Protein AF-0000000084598877 (afdb_homodimer)

pLDDT: mean 95.55, std 6.65, range [30.88, 98.88]

Nearest PDB structures (foldseek):
  3qdk-assembly2_D  TM=9.871E-01  e=5.297E-91  Halalkalibacterium halodurans
  3qdk-assembly2_C  TM=9.906E-01  e=3.784E-90  Halalkalibacterium halodurans
  3qdk-assembly1_A  TM=9.847E-01  e=4.484E-88  Halalkalibacterium halodurans
  3qdk-assembly1_B  TM=9.957E-01  e=2.161E-87  Halalkalibacterium halodurans
  5gn5-assembly2_C  TM=8.372E-01  e=5.812E-33  Trypanosoma brucei gambiense

InterPro domains:
  IPR000577 Carbohydrate kinase, FGGY [PIRSF000538] (4-533)
  IPR005929 Ribulokinase [MF_00520] (3-549)
  IPR005929 Ribulokinase [TIGR01234] (5-542)
  IPR005929 Ribulokinase [cd07781] (5-539)
  IPR018484 Carbohydrate kinase FGGY, N-terminal [PF00370] (5-276)
  IPR018485 Carbohydrate kinase FGGY, C-terminal [PF02782] (290-488)
  IPR043129 ATPase, nucleotide binding domain [SSF53067] (5-283)
  IPR043129 ATPase, nucleotide binding domain [SSF53067] (282-538)

Radius of gyration: 36.82 Å; Cα contacts (8 Å, |Δi|>4): 2714; chains: 2; bounding box: 55×107×80 Å

Foldseek 3Di:
DDWAWEWFWEAEQFWIKIFIATLQFQDTQFMDIDGQPFGWDQAAAPPDGHGDDHLFTFGALVSVLCCLLPTLVVRCVSNVPAQLRYFFYFYAYAAAFKAFAAPQLHQQCVDPVCVRPSRSTTGHLRRQVLVVLQVVLLVLCVVVVPPLCLQAQSGAGCSADVSSLVVCCVPPVPSNVRGQAMAGSLQSVLCVFFVDGEAEQQNCFLGVSQAPVPGHDALVSLVVSPVVCSCVCVTHVDHHYDFQLAFPHWGDCVSCVSNVHHTGRTYTRYAHLQLLLCLLQVHQDFQEWEWEDDQWTKIKGWAQDDWRFALWSGWYASNRFHNTIMTIFIFPGQNVVLVCCVVPQADPVLVVVCVVVVHDSVVSLLVVLLVDAVCRQQKAKAQQCQHGRPRLNGRLDHMDIPRDDPPHHSSSVSNNSLLNVLLSVLNRQCRCVVRPRHHAAYEYEYDCVVPHVSSQLSSCQQNQHKYWYWPDNSSSSSSRRLSRLSNSPVVSPGHVGSSVSSVRNHDTDPDIHGHDPVRSVSSVVVSVVVVVVCCCPRVPVDPVSVVVVQVVCVVVVHDRDD/DDWAWEWFWEAEQFWIKIFIATLQFQDTQFMDIDGQPFGWDQAAAPPDGHGHDHLFTFGALVSVLCCLLPTLVVRCVSNVPAQLRYFFYFYAYAAAFKAFAAPQLHQQCVDPVCVRPSRSTTGHLRRQPLVVLQVVLLVLCVVVVPPLCLQAQSGAGCSADVSSLVVCCVPPVPSNVRGQAMAGSLQSVLCVFFVDGEAEQQNCFLGVSQAPVPGHDALVSLVVSPVVCSCVCVTHVDHHYDFQLAFPHWGDCVSCVSNVHHTGRTYTRYAHLQLLLCLLQVHQDFQEWEWEDDQWTKIKGWAQDDWRFALWSGWYASNRFHNTIMTIFIFPGQNVVLVCCVVPQADPVLVVVCVVVVHDSVVSLLVVLLVDAVCRQQKAKAQQCQHGRPRLNGRLDHMDIPRDDPPHHSSSVSNNSLLNVLLSVLNRQCRCVVRPRHHAAYEYEYDCVVPHVSSQQSSCQQNQHKYWYWPDNSSSSSSRRLSRLSNSDVVSPGHVGSSVSSVRNHDTDPDIHGHDPVRSVSSVVVSVVVVVVCCCPRVPVDPVSNVVVQVVCVVVVHDRDD

Sequence (1124 aa):
MSKRYTIGIDYGTESGRAVLIDLADGAEVAEHVTPYAHGVMAKQLPKGGVMLEPEWALQHPRDYIDVLEQSVPKVLAEAGVHPSDVIGIGIDFTACTMLPIDEDGEPLCFHTAFANRPHAWVKLWKHHAAQDEANEINRIGAERGEAFLQRYGGKYSSEWMIAKVWQIFNEDRQLFDEADAFLEGTDWVTSQMTGTIVRNSCTAGYKAMWHKQDGYPEDVFFEALHPDLKRLTATKLRGDIRAPGEAAGNLTKEMAERMGLLPGIAVAVGNVDAHVSVPATGVVTPGKLVMAMGTSICHLVLAEEEKEVEGMCGVVEDGIVPGYFGYEAGQSAVGDIFAWFMEHGVTSDLVEEAKQKNIPLHALLEEKAAAYQPGETGLLALDWWNGNRSTLVDTNLSGIILGMTLQTKSEEIYRTLLEATAFGTKKIIEAFTKAGVEINELVACGGLPQKNNLLMQIFADITNLEIKVAASKQTPALGAAMYASVAAGEAAGGYATIFAAAEKMARVQERSYKPNAERAQVYKEIYKEYSKLHDYFGKGENDVMKTLRSVRDKTKGGVVHAMSKRYTIGIDYGTESGRAVLIDLADGAEVAEHVTPYAHGVMAKQLPKGGVMLEPEWALQHPRDYIDVLEQSVPKVLAEAGVHPSDVIGIGIDFTACTMLPIDEDGEPLCFHTAFANRPHAWVKLWKHHAAQDEANEINRIGAERGEAFLQRYGGKYSSEWMIAKVWQIFNEDRQLFDEADAFLEGTDWVTSQMTGTIVRNSCTAGYKAMWHKQDGYPEDVFFEALHPDLKRLTATKLRGDIRAPGEAAGNLTKEMAERMGLLPGIAVAVGNVDAHVSVPATGVVTPGKLVMAMGTSICHLVLAEEEKEVEGMCGVVEDGIVPGYFGYEAGQSAVGDIFAWFMEHGVTSDLVEEAKQKNIPLHALLEEKAAAYQPGETGLLALDWWNGNRSTLVDTNLSGIILGMTLQTKSEEIYRTLLEATAFGTKKIIEAFTKAGVEINELVACGGLPQKNNLLMQIFADITNLEIKVAASKQTPALGAAMYASVAAGEAAGGYATIFAAAEKMARVQERSYKPNAERAQVYKEIYKEYSKLHDYFGKGENDVMKTLRSVRDKTKGGVVHA

Solvent-accessible surface area (backbone atoms only — not comparable to full-atom values): 53869 Å² total; per-residue (Å²): 131,84,76,42,29,20,32,4,28,29,35,58,84,52,31,27,36,29,32,32,29,35,61,84,49,39,48,74,66,24,65,30,73,31,69,31,86,72,37,70,33,45,56,42,48,96,55,90,73,44,70,49,57,83,52,43,28,28,38,57,70,64,42,59,53,47,26,45,46,52,18,44,36,46,22,32,60,73,53,68,53,59,45,86,38,44,38,15,33,12,36,21,15,57,69,45,23,31,33,31,16,32,88,85,68,43,52,37,36,78,38,78,90,30,50,76,39,78,76,26,35,29,36,34,36,78,20,45,65,15,42,69,44,12,52,49,48,36,52,53,36,58,76,69,62,45,70,61,36,53,42,26,37,60,48,60,56,22,37,22,50,59,17,43,51,48,38,34,44,75,75,38,47,67,60,47,70,61,33,44,29,57,38,42,50,37,31,48,55,48,17,67,36,36,74,45,75,42,40,29,34,30,58,35,22,54,37,51,56,29,36,87,90,72,39,54,75,56,46,66,59,37,27,69,76,36,70,90,37,32,56,39,60,75,50,36,55,51,70,55,69,39,39,53,33,38,56,56,37,35,27,29,62,69,45,13,59,56,28,61,45,53,53,61,27,23,26,17,34,33,36,36,31,74,47,33,25,39,40,29,46,49,50,80,58,59,33,37,35,34,35,44,29,41,54,26,33,43,36,36,35,39,30,86,60,91,64,73,32,64,13,23,50,18,62,19,68,23,31,49,48,71,88,24,26,24,34,34,33,36,39,56,36,42,41,46,54,52,52,41,36,65,63,46,38,43,25,56,68,56,55,49,49,18,58,73,69,69,47,57,58,68,56,49,43,49,55,57,28,64,72,55,56,74,49,46,69,28,54,49,42,47,52,18,34,60,7,30,45,34,54,64,57,36,72,64,42,44,9,37,44,35,39,41,40,78,78,67,48,49,40,48,52,53,43,30,52,50,49,18,47,33,52,48,50,38,54,44,52,49,32,33,45,73,47,70,45,62,69,71,36,35,35,34,35,58,62,46,63,76,71,33,64,64,55,49,41,49,35,9,17,64,58,62,30,41,32,36,33,36,56,55,89,52,35,36,18,49,15,16,17,45,27,2,25,21,28,34,18,50,93,65,66,38,22,82,36,65,65,60,34,22,71,43,29,28,42,54,40,88,66,63,32,64,42,46,69,71,52,24,54,52,37,51,59,52,44,55,48,49,51,51,52,48,45,39,57,61,68,72,78,36,60,57,50,49,52,31,46,51,44,14,31,56,60,72,69,45,87,71,82,128,129,85,76,42,28,20,32,5,29,29,35,58,84,54,31,27,35,28,32,33,29,35,61,83,50,39,47,75,66,24,66,28,73,32,69,31,86,71,38,68,33,45,55,42,49,96,56,89,73,44,71,49,56,84,52,41,30,29,39,57,71,64,43,60,54,46,27,45,46,51,17,43,37,47,22,33,61,73,54,68,52,59,45,86,35,43,38,16,32,13,35,22,14,57,69,46,23,30,32,33,16,32,88,87,68,44,52,36,35,77,38,79,92,30,50,77,38,78,76,26,35,28,37,34,36,79,21,46,66,14,43,69,45,13,52,50,48,36,51,52,35,59,77,68,62,46,70,62,37,53,42,26,35,60,50,59,54,21,36,21,49,60,17,43,52,49,38,36,43,74,76,37,48,67,60,46,69,60,34,44,30,57,39,43,51,38,30,48,55,49,17,67,36,35,75,43,76,43,40,30,33,29,58,36,22,52,36,51,58,30,35,87,89,71,40,54,76,56,46,66,59,36,26,70,76,36,70,89,36,33,55,38,61,76,51,36,56,51,72,55,68,40,40,55,34,38,55,55,37,34,28,28,61,70,45,13,60,56,27,61,42,55,52,62,28,22,25,16,32,33,37,35,32,74,46,32,25,38,40,30,47,46,50,80,58,60,34,38,35,33,35,43,28,40,53,27,33,42,35,36,36,38,28,85,62,89,64,73,32,66,13,24,50,17,61,21,68,23,31,49,49,71,87,23,25,23,35,33,34,34,40,57,37,41,41,47,54,54,52,41,36,66,62,46,38,43,25,56,67,55,54,49,47,17,58,73,69,69,45,58,58,68,57,49,43,49,56,57,27,62,73,54,55,76,47,46,70,29,54,49,41,46,52,17,35,60,6,30,46,34,53,65,57,35,73,64,42,44,10,35,44,36,39,40,40,76,78,66,47,48,40,47,52,52,42,30,51,52,48,18,46,34,52,47,51,40,54,45,53,49,31,33,43,74,47,69,45,62,70,71,36,36,36,35,35,57,62,44,66,77,72,33,66,64,54,47,41,50,35,7,17,63,58,63,30,42,31,37,33,35,55,56,90,54,35,36,20,48,14,16,17,44,27,2,24,21,28,35,18,49,93,65,68,37,25,82,36,66,65,59,34,23,71,43,29,28,42,53,40,88,65,62,33,65,44,45,71,71,52,24,53,52,37,52,59,53,44,56,48,48,53,50,52,48,46,39,59,61,70,72,78,36,57,57,50,50,51,32,46,51,46,14,31,56,62,71,68,47,87,70,79,128

Secondary structure (DSSP, 8-state):
----EEEEEEE-SSEEEEEEEETTT--EEEEEEEE-TT--BSSB-SSTTPBPPTT--EE-HHHHHHHHHHHHHHHHHHHT--GGGEEEEEEEE-TT-EEEE-TTS-BGGGSGGGTT-GGGSEEPTT--TTHHHHHHHHHHHHHHT-THHHHTTT---TTSHHHHHHHHHHH-HHHHHH-SEEEEHHHHHHHHHHSS--EEHHHHHHHS--BTTTBSPPHHHHHHH-GGGTTHHHHTT-S-EE-TTSEEEE--HHHHHHHT--TT-EEEPPEEHHHHHHHHTT--SSEEEEEEESSSEEEEEEESS----TT---EEETSSSTTSEEEEEEES-SHHHHHHHHHHT--HHHHHHHHHHTS-HHHHHHHHHHTSPTTTT--EEE--BTBB-SSS-BTT--EEEEEE-TT--HHHHHHHHHHHHHHHHHHHHHHHHHTT--EEEEEEEEHHHHH-HHHHHHHHHHHTS-EEEES-S-HHHHHHHHHHHHHH-GGGT--SSHHHHHHHH--EEEEEEPPPHHHHHHHHHHHHHHHHHHHHHHSSS--HHHHHHHHHHHHTT-----/----EEEEEEE-SSEEEEEEEETTT--EEEEEEEE-TT--BSSB-SSTTPBPPTT--EE-HHHHHHHHHHHHHHHHHHHT--GGGEEEEEEEE-TT-EEEE-TTS-BGGGSGGGTT-GGGSEE-TT--TTHHHHHHHHHHHHHHT-THHHHTTT---TTSHHHHHHHHHHH-HHHHHH-SEEEEHHHHHHHHHHSS-EEEHHHHHHHS--BTTTBSPPHHHHHHH-GGGTTHHHHTT-SEEE-TTSEEEE--HHHHHHHT--TT-EEEPPEEHHHHHHHHTT--SSEEEEEEESSSEEEEEEESS----TT---EEETSSSTTSEEEEEEES-SHHHHHHHHHHT--HHHHHHHHHHTS-HHHHHHHHHHTSPTTTT--EEE--BTBB-TTT-BTT--EEEEEE-TT--HHHHHHHHHHHHHHHHHHHHHHHHHTT--EEEEEEEEHHHHH-HHHHHHHHHHHTS-EEEES-SSHHHHHHHHHHHHHH-GGGTS-SSHHHHHHHH--EEEEEEPPPHHHHHHHHHHHHHHHHHHHHHHSSS--HHHHHHHHHHHHTT-----

Structure (mmCIF, N/CA/C/O backbone):
data_AF-0000000084598877-model_v1
#
loop_
_entity.id
_entity.type
_entity.pdbx_description
1 polymer Ribulokinase
#
loop_
_atom_site.group_PDB
_atom_site.id
_atom_site.type_symbol
_atom_site.label_atom_id
_atom_site.label_alt_id
_atom_site.label_comp_id
_atom_site.label_asym_id
_atom_site.label_entity_id
_atom_site.label_seq_id
_atom_site.pdbx_PDB_ins_code
_atom_site.Cartn_x
_atom_site.Cartn_y
_atom_site.Cartn_z
_atom_site.occupancy
_atom_site.B_iso_or_equiv
_atom_site.auth_seq_id
_atom_site.auth_comp_id
_atom_site.auth_asym_id
_atom_site.auth_atom_id
_atom_site.pdbx_PDB_model_num
ATOM 1 N N . MET A 1 1 ? -27.109 54.375 9 1 46.31 1 MET A N 1
ATOM 2 C CA . MET A 1 1 ? -25.859 54.406 9.734 1 46.31 1 MET A CA 1
ATOM 3 C C . MET A 1 1 ? -24.672 54.094 8.812 1 46.31 1 MET A C 1
ATOM 5 O O . MET A 1 1 ? -24.812 53.312 7.875 1 46.31 1 MET A O 1
ATOM 9 N N . SER A 1 2 ? -23.609 54.844 8.797 1 73.38 2 SER A N 1
ATOM 10 C CA . SER A 1 2 ? -22.5 54.75 7.852 1 73.38 2 SER A CA 1
ATOM 11 C C . SER A 1 2 ? -21.812 53.375 7.98 1 73.38 2 SER A C 1
ATOM 13 O O . SER A 1 2 ? -21.703 52.844 9.078 1 73.38 2 SER A O 1
ATOM 15 N N . LYS A 1 3 ? -21.578 52.625 6.941 1 91.25 3 LYS A N 1
ATOM 16 C CA . LYS A 1 3 ? -20.922 51.312 6.887 1 91.25 3 LYS A CA 1
ATOM 17 C C . LYS A 1 3 ? -19.547 51.375 7.539 1 91.25 3 LYS A C 1
ATOM 19 O O . LYS A 1 3 ? -18.828 52.344 7.402 1 91.25 3 LYS A O 1
ATOM 24 N N . ARG A 1 4 ? -19.344 50.438 8.453 1 97.12 4 ARG A N 1
ATOM 25 C CA . ARG A 1 4 ? -18.031 50.281 9.086 1 97.12 4 ARG A CA 1
ATOM 26 C C . ARG A 1 4 ? -17.344 49 8.602 1 97.12 4 ARG A C 1
ATOM 28 O O . ARG A 1 4 ? -18 48.031 8.281 1 97.12 4 ARG A O 1
ATOM 35 N N . TYR A 1 5 ? -16.047 49.156 8.555 1 98.44 5 TYR A N 1
ATOM 36 C CA . TYR A 1 5 ? -15.242 48.062 8.023 1 98.44 5 TYR A CA 1
ATOM 37 C C . TYR A 1 5 ? -14.078 47.719 8.945 1 98.44 5 TYR A C 1
ATOM 39 O O . TYR A 1 5 ? -13.641 48.562 9.727 1 98.44 5 TYR A O 1
ATOM 47 N N . THR A 1 6 ? -13.656 46.531 8.875 1 98.62 6 THR A N 1
ATOM 48 C CA . THR A 1 6 ? -12.375 46.094 9.414 1 98.62 6 THR A CA 1
ATOM 49 C C . THR A 1 6 ? -11.555 45.406 8.344 1 98.62 6 THR A C 1
ATOM 51 O O . THR A 1 6 ? -12.086 44.969 7.32 1 98.62 6 THR A O 1
ATOM 54 N N . ILE A 1 7 ? -10.281 45.312 8.57 1 98.75 7 ILE A N 1
ATOM 55 C CA . ILE A 1 7 ? -9.367 44.594 7.691 1 98.75 7 ILE A CA 1
ATOM 56 C C . ILE A 1 7 ? -8.781 43.406 8.422 1 98.75 7 ILE A C 1
ATOM 58 O O . ILE A 1 7 ? -8.266 43.531 9.539 1 98.75 7 ILE A O 1
ATOM 62 N N . GLY A 1 8 ? -8.961 42.25 7.867 1 98.62 8 GLY A N 1
ATOM 63 C CA . GLY A 1 8 ? -8.273 41.031 8.305 1 98.62 8 GLY A CA 1
ATOM 64 C C . GLY A 1 8 ? -7.125 40.656 7.391 1 98.62 8 GLY A C 1
ATOM 65 O O . GLY A 1 8 ? -7.266 40.656 6.164 1 98.62 8 GLY A O 1
ATOM 66 N N . ILE A 1 9 ? -5.984 40.312 7.961 1 98.69 9 ILE A N 1
ATOM 67 C CA . ILE A 1 9 ? -4.82 39.938 7.18 1 98.69 9 ILE A CA 1
ATOM 68 C C . ILE A 1 9 ? -4.355 38.531 7.617 1 98.69 9 ILE A C 1
ATOM 70 O O . ILE A 1 9 ? -4.066 38.312 8.797 1 98.69 9 ILE A O 1
ATOM 74 N N . ASP A 1 10 ? -4.312 37.625 6.711 1 98.19 10 ASP A N 1
ATOM 75 C CA . ASP A 1 10 ? -3.857 36.25 6.922 1 98.19 10 ASP A CA 1
ATOM 76 C C . ASP A 1 10 ? -2.451 36.062 6.363 1 98.19 10 ASP A C 1
ATOM 78 O O . ASP A 1 10 ? -2.234 36.156 5.156 1 98.19 10 ASP A O 1
ATOM 82 N N . TYR A 1 11 ? -1.505 35.781 7.246 1 98.19 11 TYR A N 1
ATOM 83 C CA . TYR A 1 11 ? -0.134 35.5 6.836 1 98.19 11 TYR A CA 1
ATOM 84 C C . TYR A 1 11 ? 0.104 34 6.734 1 98.19 11 TYR A C 1
ATOM 86 O O . TYR A 1 11 ? 0.382 33.344 7.738 1 98.19 11 TYR A O 1
ATOM 94 N N . GLY A 1 12 ? 0.101 33.531 5.512 1 94.31 12 GLY A N 1
ATOM 95 C CA . GLY A 1 12 ? 0.38 32.125 5.238 1 94.31 12 GLY A CA 1
ATOM 96 C C . GLY A 1 12 ? 1.852 31.859 5.004 1 94.31 12 GLY A C 1
ATOM 97 O O . GLY A 1 12 ? 2.711 32.656 5.406 1 94.31 12 GLY A O 1
ATOM 98 N N . THR A 1 13 ? 2.16 30.766 4.395 1 91.62 13 THR A N 1
ATOM 99 C CA . THR A 1 13 ? 3.531 30.297 4.211 1 91.62 13 THR A CA 1
ATOM 100 C C . THR A 1 13 ? 4.191 31.016 3.031 1 91.62 13 THR A C 1
ATOM 102 O O . THR A 1 13 ? 5.391 31.281 3.061 1 91.62 13 THR A O 1
ATOM 105 N N . GLU A 1 14 ? 3.385 31.391 1.998 1 92.44 14 GLU A N 1
ATOM 106 C CA . GLU A 1 14 ? 3.992 31.891 0.768 1 92.44 14 GLU A CA 1
ATOM 107 C C . GLU A 1 14 ? 3.537 33.312 0.467 1 92.44 14 GLU A C 1
ATOM 109 O O . GLU A 1 14 ? 4.125 34 -0.378 1 92.44 14 GLU A O 1
ATOM 114 N N . SER A 1 15 ? 2.486 33.656 1.119 1 96.25 15 SER A N 1
ATOM 115 C CA . SER A 1 15 ? 1.913 34.969 0.839 1 96.25 15 SER A CA 1
ATOM 116 C C . SER A 1 15 ? 1.09 35.469 2.018 1 96.25 15 SER A C 1
ATOM 118 O O . SER A 1 15 ? 0.791 34.719 2.945 1 96.25 15 SER A O 1
ATOM 120 N N . GLY A 1 16 ? 0.847 36.719 2.02 1 97.19 16 GLY A N 1
ATOM 121 C CA . GLY A 1 16 ? -0.127 37.375 2.895 1 97.19 16 GLY A CA 1
ATOM 122 C C . GLY A 1 16 ? -1.354 37.875 2.156 1 97.19 16 GLY A C 1
ATOM 123 O O . GLY A 1 16 ? -1.254 38.344 1.025 1 97.19 16 GLY A O 1
ATOM 124 N N . ARG A 1 17 ? -2.5 37.719 2.797 1 97.75 17 ARG A N 1
ATOM 125 C CA . ARG A 1 17 ? -3.77 38.125 2.189 1 97.75 17 ARG A CA 1
ATOM 126 C C . ARG A 1 17 ? -4.523 39.094 3.076 1 97.75 17 ARG A C 1
ATOM 128 O O . ARG A 1 17 ? -4.801 38.812 4.242 1 97.75 17 ARG A O 1
ATOM 135 N N . ALA A 1 18 ? -4.855 40.219 2.467 1 98.62 18 ALA A N 1
ATOM 136 C CA . ALA A 1 18 ? -5.703 41.188 3.154 1 98.62 18 ALA A CA 1
ATOM 137 C C . ALA A 1 18 ? -7.137 41.125 2.629 1 98.62 18 ALA A C 1
ATOM 139 O O . ALA A 1 18 ? -7.355 41 1.423 1 98.62 18 ALA A O 1
ATOM 140 N N . VAL A 1 19 ? -8.047 41.219 3.566 1 98.31 19 VAL A N 1
ATOM 141 C CA . VAL A 1 19 ? -9.453 41.219 3.201 1 98.31 19 VAL A CA 1
ATOM 142 C C . VAL A 1 19 ? -10.18 42.344 3.92 1 98.31 19 VAL A C 1
ATOM 144 O O . VAL A 1 19 ? -10.016 42.531 5.125 1 98.31 19 VAL A O 1
ATOM 147 N N . LEU A 1 20 ? -10.898 43.125 3.141 1 98.62 20 LEU A N 1
ATOM 148 C CA . LEU A 1 20 ? -11.773 44.156 3.709 1 98.62 20 LEU A CA 1
ATOM 149 C C . LEU A 1 20 ? -13.156 43.562 3.996 1 98.62 20 LEU A C 1
ATOM 151 O O . LEU A 1 20 ? -13.812 43.031 3.098 1 98.62 20 LEU A O 1
ATOM 155 N N . ILE A 1 21 ? -13.578 43.719 5.234 1 98 21 ILE A N 1
ATOM 156 C CA . ILE A 1 21 ? -14.797 43.031 5.668 1 98 21 ILE A CA 1
ATOM 157 C C . ILE A 1 21 ? -15.844 44.062 6.07 1 98 21 ILE A C 1
ATOM 159 O O . ILE A 1 21 ? -15.555 45 6.848 1 98 21 ILE A O 1
ATOM 163 N N . ASP A 1 22 ? -17.062 43.906 5.539 1 97.81 22 ASP A N 1
ATOM 164 C CA . ASP A 1 22 ? -18.203 44.719 5.973 1 97.81 22 ASP A CA 1
ATOM 165 C C . ASP A 1 22 ? -18.766 44.188 7.301 1 97.81 22 ASP A C 1
ATOM 167 O O . ASP A 1 22 ? -19.156 43.031 7.402 1 97.81 22 ASP A O 1
ATOM 171 N N . LEU A 1 23 ? -18.844 45.031 8.289 1 97 23 LEU A N 1
ATOM 172 C CA . LEU A 1 23 ? -19.188 44.594 9.633 1 97 23 LEU A CA 1
ATOM 173 C C . LEU A 1 23 ? -20.688 44.281 9.727 1 97 23 LEU A C 1
ATOM 175 O O . LEU A 1 23 ? -21.125 43.625 10.68 1 97 23 LEU A O 1
ATOM 179 N N . ALA A 1 24 ? -21.438 44.781 8.773 1 95.19 24 ALA A N 1
ATOM 180 C CA . ALA A 1 24 ? -22.891 44.594 8.828 1 95.19 24 ALA A CA 1
ATOM 181 C C . ALA A 1 24 ? -23.266 43.125 8.703 1 95.19 24 ALA A C 1
ATOM 183 O O . ALA A 1 24 ? -24.234 42.656 9.312 1 95.19 24 ALA A O 1
ATOM 184 N N . ASP A 1 25 ? -22.438 42.406 7.93 1 93.81 25 ASP A N 1
ATOM 185 C CA . ASP A 1 25 ? -22.844 41.031 7.68 1 93.81 25 ASP A CA 1
ATOM 186 C C . ASP A 1 25 ? -21.641 40.125 7.473 1 93.81 25 ASP A C 1
ATOM 188 O O . ASP A 1 25 ? -21.781 38.938 7.152 1 93.81 25 ASP A O 1
ATOM 192 N N . GLY A 1 26 ? -20.484 40.656 7.629 1 94.94 26 GLY A N 1
ATOM 193 C CA . GLY A 1 26 ? -19.297 39.844 7.48 1 94.94 26 GLY A CA 1
ATOM 194 C C . GLY A 1 26 ? -18.891 39.625 6.035 1 94.94 26 GLY A C 1
ATOM 195 O O . GLY A 1 26 ? -17.984 38.844 5.746 1 94.94 26 GLY A O 1
ATOM 196 N N . ALA A 1 27 ? -19.453 40.344 5.078 1 95.25 27 ALA A N 1
ATOM 197 C CA . ALA A 1 27 ? -19.172 40.156 3.654 1 95.25 27 ALA A CA 1
ATOM 198 C C . ALA A 1 27 ? -17.734 40.594 3.328 1 95.25 27 ALA A C 1
ATOM 200 O O . ALA A 1 27 ? -17.266 41.625 3.83 1 95.25 27 ALA A O 1
ATOM 201 N N . GLU A 1 28 ? -17.078 39.844 2.564 1 96 28 GLU A N 1
ATOM 202 C CA . GLU A 1 28 ? -15.773 40.219 2.012 1 96 28 GLU A CA 1
ATOM 203 C C . GLU A 1 28 ? -15.93 41.188 0.835 1 96 28 GLU A C 1
ATOM 205 O O . GLU A 1 28 ? -16.359 40.781 -0.249 1 96 28 GLU A O 1
ATOM 210 N N . VAL A 1 29 ? -15.477 42.344 0.97 1 96.81 29 VAL A N 1
ATOM 211 C CA . VAL A 1 29 ? -15.742 43.406 0.003 1 96.81 29 VAL A CA 1
ATOM 212 C C . VAL A 1 29 ? -14.602 43.469 -1.012 1 96.81 29 VAL A C 1
ATOM 214 O O . VAL A 1 29 ? -14.812 43.875 -2.166 1 96.81 29 VAL A O 1
ATOM 217 N N . ALA A 1 30 ? -13.453 43.25 -0.566 1 97.81 30 ALA A N 1
ATOM 218 C CA . ALA A 1 30 ? -12.266 43.25 -1.409 1 97.81 30 ALA A CA 1
ATOM 219 C C . ALA A 1 30 ? -11.18 42.344 -0.81 1 97.81 30 ALA A C 1
ATOM 221 O O . ALA A 1 30 ? -11.125 42.156 0.407 1 97.81 30 ALA A O 1
ATOM 222 N N . GLU A 1 31 ? -10.453 41.844 -1.604 1 97.94 31 GLU A N 1
ATOM 223 C CA . GLU A 1 31 ? -9.32 41 -1.21 1 97.94 31 GLU A CA 1
ATOM 224 C C . GLU A 1 31 ? -8.102 41.281 -2.084 1 97.94 31 GLU A C 1
ATOM 226 O O . GLU A 1 31 ? -8.234 41.594 -3.262 1 97.94 31 GLU A O 1
ATOM 231 N N . HIS A 1 32 ? -6.949 41.156 -1.543 1 98.31 32 HIS A N 1
ATOM 232 C CA . HIS A 1 32 ? -5.695 41.25 -2.283 1 98.31 32 HIS A CA 1
ATOM 233 C C . HIS A 1 32 ? -4.609 40.406 -1.657 1 98.31 32 HIS A C 1
ATOM 235 O O . HIS A 1 32 ? -4.496 40.312 -0.432 1 98.31 32 HIS A O 1
ATOM 241 N N . VAL A 1 33 ? -3.889 39.75 -2.477 1 97.75 33 VAL A N 1
ATOM 242 C CA . VAL A 1 33 ? -2.822 38.844 -2.037 1 97.75 33 VAL A CA 1
ATOM 243 C C . VAL A 1 33 ? -1.466 39.438 -2.438 1 97.75 33 VAL A C 1
ATOM 245 O O . VAL A 1 33 ? -1.3 39.938 -3.555 1 97.75 33 VAL A O 1
ATOM 248 N N . THR A 1 34 ? -0.556 39.438 -1.552 1 98.25 34 THR A N 1
ATOM 249 C CA . THR A 1 34 ? 0.838 39.781 -1.817 1 98.25 34 THR A CA 1
ATOM 250 C C . THR A 1 34 ? 1.732 38.562 -1.637 1 98.25 34 THR A C 1
ATOM 252 O O . THR A 1 34 ? 1.937 38.094 -0.513 1 98.25 34 THR A O 1
ATOM 255 N N . PRO A 1 35 ? 2.271 38.062 -2.725 1 97.44 35 PRO A N 1
ATOM 256 C CA . PRO A 1 35 ? 3.264 37 -2.566 1 97.44 35 PRO A CA 1
ATOM 257 C C . PRO A 1 35 ? 4.539 37.469 -1.875 1 97.44 35 PRO A C 1
ATOM 259 O O . PRO A 1 35 ? 4.973 38.625 -2.09 1 97.44 35 PRO A O 1
ATOM 262 N N . TYR A 1 36 ? 5.086 36.625 -1.069 1 97.25 36 TYR A N 1
ATOM 263 C CA . TYR A 1 36 ? 6.359 36.969 -0.452 1 97.25 36 TYR A CA 1
ATOM 264 C C . TYR A 1 36 ? 7.473 37.031 -1.491 1 97.25 36 TYR A C 1
ATOM 266 O O . TYR A 1 36 ? 7.77 36.031 -2.145 1 97.25 36 TYR A O 1
ATOM 274 N N . ALA A 1 37 ? 8.102 38.062 -1.632 1 96.12 37 ALA A N 1
ATOM 275 C CA . ALA A 1 37 ? 9.156 38.25 -2.623 1 96.12 37 ALA A CA 1
ATOM 276 C C . ALA A 1 37 ? 10.305 37.25 -2.391 1 96.12 37 ALA A C 1
ATOM 278 O O . ALA A 1 37 ? 10.938 36.812 -3.344 1 96.12 37 ALA A O 1
ATOM 279 N N . HIS A 1 38 ? 10.562 36.938 -1.165 1 95.38 38 HIS A N 1
ATOM 280 C CA . HIS A 1 38 ? 11.695 36.094 -0.832 1 95.38 38 HIS A CA 1
ATOM 281 C C . HIS A 1 38 ? 11.266 34.625 -0.671 1 95.38 38 HIS A C 1
ATOM 283 O O . HIS A 1 38 ? 12.109 33.75 -0.506 1 95.38 38 HIS A O 1
ATOM 289 N N . GLY A 1 39 ? 9.992 34.438 -0.608 1 93.56 39 GLY A N 1
ATOM 290 C CA . GLY A 1 39 ? 9.492 33.062 -0.458 1 93.56 39 GLY A CA 1
ATOM 291 C C . GLY A 1 39 ? 10.016 32.375 0.789 1 93.56 39 GLY A C 1
ATOM 292 O O . GLY A 1 39 ? 10.312 33.031 1.79 1 93.56 39 GLY A O 1
ATOM 293 N N . VAL A 1 40 ? 9.906 31 0.766 1 93.19 40 VAL A N 1
ATOM 294 C CA . VAL A 1 40 ? 10.484 30.188 1.827 1 93.19 40 VAL A CA 1
ATOM 295 C C . VAL A 1 40 ? 11.953 29.891 1.521 1 93.19 40 VAL A C 1
ATOM 297 O O . VAL A 1 40 ? 12.273 29.344 0.467 1 93.19 40 VAL A O 1
ATOM 300 N N . MET A 1 41 ? 12.82 30.25 2.355 1 94.38 41 MET A N 1
ATOM 301 C CA . MET A 1 41 ? 14.25 30 2.201 1 94.38 41 MET A CA 1
ATOM 302 C C . MET A 1 41 ? 14.656 28.703 2.891 1 94.38 41 MET A C 1
ATOM 304 O O . MET A 1 41 ? 14.797 28.672 4.113 1 94.38 41 MET A O 1
ATOM 308 N N . ALA A 1 42 ? 14.859 27.719 2.115 1 89.44 42 ALA A N 1
ATOM 309 C CA . ALA A 1 42 ? 15.156 26.391 2.668 1 89.44 42 ALA A CA 1
ATOM 310 C C . ALA A 1 42 ? 16.531 25.906 2.217 1 89.44 42 ALA A C 1
ATOM 312 O O . ALA A 1 42 ? 17.078 24.953 2.779 1 89.44 42 ALA A O 1
ATOM 313 N N . LYS A 1 43 ? 17.156 26.562 1.227 1 87.69 43 LYS A N 1
ATOM 314 C CA . LYS A 1 43 ? 18.422 26.078 0.665 1 87.69 43 LYS A CA 1
ATOM 315 C C . LYS A 1 43 ? 19.578 26.984 1.061 1 87.69 43 LYS A C 1
ATOM 317 O O . LYS A 1 43 ? 20.641 26.516 1.45 1 87.69 43 LYS A O 1
ATOM 322 N N . GLN A 1 44 ? 19.25 28.281 0.917 1 92.88 44 GLN A N 1
ATOM 323 C CA . GLN A 1 44 ? 20.297 29.25 1.198 1 92.88 44 GLN A CA 1
ATOM 324 C C . GLN A 1 44 ? 19.703 30.594 1.617 1 92.88 44 GLN A C 1
ATOM 326 O O . GLN A 1 44 ? 18.547 30.875 1.325 1 92.88 44 GLN A O 1
ATOM 331 N N . LEU A 1 45 ? 20.516 31.438 2.248 1 93.69 45 LEU A N 1
ATOM 332 C CA . LEU A 1 45 ? 20.125 32.781 2.59 1 93.69 45 LEU A CA 1
ATOM 333 C C . LEU A 1 45 ? 20.172 33.688 1.363 1 93.69 45 LEU A C 1
ATOM 335 O O . LEU A 1 45 ? 20.859 33.375 0.383 1 93.69 45 LEU A O 1
ATOM 339 N N . PRO A 1 46 ? 19.312 34.719 1.307 1 84.5 46 PRO A N 1
ATOM 340 C CA . PRO A 1 46 ? 19.25 35.562 0.128 1 84.5 46 PRO A CA 1
ATOM 341 C C . PRO A 1 46 ? 20.594 36.219 -0.185 1 84.5 46 PRO A C 1
ATOM 343 O O . PRO A 1 46 ? 20.906 36.5 -1.351 1 84.5 46 PRO A O 1
ATOM 346 N N . LYS A 1 47 ? 21.344 36.625 0.807 1 76.38 47 LYS A N 1
ATOM 347 C CA . LYS A 1 47 ? 22.609 37.281 0.55 1 76.38 47 LYS A CA 1
ATOM 348 C C . LYS A 1 47 ? 23.781 36.438 1.068 1 76.38 47 LYS A C 1
ATOM 350 O O . LYS A 1 47 ? 23.641 35.719 2.061 1 76.38 47 LYS A O 1
ATOM 355 N N . GLY A 1 48 ? 24.859 36.406 0.321 1 71.25 48 GLY A N 1
ATOM 356 C CA . GLY A 1 48 ? 26.141 35.906 0.829 1 71.25 48 GLY A CA 1
ATOM 357 C C . GLY A 1 48 ? 26.391 34.438 0.52 1 71.25 48 GLY A C 1
ATOM 358 O O . GLY A 1 48 ? 27.469 33.938 0.78 1 71.25 48 GLY A O 1
ATOM 359 N N . GLY A 1 49 ? 25.312 33.75 0.006 1 80.25 49 GLY A N 1
ATOM 360 C CA . GLY A 1 49 ? 25.562 32.406 -0.464 1 80.25 49 GLY A CA 1
ATOM 361 C C . GLY A 1 49 ? 25.594 31.375 0.654 1 80.25 49 GLY A C 1
ATOM 362 O O . GLY A 1 49 ? 26.109 30.266 0.478 1 80.25 49 GLY A O 1
ATOM 363 N N . VAL A 1 50 ? 25.125 31.719 1.903 1 90.75 50 VAL A N 1
ATOM 364 C CA . VAL A 1 50 ? 25.156 30.781 3.027 1 90.75 50 VAL A CA 1
ATOM 365 C C . VAL A 1 50 ? 24.125 29.672 2.807 1 90.75 50 VAL A C 1
ATOM 367 O O . VAL A 1 50 ? 22.922 29.953 2.691 1 90.75 50 VAL A O 1
ATOM 370 N N . MET A 1 51 ? 24.625 28.484 2.789 1 93 51 MET A N 1
ATOM 371 C CA . MET A 1 51 ? 23.766 27.312 2.605 1 93 51 MET A CA 1
ATOM 372 C C . MET A 1 51 ? 23.109 26.906 3.922 1 93 51 MET A C 1
ATOM 374 O O . MET A 1 51 ? 23.734 27 4.98 1 93 51 MET A O 1
ATOM 378 N N . LEU A 1 52 ? 21.906 26.484 3.855 1 93.56 52 LEU A N 1
ATOM 379 C CA . LEU A 1 52 ? 21.156 26.062 5.031 1 93.56 52 LEU A CA 1
ATOM 380 C C . LEU A 1 52 ? 21.188 24.547 5.176 1 93.56 52 LEU A C 1
ATOM 382 O O . LEU A 1 52 ? 21.297 23.828 4.18 1 93.56 52 LEU A O 1
ATOM 386 N N . GLU A 1 53 ? 21.156 24.141 6.391 1 87.56 53 GLU A N 1
ATOM 387 C CA . GLU A 1 53 ? 21.109 22.703 6.688 1 87.56 53 GLU A CA 1
ATOM 388 C C . GLU A 1 53 ? 19.734 22.109 6.398 1 87.56 53 GLU A C 1
ATOM 390 O O . GLU A 1 53 ? 18.766 22.859 6.242 1 87.56 53 GLU A O 1
ATOM 395 N N . PRO A 1 54 ? 19.703 20.75 6.273 1 81.19 54 PRO A N 1
ATOM 396 C CA . PRO A 1 54 ? 18.391 20.109 6.074 1 81.19 54 PRO A CA 1
ATOM 397 C C . PRO A 1 54 ? 17.391 20.453 7.168 1 81.19 54 PRO A C 1
ATOM 399 O O . PRO A 1 54 ? 17.766 20.641 8.328 1 81.19 54 PRO A O 1
ATOM 402 N N . GLU A 1 55 ? 16.109 20.547 6.871 1 85.25 55 GLU A N 1
ATOM 403 C CA . GLU A 1 55 ? 14.977 20.734 7.77 1 85.25 55 GLU A CA 1
ATOM 404 C C . GLU A 1 55 ? 14.898 22.172 8.258 1 85.25 55 GLU A C 1
ATOM 406 O O . GLU A 1 55 ? 14.141 22.484 9.18 1 85.25 55 GLU A O 1
ATOM 411 N N . TRP A 1 56 ? 15.766 23.031 7.539 1 92.88 56 TRP A N 1
ATOM 412 C CA . TRP A 1 56 ? 15.648 24.469 7.797 1 92.88 56 TRP A CA 1
ATOM 413 C C . TRP A 1 56 ? 14.609 25.094 6.883 1 92.88 56 TRP A C 1
ATOM 415 O O . TRP A 1 56 ? 14.5 24.734 5.711 1 92.88 56 TRP A O 1
ATOM 425 N N . ALA A 1 57 ? 13.852 25.984 7.418 1 94.62 57 ALA A N 1
ATOM 426 C CA . ALA A 1 57 ? 12.914 26.828 6.68 1 94.62 57 ALA A CA 1
ATOM 427 C C . ALA A 1 57 ? 12.844 28.234 7.277 1 94.62 57 ALA A C 1
ATOM 429 O O . ALA A 1 57 ? 12.375 28.406 8.406 1 94.62 57 ALA A O 1
ATOM 430 N N . LEU A 1 58 ? 13.32 29.188 6.52 1 97.5 58 LEU A N 1
ATOM 431 C CA . LEU A 1 58 ? 13.375 30.562 7.012 1 97.5 58 LEU A CA 1
ATOM 432 C C . LEU A 1 58 ? 12.555 31.484 6.129 1 97.5 58 LEU A C 1
ATOM 434 O O . LEU A 1 58 ? 12.102 31.094 5.051 1 97.5 58 LEU A O 1
ATOM 438 N N . GLN A 1 59 ? 12.312 32.719 6.664 1 97.75 59 GLN A N 1
ATOM 439 C CA . GLN A 1 59 ? 11.625 33.75 5.887 1 97.75 59 GLN A CA 1
ATOM 440 C C . GLN A 1 59 ? 12.195 35.125 6.188 1 97.75 59 GLN A C 1
ATOM 442 O O . GLN A 1 59 ? 12.898 35.312 7.184 1 97.75 59 GLN A O 1
ATOM 447 N N . HIS A 1 60 ? 11.914 36 5.285 1 97.56 60 HIS A N 1
ATOM 448 C CA . HIS A 1 60 ? 12.344 37.375 5.41 1 97.56 60 HIS A CA 1
ATOM 449 C C . HIS A 1 60 ? 11.25 38.25 6.051 1 97.56 60 HIS A C 1
ATOM 451 O O . HIS A 1 60 ? 10.148 38.375 5.512 1 97.56 60 HIS A O 1
ATOM 457 N N . PRO A 1 61 ? 11.57 38.938 7.152 1 97.88 61 PRO A N 1
ATOM 458 C CA . PRO A 1 61 ? 10.531 39.719 7.832 1 97.88 61 PRO A CA 1
ATOM 459 C C . PRO A 1 61 ? 9.984 40.844 6.957 1 97.88 61 PRO A C 1
ATOM 461 O O . PRO A 1 61 ? 8.828 41.25 7.117 1 97.88 61 PRO A O 1
ATOM 464 N N . ARG A 1 62 ? 10.727 41.344 6.094 1 97.5 62 ARG A N 1
ATOM 465 C CA . ARG A 1 62 ? 10.281 42.438 5.223 1 97.5 62 ARG A CA 1
ATOM 466 C C . ARG A 1 62 ? 9.055 42.031 4.422 1 97.5 62 ARG A C 1
ATOM 468 O O . ARG A 1 62 ? 8.195 42.844 4.125 1 97.5 62 ARG A O 1
ATOM 475 N N . ASP A 1 63 ? 8.969 40.781 4.098 1 98.25 63 ASP A N 1
ATOM 476 C CA . ASP A 1 63 ? 7.84 40.281 3.322 1 98.25 63 ASP A CA 1
ATOM 477 C C . ASP A 1 63 ? 6.516 40.531 4.039 1 98.25 63 ASP A C 1
ATOM 479 O O . ASP A 1 63 ? 5.496 40.781 3.395 1 98.25 63 ASP A O 1
ATOM 483 N N . TYR A 1 64 ? 6.566 40.469 5.324 1 98.5 64 TYR A N 1
ATOM 484 C CA . TYR A 1 64 ? 5.348 40.656 6.102 1 98.5 64 TYR A CA 1
ATOM 485 C C . TYR A 1 64 ? 4.91 42.125 6.078 1 98.5 64 TYR A C 1
ATOM 487 O O . TYR A 1 64 ? 3.715 42.406 5.996 1 98.5 64 TYR A O 1
ATOM 495 N N . ILE A 1 65 ? 5.852 43 6.164 1 98.5 65 ILE A N 1
ATOM 496 C CA . ILE A 1 65 ? 5.562 44.406 6.133 1 98.5 65 ILE A CA 1
ATOM 497 C C . ILE A 1 65 ? 5.062 44.812 4.746 1 98.5 65 ILE A C 1
ATOM 499 O O . ILE A 1 65 ? 4.164 45.656 4.617 1 98.5 65 ILE A O 1
ATOM 503 N N . ASP A 1 66 ? 5.637 44.188 3.764 1 98.56 66 ASP A N 1
ATOM 504 C CA . ASP A 1 66 ? 5.203 44.438 2.393 1 98.56 66 ASP A CA 1
ATOM 505 C C . ASP A 1 66 ? 3.717 44.125 2.221 1 98.56 66 ASP A C 1
ATOM 507 O O . ASP A 1 66 ? 3.02 44.812 1.473 1 98.56 66 ASP A O 1
ATOM 511 N N . VAL A 1 67 ? 3.211 43.125 2.848 1 98.62 67 VAL A N 1
ATOM 512 C CA . VAL A 1 67 ? 1.797 42.781 2.77 1 98.62 67 VAL A CA 1
ATOM 513 C C . VAL A 1 67 ? 0.946 43.938 3.279 1 98.62 67 VAL A C 1
ATOM 515 O O . VAL A 1 67 ? -0.059 44.281 2.662 1 98.62 67 VAL A O 1
ATOM 518 N N . LEU A 1 68 ? 1.37 44.562 4.379 1 98.56 68 LEU A N 1
ATOM 519 C CA . LEU A 1 68 ? 0.65 45.688 4.941 1 98.56 68 LEU A CA 1
ATOM 520 C C . LEU A 1 68 ? 0.654 46.875 3.973 1 98.56 68 LEU A C 1
ATOM 522 O O . LEU A 1 68 ? -0.385 47.5 3.746 1 98.56 68 LEU A O 1
ATOM 526 N N . GLU A 1 69 ? 1.762 47.094 3.418 1 98.5 69 GLU A N 1
ATOM 527 C CA . GLU A 1 69 ? 1.97 48.312 2.609 1 98.5 69 GLU A CA 1
ATOM 528 C C . GLU A 1 69 ? 1.353 48.156 1.224 1 98.5 69 GLU A C 1
ATOM 530 O O . GLU A 1 69 ? 0.967 49.125 0.596 1 98.5 69 GLU A O 1
ATOM 535 N N . GLN A 1 70 ? 1.246 46.969 0.797 1 98.62 70 GLN A N 1
ATOM 536 C CA . GLN A 1 70 ? 0.798 46.75 -0.574 1 98.62 70 GLN A CA 1
ATOM 537 C C . GLN A 1 70 ? -0.666 46.312 -0.612 1 98.62 70 GLN A C 1
ATOM 539 O O . GLN A 1 70 ? -1.459 46.844 -1.384 1 98.62 70 GLN A O 1
ATOM 544 N N . SER A 1 71 ? -1.038 45.375 0.177 1 98.62 71 SER A N 1
ATOM 545 C CA . SER A 1 71 ? -2.357 44.75 0.061 1 98.62 71 SER A CA 1
ATOM 546 C C . SER A 1 71 ? -3.434 45.656 0.68 1 98.62 71 SER A C 1
ATOM 548 O O . SER A 1 71 ? -4.566 45.688 0.196 1 98.62 71 SER A O 1
ATOM 550 N N . VAL A 1 72 ? -3.131 46.344 1.817 1 98.5 72 VAL A N 1
ATOM 551 C CA . VAL A 1 72 ? -4.145 47.094 2.541 1 98.5 72 VAL A CA 1
ATOM 552 C C . VAL A 1 72 ? -4.613 48.281 1.688 1 98.5 72 VAL A C 1
ATOM 554 O O . VAL A 1 72 ? -5.812 48.469 1.472 1 98.5 72 VAL A O 1
ATOM 557 N N . PRO A 1 73 ? -3.682 49.094 1.122 1 98.38 73 PRO A N 1
ATOM 558 C CA . PRO A 1 73 ? -4.16 50.156 0.246 1 98.38 73 PRO A CA 1
ATOM 559 C C . PRO A 1 73 ? -4.945 49.625 -0.954 1 98.38 73 PRO A C 1
ATOM 561 O O . PRO A 1 73 ? -5.91 50.25 -1.393 1 98.38 73 PRO A O 1
ATOM 564 N N . LYS A 1 74 ? -4.566 48.5 -1.428 1 98.44 74 LYS A N 1
ATOM 565 C CA . LYS A 1 74 ? -5.199 47.938 -2.617 1 98.44 74 LYS A CA 1
ATOM 566 C C . LYS A 1 74 ? -6.645 47.531 -2.33 1 98.44 74 LYS A C 1
ATOM 568 O O . LYS A 1 74 ? -7.527 47.719 -3.17 1 98.44 74 LYS A O 1
ATOM 573 N N . VAL A 1 75 ? -6.891 46.906 -1.178 1 98.25 75 VAL A N 1
ATOM 574 C CA . VAL A 1 75 ? -8.258 46.5 -0.886 1 98.25 75 VAL A CA 1
ATOM 575 C C . VAL A 1 75 ? -9.141 47.719 -0.671 1 98.25 75 VAL A C 1
ATOM 577 O O . VAL A 1 75 ? -10.344 47.688 -0.949 1 98.25 75 VAL A O 1
ATOM 580 N N . LEU A 1 76 ? -8.641 48.812 -0.104 1 97.81 76 LEU A N 1
ATOM 581 C CA . LEU A 1 76 ? -9.398 50.062 0.063 1 97.81 76 LEU A CA 1
ATOM 582 C C . LEU A 1 76 ? -9.75 50.656 -1.291 1 97.81 76 LEU A C 1
ATOM 584 O O . LEU A 1 76 ? -10.898 51.062 -1.523 1 97.81 76 LEU A O 1
ATOM 588 N N . ALA A 1 77 ? -8.75 50.719 -2.127 1 97.94 77 ALA A N 1
ATOM 589 C CA . ALA A 1 77 ? -8.938 51.281 -3.455 1 97.94 77 ALA A CA 1
ATOM 590 C C . ALA A 1 77 ? -9.961 50.5 -4.262 1 97.94 77 ALA A C 1
ATOM 592 O O . ALA A 1 77 ? -10.836 51.062 -4.91 1 97.94 77 ALA A O 1
ATOM 593 N N . GLU A 1 78 ? -9.805 49.219 -4.246 1 97.69 78 GLU A N 1
ATOM 594 C CA . GLU A 1 78 ? -10.695 48.344 -5 1 97.69 78 GLU A CA 1
ATOM 595 C C . GLU A 1 78 ? -12.141 48.469 -4.527 1 97.69 78 GLU A C 1
ATOM 597 O O . GLU A 1 78 ? -13.07 48.469 -5.336 1 97.69 78 GLU A O 1
ATOM 602 N N . ALA A 1 79 ? -12.297 48.594 -3.25 1 97.19 79 ALA A N 1
ATOM 603 C CA . ALA A 1 79 ? -13.641 48.656 -2.67 1 97.19 79 ALA A CA 1
ATOM 604 C C . ALA A 1 79 ? -14.195 50.062 -2.732 1 97.19 79 ALA A C 1
ATOM 606 O O . ALA A 1 79 ? -15.406 50.281 -2.588 1 97.19 79 ALA A O 1
ATOM 607 N N . GLY A 1 80 ? -13.328 51.031 -2.92 1 97 80 GLY A N 1
ATOM 608 C CA . GLY A 1 80 ? -13.75 52.438 -2.867 1 97 80 GLY A CA 1
ATOM 609 C C . GLY A 1 80 ? -14.164 52.875 -1.478 1 97 80 GLY A C 1
ATOM 610 O O . GLY A 1 80 ? -15.078 53.688 -1.329 1 97 80 GLY A O 1
ATOM 611 N N . VAL A 1 81 ? -13.648 52.375 -0.481 1 96.94 81 VAL A N 1
ATOM 612 C CA . VAL A 1 81 ? -13.969 52.656 0.906 1 96.94 81 VAL A CA 1
ATOM 613 C C . VAL A 1 81 ? -13.008 53.719 1.442 1 96.94 81 VAL A C 1
ATOM 615 O O . VAL A 1 81 ? -11.797 53.625 1.228 1 96.94 81 VAL A O 1
ATOM 618 N N . HIS A 1 82 ? -13.508 54.688 2.094 1 96.75 82 HIS A N 1
ATOM 619 C CA . HIS A 1 82 ? -12.664 55.719 2.689 1 96.75 82 HIS A CA 1
ATOM 620 C C . HIS A 1 82 ? -11.992 55.219 3.959 1 96.75 82 HIS A C 1
ATOM 622 O O . HIS A 1 82 ? -12.609 54.5 4.758 1 96.75 82 HIS A O 1
ATOM 628 N N . PRO A 1 83 ? -10.766 55.594 4.219 1 97.25 83 PRO A N 1
ATOM 629 C CA . PRO A 1 83 ? -10.039 55.125 5.398 1 97.25 83 PRO A CA 1
ATOM 630 C C . PRO A 1 83 ? -10.766 55.406 6.707 1 97.25 83 PRO A C 1
ATOM 632 O O . PRO A 1 83 ? -10.594 54.688 7.691 1 97.25 83 PRO A O 1
ATOM 635 N N . SER A 1 84 ? -11.562 56.406 6.715 1 96.81 84 SER A N 1
ATOM 636 C CA . SER A 1 84 ? -12.258 56.812 7.938 1 96.81 84 SER A CA 1
ATOM 637 C C . SER A 1 84 ? -13.32 55.781 8.32 1 96.81 84 SER A C 1
ATOM 639 O O . SER A 1 84 ? -13.805 55.781 9.453 1 96.81 84 SER A O 1
ATOM 641 N N . ASP A 1 85 ? -13.68 54.969 7.387 1 97.62 85 ASP A N 1
ATOM 642 C CA . ASP A 1 85 ? -14.711 53.969 7.637 1 97.62 85 ASP A CA 1
ATOM 643 C C . ASP A 1 85 ? -14.102 52.688 8.188 1 97.62 85 ASP A C 1
ATOM 645 O O . ASP A 1 85 ? -14.828 51.812 8.633 1 97.62 85 ASP A O 1
ATOM 649 N N . VAL A 1 86 ? -12.82 52.562 8.195 1 98.5 86 VAL A N 1
ATOM 650 C CA . VAL A 1 86 ? -12.133 51.406 8.758 1 98.5 86 VAL A CA 1
ATOM 651 C C . VAL A 1 86 ? -11.867 51.656 10.242 1 98.5 86 VAL A C 1
ATOM 653 O O . VAL A 1 86 ? -11.195 52.594 10.625 1 98.5 86 VAL A O 1
ATOM 656 N N . ILE A 1 87 ? -12.281 50.688 11.094 1 98.38 87 ILE A N 1
ATOM 657 C CA . ILE A 1 87 ? -12.242 51 12.516 1 98.38 87 ILE A CA 1
ATOM 658 C C . ILE A 1 87 ? -11.266 50.062 13.219 1 98.38 87 ILE A C 1
ATOM 660 O O . ILE A 1 87 ? -10.961 50.281 14.406 1 98.38 87 ILE A O 1
ATOM 664 N N . GLY A 1 88 ? -10.812 49.094 12.492 1 98.5 88 GLY A N 1
ATOM 665 C CA . GLY A 1 88 ? -9.922 48.125 13.148 1 98.5 88 GLY A CA 1
ATOM 666 C C . GLY A 1 88 ? -9.172 47.25 12.172 1 98.5 88 GLY A C 1
ATOM 667 O O . GLY A 1 88 ? -9.586 47.094 11.016 1 98.5 88 GLY A O 1
ATOM 668 N N . ILE A 1 89 ? -8.062 46.688 12.633 1 98.75 89 ILE A N 1
ATOM 669 C CA . ILE A 1 89 ? -7.23 45.75 11.891 1 98.75 89 ILE A CA 1
ATOM 670 C C . ILE A 1 89 ? -6.898 44.531 12.766 1 98.75 89 ILE A C 1
ATOM 672 O O . ILE A 1 89 ? -6.594 44.688 13.953 1 98.75 89 ILE A O 1
ATOM 676 N N . GLY A 1 90 ? -7.031 43.375 12.234 1 98.62 90 GLY A N 1
ATOM 677 C CA . GLY A 1 90 ? -6.57 42.156 12.859 1 98.62 90 GLY A CA 1
ATOM 678 C C . GLY A 1 90 ? -5.715 41.312 11.938 1 98.62 90 GLY A C 1
ATOM 679 O O . GLY A 1 90 ? -5.926 41.281 10.727 1 98.62 90 GLY A O 1
ATOM 680 N N . ILE A 1 91 ? -4.754 40.562 12.516 1 98.56 91 ILE A N 1
ATOM 681 C CA . ILE A 1 91 ? -3.914 39.719 11.695 1 98.56 91 ILE A CA 1
ATOM 682 C C . ILE A 1 91 ? -3.85 38.312 12.312 1 98.56 91 ILE A C 1
ATOM 684 O O . ILE A 1 91 ? -4.082 38.156 13.508 1 98.56 91 ILE A O 1
ATOM 688 N N . ASP A 1 92 ? -3.645 37.344 11.523 1 98.12 92 ASP A N 1
ATOM 689 C CA . ASP A 1 92 ? -3.309 36 11.938 1 98.12 92 ASP A CA 1
ATOM 690 C C . ASP A 1 92 ? -2.053 35.5 11.227 1 98.12 92 ASP A C 1
ATOM 692 O O . ASP A 1 92 ? -1.577 36.125 10.281 1 98.12 92 ASP A O 1
ATOM 696 N N . PHE A 1 93 ? -1.457 34.469 11.781 1 97.56 93 PHE A N 1
ATOM 697 C CA . PHE A 1 93 ? -0.182 33.938 11.289 1 97.56 93 PHE A CA 1
ATOM 698 C C . PHE A 1 93 ? -0.132 32.438 11.398 1 97.56 93 PHE A C 1
ATOM 700 O O . PHE A 1 93 ? -0.902 31.828 12.148 1 97.56 93 PHE A O 1
ATOM 707 N N . THR A 1 94 ? 0.73 31.797 10.617 1 95 94 THR A N 1
ATOM 708 C CA . THR A 1 94 ? 1.069 30.391 10.836 1 95 94 THR A CA 1
ATOM 709 C C . THR A 1 94 ? 1.588 30.172 12.258 1 95 94 THR A C 1
ATOM 711 O O . THR A 1 94 ? 2.158 31.094 12.859 1 95 94 THR A O 1
ATOM 714 N N . ALA A 1 95 ? 1.388 28.938 12.75 1 92.81 95 ALA A N 1
ATOM 715 C CA . ALA A 1 95 ? 1.611 28.688 14.172 1 92.81 95 ALA A CA 1
ATOM 716 C C . ALA A 1 95 ? 3.096 28.484 14.469 1 92.81 95 ALA A C 1
ATOM 718 O O . ALA A 1 95 ? 3.662 27.438 14.164 1 92.81 95 ALA A O 1
ATOM 719 N N . CYS A 1 96 ? 3.65 29.312 15.086 1 94.56 96 CYS A N 1
ATOM 720 C CA . CYS A 1 96 ? 4.977 29.484 15.664 1 94.56 96 CYS A CA 1
ATOM 721 C C . CYS A 1 96 ? 5.992 29.859 14.594 1 94.56 96 CYS A C 1
ATOM 723 O O . CYS A 1 96 ? 6.91 29.094 14.305 1 94.56 96 CYS A O 1
ATOM 725 N N . THR A 1 97 ? 5.844 30.781 13.93 1 98 97 THR A N 1
ATOM 726 C CA . THR A 1 97 ? 6.781 31.547 13.109 1 98 97 THR A CA 1
ATOM 727 C C . THR A 1 97 ? 7.422 32.656 13.922 1 98 97 THR A C 1
ATOM 729 O O . THR A 1 97 ? 6.754 33.656 14.258 1 98 97 THR A O 1
ATOM 732 N N . MET A 1 98 ? 8.695 32.406 14.25 1 98.44 98 MET A N 1
ATOM 733 C CA . MET A 1 98 ? 9.266 33.281 15.281 1 98.44 98 MET A CA 1
ATOM 734 C C . MET A 1 98 ? 10.57 33.906 14.797 1 98.44 98 MET A C 1
ATOM 736 O O . MET A 1 98 ? 11.164 33.438 13.828 1 98.44 98 MET A O 1
ATOM 740 N N . LEU A 1 99 ? 11 35 15.461 1 98.44 99 LEU A N 1
ATOM 741 C CA . LEU A 1 99 ? 12.219 35.719 15.07 1 98.44 99 LEU A CA 1
ATOM 742 C C . LEU A 1 99 ? 12.859 36.375 16.281 1 98.44 99 LEU A C 1
ATOM 744 O O . LEU A 1 99 ? 12.164 36.781 17.219 1 98.44 99 LEU A O 1
ATOM 748 N N . PRO A 1 100 ? 14.164 36.531 16.297 1 98.69 100 PRO A N 1
ATOM 749 C CA . PRO A 1 100 ? 14.875 37.312 17.297 1 98.69 100 PRO A CA 1
ATOM 750 C C . PRO A 1 100 ? 14.844 38.812 16.969 1 98.69 100 PRO A C 1
ATOM 752 O O . PRO A 1 100 ? 15 39.219 15.812 1 98.69 100 PRO A O 1
ATOM 755 N N . ILE A 1 101 ? 14.641 39.625 18.031 1 98.56 101 ILE A N 1
ATOM 756 C CA . ILE A 1 101 ? 14.617 41.062 17.844 1 98.56 101 ILE A CA 1
ATOM 757 C C . ILE A 1 101 ? 15.617 41.75 18.781 1 98.56 101 ILE A C 1
ATOM 759 O O . ILE A 1 101 ? 16.016 41.156 19.797 1 98.56 101 ILE A O 1
ATOM 763 N N . ASP A 1 102 ? 16 42.938 18.438 1 97.94 102 ASP A N 1
ATOM 764 C CA . ASP A 1 102 ? 16.844 43.75 19.328 1 97.94 102 ASP A CA 1
ATOM 765 C C . ASP A 1 102 ? 16 44.594 20.281 1 97.94 102 ASP A C 1
ATOM 767 O O . ASP A 1 102 ? 14.781 44.406 20.359 1 97.94 102 ASP A O 1
ATOM 771 N N . GLU A 1 103 ? 16.609 45.438 21.031 1 96 103 GLU A N 1
ATOM 772 C CA . GLU A 1 103 ? 15.961 46.25 22.062 1 96 103 GLU A CA 1
ATOM 773 C C . GLU A 1 103 ? 14.969 47.25 21.453 1 96 103 GLU A C 1
ATOM 775 O O . GLU A 1 103 ? 14.023 47.656 22.109 1 96 103 GLU A O 1
ATOM 780 N N . ASP A 1 104 ? 15.18 47.531 20.172 1 95.56 104 ASP A N 1
ATOM 781 C CA . ASP A 1 104 ? 14.312 48.5 19.5 1 95.56 104 ASP A CA 1
ATOM 782 C C . ASP A 1 104 ? 13.164 47.781 18.781 1 95.56 104 ASP A C 1
ATOM 784 O O . ASP A 1 104 ? 12.352 48.438 18.125 1 95.56 104 ASP A O 1
ATOM 788 N N . GLY A 1 105 ? 13.141 46.469 18.891 1 95.88 105 GLY A N 1
ATOM 789 C CA . GLY A 1 105 ? 12.078 45.719 18.25 1 95.88 105 GLY A CA 1
ATOM 790 C C . GLY A 1 105 ? 12.367 45.375 16.812 1 95.88 105 GLY A C 1
ATOM 791 O O . GLY A 1 105 ? 11.484 44.938 16.078 1 95.88 105 GLY A O 1
ATOM 792 N N . GLU A 1 106 ? 13.617 45.531 16.391 1 97.06 106 GLU A N 1
ATOM 793 C CA . GLU A 1 106 ? 14.008 45.25 15.023 1 97.06 106 GLU A CA 1
ATOM 794 C C . GLU A 1 106 ? 14.57 43.844 14.906 1 97.06 106 GLU A C 1
ATOM 796 O O . GLU A 1 106 ? 15.367 43.406 15.734 1 97.06 106 GLU A O 1
ATOM 801 N N . PRO A 1 107 ? 14.109 43.156 13.836 1 98.44 107 PRO A N 1
ATOM 802 C CA . PRO A 1 107 ? 14.703 41.812 13.625 1 98.44 107 PRO A CA 1
ATOM 803 C C . PRO A 1 107 ? 16.219 41.875 13.5 1 98.44 107 PRO A C 1
ATOM 805 O O . PRO A 1 107 ? 16.766 42.781 12.859 1 98.44 107 PRO A O 1
ATOM 808 N N . LEU A 1 108 ? 16.859 40.875 14.062 1 98.31 108 LEU A N 1
ATOM 809 C CA . LEU A 1 108 ? 18.328 40.875 14.07 1 98.31 108 LEU A CA 1
ATOM 810 C C . LEU A 1 108 ? 18.875 40.75 12.656 1 98.31 108 LEU A C 1
ATOM 812 O O . LEU A 1 108 ? 19.953 41.281 12.359 1 98.31 108 LEU A O 1
ATOM 816 N N . CYS A 1 109 ? 18.203 40.125 11.766 1 97.06 109 CYS A N 1
ATOM 817 C CA . CYS A 1 109 ? 18.688 39.906 10.406 1 97.06 109 CYS A CA 1
ATOM 818 C C . CYS A 1 109 ? 18.766 41.219 9.641 1 97.06 109 CYS A C 1
ATOM 820 O O . CYS A 1 109 ? 19.391 41.312 8.578 1 97.06 109 CYS A O 1
ATOM 822 N N . PHE A 1 110 ? 18.094 42.281 10.133 1 96.75 110 PHE A N 1
ATOM 823 C CA . PHE A 1 110 ? 18.156 43.594 9.484 1 96.75 110 PHE A CA 1
ATOM 824 C C . PHE A 1 110 ? 19.5 44.281 9.773 1 96.75 110 PHE A C 1
ATOM 826 O O . PHE A 1 110 ? 19.875 45.219 9.086 1 96.75 110 PHE A O 1
ATOM 833 N N . HIS A 1 111 ? 20.172 43.844 10.82 1 96.25 111 HIS A N 1
ATOM 834 C CA . HIS A 1 111 ? 21.5 44.344 11.117 1 96.25 111 HIS A CA 1
ATOM 835 C C . HIS A 1 111 ? 22.547 43.688 10.219 1 96.25 111 HIS A C 1
ATOM 837 O O . HIS A 1 111 ? 22.609 42.469 10.117 1 96.25 111 HIS A O 1
ATOM 843 N N . THR A 1 112 ? 23.391 44.469 9.703 1 94.56 112 THR A N 1
ATOM 844 C CA . THR A 1 112 ? 24.406 44 8.773 1 94.56 112 THR A CA 1
ATOM 845 C C . THR A 1 112 ? 25.281 42.938 9.43 1 94.56 112 THR A C 1
ATOM 847 O O . THR A 1 112 ? 25.703 41.969 8.773 1 94.56 112 THR A O 1
ATOM 850 N N . ALA A 1 113 ? 25.516 43.094 10.656 1 94.12 113 ALA A N 1
ATOM 851 C CA . ALA A 1 113 ? 26.406 42.219 11.391 1 94.12 113 ALA A CA 1
ATOM 852 C C . ALA A 1 113 ? 25.828 40.812 11.5 1 94.12 113 ALA A C 1
ATOM 854 O O . ALA A 1 113 ? 26.578 39.844 11.672 1 94.12 113 ALA A O 1
ATOM 855 N N . PHE A 1 114 ? 24.5 40.688 11.312 1 95.44 114 PHE A N 1
ATOM 856 C CA . PHE A 1 114 ? 23.859 39.375 11.547 1 95.44 114 PHE A CA 1
ATOM 857 C C . PHE A 1 114 ? 23.203 38.875 10.281 1 95.44 114 PHE A C 1
ATOM 859 O O . PHE A 1 114 ? 22.625 37.781 10.273 1 95.44 114 PHE A O 1
ATOM 866 N N . ALA A 1 115 ? 23.359 39.562 9.188 1 93.75 115 ALA A N 1
ATOM 867 C CA . ALA A 1 115 ? 22.641 39.281 7.953 1 93.75 115 ALA A CA 1
ATOM 868 C C . ALA A 1 115 ? 23.031 37.938 7.375 1 93.75 115 ALA A C 1
ATOM 870 O O . ALA A 1 115 ? 22.25 37.281 6.691 1 93.75 115 ALA A O 1
ATOM 871 N N . ASN A 1 116 ? 24.234 37.469 7.676 1 94.94 116 ASN A N 1
ATOM 872 C CA . ASN A 1 116 ? 24.703 36.219 7.137 1 94.94 116 ASN A CA 1
ATOM 873 C C . ASN A 1 116 ? 24.594 35.094 8.164 1 94.94 116 ASN A C 1
ATOM 875 O O . ASN A 1 116 ? 25.172 34 7.977 1 94.94 116 ASN A O 1
ATOM 879 N N . ARG A 1 117 ? 23.906 35.344 9.195 1 96.31 117 ARG A N 1
ATOM 880 C CA . ARG A 1 117 ? 23.703 34.312 10.227 1 96.31 117 ARG A CA 1
ATOM 881 C C . ARG A 1 117 ? 22.281 33.75 10.148 1 96.31 117 ARG A C 1
ATOM 883 O O . ARG A 1 117 ? 21.312 34.406 10.477 1 96.31 117 ARG A O 1
ATOM 890 N N . PRO A 1 118 ? 22.172 32.469 9.836 1 97.44 118 PRO A N 1
ATOM 891 C CA . PRO A 1 118 ? 20.844 31.875 9.633 1 97.44 118 PRO A CA 1
ATOM 892 C C . PRO A 1 118 ? 19.938 32.062 10.836 1 97.44 118 PRO A C 1
ATOM 894 O O . PRO A 1 118 ? 18.734 32.281 10.672 1 97.44 118 PRO A O 1
ATOM 897 N N . HIS A 1 119 ? 20.438 32.062 12.023 1 98.19 119 HIS A N 1
ATOM 898 C CA . HIS A 1 119 ? 19.656 32.094 13.25 1 98.19 119 HIS A CA 1
ATOM 899 C C . HIS A 1 119 ? 19.094 33.5 13.5 1 98.19 119 HIS A C 1
ATOM 901 O O . HIS A 1 119 ? 18.25 33.688 14.375 1 98.19 119 HIS A O 1
ATOM 907 N N . ALA A 1 120 ? 19.5 34.5 12.734 1 98.06 120 ALA A N 1
ATOM 908 C CA . ALA A 1 120 ? 19.016 35.844 12.875 1 98.06 120 ALA A CA 1
ATOM 909 C C . ALA A 1 120 ? 17.688 36.031 12.141 1 98.06 120 ALA A C 1
ATOM 911 O O . ALA A 1 120 ? 17 37.031 12.344 1 98.06 120 ALA A O 1
ATOM 912 N N . TRP A 1 121 ? 17.359 35.125 11.344 1 98 121 TRP A N 1
ATOM 913 C CA . TRP A 1 121 ? 16.219 35.219 10.445 1 98 121 TRP A CA 1
ATOM 914 C C . TRP A 1 121 ? 14.977 34.594 11.062 1 98 121 TRP A C 1
ATOM 916 O O . TRP A 1 121 ? 15.07 33.906 12.086 1 98 121 TRP A O 1
ATOM 926 N N . VAL A 1 122 ? 13.805 34.812 10.461 1 98.25 122 VAL A N 1
ATOM 927 C CA . VAL A 1 122 ? 12.539 34.219 10.875 1 98.25 122 VAL A CA 1
ATOM 928 C C . VAL A 1 122 ? 12.594 32.719 10.68 1 98.25 122 VAL A C 1
ATOM 930 O O . VAL A 1 122 ? 12.945 32.219 9.602 1 98.25 122 VAL A O 1
ATOM 933 N N . LYS A 1 123 ? 12.328 32 11.742 1 98.31 123 LYS A N 1
ATOM 934 C CA . LYS A 1 123 ? 12.109 30.547 11.617 1 98.31 123 LYS A CA 1
ATOM 935 C C . LYS A 1 123 ? 10.633 30.25 11.383 1 98.31 123 LYS A C 1
ATOM 937 O O . LYS A 1 123 ? 9.789 30.516 12.242 1 98.31 123 LYS A O 1
ATOM 942 N N . LEU A 1 124 ? 10.375 29.703 10.242 1 97.31 124 LEU A N 1
ATOM 943 C CA . LEU A 1 124 ? 9.016 29.375 9.836 1 97.31 124 LEU A CA 1
ATOM 944 C C . LEU A 1 124 ? 8.453 28.234 10.672 1 97.31 124 LEU A C 1
ATOM 946 O O . LEU A 1 124 ? 9.211 27.5 11.305 1 97.31 124 LEU A O 1
ATOM 950 N N . TRP A 1 125 ? 7.137 28.125 10.742 1 94.31 125 TRP A N 1
ATOM 951 C CA . TRP A 1 125 ? 6.461 27.094 11.516 1 94.31 125 TRP A CA 1
ATOM 952 C C . TRP A 1 125 ? 7.016 25.703 11.18 1 94.31 125 TRP A C 1
ATOM 954 O O . TRP A 1 125 ? 7.137 24.859 12.055 1 94.31 125 TRP A O 1
ATOM 964 N N . LYS A 1 126 ? 7.43 25.453 9.922 1 88.62 126 LYS A N 1
ATOM 965 C CA . LYS A 1 126 ? 7.875 24.141 9.477 1 88.62 126 LYS A CA 1
ATOM 966 C C . LYS A 1 126 ? 9.398 24.016 9.547 1 88.62 126 LYS A C 1
ATOM 968 O O . LYS A 1 126 ? 10.008 23.312 8.742 1 88.62 126 LYS A O 1
ATOM 973 N N . HIS A 1 127 ? 10.047 24.859 10.289 1 92.31 127 HIS A N 1
ATOM 974 C CA . HIS A 1 127 ? 11.438 24.656 10.664 1 92.31 127 HIS A CA 1
ATOM 975 C C . HIS A 1 127 ? 11.586 23.531 11.672 1 92.31 127 HIS A C 1
ATOM 977 O O . HIS A 1 127 ? 11.227 23.688 12.844 1 92.31 127 HIS A O 1
ATOM 983 N N . HIS A 1 128 ? 12.258 22.422 11.312 1 89.5 128 HIS A N 1
ATOM 984 C CA . HIS A 1 128 ? 12.266 21.219 12.148 1 89.5 128 HIS A CA 1
ATOM 985 C C . HIS A 1 128 ? 13.672 20.922 12.656 1 89.5 128 HIS A C 1
ATOM 987 O O . HIS A 1 128 ? 13.906 19.891 13.297 1 89.5 128 HIS A O 1
ATOM 993 N N . ALA A 1 129 ? 14.539 21.812 12.422 1 91.25 129 ALA A N 1
ATOM 994 C CA . ALA A 1 129 ? 15.945 21.531 12.703 1 91.25 129 ALA A CA 1
ATOM 995 C C . ALA A 1 129 ? 16.219 21.594 14.195 1 91.25 129 ALA A C 1
ATOM 997 O O . ALA A 1 129 ? 17.328 21.266 14.641 1 91.25 129 ALA A O 1
ATOM 998 N N . ALA A 1 130 ? 15.227 21.859 15 1 95.69 130 ALA A N 1
ATOM 999 C CA . ALA A 1 130 ? 15.391 21.891 16.453 1 95.69 130 ALA A CA 1
ATOM 1000 C C . ALA A 1 130 ? 14.953 20.578 17.078 1 95.69 130 ALA A C 1
ATOM 1002 O O . ALA A 1 130 ? 14.461 20.547 18.203 1 95.69 130 ALA A O 1
ATOM 1003 N N . GLN A 1 131 ? 15.109 19.531 16.391 1 90.88 131 GLN A N 1
ATOM 1004 C CA . GLN A 1 131 ? 14.594 18.234 16.844 1 90.88 131 GLN A CA 1
ATOM 1005 C C . GLN A 1 131 ? 15.359 17.719 18.047 1 90.88 131 GLN A C 1
ATOM 1007 O O . GLN A 1 131 ? 14.773 17.141 18.969 1 90.88 131 GLN A O 1
ATOM 1012 N N . ASP A 1 132 ? 16.672 17.891 18.109 1 92.94 132 ASP A N 1
ATOM 1013 C CA . ASP A 1 132 ? 17.469 17.453 19.266 1 92.94 132 ASP A CA 1
ATOM 1014 C C . ASP A 1 132 ? 17.016 18.156 20.531 1 92.94 132 ASP A C 1
ATOM 1016 O O . ASP A 1 132 ? 16.891 17.531 21.594 1 92.94 132 ASP A O 1
ATOM 1020 N N . GLU A 1 133 ? 16.812 19.422 20.406 1 97.12 133 GLU A N 1
ATOM 1021 C CA . GLU A 1 133 ? 16.328 20.203 21.547 1 97.12 133 GLU A CA 1
ATOM 1022 C C . GLU A 1 133 ? 14.953 19.703 22 1 97.12 133 GLU A C 1
ATOM 1024 O O . GLU A 1 133 ? 14.703 19.562 23.203 1 97.12 133 GLU A O 1
ATOM 1029 N N . ALA A 1 134 ? 14.07 19.5 21.062 1 96.12 134 ALA A N 1
ATOM 1030 C CA . ALA A 1 134 ? 12.734 19 21.406 1 96.12 134 ALA A CA 1
ATOM 1031 C C . ALA A 1 134 ? 12.82 17.656 22.125 1 96.12 134 ALA A C 1
ATOM 1033 O O . ALA A 1 134 ? 12.109 17.438 23.125 1 96.12 134 ALA A O 1
ATOM 1034 N N . ASN A 1 135 ? 13.711 16.781 21.656 1 93.62 135 ASN A N 1
ATOM 1035 C CA . ASN A 1 135 ? 13.906 15.484 22.312 1 93.62 135 ASN A CA 1
ATOM 1036 C C . ASN A 1 135 ? 14.359 15.648 23.766 1 93.62 135 ASN A C 1
ATOM 1038 O O . ASN A 1 135 ? 13.859 14.961 24.656 1 93.62 135 ASN A O 1
ATOM 1042 N N . GLU A 1 136 ? 15.258 16.484 23.906 1 97.19 136 GLU A N 1
ATOM 1043 C CA . GLU A 1 136 ? 15.789 16.719 25.25 1 97.19 136 GLU A CA 1
ATOM 1044 C C . GLU A 1 136 ? 14.75 17.375 26.156 1 97.19 136 GLU A C 1
ATOM 1046 O O . GLU A 1 136 ? 14.664 17.047 27.344 1 97.19 136 GLU A O 1
ATOM 1051 N N . ILE A 1 137 ? 13.992 18.281 25.609 1 98 137 ILE A N 1
ATOM 1052 C CA . ILE A 1 137 ? 12.906 18.906 26.359 1 98 137 ILE A CA 1
ATOM 1053 C C . ILE A 1 137 ? 11.938 17.828 26.844 1 98 137 ILE A C 1
ATOM 1055 O O . ILE A 1 137 ? 11.523 17.828 28.016 1 98 137 ILE A O 1
ATOM 1059 N N . ASN A 1 138 ? 11.625 16.984 26 1 96.75 138 ASN A N 1
ATOM 1060 C CA . ASN A 1 138 ? 10.695 15.906 26.328 1 96.75 138 ASN A CA 1
ATOM 1061 C C . ASN A 1 138 ? 11.281 14.984 27.391 1 96.75 138 ASN A C 1
ATOM 1063 O O . ASN A 1 138 ? 10.586 14.594 28.344 1 96.75 138 ASN A O 1
ATOM 1067 N N . ARG A 1 139 ? 12.547 14.609 27.25 1 96.94 139 ARG A N 1
ATOM 1068 C CA . ARG A 1 139 ? 13.211 13.758 28.219 1 96.94 139 ARG A CA 1
ATOM 1069 C C . ARG A 1 139 ? 13.242 14.414 29.594 1 96.94 139 ARG A C 1
ATOM 1071 O O . ARG A 1 139 ? 12.805 13.828 30.594 1 96.94 139 ARG A O 1
ATOM 1078 N N . ILE A 1 140 ? 13.664 15.633 29.672 1 97.81 140 ILE A N 1
ATOM 1079 C CA . ILE A 1 140 ? 13.812 16.375 30.922 1 97.81 140 ILE A CA 1
ATOM 1080 C C . ILE A 1 140 ? 12.438 16.625 31.531 1 97.81 140 ILE A C 1
ATOM 1082 O O . ILE A 1 140 ? 12.25 16.469 32.75 1 97.81 140 ILE A O 1
ATOM 1086 N N . GLY A 1 141 ? 11.539 17.094 30.688 1 97.25 141 GLY A N 1
ATOM 1087 C CA . GLY A 1 141 ? 10.18 17.312 31.172 1 97.25 141 GLY A CA 1
ATOM 1088 C C . GLY A 1 141 ? 9.57 16.062 31.781 1 97.25 141 GLY A C 1
ATOM 1089 O O . GLY A 1 141 ? 8.922 16.141 32.844 1 97.25 141 GLY A O 1
ATOM 1090 N N . ALA A 1 142 ? 9.734 14.961 31.141 1 96.06 142 ALA A N 1
ATOM 1091 C CA . ALA A 1 142 ? 9.203 13.695 31.656 1 96.06 142 ALA A CA 1
ATOM 1092 C C . ALA A 1 142 ? 9.875 13.312 32.969 1 96.06 142 ALA A C 1
ATOM 1094 O O . ALA A 1 142 ? 9.203 12.891 33.906 1 96.06 142 ALA A O 1
ATOM 1095 N N . GLU A 1 143 ? 11.172 13.422 33.031 1 97.31 143 GLU A N 1
ATOM 1096 C CA . GLU A 1 143 ? 11.938 13.094 34.219 1 97.31 143 GLU A CA 1
ATOM 1097 C C . GLU A 1 143 ? 11.5 13.953 35.406 1 97.31 143 GLU A C 1
ATOM 1099 O O . GLU A 1 143 ? 11.453 13.477 36.562 1 97.31 143 GLU A O 1
ATOM 1104 N N . ARG A 1 144 ? 11.109 15.125 35.156 1 96.75 144 ARG A N 1
ATOM 1105 C CA . ARG A 1 144 ? 10.758 16.078 36.219 1 96.75 144 ARG A CA 1
ATOM 1106 C C . ARG A 1 144 ? 9.266 16.062 36.5 1 96.75 144 ARG A C 1
ATOM 1108 O O . ARG A 1 144 ? 8.797 16.688 37.438 1 96.75 144 ARG A O 1
ATOM 1115 N N . GLY A 1 145 ? 8.539 15.398 35.656 1 95.62 145 GLY A N 1
ATOM 1116 C CA . GLY A 1 145 ? 7.094 15.352 35.812 1 95.62 145 GLY A CA 1
ATOM 1117 C C . GLY A 1 145 ? 6.426 16.688 35.531 1 95.62 145 GLY A C 1
ATOM 1118 O O . GLY A 1 145 ? 5.504 17.078 36.25 1 95.62 145 GLY A O 1
ATOM 1119 N N . GLU A 1 146 ? 6.922 17.375 34.531 1 96 146 GLU A N 1
ATOM 1120 C CA . GLU A 1 146 ? 6.387 18.703 34.188 1 96 146 GLU A CA 1
ATOM 1121 C C . GLU A 1 146 ? 4.953 18.594 33.688 1 96 146 GLU A C 1
ATOM 1123 O O . GLU A 1 146 ? 4.656 17.781 32.812 1 96 146 GLU A O 1
ATOM 1128 N N . ALA A 1 147 ? 4.133 19.469 34.156 1 92.12 147 ALA A N 1
ATOM 1129 C CA . ALA A 1 147 ? 2.701 19.438 33.844 1 92.12 147 ALA A CA 1
ATOM 1130 C C . ALA A 1 147 ? 2.424 19.828 32.406 1 92.12 147 ALA A C 1
ATOM 1132 O O . ALA A 1 147 ? 1.482 19.328 31.781 1 92.12 147 ALA A O 1
ATOM 1133 N N . PHE A 1 148 ? 3.252 20.672 31.844 1 94.06 148 PHE A N 1
ATOM 1134 C CA . PHE A 1 148 ? 2.977 21.172 30.5 1 94.06 148 PHE A CA 1
ATOM 1135 C C . PHE A 1 148 ? 2.996 20.047 29.484 1 94.06 148 PHE A C 1
ATOM 1137 O O . PHE A 1 148 ? 2.346 20.141 28.438 1 94.06 148 PHE A O 1
ATOM 1144 N N . LEU A 1 149 ? 3.732 19.031 29.734 1 94.56 149 LEU A N 1
ATOM 1145 C CA . LEU A 1 149 ? 3.871 17.938 28.766 1 94.56 149 LEU A CA 1
ATOM 1146 C C . LEU A 1 149 ? 2.52 17.297 28.469 1 94.56 149 LEU A C 1
ATOM 1148 O O . LEU A 1 149 ? 2.236 16.953 27.312 1 94.56 149 LEU A O 1
ATOM 1152 N N . GLN A 1 150 ? 1.706 17.188 29.438 1 92.5 150 GLN A N 1
ATOM 1153 C CA . GLN A 1 150 ? 0.394 16.562 29.266 1 92.5 150 GLN A CA 1
ATOM 1154 C C . GLN A 1 150 ? -0.507 17.422 28.391 1 92.5 150 GLN A C 1
ATOM 1156 O O . GLN A 1 150 ? -1.363 16.906 27.672 1 92.5 150 GLN A O 1
ATOM 1161 N N . ARG A 1 151 ? -0.263 18.688 28.344 1 93.88 151 ARG A N 1
ATOM 1162 C CA . ARG A 1 151 ? -1.07 19.609 27.531 1 93.88 151 ARG A CA 1
ATOM 1163 C C . ARG A 1 151 ? -0.682 19.531 26.062 1 93.88 151 ARG A C 1
ATOM 1165 O O . ARG A 1 151 ? -1.407 20.031 25.203 1 93.88 151 ARG A O 1
ATOM 1172 N N . TYR A 1 152 ? 0.412 18.844 25.859 1 93.81 152 TYR A N 1
ATOM 1173 C CA . TYR A 1 152 ? 0.874 18.734 24.469 1 93.81 152 TYR A CA 1
ATOM 1174 C C . TYR A 1 152 ? 0.876 17.281 24.016 1 93.81 152 TYR A C 1
ATOM 1176 O O . TYR A 1 152 ? 1.694 16.875 23.188 1 93.81 152 TYR A O 1
ATOM 1184 N N . GLY A 1 153 ? 0.074 16.453 24.703 1 89.69 153 GLY A N 1
ATOM 1185 C CA . GLY A 1 153 ? -0.028 15.055 24.328 1 89.69 153 GLY A CA 1
ATOM 1186 C C . GLY A 1 153 ? 1.185 14.234 24.734 1 89.69 153 GLY A C 1
ATOM 1187 O O . GLY A 1 153 ? 1.459 13.188 24.141 1 89.69 153 GLY A O 1
ATOM 1188 N N . GLY A 1 154 ? 1.956 14.789 25.578 1 90.44 154 GLY A N 1
ATOM 1189 C CA . GLY A 1 154 ? 3.111 14.086 26.109 1 90.44 154 GLY A CA 1
ATOM 1190 C C . GLY A 1 154 ? 4.395 14.398 25.375 1 90.44 154 GLY A C 1
ATOM 1191 O O . GLY A 1 154 ? 5.477 13.969 25.781 1 90.44 154 GLY A O 1
ATOM 1192 N N . LYS A 1 155 ? 4.281 15.133 24.359 1 92.06 155 LYS A N 1
ATOM 1193 C CA . LYS A 1 155 ? 5.473 15.383 23.562 1 92.06 155 LYS A CA 1
ATOM 1194 C C . LYS A 1 155 ? 5.488 16.812 23.031 1 92.06 155 LYS A C 1
ATOM 1196 O O . LYS A 1 155 ? 4.551 17.25 22.359 1 92.06 155 LYS A O 1
ATOM 1201 N N . TYR A 1 156 ? 6.594 17.516 23.281 1 95.06 156 TYR A N 1
ATOM 1202 C CA . TYR A 1 156 ? 6.82 18.875 22.781 1 95.06 156 TYR A CA 1
ATOM 1203 C C . TYR A 1 156 ? 7.508 18.844 21.422 1 95.06 156 TYR A C 1
ATOM 1205 O O . TYR A 1 156 ? 8.391 18.016 21.188 1 95.06 156 TYR A O 1
ATOM 1213 N N . SER A 1 157 ? 7.137 19.734 20.516 1 93.31 157 SER A N 1
ATOM 1214 C CA . SER A 1 157 ? 7.562 19.656 19.109 1 93.31 157 SER A CA 1
ATOM 1215 C C . SER A 1 157 ? 8.773 20.547 18.859 1 93.31 157 SER A C 1
ATOM 1217 O O . SER A 1 157 ? 8.961 21.562 19.531 1 93.31 157 SER A O 1
ATOM 1219 N N . SER A 1 158 ? 9.531 20.141 17.828 1 93.75 158 SER A N 1
ATOM 1220 C CA . SER A 1 158 ? 10.672 20.938 17.391 1 93.75 158 SER A CA 1
ATOM 1221 C C . SER A 1 158 ? 10.219 22.219 16.703 1 93.75 158 SER A C 1
ATOM 1223 O O . SER A 1 158 ? 11 23.172 16.562 1 93.75 158 SER A O 1
ATOM 1225 N N . GLU A 1 159 ? 8.961 22.312 16.359 1 93.88 159 GLU A N 1
ATOM 1226 C CA . GLU A 1 159 ? 8.406 23.438 15.617 1 93.88 159 GLU A CA 1
ATOM 1227 C C . GLU A 1 159 ? 8.094 24.609 16.547 1 93.88 159 GLU A C 1
ATOM 1229 O O . GLU A 1 159 ? 7.797 25.719 16.094 1 93.88 159 GLU A O 1
ATOM 1234 N N . TRP A 1 160 ? 8.266 24.375 17.812 1 97.25 160 TRP A N 1
ATOM 1235 C CA . TRP A 1 160 ? 7.656 25.328 18.734 1 97.25 160 TRP A CA 1
ATOM 1236 C C . TRP A 1 160 ? 8.719 26.188 19.406 1 97.25 160 TRP A C 1
ATOM 1238 O O . TRP A 1 160 ? 9.914 26 19.188 1 97.25 160 TRP A O 1
ATOM 1248 N N . MET A 1 161 ? 8.336 27.172 20.109 1 98.38 161 MET A N 1
ATOM 1249 C CA . MET A 1 161 ? 9.094 28.359 20.516 1 98.38 161 MET A CA 1
ATOM 1250 C C . MET A 1 161 ? 10.312 27.953 21.328 1 98.38 161 MET A C 1
ATOM 1252 O O . MET A 1 161 ? 11.438 28.344 21 1 98.38 161 MET A O 1
ATOM 1256 N N . ILE A 1 162 ? 10.133 27.078 22.344 1 98.5 162 ILE A N 1
ATOM 1257 C CA . ILE A 1 162 ? 11.234 26.797 23.266 1 98.5 162 ILE A CA 1
ATOM 1258 C C . ILE A 1 162 ? 12.305 25.984 22.562 1 98.5 162 ILE A C 1
ATOM 1260 O O . ILE A 1 162 ? 13.5 26.219 22.75 1 98.5 162 ILE A O 1
ATOM 1264 N N . ALA A 1 163 ? 11.906 25.031 21.797 1 98.06 163 ALA A N 1
ATOM 1265 C CA . ALA A 1 163 ? 12.867 24.219 21.047 1 98.06 163 ALA A CA 1
ATOM 1266 C C . ALA A 1 163 ? 13.688 25.094 20.094 1 98.06 163 ALA A C 1
ATOM 1268 O O . ALA A 1 163 ? 14.914 24.984 20.031 1 98.06 163 ALA A O 1
ATOM 1269 N N . LYS A 1 164 ? 13.039 25.969 19.359 1 98.38 164 LYS A N 1
ATOM 1270 C CA . LYS A 1 164 ? 13.703 26.844 18.406 1 98.38 164 LYS A CA 1
ATOM 1271 C C . LYS A 1 164 ? 14.648 27.828 19.109 1 98.38 164 LYS A C 1
ATOM 1273 O O . LYS A 1 164 ? 15.758 28.078 18.641 1 98.38 164 LYS A O 1
ATOM 1278 N N . VAL A 1 165 ? 14.219 28.344 20.219 1 98.75 165 VAL A N 1
ATOM 1279 C CA . VAL A 1 165 ? 15.047 29.266 20.984 1 98.75 165 VAL A CA 1
ATOM 1280 C C . VAL A 1 165 ? 16.266 28.531 21.531 1 98.75 165 VAL A C 1
ATOM 1282 O O . VAL A 1 165 ? 17.391 29.062 21.484 1 98.75 165 VAL A O 1
ATOM 1285 N N . TRP A 1 166 ? 15.984 27.344 22.031 1 98.69 166 TRP A N 1
ATOM 1286 C CA . TRP A 1 166 ? 17.094 26.562 22.578 1 98.69 166 TRP A CA 1
ATOM 1287 C C . TRP A 1 166 ? 18.078 26.188 21.484 1 98.69 166 TRP A C 1
ATOM 1289 O O . TRP A 1 166 ? 19.281 26.125 21.734 1 98.69 166 TRP A O 1
ATOM 1299 N N . GLN A 1 167 ? 17.641 25.922 20.297 1 98.38 167 GLN A N 1
ATOM 1300 C CA . GLN A 1 167 ? 18.531 25.672 19.156 1 98.38 167 GLN A CA 1
ATOM 1301 C C . GLN 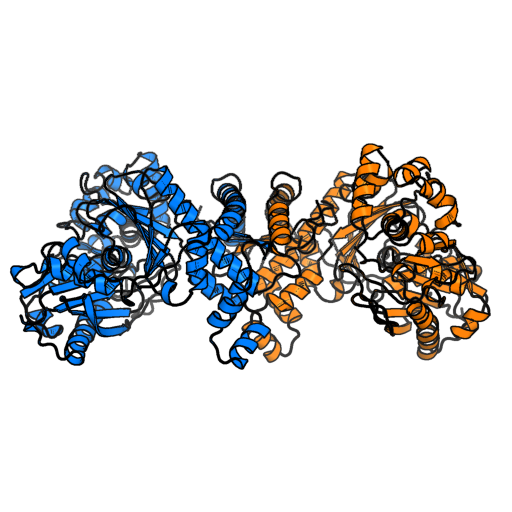A 1 167 ? 19.453 26.859 18.922 1 98.38 167 GLN A C 1
ATOM 1303 O O . GLN A 1 167 ? 20.656 26.688 18.719 1 98.38 167 GLN A O 1
ATOM 1308 N N . ILE A 1 168 ? 18.906 28.078 18.922 1 98.62 168 ILE A N 1
ATOM 1309 C CA . ILE A 1 168 ? 19.703 29.281 18.734 1 98.62 168 ILE A CA 1
ATOM 1310 C C . ILE A 1 168 ? 20.75 29.406 19.828 1 98.62 168 ILE A C 1
ATOM 1312 O O . ILE A 1 168 ? 21.922 29.672 19.562 1 98.62 168 ILE A O 1
ATOM 1316 N N . PHE A 1 169 ? 20.297 29.203 21.016 1 98.62 169 PHE A N 1
ATOM 1317 C CA . PHE A 1 169 ? 21.203 29.25 22.156 1 98.62 169 PHE A CA 1
ATOM 1318 C C . PHE A 1 169 ? 22.375 28.281 21.969 1 98.62 169 PHE A C 1
ATOM 1320 O O . PHE A 1 169 ? 23.531 28.656 22.188 1 98.62 169 PHE A O 1
ATOM 1327 N N . ASN A 1 170 ? 22.078 27.094 21.594 1 98.25 170 ASN A N 1
ATOM 1328 C CA . ASN A 1 170 ? 23.078 26.031 21.453 1 98.25 170 ASN A CA 1
ATOM 1329 C C . ASN A 1 170 ? 24.016 26.281 20.281 1 98.25 170 ASN A C 1
ATOM 1331 O O . ASN A 1 170 ? 25.219 26 20.359 1 98.25 170 ASN A O 1
ATOM 1335 N N . GLU A 1 171 ? 23.5 26.766 19.188 1 97.75 171 GLU A N 1
ATOM 1336 C CA . GLU A 1 171 ? 24.25 26.766 17.938 1 97.75 171 GLU A CA 1
ATOM 1337 C C . GLU A 1 171 ? 24.844 28.156 17.672 1 97.75 171 GLU A C 1
ATOM 1339 O O . GLU A 1 171 ? 25.797 28.281 16.906 1 97.75 171 GLU A O 1
ATOM 1344 N N . ASP A 1 172 ? 24.281 29.188 18.203 1 98 172 ASP A N 1
ATOM 1345 C CA . ASP A 1 172 ? 24.75 30.562 18 1 98 172 ASP A CA 1
ATOM 1346 C C . ASP A 1 172 ? 24.578 31.391 19.281 1 98 172 ASP A C 1
ATOM 1348 O O . ASP A 1 172 ? 23.781 32.34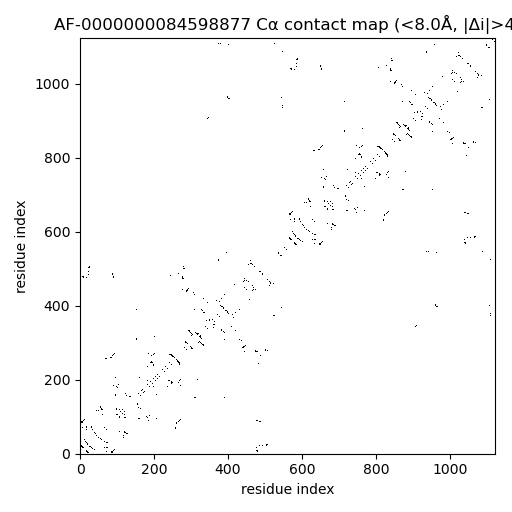4 19.297 1 98 172 ASP A O 1
ATOM 1352 N N . ARG A 1 173 ? 25.391 31.219 20.234 1 98.12 173 ARG A N 1
ATOM 1353 C CA . ARG A 1 173 ? 25.297 31.812 21.562 1 98.12 173 ARG A CA 1
ATOM 1354 C C . ARG A 1 173 ? 25.375 33.344 21.5 1 98.12 173 ARG A C 1
ATOM 1356 O O . ARG A 1 173 ? 24.641 34.031 22.172 1 98.12 173 ARG A O 1
ATOM 1363 N N . GLN A 1 174 ? 26.234 33.812 20.703 1 97.81 174 GLN A N 1
ATOM 1364 C CA . GLN A 1 174 ? 26.375 35.281 20.562 1 97.81 174 GLN A CA 1
ATOM 1365 C C . GLN A 1 174 ? 25.078 35.906 20.109 1 97.81 174 GLN A C 1
ATOM 1367 O O . GLN A 1 174 ? 24.656 36.938 20.641 1 97.81 174 GLN A O 1
ATOM 1372 N N . LEU A 1 175 ? 24.516 35.312 19.109 1 97.94 175 LEU A N 1
ATOM 1373 C CA . LEU A 1 175 ? 23.266 35.844 18.594 1 97.94 175 LEU A CA 1
ATOM 1374 C C . LEU A 1 175 ? 22.172 35.781 19.656 1 97.94 175 LEU A C 1
ATOM 1376 O O . LEU A 1 175 ? 21.375 36.719 19.797 1 97.94 175 LEU A O 1
ATOM 1380 N N . PHE A 1 176 ? 22.156 34.719 20.406 1 98.44 176 PHE A N 1
ATOM 1381 C CA . PHE A 1 176 ? 21.203 34.594 21.5 1 98.44 176 PHE A CA 1
ATOM 1382 C C . PHE A 1 176 ? 21.375 35.75 22.5 1 98.44 176 PHE A C 1
ATOM 1384 O O . PHE A 1 176 ? 20.406 36.344 22.922 1 98.44 176 PHE A O 1
ATOM 1391 N N . ASP A 1 177 ? 22.594 36 22.812 1 97.69 177 ASP A N 1
ATOM 1392 C CA . ASP A 1 177 ? 22.906 37.062 23.781 1 97.69 177 ASP A CA 1
ATOM 1393 C C . ASP A 1 177 ? 22.531 38.438 23.234 1 97.69 177 ASP A C 1
ATOM 1395 O O . ASP A 1 177 ? 22.109 39.312 23.984 1 97.69 177 ASP A O 1
ATOM 1399 N N . GLU A 1 178 ? 22.641 38.625 21.969 1 97.31 178 GLU A N 1
ATOM 1400 C CA . GLU A 1 178 ? 22.344 39.906 21.312 1 97.31 178 GLU A CA 1
ATOM 1401 C C . GLU A 1 178 ? 20.844 40.125 21.188 1 97.31 178 GLU A C 1
ATOM 1403 O O . GLU A 1 178 ? 20.375 41.25 21.141 1 97.31 178 GLU A O 1
ATOM 1408 N N . ALA A 1 179 ? 20.109 39.062 21.109 1 98.31 179 ALA A N 1
ATOM 1409 C CA . ALA A 1 179 ? 18.656 39.188 21 1 98.31 179 ALA A CA 1
ATOM 1410 C C . ALA A 1 179 ? 18.047 39.719 22.281 1 98.31 179 ALA A C 1
ATOM 1412 O O . ALA A 1 179 ? 18.312 39.188 23.375 1 98.31 179 ALA A O 1
ATOM 1413 N N . ASP A 1 180 ? 17.328 40.719 22.156 1 98.19 180 ASP A N 1
ATOM 1414 C CA . ASP A 1 180 ? 16.609 41.25 23.297 1 98.19 180 ASP A CA 1
ATOM 1415 C C . ASP A 1 180 ? 15.43 40.344 23.672 1 98.19 180 ASP A C 1
ATOM 1417 O O . ASP A 1 180 ? 15.141 40.156 24.859 1 98.19 180 ASP A O 1
ATOM 1421 N N . ALA A 1 181 ? 14.727 39.875 22.672 1 98.12 181 ALA A N 1
ATOM 1422 C CA . ALA A 1 181 ? 13.594 39 22.875 1 98.12 181 ALA A CA 1
ATOM 1423 C C . ALA A 1 181 ? 13.336 38.156 21.641 1 98.12 181 ALA A C 1
ATOM 1425 O O . ALA A 1 181 ? 13.883 38.406 20.562 1 98.12 181 ALA A O 1
ATOM 1426 N N . PHE A 1 182 ? 12.609 37.062 21.797 1 98.69 182 PHE A N 1
ATOM 1427 C CA . PHE A 1 182 ? 12.086 36.25 20.703 1 98.69 182 PHE A CA 1
ATOM 1428 C C . PHE A 1 182 ? 10.578 36.406 20.594 1 98.69 182 PHE A C 1
ATOM 1430 O O . PHE A 1 182 ? 9.844 36.219 21.562 1 98.69 182 PHE A O 1
ATOM 1437 N N . LEU A 1 183 ? 10.102 36.781 19.391 1 98.25 183 LEU A N 1
ATOM 1438 C CA . LEU A 1 183 ? 8.688 37.031 19.188 1 98.25 183 LEU A CA 1
ATOM 1439 C C . LEU A 1 183 ? 8.117 36.094 18.109 1 98.25 183 LEU A C 1
ATOM 1441 O O . LEU A 1 183 ? 8.836 35.688 17.219 1 98.25 183 LEU A O 1
ATOM 1445 N N . GLU A 1 184 ? 6.832 35.781 18.297 1 98.25 184 GLU A N 1
ATOM 1446 C CA . GLU A 1 184 ? 6.066 35.281 17.156 1 98.25 184 GLU A CA 1
ATOM 1447 C C . GLU A 1 184 ? 5.945 36.312 16.062 1 98.25 184 GLU A C 1
ATOM 1449 O O . GLU A 1 184 ? 5.816 37.5 16.344 1 98.25 184 GLU A O 1
ATOM 1454 N N . GLY A 1 185 ? 5.984 35.875 14.805 1 98.12 185 GLY A N 1
ATOM 1455 C CA . GLY A 1 185 ? 5.746 36.781 13.703 1 98.12 185 GLY A CA 1
ATOM 1456 C C . GLY A 1 185 ? 4.484 37.594 13.875 1 98.12 185 GLY A C 1
ATOM 1457 O O . GLY A 1 185 ? 4.469 38.812 13.57 1 98.12 185 GLY A O 1
ATOM 1458 N N . THR A 1 186 ? 3.492 37 14.398 1 97.62 186 THR A N 1
ATOM 1459 C CA . THR A 1 186 ? 2.215 37.688 14.625 1 97.62 186 THR A CA 1
ATOM 1460 C C . THR A 1 186 ? 2.375 38.812 15.617 1 97.62 186 THR A C 1
ATOM 1462 O O . THR A 1 186 ? 1.814 39.906 15.414 1 97.62 186 THR A O 1
ATOM 1465 N N . ASP A 1 187 ? 3.094 38.625 16.672 1 98.25 187 ASP A N 1
ATOM 1466 C CA . ASP A 1 187 ? 3.324 39.656 17.688 1 98.25 187 ASP A CA 1
ATOM 1467 C C . ASP A 1 187 ? 4.207 40.781 17.125 1 98.25 187 ASP A C 1
ATOM 1469 O O . ASP A 1 187 ? 3.99 41.969 17.422 1 98.25 187 ASP A O 1
ATOM 1473 N N . TRP A 1 188 ? 5.16 40.375 16.391 1 98.56 188 TRP A N 1
ATOM 1474 C CA . TRP A 1 188 ? 6.086 41.344 15.852 1 98.56 188 TRP A CA 1
ATOM 1475 C C . TRP A 1 188 ? 5.379 42.281 14.867 1 98.56 188 TRP A C 1
ATOM 1477 O O . TRP A 1 188 ? 5.516 43.5 14.945 1 98.56 188 TRP A O 1
ATOM 1487 N N . VAL A 1 189 ? 4.629 41.719 13.945 1 98.62 189 VAL A N 1
ATOM 1488 C CA . VAL A 1 189 ? 3.934 42.531 12.953 1 98.62 189 VAL A CA 1
ATOM 1489 C C . VAL A 1 189 ? 2.928 43.438 13.648 1 98.62 189 VAL A C 1
ATOM 1491 O O . VAL A 1 189 ? 2.783 44.625 13.281 1 98.62 189 VAL A O 1
ATOM 1494 N N . THR A 1 190 ? 2.24 42.938 14.586 1 98.38 190 THR A N 1
ATOM 1495 C CA . THR A 1 190 ? 1.327 43.75 15.375 1 98.38 190 THR A CA 1
ATOM 1496 C C . THR A 1 190 ? 2.07 44.906 16.031 1 98.38 190 THR A C 1
ATOM 1498 O O . THR A 1 190 ? 1.584 46.031 16.047 1 98.38 190 THR A O 1
ATOM 1501 N N . SER A 1 191 ? 3.244 44.656 16.594 1 98.06 191 SER A N 1
ATOM 1502 C CA . SER A 1 191 ? 4.035 45.688 17.25 1 98.06 191 SER A CA 1
ATOM 1503 C C . SER A 1 191 ? 4.496 46.75 16.266 1 98.06 191 SER A C 1
ATOM 1505 O O . SER A 1 191 ? 4.641 47.906 16.625 1 98.06 191 SER A O 1
ATOM 1507 N N . GLN A 1 192 ? 4.727 46.312 15.031 1 97.88 192 GLN A N 1
ATOM 1508 C CA . GLN A 1 192 ? 5.102 47.281 14 1 97.88 192 GLN A CA 1
ATOM 1509 C C . GLN A 1 192 ? 3.965 48.25 13.719 1 97.88 192 GLN A C 1
ATOM 1511 O O . GLN A 1 192 ? 4.207 49.406 13.406 1 97.88 192 GLN A O 1
ATOM 1516 N N . MET A 1 193 ? 2.799 47.812 13.875 1 98.44 193 MET A N 1
ATOM 1517 C CA . MET A 1 193 ? 1.635 48.656 13.617 1 98.44 193 MET A CA 1
ATOM 1518 C C . MET A 1 193 ? 1.346 49.562 14.805 1 98.44 193 MET A C 1
ATOM 1520 O O . MET A 1 193 ? 0.869 50.688 14.633 1 98.44 193 MET A O 1
ATOM 1524 N N . THR A 1 194 ? 1.646 49.125 16.016 1 98 194 THR A N 1
ATOM 1525 C CA . THR A 1 194 ? 1.156 49.812 17.219 1 98 194 THR A CA 1
ATOM 1526 C C . THR A 1 194 ? 2.297 50.5 17.938 1 98 194 THR A C 1
ATOM 1528 O O . THR A 1 194 ? 2.059 51.375 18.766 1 98 194 THR A O 1
ATOM 1531 N N . GLY A 1 195 ? 3.502 49.969 17.75 1 96.25 195 GLY A N 1
ATOM 1532 C CA . GLY A 1 195 ? 4.656 50.531 18.453 1 96.25 195 GLY A CA 1
ATOM 1533 C C . GLY A 1 195 ? 4.898 49.906 19.797 1 96.25 195 GLY A C 1
ATOM 1534 O O . GLY A 1 195 ? 5.82 50.281 20.516 1 96.25 195 GLY A O 1
ATOM 1535 N N . THR A 1 196 ? 4.078 48.969 20.156 1 94.25 196 THR A N 1
ATOM 1536 C CA . THR A 1 196 ? 4.215 48.312 21.438 1 94.25 196 THR A CA 1
ATOM 1537 C C . THR A 1 196 ? 4.172 46.781 21.266 1 94.25 196 THR A C 1
ATOM 1539 O O . THR A 1 196 ? 3.391 46.25 20.453 1 94.25 196 THR A O 1
ATOM 1542 N N . ILE A 1 197 ? 4.988 46.094 22.078 1 95.5 197 ILE A N 1
ATOM 1543 C CA . ILE A 1 197 ? 5.02 44.656 22.016 1 95.5 197 ILE A CA 1
ATOM 1544 C C . ILE A 1 197 ? 3.988 44.062 22.984 1 95.5 197 ILE A C 1
ATOM 1546 O O . ILE A 1 197 ? 4.047 44.312 24.188 1 95.5 197 ILE A O 1
ATOM 1550 N N . VAL A 1 198 ? 3.059 43.375 22.469 1 96.31 198 VAL A N 1
ATOM 1551 C CA . VAL A 1 198 ? 2.07 42.594 23.203 1 96.31 198 VAL A CA 1
ATOM 1552 C C . VAL A 1 198 ? 2.061 41.156 22.672 1 96.31 198 VAL A C 1
ATOM 1554 O O . VAL A 1 198 ? 2.072 40.938 21.453 1 96.31 198 VAL A O 1
ATOM 1557 N N . ARG A 1 199 ? 2.154 40.219 23.562 1 97 199 ARG A N 1
ATOM 1558 C CA . ARG A 1 199 ? 2.086 38.812 23.172 1 97 199 ARG A CA 1
ATOM 1559 C C . ARG A 1 199 ? 0.651 38.312 23.219 1 97 199 ARG A C 1
ATOM 1561 O O . ARG A 1 199 ? -0.155 38.781 24.031 1 97 199 ARG A O 1
ATOM 1568 N N . ASN A 1 200 ? 0.368 37.438 22.359 1 97.19 200 ASN A N 1
ATOM 1569 C CA . ASN A 1 200 ? -0.975 36.875 22.359 1 97.19 200 ASN A CA 1
ATOM 1570 C C . ASN A 1 200 ? -1.029 35.562 23.141 1 97.19 200 ASN A C 1
ATOM 1572 O O . ASN A 1 200 ? -0.089 34.75 23.094 1 97.19 200 ASN A O 1
ATOM 1576 N N . SER A 1 201 ? -2.098 35.281 23.828 1 97.19 201 SER A N 1
ATOM 1577 C CA . SER A 1 201 ? -2.242 34.125 24.672 1 97.19 201 SER A CA 1
ATOM 1578 C C . SER A 1 201 ? -2.303 32.844 23.828 1 97.19 201 SER A C 1
ATOM 1580 O O . SER A 1 201 ? -1.9 31.766 24.281 1 97.19 201 SER A O 1
ATOM 1582 N N . CYS A 1 202 ? -2.762 32.938 22.594 1 97.62 202 CYS A N 1
ATOM 1583 C CA . CYS A 1 202 ? -2.875 31.797 21.703 1 97.62 202 CYS A CA 1
ATOM 1584 C C . CYS A 1 202 ? -1.52 31.141 21.484 1 97.62 202 CYS A C 1
ATOM 1586 O O . CYS A 1 202 ? -1.256 30.062 22.016 1 97.62 202 CYS A O 1
ATOM 1588 N N . THR A 1 203 ? -0.561 31.844 20.922 1 97.44 203 THR A N 1
ATOM 1589 C CA . THR A 1 203 ? 0.741 31.25 20.625 1 97.44 203 THR A CA 1
ATOM 1590 C C . THR A 1 203 ? 1.526 31 21.906 1 97.44 203 THR A C 1
ATOM 1592 O O . THR A 1 203 ? 2.291 30.047 22 1 97.44 203 THR A O 1
ATOM 1595 N N . ALA A 1 204 ? 1.349 31.859 22.922 1 97.62 204 ALA A N 1
ATOM 1596 C CA . ALA A 1 204 ? 2.031 31.641 24.203 1 97.62 204 ALA A CA 1
ATOM 1597 C C . ALA A 1 204 ? 1.633 30.297 24.812 1 97.62 204 ALA A C 1
ATOM 1599 O O . ALA A 1 204 ? 2.48 29.562 25.328 1 97.62 204 ALA A O 1
ATOM 1600 N N . GLY A 1 205 ? 0.395 30.062 24.734 1 97.38 205 GLY A N 1
ATOM 1601 C CA . GLY A 1 205 ? -0.113 28.828 25.328 1 97.38 205 GLY A CA 1
ATOM 1602 C C . GLY A 1 205 ? 0.141 27.609 24.469 1 97.38 205 GLY A C 1
ATOM 1603 O O . GLY A 1 205 ? 0.612 26.578 24.969 1 97.38 205 GLY A O 1
ATOM 1604 N N . TYR A 1 206 ? -0.126 27.656 23.203 1 97.56 206 TYR A N 1
ATOM 1605 C CA . TYR A 1 206 ? -0.071 26.5 22.328 1 97.56 206 TYR A CA 1
ATOM 1606 C C . TYR A 1 206 ? 1.365 26.172 21.938 1 97.56 206 TYR A C 1
ATOM 1608 O O . TYR A 1 206 ? 1.684 25.031 21.594 1 97.56 206 TYR A O 1
ATOM 1616 N N . LYS A 1 207 ? 2.27 27.141 22.031 1 97.38 207 LYS A N 1
ATOM 1617 C CA . LYS A 1 207 ? 3.564 26.922 21.391 1 97.38 207 LYS A CA 1
ATOM 1618 C C . LYS A 1 207 ? 4.707 27.25 22.359 1 97.38 207 LYS A C 1
ATOM 1620 O O . LYS A 1 207 ? 5.855 26.859 22.109 1 97.38 207 LYS A O 1
ATOM 1625 N N . ALA A 1 208 ? 4.449 27.922 23.484 1 97.62 208 ALA A N 1
ATOM 1626 C CA . ALA A 1 208 ? 5.535 28.375 24.344 1 97.62 208 ALA A CA 1
ATOM 1627 C C . ALA A 1 208 ? 5.301 27.953 25.797 1 97.62 208 ALA A C 1
ATOM 1629 O O . ALA A 1 208 ? 5.785 28.594 26.719 1 97.62 208 ALA A O 1
ATOM 1630 N N . MET A 1 209 ? 4.469 26.984 26.062 1 97.44 209 MET A N 1
ATOM 1631 C CA . MET A 1 209 ? 4.281 26.281 27.328 1 97.44 209 MET A CA 1
ATOM 1632 C C . MET A 1 209 ? 3.568 27.156 28.344 1 97.44 209 MET A C 1
ATOM 1634 O O . MET A 1 209 ? 3.457 26.812 29.516 1 97.44 209 MET A O 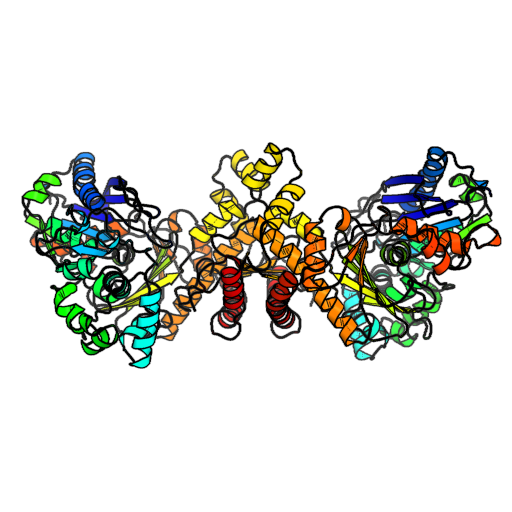1
ATOM 1638 N N . TRP A 1 210 ? 3.051 28.312 27.969 1 97.62 210 TRP A N 1
ATOM 1639 C CA . TRP A 1 210 ? 2.383 29.234 28.891 1 97.62 210 TRP A CA 1
ATOM 1640 C C . TRP A 1 210 ? 0.988 28.719 29.234 1 97.62 210 TRP A C 1
ATOM 1642 O O . TRP A 1 210 ? 0.279 28.188 28.391 1 97.62 210 TRP A O 1
ATOM 1652 N N . HIS A 1 211 ? 0.608 28.891 30.516 1 97.75 211 HIS A N 1
ATOM 1653 C CA . HIS A 1 211 ? -0.717 28.594 31.047 1 97.75 211 HIS A CA 1
ATOM 1654 C C . HIS A 1 211 ? -1.312 29.797 31.75 1 97.75 211 HIS A C 1
ATOM 1656 O O . HIS A 1 211 ? -0.642 30.438 32.562 1 97.75 211 HIS A O 1
ATOM 1662 N N . LYS A 1 212 ? -2.531 30.141 31.453 1 97 212 LYS A N 1
ATOM 1663 C CA . LYS A 1 212 ? -3.121 31.375 31.953 1 97 212 LYS A CA 1
ATOM 1664 C C . LYS A 1 212 ? -3.076 31.438 33.469 1 97 212 LYS A C 1
ATOM 1666 O O . LYS A 1 212 ? -2.785 32.469 34.062 1 97 212 LYS A O 1
ATOM 1671 N N . GLN A 1 213 ? -3.305 30.312 34.125 1 95.81 213 GLN A N 1
ATOM 1672 C CA . GLN A 1 213 ? -3.377 30.281 35.594 1 95.81 213 GLN A CA 1
ATOM 1673 C C . GLN A 1 213 ? -1.992 30.094 36.219 1 95.81 213 GLN A C 1
ATOM 1675 O O . GLN A 1 213 ? -1.679 30.703 37.219 1 95.81 213 GLN A O 1
ATOM 1680 N N . ASP A 1 214 ? -1.153 29.344 35.5 1 95.69 214 ASP A N 1
ATOM 1681 C CA . ASP A 1 214 ? 0.094 28.922 36.125 1 95.69 214 ASP A CA 1
ATOM 1682 C C . ASP A 1 214 ? 1.286 29.688 35.562 1 95.69 214 ASP A C 1
ATOM 1684 O O . ASP A 1 214 ? 2.375 29.672 36.156 1 95.69 214 ASP A O 1
ATOM 1688 N N . GLY A 1 215 ? 1.06 30.391 34.469 1 96.38 215 GLY A N 1
ATOM 1689 C CA . GLY A 1 215 ? 2.178 31.031 33.781 1 96.38 215 GLY A CA 1
ATOM 1690 C C . GLY A 1 215 ? 3.076 30.047 33.062 1 96.38 215 GLY A C 1
ATOM 1691 O O . GLY A 1 215 ? 2.623 28.984 32.625 1 96.38 215 GLY A O 1
ATOM 1692 N N . TYR A 1 216 ? 4.324 30.516 32.812 1 97.31 216 TYR A N 1
ATOM 1693 C CA . TYR A 1 216 ? 5.32 29.625 32.219 1 97.31 216 TYR A CA 1
ATOM 1694 C C . TYR A 1 216 ? 5.801 28.594 33.25 1 97.31 216 TYR A C 1
ATOM 1696 O O . TYR A 1 216 ? 5.609 28.781 34.438 1 97.31 216 TYR A O 1
ATOM 1704 N N . PRO A 1 217 ? 6.438 27.484 32.75 1 97.31 217 PRO A N 1
ATOM 1705 C CA . PRO A 1 217 ? 7.105 26.609 33.719 1 97.31 217 PRO A CA 1
ATOM 1706 C C . PRO A 1 217 ? 8.086 27.344 34.625 1 97.31 217 PRO A C 1
ATOM 1708 O O . PRO A 1 217 ? 8.602 28.406 34.25 1 97.31 217 PRO A O 1
ATOM 1711 N N . GLU A 1 218 ? 8.383 26.797 35.75 1 96.94 218 GLU A N 1
ATOM 1712 C CA . GLU A 1 218 ? 9.266 27.438 36.719 1 96.94 218 GLU A CA 1
ATOM 1713 C C . GLU A 1 218 ? 10.688 27.547 36.188 1 96.94 218 GLU A C 1
ATOM 1715 O O . GLU A 1 218 ? 11.102 26.766 35.312 1 96.94 218 GLU A O 1
ATOM 1720 N N . ASP A 1 219 ? 11.344 28.469 36.812 1 97.56 219 ASP A N 1
ATOM 1721 C CA . ASP A 1 219 ? 12.727 28.734 36.406 1 97.56 219 ASP A CA 1
ATOM 1722 C C . ASP A 1 219 ? 13.57 27.469 36.438 1 97.56 219 ASP A C 1
ATOM 1724 O O . ASP A 1 219 ? 14.477 27.281 35.625 1 97.56 219 ASP A O 1
ATOM 1728 N N . VAL A 1 220 ? 13.273 26.578 37.344 1 97.62 220 VAL A N 1
ATOM 1729 C CA . VAL A 1 220 ? 14.078 25.391 37.562 1 97.62 220 VAL A CA 1
ATOM 1730 C C . VAL A 1 220 ? 13.992 24.469 36.344 1 97.62 220 VAL A C 1
ATOM 1732 O O . VAL A 1 220 ? 14.961 23.766 36 1 97.62 220 VAL A O 1
ATOM 1735 N N . PHE A 1 221 ? 12.914 24.453 35.688 1 97.94 221 PHE A N 1
ATOM 1736 C CA . PHE A 1 221 ? 12.789 23.672 34.469 1 97.94 221 PHE A CA 1
ATOM 1737 C C . PHE A 1 221 ? 13.75 24.172 33.406 1 97.94 221 PHE A C 1
ATOM 1739 O O . PHE A 1 221 ? 14.477 23.391 32.781 1 97.94 221 PHE A O 1
ATOM 1746 N N . PHE A 1 222 ? 13.742 25.453 33.156 1 98.38 222 PHE A N 1
ATOM 1747 C CA . PHE A 1 222 ? 14.602 26.031 32.125 1 98.38 222 PHE A CA 1
ATOM 1748 C C . PHE A 1 222 ? 16.062 25.906 32.531 1 98.38 222 PHE A C 1
ATOM 1750 O O . PHE A 1 222 ? 16.938 25.734 31.656 1 98.38 222 PHE A O 1
ATOM 1757 N N . GLU A 1 223 ? 16.312 26 33.812 1 98.31 223 GLU A N 1
ATOM 1758 C CA . GLU A 1 223 ? 17.656 25.766 34.312 1 98.31 223 GLU A CA 1
ATOM 1759 C C . GLU A 1 223 ? 18.125 24.344 34 1 98.31 223 GLU A C 1
ATOM 1761 O O . GLU A 1 223 ? 19.312 24.125 33.719 1 98.31 223 GLU A O 1
ATOM 1766 N N . ALA A 1 224 ? 17.203 23.422 34.062 1 98.12 224 ALA A N 1
ATOM 1767 C CA . ALA A 1 224 ? 17.5 22.031 33.75 1 98.12 224 ALA A CA 1
ATOM 1768 C C . ALA A 1 224 ? 17.844 21.844 32.281 1 98.12 224 ALA A C 1
ATOM 1770 O O . ALA A 1 224 ? 18.562 20.906 31.922 1 98.12 224 ALA A O 1
ATOM 1771 N N . LEU A 1 225 ? 17.25 22.672 31.438 1 98.06 225 LEU A N 1
ATOM 1772 C CA . LEU A 1 225 ? 17.688 22.641 30.047 1 98.06 225 LEU A CA 1
ATOM 1773 C C . LEU A 1 225 ? 19.141 23.078 29.906 1 98.06 225 LEU A C 1
ATOM 1775 O O . LEU A 1 225 ? 19.938 22.422 29.234 1 98.06 225 LEU A O 1
ATOM 1779 N N . HIS A 1 226 ? 19.422 24.203 30.5 1 98 226 HIS A N 1
ATOM 1780 C CA . HIS A 1 226 ? 20.766 24.781 30.625 1 98 226 HIS A CA 1
ATOM 1781 C C . HIS A 1 226 ? 20.812 25.828 31.719 1 98 226 HIS A C 1
ATOM 1783 O O . HIS A 1 226 ? 19.891 26.641 31.844 1 98 226 HIS A O 1
ATOM 1789 N N . PRO A 1 227 ? 21.812 25.906 32.438 1 98.06 227 PRO A N 1
ATOM 1790 C CA . PRO A 1 227 ? 21.875 26.859 33.562 1 98.06 227 PRO A CA 1
ATOM 1791 C C . PRO A 1 227 ? 21.672 28.312 33.125 1 98.06 227 PRO A C 1
ATOM 1793 O O . PRO A 1 227 ? 21.047 29.094 33.812 1 98.06 227 PRO A O 1
ATOM 1796 N N . ASP A 1 228 ? 22.094 28.656 32 1 98.12 228 ASP A N 1
ATOM 1797 C CA . ASP A 1 228 ? 22.031 30.031 31.531 1 98.12 228 ASP A CA 1
ATOM 1798 C C . ASP A 1 228 ? 20.641 30.359 31 1 98.12 228 ASP A C 1
ATOM 1800 O O . ASP A 1 228 ? 20.359 31.516 30.656 1 98.12 228 ASP A O 1
ATOM 1804 N N . LEU A 1 229 ? 19.75 29.406 30.969 1 98.44 229 LEU A N 1
ATOM 1805 C CA . LEU A 1 229 ? 18.406 29.641 30.469 1 98.44 229 LEU A CA 1
ATOM 1806 C C . LEU A 1 229 ? 17.422 29.828 31.625 1 98.44 229 LEU A C 1
ATOM 1808 O O . LEU A 1 229 ? 16.219 30 31.406 1 98.44 229 LEU A O 1
ATOM 1812 N N . LYS A 1 230 ? 17.906 29.859 32.812 1 97.94 230 LYS A N 1
ATOM 1813 C CA . LYS A 1 230 ? 17.094 29.906 34 1 97.94 230 LYS A CA 1
ATOM 1814 C C . LYS A 1 230 ? 16.078 31.047 33.938 1 97.94 230 LYS A C 1
ATOM 1816 O O . LYS A 1 230 ? 14.938 30.891 34.375 1 97.94 230 LYS A O 1
ATOM 1821 N N . ARG A 1 231 ? 16.453 32.188 33.406 1 97.56 231 ARG A N 1
ATOM 1822 C CA . ARG A 1 231 ? 15.586 33.375 33.406 1 97.56 231 ARG A CA 1
ATOM 1823 C C . ARG A 1 231 ? 15.008 33.625 32 1 97.56 231 ARG A C 1
ATOM 1825 O O . ARG A 1 231 ? 14.641 34.75 31.688 1 97.56 231 ARG A O 1
ATOM 1832 N N . LEU A 1 232 ? 14.898 32.625 31.219 1 98.06 232 LEU A N 1
ATOM 1833 C CA . LEU A 1 232 ? 14.469 32.75 29.828 1 98.06 232 LEU A CA 1
ATOM 1834 C C . LEU A 1 232 ? 13.133 33.469 29.719 1 98.06 232 LEU A C 1
ATOM 1836 O O . LEU A 1 232 ? 12.984 34.406 28.938 1 98.06 232 LEU A O 1
ATOM 1840 N N . THR A 1 233 ? 12.156 33.094 30.531 1 97.44 233 THR A N 1
ATOM 1841 C CA . THR A 1 233 ? 10.805 33.625 30.406 1 97.44 233 THR A CA 1
ATOM 1842 C C . THR A 1 233 ? 10.719 35.062 30.906 1 97.44 233 THR A C 1
ATOM 1844 O O . THR A 1 233 ? 9.922 35.844 30.406 1 97.44 233 THR A O 1
ATOM 1847 N N . ALA A 1 234 ? 11.578 35.438 31.812 1 96.62 234 ALA A N 1
ATOM 1848 C CA . ALA A 1 234 ? 11.586 36.812 32.375 1 96.62 234 ALA A CA 1
ATOM 1849 C C . ALA A 1 234 ? 12.398 37.75 31.484 1 96.62 234 ALA A C 1
ATOM 1851 O O . ALA A 1 234 ? 12.242 38.969 31.562 1 96.62 234 ALA A O 1
ATOM 1852 N N . THR A 1 235 ? 13.203 37.25 30.656 1 97.38 235 THR A N 1
ATOM 1853 C CA . THR A 1 235 ? 14.086 38.094 29.859 1 97.38 235 THR A CA 1
ATOM 1854 C C . THR A 1 235 ? 13.703 38.031 28.375 1 97.38 235 THR A C 1
ATOM 1856 O O . THR A 1 235 ? 13.047 38.938 27.875 1 97.38 235 THR A O 1
ATOM 1859 N N . LYS A 1 236 ? 13.836 36.875 27.781 1 98 236 LYS A N 1
ATOM 1860 C CA . LYS A 1 236 ? 13.766 36.719 26.328 1 98 236 LYS A CA 1
ATOM 1861 C C . LYS A 1 236 ? 12.328 36.5 25.859 1 98 236 LYS A C 1
ATOM 1863 O O . LYS A 1 236 ? 12.008 36.688 24.688 1 98 236 LYS A O 1
ATOM 1868 N N . LEU A 1 237 ? 11.406 36.062 26.797 1 97.5 237 LEU A N 1
ATOM 1869 C CA . LEU A 1 237 ? 10.016 35.812 26.438 1 97.5 237 LEU A CA 1
ATOM 1870 C C . LEU A 1 237 ? 9.078 36.719 27.219 1 97.5 237 LEU A C 1
ATOM 1872 O O . LEU A 1 237 ? 7.879 36.438 27.328 1 97.5 237 LEU A O 1
ATOM 1876 N N . ARG A 1 238 ? 9.625 37.812 27.688 1 94.25 238 ARG A N 1
ATOM 1877 C CA . ARG A 1 238 ? 8.852 38.719 28.5 1 94.25 238 ARG A CA 1
ATOM 1878 C C . ARG A 1 238 ? 7.805 39.469 27.672 1 94.25 238 ARG A C 1
ATOM 1880 O O . ARG A 1 238 ? 7.887 39.469 26.438 1 94.25 238 ARG A O 1
ATOM 1887 N N . GLY A 1 239 ? 6.863 40.125 28.469 1 92.69 239 GLY A N 1
ATOM 1888 C CA . GLY A 1 239 ? 5.859 40.938 27.828 1 92.69 239 GLY A CA 1
ATOM 1889 C C . GLY A 1 239 ? 4.449 40.656 28.297 1 92.69 239 GLY A C 1
ATOM 1890 O O . GLY A 1 239 ? 4.168 39.562 28.781 1 92.69 239 GLY A O 1
ATOM 1891 N N . ASP A 1 240 ? 3.613 41.594 28.094 1 95.81 240 ASP A N 1
ATOM 1892 C CA . ASP A 1 240 ? 2.201 41.438 28.422 1 95.81 240 ASP A CA 1
ATOM 1893 C C . ASP A 1 240 ? 1.522 40.438 27.484 1 95.81 240 ASP A C 1
ATOM 1895 O O . ASP A 1 240 ? 1.696 40.531 26.266 1 95.81 240 ASP A O 1
ATOM 1899 N N . ILE A 1 241 ? 0.836 39.469 28.047 1 97.31 241 ILE A N 1
ATOM 1900 C CA . ILE A 1 241 ? 0.103 38.469 27.266 1 97.31 241 ILE A CA 1
ATOM 1901 C C . ILE A 1 241 ? -1.391 38.781 27.297 1 97.31 241 ILE A C 1
ATOM 1903 O O . ILE A 1 241 ? -1.983 38.875 28.375 1 97.31 241 ILE A O 1
ATOM 1907 N N . ARG A 1 242 ? -1.953 38.938 26.172 1 97.56 242 ARG A N 1
ATOM 1908 C CA . ARG A 1 242 ? -3.363 39.312 26.078 1 97.56 242 ARG A CA 1
ATOM 1909 C C . ARG A 1 242 ? -4.133 38.281 25.25 1 97.56 242 ARG A C 1
ATOM 1911 O O . ARG A 1 242 ? -3.537 37.531 24.469 1 97.56 242 ARG A O 1
ATOM 1918 N N . ALA A 1 243 ? -5.434 38.25 25.453 1 97 243 ALA A N 1
ATOM 1919 C CA . ALA A 1 243 ? -6.297 37.281 24.812 1 97 243 ALA A CA 1
ATOM 1920 C C . ALA A 1 243 ? -6.824 37.812 23.484 1 97 243 ALA A C 1
ATOM 1922 O O . ALA A 1 243 ? -6.828 39 23.25 1 97 243 ALA A O 1
ATOM 1923 N N . PRO A 1 244 ? -7.262 36.875 22.594 1 95.56 244 PRO A N 1
ATOM 1924 C CA . PRO A 1 244 ? -7.926 37.312 21.375 1 95.56 244 PRO A CA 1
ATOM 1925 C C . PRO A 1 244 ? -9.094 38.281 21.641 1 95.56 244 PRO A C 1
ATOM 1927 O O . PRO A 1 244 ? -9.875 38.031 22.578 1 95.56 244 PRO A O 1
ATOM 1930 N N . GLY A 1 245 ? -9.18 39.312 20.812 1 93.12 245 GLY A N 1
ATOM 1931 C CA . GLY A 1 245 ? -10.273 40.25 20.984 1 93.12 245 GLY A CA 1
ATOM 1932 C C . GLY A 1 245 ? -9.844 41.531 21.688 1 93.12 245 GLY A C 1
ATOM 1933 O O . GLY A 1 245 ? -10.477 42.562 21.531 1 93.12 245 GLY A O 1
ATOM 1934 N N . GLU A 1 246 ? -8.82 41.406 22.484 1 97 246 GLU A N 1
ATOM 1935 C CA . GLU A 1 246 ? -8.273 42.625 23.109 1 97 246 GLU A CA 1
ATOM 1936 C C . GLU A 1 246 ? -7.5 43.469 22.094 1 97 246 GLU A C 1
ATOM 1938 O O . GLU A 1 246 ? -7.039 42.938 21.078 1 97 246 GLU A O 1
ATOM 1943 N N . ALA A 1 247 ? -7.43 44.75 22.391 1 97.94 247 ALA A N 1
ATOM 1944 C CA . ALA A 1 247 ? -6.621 45.625 21.562 1 97.94 247 ALA A CA 1
ATOM 1945 C C . ALA A 1 247 ? -5.145 45.531 21.938 1 97.94 247 ALA A C 1
ATOM 1947 O O . ALA A 1 247 ? -4.797 45.562 23.125 1 97.94 247 ALA A O 1
ATOM 1948 N N . ALA A 1 248 ? -4.363 45.375 20.969 1 98.12 248 ALA A N 1
ATOM 1949 C CA . ALA A 1 248 ? -2.92 45.438 21.188 1 98.12 248 ALA A CA 1
ATOM 1950 C C . ALA A 1 248 ? -2.449 46.875 21.266 1 98.12 248 ALA A C 1
ATOM 1952 O O . ALA A 1 248 ? -1.399 47.188 21.844 1 98.12 248 ALA A O 1
ATOM 1953 N N . GLY A 1 249 ? -3.17 47.688 20.688 1 98 249 GLY A N 1
ATOM 1954 C CA . GLY A 1 249 ? -2.918 49.125 20.578 1 98 249 GLY A CA 1
ATOM 1955 C C . GLY A 1 249 ? -3.65 49.781 19.438 1 98 249 GLY A C 1
ATOM 1956 O O . GLY A 1 249 ? -4.68 49.281 18.969 1 98 249 GLY A O 1
ATOM 1957 N N . ASN A 1 250 ? -3.145 51 19.125 1 98.38 250 ASN A N 1
ATOM 1958 C CA . ASN A 1 250 ? -3.695 51.719 17.984 1 98.38 250 ASN A CA 1
ATOM 1959 C C . ASN A 1 250 ? -2.652 51.938 16.891 1 98.38 250 ASN A C 1
ATOM 1961 O O . ASN A 1 250 ? -1.455 52.031 17.188 1 98.38 250 ASN A O 1
ATOM 1965 N N . LEU A 1 251 ? -3.201 52 15.688 1 98.69 251 LEU A N 1
ATOM 1966 C CA . LEU A 1 251 ? -2.311 52.188 14.547 1 98.69 251 LEU A CA 1
ATOM 1967 C C . LEU A 1 251 ? -1.555 53.5 14.672 1 98.69 251 LEU A C 1
ATOM 1969 O O . LEU A 1 251 ? -2.166 54.562 14.844 1 98.69 251 LEU A O 1
ATOM 1973 N N . THR A 1 252 ? -0.277 53.438 14.547 1 98.56 252 THR A N 1
ATOM 1974 C CA . THR A 1 252 ? 0.557 54.625 14.656 1 98.56 252 THR A CA 1
ATOM 1975 C C . THR A 1 252 ? 0.399 55.5 13.422 1 98.56 252 THR A C 1
ATOM 1977 O O . THR A 1 252 ? -0.081 55.062 12.383 1 98.56 252 THR A O 1
ATOM 1980 N N . LYS A 1 253 ? 0.854 56.75 13.562 1 98.38 253 LYS A N 1
ATOM 1981 C CA . LYS A 1 253 ? 0.798 57.688 12.445 1 98.38 253 LYS A CA 1
ATOM 1982 C C . LYS A 1 253 ? 1.666 57.219 11.281 1 98.38 253 LYS A C 1
ATOM 1984 O O . LYS A 1 253 ? 1.249 57.25 10.125 1 98.38 253 LYS A O 1
ATOM 1989 N N . GLU A 1 254 ? 2.748 56.781 11.602 1 97.75 254 GLU A N 1
ATOM 1990 C CA . GLU A 1 254 ? 3.707 56.344 10.594 1 97.75 254 GLU A CA 1
ATOM 1991 C C . GLU A 1 254 ? 3.16 55.156 9.789 1 97.75 254 GLU A C 1
ATOM 1993 O O . GLU A 1 254 ? 3.189 55.188 8.555 1 97.75 254 GLU A O 1
ATOM 1998 N N . MET A 1 255 ? 2.695 54.156 10.461 1 98.19 255 MET A N 1
ATOM 1999 C CA . MET A 1 255 ? 2.201 52.969 9.766 1 98.19 255 MET A CA 1
ATOM 2000 C C . MET A 1 255 ? 0.902 53.281 9.023 1 98.19 255 MET A C 1
ATOM 2002 O O . MET A 1 255 ? 0.645 52.75 7.957 1 98.19 255 MET A O 1
ATOM 2006 N N . ALA A 1 256 ? 0.089 54.125 9.609 1 98.5 256 ALA A N 1
ATOM 2007 C CA . ALA A 1 256 ? -1.144 54.531 8.945 1 98.5 256 ALA A CA 1
ATOM 2008 C C . ALA A 1 256 ? -0.849 55.156 7.57 1 98.5 256 ALA A C 1
ATOM 2010 O O . ALA A 1 256 ? -1.537 54.844 6.594 1 98.5 256 ALA A O 1
ATOM 2011 N N . GLU A 1 257 ? 0.141 55.969 7.559 1 98.06 257 GLU A N 1
ATOM 2012 C CA . GLU A 1 257 ? 0.537 56.562 6.293 1 98.06 257 GLU A CA 1
ATOM 2013 C C . GLU A 1 257 ? 0.988 55.5 5.285 1 98.06 257 GLU A C 1
ATOM 2015 O O . GLU A 1 257 ? 0.607 55.562 4.113 1 98.06 257 GLU A O 1
ATOM 2020 N N . ARG A 1 258 ? 1.717 54.594 5.707 1 98.06 258 ARG A N 1
ATOM 2021 C CA . ARG A 1 258 ? 2.254 53.562 4.84 1 98.06 258 ARG A CA 1
ATOM 2022 C C . ARG A 1 258 ? 1.147 52.625 4.355 1 98.06 258 ARG A C 1
ATOM 2024 O O . ARG A 1 258 ? 1.232 52.062 3.258 1 98.06 258 ARG A O 1
ATOM 2031 N N . MET A 1 259 ? 0.092 52.438 5.141 1 98.5 259 MET A N 1
ATOM 2032 C CA . MET A 1 259 ? -0.963 51.469 4.855 1 98.5 259 MET A CA 1
ATOM 2033 C C . MET A 1 259 ? -2.154 52.156 4.184 1 98.5 259 MET A C 1
ATOM 2035 O O . MET A 1 259 ? -3.102 51.469 3.768 1 98.5 259 MET A O 1
ATOM 2039 N N . GLY A 1 260 ? -2.037 53.469 4.066 1 97.94 260 GLY A N 1
ATOM 2040 C CA . GLY A 1 260 ? -3.145 54.188 3.488 1 97.94 260 GLY A CA 1
ATOM 2041 C C . GLY A 1 260 ? -4.359 54.281 4.395 1 97.94 260 GLY A C 1
ATOM 2042 O O . GLY A 1 260 ? -5.496 54.219 3.924 1 97.94 260 GLY A O 1
ATOM 2043 N N . LEU A 1 261 ? -4.125 54.375 5.68 1 98.56 261 LEU A N 1
ATOM 2044 C CA . LEU A 1 261 ? -5.188 54.406 6.68 1 98.56 261 LEU A CA 1
ATOM 2045 C C . LEU A 1 261 ? -5.047 55.625 7.574 1 98.56 261 LEU A C 1
ATOM 2047 O O . LEU A 1 261 ? -4.184 56.5 7.344 1 98.56 261 LEU A O 1
ATOM 2051 N N . LEU A 1 262 ? -5.926 55.75 8.531 1 98.12 262 LEU A N 1
ATOM 2052 C CA . LEU A 1 262 ? -5.832 56.812 9.523 1 98.12 262 LEU A CA 1
ATOM 2053 C C . LEU A 1 262 ? -5.234 56.312 10.828 1 98.12 262 LEU A C 1
ATOM 2055 O O . LEU A 1 262 ? -5.457 55.156 11.195 1 98.12 262 LEU A O 1
ATOM 2059 N N . PRO A 1 263 ? -4.461 57.094 11.477 1 98.19 263 PRO A N 1
ATOM 2060 C CA . PRO A 1 263 ? -3.951 56.688 12.781 1 98.19 263 PRO A CA 1
ATOM 2061 C C . PRO A 1 263 ? -5.055 56.5 13.82 1 98.19 263 PRO A C 1
ATOM 2063 O O . PRO A 1 263 ? -6.125 57.125 13.695 1 98.19 263 PRO A O 1
ATOM 2066 N N . GLY A 1 264 ? -4.785 55.719 14.758 1 97.44 264 GLY A N 1
ATOM 2067 C CA . GLY A 1 264 ? -5.695 55.625 15.883 1 97.44 264 GLY A CA 1
ATOM 2068 C C . GLY A 1 264 ? -6.648 54.438 15.773 1 97.44 264 GLY A C 1
ATOM 2069 O O . GLY A 1 264 ? -7.305 54.094 16.75 1 97.44 264 GLY A O 1
ATOM 2070 N N . ILE A 1 265 ? -6.652 53.875 14.602 1 97 265 ILE A N 1
ATOM 2071 C CA . ILE A 1 265 ? -7.496 52.719 14.414 1 97 265 ILE A CA 1
ATOM 2072 C C . ILE A 1 265 ? -7.035 51.594 15.344 1 97 265 ILE A C 1
ATOM 2074 O O . ILE A 1 265 ? -5.84 51.438 15.594 1 97 265 ILE A O 1
ATOM 2078 N N . ALA A 1 266 ? -8.047 50.812 15.906 1 98.31 266 ALA A N 1
ATOM 2079 C CA . ALA A 1 266 ? -7.707 49.719 16.828 1 98.31 266 ALA A CA 1
ATOM 2080 C C . ALA A 1 266 ? -6.98 48.594 16.109 1 98.31 266 ALA A C 1
ATOM 2082 O O . ALA A 1 266 ? -7.352 48.219 14.992 1 98.31 266 ALA A O 1
ATOM 2083 N N . VAL A 1 267 ? -5.953 48.094 16.688 1 98.75 267 VAL A N 1
ATOM 2084 C CA . VAL A 1 267 ? -5.266 46.906 16.219 1 98.75 267 VAL A CA 1
ATOM 2085 C C . VAL A 1 267 ? -5.465 45.781 17.219 1 98.75 267 VAL A C 1
ATOM 2087 O O . VAL A 1 267 ? -5.09 45.906 18.391 1 98.75 267 VAL A O 1
ATOM 2090 N N . ALA A 1 268 ? -6.059 44.719 16.766 1 98.62 268 ALA A N 1
ATOM 2091 C CA . ALA A 1 268 ? -6.359 43.562 17.641 1 98.62 268 ALA A CA 1
ATOM 2092 C C . ALA A 1 268 ? -5.098 42.781 17.938 1 98.62 268 ALA A C 1
ATOM 2094 O O . ALA A 1 268 ? -4.164 42.75 17.141 1 98.62 268 ALA A O 1
ATOM 2095 N N . VAL A 1 269 ? -5.105 42.094 19.125 1 97.81 269 VAL A N 1
ATOM 2096 C CA . VAL A 1 269 ? -4.09 41.094 19.422 1 97.81 269 VAL A CA 1
ATOM 2097 C C . VAL A 1 269 ? -4.086 40.031 18.328 1 97.81 269 VAL A C 1
ATOM 2099 O O . VAL A 1 269 ? -5.145 39.594 17.891 1 97.81 269 VAL A O 1
ATOM 2102 N N . GLY A 1 270 ? -2.914 39.719 17.828 1 95.5 270 GLY A N 1
ATOM 2103 C CA . GLY A 1 270 ? -2.791 38.719 16.766 1 95.5 270 GLY A CA 1
ATOM 2104 C C . GLY A 1 270 ? -3.146 37.312 17.203 1 95.5 270 GLY A C 1
ATOM 2105 O O . GLY A 1 270 ? -3.232 37.031 18.406 1 95.5 270 GLY A O 1
ATOM 2106 N N . ASN A 1 271 ? -3.357 36.438 16.219 1 96.25 271 ASN A N 1
ATOM 2107 C CA . ASN A 1 271 ? -3.771 35.062 16.5 1 96.25 271 ASN A CA 1
ATOM 2108 C C . ASN A 1 271 ? -3.146 34.062 15.516 1 96.25 271 ASN A C 1
ATOM 2110 O O . ASN A 1 271 ? -2.467 34.469 14.57 1 96.25 271 ASN A O 1
ATOM 2114 N N . VAL A 1 272 ? -3.348 32.75 15.797 1 97.38 272 VAL A N 1
ATOM 2115 C CA . VAL A 1 272 ? -2.982 31.672 14.875 1 97.38 272 VAL A CA 1
ATOM 2116 C C . VAL A 1 272 ? -4.066 31.516 13.805 1 97.38 272 VAL A C 1
ATOM 2118 O O . VAL A 1 272 ? -5.258 31.609 14.109 1 97.38 272 VAL A O 1
ATOM 2121 N N . ASP A 1 273 ? -3.682 31.312 12.609 1 96.5 273 ASP A N 1
ATOM 2122 C CA . ASP A 1 273 ? -4.602 31.281 11.477 1 96.5 273 ASP A CA 1
ATOM 2123 C C . ASP A 1 273 ? -5.68 30.219 11.68 1 96.5 273 ASP A C 1
ATOM 2125 O O . ASP A 1 273 ? -6.867 30.5 11.492 1 96.5 273 ASP A O 1
ATOM 2129 N N . ALA A 1 274 ? -5.312 29.031 12.133 1 96.12 274 ALA A N 1
ATOM 2130 C CA . ALA A 1 274 ? -6.293 27.984 12.344 1 96.12 274 ALA A CA 1
ATOM 2131 C C . ALA A 1 274 ? -7.262 28.344 13.469 1 96.12 274 ALA A C 1
ATOM 2133 O O . ALA A 1 274 ? -8.461 28.094 13.367 1 96.12 274 ALA A O 1
ATOM 2134 N N . HIS A 1 275 ? -6.766 28.938 14.469 1 97.62 275 HIS A N 1
ATOM 2135 C CA . HIS A 1 275 ? -7.543 29.234 15.664 1 97.62 275 HIS A CA 1
ATOM 2136 C C . HIS A 1 275 ? -8.539 30.359 15.422 1 97.62 275 HIS A C 1
ATOM 2138 O O . HIS A 1 275 ? -9.695 30.281 15.852 1 97.62 275 HIS A O 1
ATOM 2144 N N . VAL A 1 276 ? -8.117 31.328 14.711 1 97.12 276 VAL A N 1
ATOM 2145 C CA . VAL A 1 276 ? -8.992 32.469 14.469 1 97.12 276 VAL A CA 1
ATOM 2146 C C . VAL A 1 276 ? -10.117 32.062 13.516 1 97.12 276 VAL A C 1
ATOM 2148 O O . VAL A 1 276 ? -11.148 32.75 13.445 1 97.12 276 VAL A O 1
ATOM 2151 N N . SER A 1 277 ? -9.961 30.984 12.82 1 96.81 277 SER A N 1
ATOM 2152 C CA . SER A 1 277 ? -10.977 30.469 11.898 1 96.81 277 SER A CA 1
ATOM 2153 C C . SER A 1 277 ? -12.188 29.938 12.656 1 96.81 277 SER A C 1
ATOM 2155 O O . SER A 1 277 ? -13.281 29.844 12.102 1 96.81 277 SER A O 1
ATOM 2157 N N . VAL A 1 278 ? -12.023 29.578 13.898 1 97.69 278 VAL A N 1
ATOM 2158 C CA . VAL A 1 278 ? -13.078 28.938 14.672 1 97.69 278 VAL A CA 1
ATOM 2159 C C . VAL A 1 278 ? -14.281 29.875 14.781 1 97.69 278 VAL A C 1
ATOM 2161 O O . VAL A 1 278 ? -15.375 29.547 14.312 1 97.69 278 VAL A O 1
ATOM 2164 N N . PRO A 1 279 ? -14.102 31.062 15.32 1 97.25 279 PRO A N 1
ATOM 2165 C CA . PRO A 1 279 ? -15.273 31.953 15.383 1 97.25 279 PRO A CA 1
ATOM 2166 C C . PRO A 1 279 ? -15.766 32.375 14 1 97.25 279 PRO A C 1
ATOM 2168 O O . PRO A 1 279 ? -16.953 32.625 13.82 1 97.25 279 PRO A O 1
ATOM 2171 N N . ALA A 1 280 ? -14.914 32.406 13 1 96.69 280 ALA A N 1
ATOM 2172 C CA . ALA A 1 280 ? -15.273 32.812 11.641 1 96.69 280 ALA A CA 1
ATOM 2173 C C . ALA A 1 280 ? -16.25 31.797 11.023 1 96.69 280 ALA A C 1
ATOM 2175 O O . ALA A 1 280 ? -16.953 32.125 10.07 1 96.69 280 ALA A O 1
ATOM 2176 N N . THR A 1 281 ? -16.281 30.609 11.531 1 96.44 281 THR A N 1
ATOM 2177 C CA . THR A 1 281 ? -17.219 29.594 11.055 1 96.44 281 THR A CA 1
ATOM 2178 C C . THR A 1 281 ? -18.516 29.641 11.859 1 96.44 281 THR A C 1
ATOM 2180 O O . THR A 1 281 ? -19.422 28.828 11.633 1 96.44 281 THR A O 1
ATOM 2183 N N . GLY A 1 282 ? -18.562 30.516 12.836 1 95.56 282 GLY A N 1
ATOM 2184 C CA . GLY A 1 282 ? -19.75 30.641 13.672 1 95.56 282 GLY A CA 1
ATOM 2185 C C . GLY A 1 282 ? -19.656 29.859 14.961 1 95.56 282 GLY A C 1
ATOM 2186 O O . GLY A 1 282 ? -20.578 29.891 15.773 1 95.56 282 GLY A O 1
ATOM 2187 N N . VAL A 1 283 ? -18.625 29.188 15.188 1 97.19 283 VAL A N 1
ATOM 2188 C CA . VAL A 1 283 ? -18.469 28.359 16.375 1 97.19 283 VAL A CA 1
ATOM 2189 C C . VAL A 1 283 ? -17.859 29.188 17.516 1 97.19 283 VAL A C 1
ATOM 2191 O O . VAL A 1 283 ? -16.672 29.531 17.484 1 97.19 283 VAL A O 1
ATOM 2194 N N . VAL A 1 284 ? -18.672 29.516 18.516 1 97.31 284 VAL A N 1
ATOM 2195 C CA . VAL A 1 284 ? -18.203 30.297 19.656 1 97.31 284 VAL A CA 1
ATOM 2196 C C . VAL A 1 284 ? -18.656 29.656 20.969 1 97.31 284 VAL A C 1
ATOM 2198 O O . VAL A 1 284 ? -18.578 30.281 22.031 1 97.31 284 VAL A O 1
ATOM 2201 N N . THR A 1 285 ? -19.203 28.5 20.875 1 95.56 285 THR A N 1
ATOM 2202 C CA . THR A 1 285 ? -19.625 27.719 22.031 1 95.56 285 THR A CA 1
ATOM 2203 C C . THR A 1 285 ? -19.156 26.266 21.906 1 95.56 285 THR A C 1
ATOM 2205 O O . THR A 1 285 ? -18.859 25.797 20.797 1 95.56 285 THR A O 1
ATOM 2208 N N . PRO A 1 286 ? -19.062 25.531 23.031 1 97.38 286 PRO A N 1
ATOM 2209 C CA . PRO A 1 286 ? -18.609 24.141 23.016 1 97.38 286 PRO A CA 1
ATOM 2210 C C . PRO A 1 286 ? -19.547 23.219 22.25 1 97.38 286 PRO A C 1
ATOM 2212 O O . PRO A 1 286 ? -20.672 23.609 21.922 1 97.38 286 PRO A O 1
ATOM 2215 N N . GLY A 1 287 ? -19.078 22.031 21.938 1 97.19 287 GLY A N 1
ATOM 2216 C CA . GLY A 1 287 ? -19.906 20.984 21.344 1 97.19 287 GLY A CA 1
ATOM 2217 C C . GLY A 1 287 ? -19.656 20.797 19.859 1 97.19 287 GLY A C 1
ATOM 2218 O O . GLY A 1 287 ? -20.234 19.906 19.234 1 97.19 287 GLY A O 1
ATOM 2219 N N . LYS A 1 288 ? -18.828 21.625 19.328 1 97.75 288 LYS A N 1
ATOM 2220 C CA . LYS A 1 288 ? -18.531 21.562 17.891 1 97.75 288 LYS A CA 1
ATOM 2221 C C . LYS A 1 288 ? -17.031 21.422 17.641 1 97.75 288 LYS A C 1
ATOM 2223 O O . LYS A 1 288 ? -16.219 22 18.359 1 97.75 288 LYS A O 1
ATOM 2228 N N . LEU A 1 289 ? -16.672 20.594 16.719 1 98.62 289 LEU A N 1
ATOM 2229 C CA . LEU A 1 289 ? -15.289 20.453 16.25 1 98.62 289 LEU A CA 1
ATOM 2230 C C . LEU A 1 289 ? -15.102 21.125 14.906 1 98.62 289 LEU A C 1
ATOM 2232 O O . LEU A 1 289 ? -15.797 20.812 13.938 1 98.62 289 LEU A O 1
ATOM 2236 N N . VAL A 1 290 ? -14.227 22.109 14.891 1 98.5 290 VAL A N 1
ATOM 2237 C CA . VAL A 1 290 ? -13.891 22.797 13.648 1 98.5 290 VAL A CA 1
ATOM 2238 C C . VAL A 1 290 ? -12.68 22.125 13 1 98.5 290 VAL A C 1
ATOM 2240 O O . VAL A 1 290 ? -11.656 21.906 13.648 1 98.5 290 VAL A O 1
ATOM 2243 N N . MET A 1 291 ? -12.836 21.781 11.758 1 98.44 291 MET A N 1
ATOM 2244 C CA . MET A 1 291 ? -11.75 21.203 10.977 1 98.44 291 MET A CA 1
ATOM 2245 C C . MET A 1 291 ? -11.227 22.188 9.938 1 98.44 291 MET A C 1
ATOM 2247 O O . MET A 1 291 ? -11.922 22.5 8.969 1 98.44 291 MET A O 1
ATOM 2251 N N . ALA A 1 292 ? -10.078 22.75 10.133 1 96.56 292 ALA A N 1
ATOM 2252 C CA . ALA A 1 292 ? -9.383 23.5 9.094 1 96.56 292 ALA A CA 1
ATOM 2253 C C . ALA A 1 292 ? -8.625 22.578 8.148 1 96.56 292 ALA A C 1
ATOM 2255 O O . ALA A 1 292 ? -7.523 22.109 8.469 1 96.56 292 ALA A O 1
ATOM 2256 N N . MET A 1 293 ? -9.164 22.406 6.957 1 95.94 293 MET A N 1
ATOM 2257 C CA . MET A 1 293 ? -8.719 21.328 6.09 1 95.94 293 MET A CA 1
ATOM 2258 C C . MET A 1 293 ? -7.93 21.875 4.898 1 95.94 293 MET A C 1
ATOM 2260 O O . MET A 1 293 ? -8.477 22.609 4.074 1 95.94 293 MET A O 1
ATOM 2264 N N . GLY A 1 294 ? -6.707 21.562 4.75 1 92 294 GLY A N 1
ATOM 2265 C CA . GLY A 1 294 ? -5.828 21.859 3.627 1 92 294 GLY A CA 1
ATOM 2266 C C . GLY A 1 294 ? -4.824 20.75 3.354 1 92 294 GLY A C 1
ATOM 2267 O O . GLY A 1 294 ? -5.199 19.594 3.188 1 92 294 GLY A O 1
ATOM 2268 N N . THR A 1 295 ? -3.504 21.203 3.455 1 89.5 295 THR A N 1
ATOM 2269 C CA . THR A 1 295 ? -2.438 20.203 3.35 1 89.5 295 THR A CA 1
ATOM 2270 C C . THR A 1 295 ? -2.518 19.203 4.496 1 89.5 295 THR A C 1
ATOM 2272 O O . THR A 1 295 ? -2.268 18.016 4.301 1 89.5 295 THR A O 1
ATOM 2275 N N . SER A 1 296 ? -2.861 19.672 5.621 1 93.38 296 SER A N 1
ATOM 2276 C CA . SER A 1 296 ? -3.154 18.922 6.84 1 93.38 296 SER A CA 1
ATOM 2277 C C . SER A 1 296 ? -4.523 19.297 7.402 1 93.38 296 SER A C 1
ATOM 2279 O O . SER A 1 296 ? -5.27 20.062 6.777 1 93.38 296 SER A O 1
ATOM 2281 N N . ILE A 1 297 ? -4.926 18.656 8.453 1 96.94 297 ILE A N 1
ATOM 2282 C CA . ILE A 1 297 ? -6.109 19.109 9.172 1 96.94 297 ILE A CA 1
ATOM 2283 C C . ILE A 1 297 ? -5.719 19.531 10.586 1 96.94 297 ILE A C 1
ATOM 2285 O O . ILE A 1 297 ? -4.957 18.844 11.266 1 96.94 297 ILE A O 1
ATOM 2289 N N . CYS A 1 298 ? -6.133 20.703 10.938 1 97.12 298 CYS A N 1
ATOM 2290 C CA . CYS A 1 298 ? -6.125 21.141 12.328 1 97.12 298 CYS A CA 1
ATOM 2291 C C . CYS A 1 298 ? -7.516 21.016 12.945 1 97.12 298 CYS A C 1
ATOM 2293 O O . CYS A 1 298 ? -8.492 21.531 12.398 1 97.12 298 CYS A O 1
ATOM 2295 N N . HIS A 1 299 ? -7.621 20.266 13.984 1 98.44 299 HIS A N 1
ATOM 2296 C CA . HIS A 1 299 ? -8.875 20.094 14.703 1 98.44 299 HIS A CA 1
ATOM 2297 C C . HIS A 1 299 ? -8.938 21.016 15.914 1 98.44 299 HIS A C 1
ATOM 2299 O O . HIS A 1 299 ? -8.047 20.984 16.766 1 98.44 299 HIS A O 1
ATOM 2305 N N . LEU A 1 300 ? -10.031 21.797 16.016 1 98.56 300 LEU A N 1
ATOM 2306 C CA . LEU A 1 300 ? -10.172 22.766 17.094 1 98.56 300 LEU A CA 1
ATOM 2307 C C . LEU A 1 300 ? -11.492 22.578 17.828 1 98.56 300 LEU A C 1
ATOM 2309 O O . LEU A 1 300 ? -12.547 22.438 17.188 1 98.56 300 LEU A O 1
ATOM 2313 N N . VAL A 1 301 ? -11.438 22.547 19.125 1 98.38 301 VAL A N 1
ATOM 2314 C CA . VAL A 1 301 ? -12.609 22.297 19.953 1 98.38 301 VAL A CA 1
ATOM 2315 C C . VAL A 1 301 ? -12.625 23.281 21.125 1 98.38 301 VAL A C 1
ATOM 2317 O O . VAL A 1 301 ? -11.57 23.594 21.703 1 98.38 301 VAL A O 1
ATOM 2320 N N . LEU A 1 302 ? -13.82 23.844 21.422 1 98.31 302 LEU A N 1
ATOM 2321 C CA . LEU A 1 302 ? -14.016 24.656 22.625 1 98.31 302 LEU A CA 1
ATOM 2322 C C . LEU A 1 302 ? -14.617 23.812 23.75 1 98.31 302 LEU A C 1
ATOM 2324 O O . LEU A 1 302 ? -15.477 22.953 23.5 1 98.31 302 LEU A O 1
ATOM 2328 N N . ALA A 1 303 ? -14.148 24.062 24.922 1 98.25 303 ALA A N 1
ATOM 2329 C CA . ALA A 1 303 ? -14.688 23.375 26.094 1 98.25 303 ALA A CA 1
ATOM 2330 C C . ALA A 1 303 ? -14.773 24.312 27.297 1 98.25 303 ALA A C 1
ATOM 2332 O O . ALA A 1 303 ? -14.102 25.344 27.328 1 98.25 303 ALA A O 1
ATOM 2333 N N . GLU A 1 304 ? -15.547 23.953 28.281 1 97.25 304 GLU A N 1
ATOM 2334 C CA . GLU A 1 304 ? -15.734 24.766 29.484 1 97.25 304 GLU A CA 1
ATOM 2335 C C . GLU A 1 304 ? -14.688 24.422 30.547 1 97.25 304 GLU A C 1
ATOM 2337 O O . GLU A 1 304 ? -14.367 25.266 31.391 1 97.25 304 GLU A O 1
ATOM 2342 N N . GLU A 1 305 ? -14.25 23.219 30.438 1 96.81 305 GLU A N 1
ATOM 2343 C CA . GLU A 1 305 ? -13.281 22.734 31.422 1 96.81 305 GLU A CA 1
ATOM 2344 C C . GLU A 1 305 ? -12.008 22.234 30.75 1 96.81 305 GLU A C 1
ATOM 2346 O O . GLU A 1 305 ? -12.047 21.797 29.594 1 96.81 305 GLU A O 1
ATOM 2351 N N . GLU A 1 306 ? -10.977 22.359 31.469 1 96.56 306 GLU A N 1
ATOM 2352 C CA . GLU A 1 306 ? -9.711 21.797 31 1 96.56 306 GLU A CA 1
ATOM 2353 C C . GLU A 1 306 ? -9.633 20.297 31.25 1 96.56 306 GLU A C 1
ATOM 2355 O O . GLU A 1 306 ? -9.727 19.859 32.406 1 96.56 306 GLU A O 1
ATOM 2360 N N . LYS A 1 307 ? -9.562 19.516 30.266 1 96.19 307 LYS A N 1
ATOM 2361 C CA . LYS A 1 307 ? -9.422 18.062 30.328 1 96.19 307 LYS A CA 1
ATOM 2362 C C . LYS A 1 307 ? -8.148 17.609 29.609 1 96.19 307 LYS A C 1
ATOM 2364 O O . LYS A 1 307 ? -7.699 18.234 28.656 1 96.19 307 LYS A O 1
ATOM 2369 N N . GLU A 1 308 ? -7.578 16.578 30.156 1 95.19 308 GLU A N 1
ATOM 2370 C CA . GLU A 1 308 ? -6.461 15.953 29.453 1 95.19 308 GLU A CA 1
ATOM 2371 C C . GLU A 1 308 ? -6.957 15.039 28.344 1 95.19 308 GLU A C 1
ATOM 2373 O O . GLU A 1 308 ? -7.652 14.055 28.594 1 95.19 308 GLU A O 1
ATOM 2378 N N . VAL A 1 309 ? -6.617 15.375 27.141 1 96.75 309 VAL A N 1
ATOM 2379 C CA . VAL A 1 309 ? -7.047 14.609 25.984 1 96.75 309 VAL A CA 1
ATOM 2380 C C . VAL A 1 309 ? -5.844 13.922 25.344 1 96.75 309 VAL A C 1
ATOM 2382 O O . VAL A 1 309 ? -4.832 14.57 25.062 1 96.75 309 VAL A O 1
ATOM 2385 N N . GLU A 1 310 ? -5.969 12.648 25.078 1 95.75 310 GLU A N 1
ATOM 2386 C CA . GLU A 1 310 ? -4.891 11.883 24.453 1 95.75 310 GLU A CA 1
ATOM 2387 C C . GLU A 1 310 ? -4.508 12.484 23.109 1 95.75 310 GLU A C 1
ATOM 2389 O O . GLU A 1 310 ? -5.367 12.68 22.25 1 95.75 310 GLU A O 1
ATOM 2394 N N . GLY A 1 311 ? -3.254 12.781 23 1 95.25 311 GLY A N 1
ATOM 2395 C CA . GLY A 1 311 ? -2.721 13.195 21.703 1 95.25 311 GLY A CA 1
ATOM 2396 C C . GLY A 1 311 ? -3.041 14.633 21.359 1 95.25 311 GLY A C 1
ATOM 2397 O O . GLY A 1 311 ? -2.836 15.062 20.219 1 95.25 311 GLY A O 1
ATOM 2398 N N . MET A 1 312 ? -3.58 15.398 22.281 1 96.44 312 MET A N 1
ATOM 2399 C CA . MET A 1 312 ? -3.852 16.812 22.016 1 96.44 312 MET A CA 1
ATOM 2400 C C . MET A 1 312 ? -2.559 17.578 21.75 1 96.44 312 MET A C 1
ATOM 2402 O O . MET A 1 312 ? -1.48 17.125 22.156 1 96.44 312 MET A O 1
ATOM 2406 N N . CYS A 1 313 ? -2.695 18.688 21.062 1 94.5 313 CYS A N 1
ATOM 2407 C CA . CYS A 1 313 ? -1.548 19.516 20.719 1 94.5 313 CYS A CA 1
ATOM 2408 C C . CYS A 1 313 ? -1.586 20.844 21.484 1 94.5 313 CYS A C 1
ATOM 2410 O O . CYS A 1 313 ? -1.004 21.828 21.031 1 94.5 313 CYS A O 1
ATOM 2412 N N . GLY A 1 314 ? -2.4 20.875 22.484 1 96.06 314 GLY A N 1
ATOM 2413 C CA . GLY A 1 314 ? -2.496 22.078 23.297 1 96.06 314 GLY A CA 1
ATOM 2414 C C . GLY A 1 314 ? -3.916 22.391 23.734 1 96.06 314 GLY A C 1
ATOM 2415 O O . GLY A 1 314 ? -4.875 22.047 23.031 1 96.06 314 GLY A O 1
ATOM 2416 N N . VAL A 1 315 ? -4.02 22.953 24.844 1 97.62 315 VAL A N 1
ATOM 2417 C CA . VAL A 1 315 ? -5.262 23.5 25.359 1 97.62 315 VAL A CA 1
ATOM 2418 C C . VAL A 1 315 ? -4.973 24.812 26.078 1 97.62 315 VAL A C 1
ATOM 2420 O O . VAL A 1 315 ? -4.047 24.906 26.891 1 97.62 315 VAL A O 1
ATOM 2423 N N . VAL A 1 316 ? -5.688 25.859 25.703 1 97.88 316 VAL A N 1
ATOM 2424 C CA . VAL A 1 316 ? -5.391 27.188 26.234 1 97.88 316 VAL A CA 1
ATOM 2425 C C . VAL A 1 316 ? -6.688 27.891 26.625 1 97.88 316 VAL A C 1
ATOM 2427 O O . VAL A 1 316 ? -7.609 28.016 25.812 1 97.88 316 VAL A O 1
ATOM 2430 N N . GLU A 1 317 ? -6.727 28.266 27.906 1 97.69 317 GLU A N 1
ATOM 2431 C CA . GLU A 1 317 ? -7.812 29.141 28.344 1 97.69 317 GLU A CA 1
ATOM 2432 C C . GLU A 1 317 ? -7.746 30.5 27.641 1 97.69 317 GLU A C 1
ATOM 2434 O O . GLU A 1 317 ? -6.691 31.141 27.625 1 97.69 317 GLU A O 1
ATOM 2439 N N . ASP A 1 318 ? -8.867 30.922 27.031 1 97 318 ASP A N 1
ATOM 2440 C CA . ASP A 1 318 ? -8.938 32.188 26.281 1 97 318 ASP A CA 1
ATOM 2441 C C . ASP A 1 318 ? -7.984 32.156 25.094 1 97 318 ASP A C 1
ATOM 2443 O O . ASP A 1 318 ? -7.426 33.219 24.719 1 97 318 ASP A O 1
ATOM 2447 N N . GLY A 1 319 ? -7.719 31.016 24.562 1 96.88 319 GLY A N 1
ATOM 2448 C CA . GLY A 1 319 ? -6.762 30.891 23.484 1 96.88 319 GLY A CA 1
ATOM 2449 C C . GLY A 1 319 ? -7.402 31.016 22.109 1 96.88 319 GLY A C 1
ATOM 2450 O O . GLY A 1 319 ? -6.742 31.391 21.141 1 96.88 319 GLY A O 1
ATOM 2451 N N . ILE A 1 320 ? -8.633 30.625 22 1 97.75 320 ILE A N 1
ATOM 2452 C CA . ILE A 1 320 ? -9.375 30.719 20.75 1 97.75 320 ILE A CA 1
ATOM 2453 C C . ILE A 1 320 ? -10.547 31.688 20.906 1 97.75 320 ILE A C 1
ATOM 2455 O O . ILE A 1 320 ? -10.586 32.719 20.25 1 97.75 320 ILE A O 1
ATOM 2459 N N . VAL A 1 321 ? -11.43 31.391 21.797 1 97.62 321 VAL A N 1
ATOM 2460 C CA . VAL A 1 321 ? -12.57 32.219 22.188 1 97.62 321 VAL A CA 1
ATOM 2461 C C . VAL A 1 321 ? -12.516 32.5 23.672 1 97.62 321 VAL A C 1
ATOM 2463 O O . VAL A 1 321 ? -12.508 31.594 24.5 1 97.62 321 VAL A O 1
ATOM 2466 N N . PRO A 1 322 ? -12.484 33.812 24.016 1 95.88 322 PRO A N 1
ATOM 2467 C CA . PRO A 1 322 ? -12.43 34.125 25.438 1 95.88 322 PRO A CA 1
ATOM 2468 C C . PRO A 1 322 ? -13.562 33.5 26.234 1 95.88 322 PRO A C 1
ATOM 2470 O O . PRO A 1 322 ? -14.711 33.5 25.797 1 95.88 322 PRO A O 1
ATOM 2473 N N . GLY A 1 323 ? -13.188 32.938 27.422 1 95.69 323 GLY A N 1
ATOM 2474 C CA . GLY A 1 323 ? -14.18 32.312 28.266 1 95.69 323 GLY A CA 1
ATOM 2475 C C . GLY A 1 323 ? -14.18 30.797 28.156 1 95.69 323 GLY A C 1
ATOM 2476 O O . GLY A 1 323 ? -14.789 30.109 28.984 1 95.69 323 GLY A O 1
ATOM 2477 N N . TYR A 1 324 ? -13.461 30.281 27.188 1 97.75 324 TYR A N 1
ATOM 2478 C CA . TYR A 1 324 ? -13.438 28.828 26.984 1 97.75 324 TYR A CA 1
ATOM 2479 C C . TYR A 1 324 ? -12.008 28.312 26.906 1 97.75 324 TYR A C 1
ATOM 2481 O O . TYR A 1 324 ? -11.07 29.094 26.734 1 97.75 324 TYR A O 1
ATOM 2489 N N . PHE A 1 325 ? -11.891 27.016 27.141 1 98.06 325 PHE A N 1
ATOM 2490 C CA . PHE A 1 325 ? -10.656 26.312 26.812 1 98.06 325 PHE A CA 1
ATOM 2491 C C . PHE A 1 325 ? -10.656 25.859 25.359 1 98.06 325 PHE A C 1
ATOM 2493 O O . PHE A 1 325 ? -11.562 25.156 24.922 1 98.06 325 PHE A O 1
ATOM 2500 N N . GLY A 1 326 ? -9.695 26.344 24.641 1 98.06 326 GLY A N 1
ATOM 2501 C CA . GLY A 1 326 ? -9.555 25.938 23.25 1 98.06 326 GLY A CA 1
ATOM 2502 C C . GLY A 1 326 ? -8.555 24.797 23.078 1 98.06 326 GLY A C 1
ATOM 2503 O O . GLY A 1 326 ? -7.406 24.906 23.5 1 98.06 326 GLY A O 1
ATOM 2504 N N . TYR A 1 327 ? -9.016 23.719 22.438 1 98.31 327 TYR A N 1
ATOM 2505 C CA . TYR A 1 327 ? -8.164 22.562 22.172 1 98.31 327 TYR A CA 1
ATOM 2506 C C . TYR A 1 327 ? -7.699 22.531 20.719 1 98.31 327 TYR A C 1
ATOM 2508 O O . TYR A 1 327 ? -8.445 22.906 19.828 1 98.31 327 TYR A O 1
ATOM 2516 N N . GLU A 1 328 ? -6.461 22.047 20.578 1 98 328 GLU A N 1
ATOM 2517 C CA . GLU A 1 328 ? -5.906 21.797 19.25 1 98 328 GLU A CA 1
ATOM 2518 C C . GLU A 1 328 ? -5.512 20.328 19.094 1 98 328 GLU A C 1
ATOM 2520 O O . GLU A 1 328 ? -4.945 19.734 20 1 98 328 GLU A O 1
ATOM 2525 N N . ALA A 1 329 ? -5.891 19.703 18.078 1 97.81 329 ALA A N 1
ATOM 2526 C CA . ALA A 1 329 ? -5.41 18.422 17.562 1 97.81 329 ALA A CA 1
ATOM 2527 C C . ALA A 1 329 ? -5.23 18.484 16.047 1 97.81 329 ALA A C 1
ATOM 2529 O O . ALA A 1 329 ? -5.469 19.516 15.422 1 97.81 329 ALA A O 1
ATOM 2530 N N . GLY A 1 330 ? -4.703 17.375 15.523 1 96.94 330 GLY A N 1
ATOM 2531 C CA . GLY A 1 330 ? -4.547 17.5 14.086 1 96.94 330 GLY A CA 1
ATOM 2532 C C . GLY A 1 330 ? -4.035 16.234 13.422 1 96.94 330 GLY A C 1
ATOM 2533 O O . GLY A 1 330 ? -3.736 15.258 14.102 1 96.94 330 GLY A O 1
ATOM 2534 N N . GLN A 1 331 ? -4.059 16.234 12.141 1 97.06 331 GLN A N 1
ATOM 2535 C CA . GLN A 1 331 ? -3.479 15.242 11.242 1 97.06 331 GLN A CA 1
ATOM 2536 C C . GLN A 1 331 ? -2.418 15.875 10.344 1 97.06 331 GLN A C 1
ATOM 2538 O O . GLN A 1 331 ? -2.658 16.922 9.727 1 97.06 331 GLN A O 1
ATOM 2543 N N . SER A 1 332 ? -1.288 15.281 10.242 1 93.62 332 SER A N 1
ATOM 2544 C CA . SER A 1 332 ? -0.094 15.883 9.656 1 93.62 332 SER A CA 1
ATOM 2545 C C . SER A 1 332 ? -0.201 15.953 8.133 1 93.62 332 SER A C 1
ATOM 2547 O O . SER A 1 332 ? 0.404 16.812 7.508 1 93.62 332 SER A O 1
ATOM 2549 N N . ALA A 1 333 ? -0.886 15.031 7.578 1 94.25 333 ALA A N 1
ATOM 2550 C CA . ALA A 1 333 ? -1.018 14.992 6.125 1 94.25 333 ALA A CA 1
ATOM 2551 C C . ALA A 1 333 ? -2.412 14.531 5.711 1 94.25 333 ALA A C 1
ATOM 2553 O O . ALA A 1 333 ? -2.891 13.492 6.168 1 94.25 333 ALA A O 1
ATOM 2554 N N . VAL A 1 334 ? -3.064 15.328 4.902 1 96.31 334 VAL A N 1
ATOM 2555 C CA . VAL A 1 334 ? -4.359 14.984 4.328 1 96.31 334 VAL A CA 1
ATOM 2556 C C . VAL A 1 334 ? -4.395 15.375 2.854 1 96.31 334 VAL A C 1
ATOM 2558 O O . VAL A 1 334 ? -4.172 14.531 1.978 1 96.31 334 VAL A O 1
ATOM 2561 N N . GLY A 1 335 ? -4.5 16.719 2.615 1 95.38 335 GLY A N 1
ATOM 2562 C CA . GLY A 1 335 ? -4.426 17.156 1.233 1 95.38 335 GLY A CA 1
ATOM 2563 C C . GLY A 1 335 ? -3.133 16.75 0.545 1 95.38 335 GLY A C 1
ATOM 2564 O O . GLY A 1 335 ? -3.123 16.484 -0.656 1 95.38 335 GLY A O 1
ATOM 2565 N N . ASP A 1 336 ? -2.057 16.781 1.278 1 93.19 336 ASP A N 1
ATOM 2566 C CA . ASP A 1 336 ? -0.763 16.422 0.706 1 93.19 336 ASP A CA 1
ATOM 2567 C C . ASP A 1 336 ? -0.733 14.961 0.288 1 93.19 336 ASP A C 1
ATOM 2569 O O . ASP A 1 336 ? -0.034 14.586 -0.658 1 93.19 336 ASP A O 1
ATOM 2573 N N . ILE A 1 337 ? -1.498 14.078 0.979 1 96.75 337 ILE A N 1
ATOM 2574 C CA . ILE A 1 337 ? -1.607 12.688 0.565 1 96.75 337 ILE A CA 1
ATOM 2575 C C . ILE A 1 337 ? -2.295 12.602 -0.795 1 96.75 337 ILE A C 1
ATOM 2577 O O . ILE A 1 337 ? -1.859 11.859 -1.675 1 96.75 337 ILE A O 1
ATOM 2581 N N . PHE A 1 338 ? -3.357 13.406 -0.998 1 96.62 338 PHE A N 1
ATOM 2582 C CA . PHE A 1 338 ? -4.086 13.414 -2.262 1 96.62 338 PHE A CA 1
ATOM 2583 C C . PHE A 1 338 ? -3.223 13.984 -3.381 1 96.62 338 PHE A C 1
ATOM 2585 O O . PHE A 1 338 ? -3.234 13.469 -4.504 1 96.62 338 PHE A O 1
ATOM 2592 N N . ALA A 1 339 ? -2.51 15.047 -3.033 1 93.06 339 ALA A N 1
ATOM 2593 C CA . ALA A 1 339 ? -1.597 15.625 -4.016 1 93.06 339 ALA A CA 1
ATOM 2594 C C . ALA A 1 339 ? -0.532 14.617 -4.434 1 93.06 339 ALA A C 1
ATOM 2596 O O . ALA A 1 339 ? -0.219 14.492 -5.621 1 93.06 339 ALA A O 1
ATOM 2597 N N . TRP A 1 340 ? 0.067 13.945 -3.477 1 94.44 340 TRP A N 1
ATOM 2598 C CA . TRP A 1 340 ? 1.023 12.883 -3.766 1 94.44 340 TRP A CA 1
ATOM 2599 C C . TRP A 1 340 ? 0.415 11.844 -4.699 1 94.44 340 TRP A C 1
ATOM 2601 O O . TRP A 1 340 ? 1.041 11.438 -5.684 1 94.44 340 TRP A O 1
ATOM 2611 N N . PHE A 1 341 ? -0.789 11.414 -4.383 1 96.69 341 PHE A N 1
ATOM 2612 C CA . PHE A 1 341 ? -1.438 10.383 -5.176 1 96.69 341 PHE A CA 1
ATOM 2613 C C . PHE A 1 341 ? -1.686 10.867 -6.598 1 96.69 341 PHE A C 1
ATOM 2615 O O . PHE A 1 341 ? -1.564 10.094 -7.555 1 96.69 341 PHE A O 1
ATOM 2622 N N . MET A 1 342 ? -2.051 12.133 -6.773 1 93.38 342 MET A N 1
ATOM 2623 C CA . MET A 1 342 ? -2.258 12.711 -8.102 1 93.38 342 MET A CA 1
ATOM 2624 C C . MET A 1 342 ? -0.977 12.648 -8.922 1 93.38 342 MET A C 1
ATOM 2626 O O . MET A 1 342 ? -1.025 12.445 -10.141 1 93.38 342 MET A O 1
ATOM 2630 N N . GLU A 1 343 ? 0.014 12.773 -8.258 1 90.38 343 GLU A N 1
ATOM 2631 C CA . GLU A 1 343 ? 1.302 12.828 -8.945 1 90.38 343 GLU A CA 1
ATOM 2632 C C . GLU A 1 343 ? 1.866 11.43 -9.18 1 90.38 343 GLU A C 1
ATOM 2634 O O . GLU A 1 343 ? 2.496 11.172 -10.203 1 90.38 343 GLU A O 1
ATOM 2639 N N . HIS A 1 344 ? 1.62 10.555 -8.219 1 91.19 344 HIS A N 1
ATOM 2640 C CA . HIS A 1 344 ? 2.379 9.305 -8.219 1 91.19 344 HIS A CA 1
ATOM 2641 C C . HIS A 1 344 ? 1.455 8.102 -8.367 1 91.19 344 HIS A C 1
ATOM 2643 O O . HIS A 1 344 ? 1.91 7 -8.688 1 91.19 344 HIS A O 1
ATOM 2649 N N . GLY A 1 345 ? 0.141 8.234 -8.156 1 91.56 345 GLY A N 1
ATOM 2650 C CA . GLY A 1 345 ? -0.731 7.078 -8.031 1 91.56 345 GLY A CA 1
ATOM 2651 C C . GLY A 1 345 ? -1.743 6.965 -9.156 1 91.56 345 GLY A C 1
ATOM 2652 O O . GLY A 1 345 ? -2.498 5.992 -9.219 1 91.56 345 GLY A O 1
ATOM 2653 N N . VAL A 1 346 ? -1.78 7.977 -10.086 1 93.12 346 VAL A N 1
ATOM 2654 C CA . VAL A 1 346 ? -2.803 7.984 -11.125 1 93.12 346 VAL A CA 1
ATOM 2655 C C . VAL A 1 346 ? -2.223 7.426 -12.422 1 93.12 346 VAL A C 1
ATOM 2657 O O . VAL A 1 346 ? -1.146 7.844 -12.859 1 93.12 346 VAL A O 1
ATOM 2660 N N . THR A 1 347 ? -2.969 6.539 -13.031 1 90.69 347 THR A N 1
ATOM 2661 C CA . THR A 1 347 ? -2.494 5.855 -14.234 1 90.69 347 THR A CA 1
ATOM 2662 C C . THR A 1 347 ? -2.562 6.781 -15.445 1 90.69 347 THR A C 1
ATOM 2664 O O . THR A 1 347 ? -3.338 7.738 -15.461 1 90.69 347 THR A O 1
ATOM 2667 N N . SER A 1 348 ? -1.783 6.441 -16.453 1 88.19 348 SER A N 1
ATOM 2668 C CA . SER A 1 348 ? -1.728 7.25 -17.672 1 88.19 348 SER A CA 1
ATOM 2669 C C . SER A 1 348 ? -3.082 7.293 -18.375 1 88.19 348 SER A C 1
ATOM 2671 O O . SER A 1 348 ? -3.445 8.305 -18.969 1 88.19 348 SER A O 1
ATOM 2673 N N . ASP A 1 349 ? -3.777 6.211 -18.266 1 90 349 ASP A N 1
ATOM 2674 C CA . ASP A 1 349 ? -5.082 6.16 -18.922 1 90 349 ASP A CA 1
ATOM 2675 C C . ASP A 1 349 ? -6.059 7.141 -18.281 1 90 349 ASP A C 1
ATOM 2677 O O . ASP A 1 349 ? -6.871 7.762 -18.969 1 90 349 ASP A O 1
ATOM 2681 N N . LEU A 1 350 ? -6.031 7.312 -17.031 1 93.38 350 LEU A N 1
ATOM 2682 C CA . LEU A 1 350 ? -6.898 8.25 -16.328 1 93.38 350 LEU A CA 1
ATOM 2683 C C . LEU A 1 350 ? -6.516 9.695 -16.641 1 93.38 350 LEU A C 1
ATOM 2685 O O . LEU A 1 350 ? -7.383 10.555 -16.781 1 93.38 350 LEU A O 1
ATOM 2689 N N . VAL A 1 351 ? -5.219 9.961 -16.719 1 92.81 351 VAL A N 1
ATOM 2690 C CA . VAL A 1 351 ? -4.75 11.297 -17.094 1 92.81 351 VAL A CA 1
ATOM 2691 C C . VAL A 1 351 ? -5.262 11.648 -18.484 1 92.81 351 VAL A C 1
ATOM 2693 O O . VAL A 1 351 ? -5.754 12.758 -18.703 1 92.81 351 VAL A O 1
ATOM 2696 N N . GLU A 1 352 ? -5.148 10.672 -19.344 1 92.75 352 GLU A N 1
ATOM 2697 C CA . GLU A 1 352 ? -5.621 10.883 -20.719 1 92.75 352 GLU A CA 1
ATOM 2698 C C . GLU A 1 352 ? -7.133 11.062 -20.75 1 92.75 352 GLU A C 1
ATOM 2700 O O . GLU A 1 352 ? -7.645 11.891 -21.516 1 92.75 352 GLU A O 1
ATOM 2705 N N . GLU A 1 353 ? -7.805 10.289 -19.984 1 95.31 353 GLU A N 1
ATOM 2706 C CA . GLU A 1 353 ? -9.258 10.414 -19.938 1 95.31 353 GLU A CA 1
ATOM 2707 C C . GLU A 1 353 ? -9.68 11.797 -19.453 1 95.31 353 GLU A C 1
ATOM 2709 O O . GLU A 1 353 ? -10.617 12.391 -20 1 95.31 353 GLU A O 1
ATOM 2714 N N . ALA A 1 354 ? -9.062 12.312 -18.406 1 96.25 354 ALA A N 1
ATOM 2715 C CA . ALA A 1 354 ? -9.359 13.648 -17.891 1 96.25 354 ALA A CA 1
ATOM 2716 C C . ALA A 1 354 ? -9.141 14.703 -18.969 1 96.25 354 ALA A C 1
ATOM 2718 O O . ALA A 1 354 ? -9.945 15.625 -19.125 1 96.25 354 ALA A O 1
ATOM 2719 N N . LYS A 1 355 ? -8.094 14.539 -19.75 1 95.19 355 LYS A N 1
ATOM 2720 C CA . LYS A 1 355 ? -7.793 15.461 -20.844 1 95.19 355 LYS A CA 1
ATOM 2721 C C . LYS A 1 355 ? -8.867 15.398 -21.922 1 95.19 355 LYS A C 1
ATOM 2723 O O . LYS A 1 355 ? -9.32 16.438 -22.422 1 95.19 355 LYS A O 1
ATOM 2728 N N . GLN A 1 356 ? -9.195 14.188 -22.25 1 97.12 356 GLN A N 1
ATOM 2729 C CA . GLN A 1 356 ? -10.211 13.992 -23.281 1 97.12 356 GLN A CA 1
ATOM 2730 C C . GLN A 1 356 ? -11.547 14.602 -22.844 1 97.12 356 GLN A C 1
ATOM 2732 O O . GLN A 1 356 ? -12.258 15.195 -23.672 1 97.12 356 GLN A O 1
ATOM 2737 N N . LYS A 1 357 ? -11.883 14.477 -21.625 1 96.75 357 LYS A N 1
ATOM 2738 C CA . LYS A 1 357 ? -13.133 15.008 -21.078 1 96.75 357 LYS A CA 1
ATOM 2739 C C . LYS A 1 357 ? -13.008 16.484 -20.75 1 96.75 357 LYS A C 1
ATOM 2741 O O . LYS A 1 357 ? -14 17.156 -20.453 1 96.75 357 LYS A O 1
ATOM 2746 N N . ASN A 1 358 ? -11.82 17 -20.766 1 97.06 358 ASN A N 1
ATOM 2747 C CA . ASN A 1 358 ? -11.516 18.391 -20.453 1 97.06 358 ASN A CA 1
ATOM 2748 C C . ASN A 1 358 ? -11.953 18.75 -19.031 1 97.06 358 ASN A C 1
ATOM 2750 O O . ASN A 1 358 ? -12.648 19.75 -18.828 1 97.06 358 ASN A O 1
ATOM 2754 N N . ILE A 1 359 ? -11.641 17.922 -18.125 1 96.12 359 ILE A N 1
ATOM 2755 C CA . ILE A 1 359 ? -11.883 18.188 -16.703 1 96.12 359 ILE A CA 1
ATOM 2756 C C . ILE A 1 359 ? -10.594 17.969 -15.914 1 96.12 359 ILE A C 1
ATOM 2758 O O . ILE A 1 359 ? -9.703 17.25 -16.359 1 96.12 359 ILE A O 1
ATOM 2762 N N . PRO A 1 360 ? -10.539 18.688 -14.766 1 94.19 360 PRO A N 1
ATOM 2763 C CA . PRO A 1 360 ? -9.359 18.438 -13.938 1 94.19 360 PRO A CA 1
ATOM 2764 C C . PRO A 1 360 ? -9.25 16.984 -13.477 1 94.19 360 PRO A C 1
ATOM 2766 O O . PRO A 1 360 ? -10.273 16.359 -13.188 1 94.19 360 PRO A O 1
ATOM 2769 N N . LEU A 1 361 ? -8.031 16.531 -13.414 1 94.25 361 LEU A N 1
ATOM 2770 C CA . LEU A 1 361 ? -7.766 15.156 -13.016 1 94.25 361 LEU A CA 1
ATOM 2771 C C . LEU A 1 361 ? -8.414 14.844 -11.664 1 94.25 361 LEU A C 1
ATOM 2773 O O . LEU A 1 361 ? -8.953 13.75 -11.469 1 94.25 361 LEU A O 1
ATOM 2777 N N . HIS A 1 362 ? -8.414 15.805 -10.742 1 94.12 362 HIS A N 1
ATOM 2778 C CA . HIS A 1 362 ? -9.016 15.617 -9.43 1 94.12 362 HIS A CA 1
ATOM 2779 C C . HIS A 1 362 ? -10.516 15.359 -9.531 1 94.12 362 HIS A C 1
ATOM 2781 O O . HIS A 1 362 ? -11.062 14.555 -8.781 1 94.12 362 HIS A O 1
ATOM 2787 N N . ALA A 1 363 ? -11.125 16.047 -10.398 1 95.06 363 ALA A N 1
ATOM 2788 C CA . ALA A 1 363 ? -12.562 15.898 -10.586 1 95.06 363 ALA A CA 1
ATOM 2789 C C . ALA A 1 363 ? -12.906 14.516 -11.125 1 95.06 363 ALA A C 1
ATOM 2791 O O . ALA A 1 363 ? -13.891 13.898 -10.711 1 95.06 363 ALA A O 1
ATOM 2792 N N . LEU A 1 364 ? -12.125 14.086 -12.086 1 96.5 364 LEU A N 1
ATOM 2793 C CA . LEU A 1 364 ? -12.344 12.758 -12.648 1 96.5 364 LEU A CA 1
ATOM 2794 C C . LEU A 1 364 ? -12.195 11.688 -11.562 1 96.5 364 LEU A C 1
ATOM 2796 O O . LEU A 1 364 ? -13.023 10.773 -11.477 1 96.5 364 LEU A O 1
ATOM 2800 N N . LEU A 1 365 ? -11.148 11.75 -10.773 1 96.44 365 LEU A N 1
ATOM 2801 C CA . LEU A 1 365 ? -10.906 10.766 -9.727 1 96.44 365 LEU A CA 1
ATOM 2802 C C . LEU A 1 365 ? -12.023 10.781 -8.688 1 96.44 365 LEU A C 1
ATOM 2804 O O . LEU A 1 365 ? -12.414 9.727 -8.18 1 96.44 365 LEU A O 1
ATOM 2808 N N . GLU A 1 366 ? -12.453 11.938 -8.32 1 96.62 366 GLU A N 1
ATOM 2809 C CA . GLU A 1 366 ? -13.57 12.031 -7.383 1 96.62 366 GLU A CA 1
ATOM 2810 C C . GLU A 1 366 ? -14.82 11.359 -7.941 1 96.62 366 GLU A C 1
ATOM 2812 O O . GLU A 1 366 ? -15.516 10.633 -7.227 1 96.62 366 GLU A O 1
ATOM 2817 N N . GLU A 1 367 ? -15.086 11.664 -9.188 1 96.88 367 GLU A N 1
ATOM 2818 C CA . GLU A 1 367 ? -16.234 11.055 -9.844 1 96.88 367 GLU A CA 1
ATOM 2819 C C . GLU A 1 367 ? -16.141 9.531 -9.828 1 96.88 367 GLU A C 1
ATOM 2821 O O . GLU A 1 367 ? -17.094 8.852 -9.469 1 96.88 367 GLU A O 1
ATOM 2826 N N . LYS A 1 368 ? -15.047 9 -10.203 1 97.12 368 LYS A N 1
ATOM 2827 C CA . LYS A 1 368 ? -14.852 7.555 -10.266 1 97.12 368 LYS A CA 1
ATOM 2828 C C . LYS A 1 368 ? -14.891 6.938 -8.867 1 97.12 368 LYS A C 1
ATOM 2830 O O . LYS A 1 368 ? -15.438 5.852 -8.68 1 97.12 368 LYS A O 1
ATOM 2835 N N . ALA A 1 369 ? -14.258 7.598 -7.895 1 97.75 369 ALA A N 1
ATOM 2836 C CA . ALA A 1 369 ? -14.25 7.125 -6.512 1 97.75 369 ALA A CA 1
ATOM 2837 C C . ALA A 1 369 ? -15.656 7.137 -5.922 1 97.75 369 ALA A C 1
ATOM 2839 O O . ALA A 1 369 ? -16 6.273 -5.109 1 97.75 369 ALA A O 1
ATOM 2840 N N . ALA A 1 370 ? -16.469 8.086 -6.309 1 97.69 370 ALA A N 1
ATOM 2841 C CA . ALA A 1 370 ? -17.812 8.258 -5.77 1 97.69 370 ALA A CA 1
ATOM 2842 C C . ALA A 1 370 ? -18.734 7.109 -6.199 1 97.69 370 ALA A C 1
ATOM 2844 O O . ALA A 1 370 ? -19.766 6.871 -5.578 1 97.69 370 ALA A O 1
ATOM 2845 N N . ALA A 1 371 ? -18.297 6.422 -7.227 1 96.44 371 ALA A N 1
ATOM 2846 C CA . ALA A 1 371 ? -19.125 5.336 -7.758 1 96.44 371 ALA A CA 1
ATOM 2847 C C . ALA A 1 371 ? -19.062 4.113 -6.848 1 96.44 371 ALA A C 1
ATOM 2849 O O . ALA A 1 371 ? -19.938 3.242 -6.91 1 96.44 371 ALA A O 1
ATOM 2850 N N . TYR A 1 372 ? -18.109 4.035 -5.973 1 96.88 372 TYR A N 1
ATOM 2851 C CA . TYR A 1 372 ? -17.953 2.891 -5.082 1 96.88 372 TYR A CA 1
ATOM 2852 C C . TYR A 1 372 ? -18.75 3.096 -3.793 1 96.88 372 TYR A C 1
ATOM 2854 O O . TYR A 1 372 ? -18.797 4.203 -3.256 1 96.88 372 TYR A O 1
ATOM 2862 N N . GLN A 1 373 ? -19.281 2.049 -3.248 1 97.06 373 GLN A N 1
ATOM 2863 C CA . GLN A 1 373 ? -19.906 2.047 -1.932 1 97.06 373 GLN A CA 1
ATOM 2864 C C . GLN A 1 373 ? -18.875 1.796 -0.832 1 97.06 373 GLN A C 1
ATOM 2866 O O . GLN A 1 373 ? -17.797 1.281 -1.098 1 97.06 373 GLN A O 1
ATOM 2871 N N . PRO A 1 374 ? -19.266 2.182 0.417 1 97.38 374 PRO A N 1
ATOM 2872 C CA . PRO A 1 374 ? -18.375 1.861 1.525 1 97.38 374 PRO A CA 1
ATOM 2873 C C . PRO A 1 374 ? -18.016 0.379 1.584 1 97.38 374 PRO A C 1
ATOM 2875 O O . PRO A 1 374 ? -18.891 -0.479 1.501 1 97.38 374 PRO A O 1
ATOM 2878 N N . GLY A 1 375 ? -16.781 0.092 1.673 1 97.06 375 GLY A N 1
ATOM 2879 C CA . GLY A 1 375 ? -16.312 -1.277 1.81 1 97.06 375 GLY A CA 1
ATOM 2880 C C . GLY A 1 375 ? -16.078 -1.966 0.476 1 97.06 375 GLY A C 1
ATOM 2881 O O . GLY A 1 375 ? -15.438 -3.016 0.416 1 97.06 375 GLY A O 1
ATOM 2882 N N . GLU A 1 376 ? -16.547 -1.457 -0.618 1 96.62 376 GLU A N 1
ATOM 2883 C CA . GLU A 1 376 ? -16.547 -2.115 -1.922 1 96.62 376 GLU A CA 1
ATOM 2884 C C . GLU A 1 376 ? -15.141 -2.27 -2.469 1 96.62 376 GLU A C 1
ATOM 2886 O O . GLU A 1 376 ? -14.867 -3.178 -3.256 1 96.62 376 GLU A O 1
ATOM 2891 N N . THR A 1 377 ? -14.211 -1.446 -2.092 1 96.5 377 THR A N 1
ATOM 2892 C CA . THR A 1 377 ? -12.852 -1.492 -2.617 1 96.5 377 THR A CA 1
ATOM 2893 C C . THR A 1 377 ? -12.078 -2.66 -2.014 1 96.5 377 THR A C 1
ATOM 2895 O O . THR A 1 377 ? -11.086 -3.115 -2.588 1 96.5 377 THR A O 1
ATOM 2898 N N . GLY A 1 378 ? -12.438 -3.068 -0.733 1 97.5 378 GLY A N 1
ATOM 2899 C CA . GLY A 1 378 ? -11.703 -4.105 -0.018 1 97.5 378 GLY A CA 1
ATOM 2900 C C . GLY A 1 378 ? -10.383 -3.625 0.54 1 97.5 378 GLY A C 1
ATOM 2901 O O . GLY A 1 378 ? -9.578 -4.426 1.032 1 97.5 378 GLY A O 1
ATOM 2902 N N . LEU A 1 379 ? -10.156 -2.326 0.466 1 98.44 379 LEU A N 1
ATOM 2903 C CA . LEU A 1 379 ? -8.883 -1.751 0.889 1 98.44 379 LEU A CA 1
ATOM 2904 C C . LEU A 1 379 ? -9.031 -1.024 2.221 1 98.44 379 LEU A C 1
ATOM 2906 O O . LEU A 1 379 ? -10.141 -0.642 2.605 1 98.44 379 LEU A O 1
ATOM 2910 N N . LEU A 1 380 ? -8 -0.899 2.953 1 98.75 380 LEU A N 1
ATOM 2911 C CA . LEU A 1 380 ? -7.859 -0.132 4.188 1 98.75 380 LEU A CA 1
ATOM 2912 C C . LEU A 1 380 ? -6.484 0.52 4.27 1 98.75 380 LEU A C 1
ATOM 2914 O O . LEU A 1 380 ? -5.488 -0.069 3.844 1 98.75 380 LEU A O 1
ATOM 2918 N N . ALA A 1 381 ? -6.391 1.752 4.773 1 98.81 381 ALA A N 1
ATOM 2919 C CA . ALA A 1 381 ? -5.105 2.443 4.824 1 98.81 381 ALA A CA 1
ATOM 2920 C C . ALA A 1 381 ? -4.922 3.16 6.156 1 98.81 381 ALA A C 1
ATOM 2922 O O . ALA A 1 381 ? -5.898 3.455 6.852 1 98.81 381 ALA A O 1
ATOM 2923 N N . LEU A 1 382 ? -3.684 3.324 6.578 1 98.75 382 LEU A N 1
ATOM 2924 C CA . LEU A 1 382 ? -3.297 4.273 7.621 1 98.75 382 LEU A CA 1
ATOM 2925 C C . LEU A 1 382 ? -2.707 5.539 7.008 1 98.75 382 LEU A C 1
ATOM 2927 O O . LEU A 1 382 ? -1.804 5.469 6.176 1 98.75 382 LEU A O 1
ATOM 2931 N N . ASP A 1 383 ? -3.164 6.637 7.398 1 98.12 383 ASP A N 1
ATOM 2932 C CA . ASP A 1 383 ? -2.881 7.906 6.734 1 98.12 383 ASP A CA 1
ATOM 2933 C C . ASP A 1 383 ? -1.622 8.555 7.301 1 98.12 383 ASP A C 1
ATOM 2935 O O . ASP A 1 383 ? -1.437 9.766 7.184 1 98.12 383 ASP A O 1
ATOM 2939 N N . TRP A 1 384 ? -0.676 7.82 7.84 1 98.06 384 TRP A N 1
ATOM 2940 C CA . TRP A 1 384 ? 0.5 8.352 8.523 1 98.06 384 TRP A CA 1
ATOM 2941 C C . TRP A 1 384 ? 1.63 8.617 7.535 1 98.06 384 TRP A C 1
ATOM 2943 O O . TRP A 1 384 ? 2.775 8.227 7.77 1 98.06 384 TRP A O 1
ATOM 2953 N N . TRP A 1 385 ? 1.311 9.242 6.391 1 97.25 385 TRP A N 1
ATOM 2954 C CA . TRP A 1 385 ? 2.279 9.43 5.316 1 97.25 385 TRP A CA 1
ATOM 2955 C C . TRP A 1 385 ? 3.27 10.539 5.668 1 97.25 385 TRP A C 1
ATOM 2957 O O . TRP A 1 385 ? 4.266 10.734 4.969 1 97.25 385 TRP A O 1
ATOM 2967 N N . ASN A 1 386 ? 3.061 11.289 6.707 1 94.06 386 ASN A N 1
ATOM 2968 C CA . ASN A 1 386 ? 3.969 12.266 7.305 1 94.06 386 ASN A CA 1
ATOM 2969 C C . ASN A 1 386 ? 3.945 12.188 8.828 1 94.06 386 ASN A C 1
ATOM 2971 O O . ASN A 1 386 ? 3.879 13.219 9.5 1 94.06 386 ASN A O 1
ATOM 2975 N N . GLY A 1 387 ? 3.902 10.961 9.328 1 94 387 GLY A N 1
ATOM 2976 C CA . GLY A 1 387 ? 3.793 10.742 10.758 1 94 387 GLY A CA 1
ATOM 2977 C C . GLY A 1 387 ? 2.381 10.93 11.289 1 94 387 GLY A C 1
ATOM 2978 O O . GLY A 1 387 ? 1.445 11.133 10.508 1 94 387 GLY A O 1
ATOM 2979 N N . ASN A 1 388 ? 2.227 10.711 12.562 1 95.88 388 ASN A N 1
ATOM 2980 C CA . ASN A 1 388 ? 0.942 10.906 13.227 1 95.88 388 ASN A CA 1
ATOM 2981 C C . ASN A 1 388 ? 1.029 11.977 14.312 1 95.88 388 ASN A C 1
ATOM 2983 O O . ASN A 1 388 ? 1.763 11.82 15.289 1 95.88 388 ASN A O 1
ATOM 2987 N N . ARG A 1 389 ? 0.348 13.102 14.109 1 94.94 389 ARG A N 1
ATOM 2988 C CA . ARG A 1 389 ? 0.291 14.172 15.094 1 94.94 389 ARG A CA 1
ATOM 2989 C C . ARG A 1 389 ? -0.63 13.812 16.25 1 94.94 389 ARG A C 1
ATOM 2991 O O . ARG A 1 389 ? -0.201 13.781 17.406 1 94.94 389 ARG A O 1
ATOM 2998 N N . SER A 1 390 ? -1.908 13.656 16.031 1 96.56 390 SER A N 1
ATOM 2999 C CA . SER A 1 390 ? -2.869 13.125 17 1 96.56 390 SER A CA 1
ATOM 3000 C C . SER A 1 390 ? -3.457 11.805 16.531 1 96.56 390 SER A C 1
ATOM 3002 O O . SER A 1 390 ? -3.688 11.609 15.328 1 96.56 390 SER A O 1
ATOM 3004 N N . THR A 1 391 ? -3.623 10.805 17.375 1 96.38 391 THR A N 1
ATOM 3005 C CA . THR A 1 391 ? -3.506 10.859 18.828 1 96.38 391 THR A CA 1
ATOM 3006 C C . THR A 1 391 ? -2.18 10.258 19.297 1 96.38 391 THR A C 1
ATOM 3008 O O . THR A 1 391 ? -1.85 10.305 20.484 1 96.38 391 THR A O 1
ATOM 3011 N N . LEU A 1 392 ? -1.378 9.805 18.281 1 95.75 392 LEU A N 1
ATOM 3012 C CA . LEU A 1 392 ? -0.22 9 18.641 1 95.75 392 LEU A CA 1
ATOM 3013 C C . LEU A 1 392 ? 1.001 9.883 18.891 1 95.75 392 LEU A C 1
ATOM 3015 O O . LEU A 1 392 ? 1.961 9.453 19.531 1 95.75 392 LEU A O 1
ATOM 3019 N N . VAL A 1 393 ? 1.043 11.055 18.391 1 93.69 393 VAL A N 1
ATOM 3020 C CA . VAL A 1 393 ? 2.119 12.023 18.547 1 93.69 393 VAL A CA 1
ATOM 3021 C C . VAL A 1 393 ? 3.461 11.367 18.234 1 93.69 393 VAL A C 1
ATOM 3023 O O . VAL A 1 393 ? 4.387 11.406 19.031 1 93.69 393 VAL A O 1
ATOM 3026 N N . ASP A 1 394 ? 3.592 10.82 17.016 1 92.75 394 ASP A N 1
ATOM 3027 C CA . ASP A 1 394 ? 4.773 10.062 16.609 1 92.75 394 ASP A CA 1
ATOM 3028 C C . ASP A 1 394 ? 5.117 10.336 15.141 1 92.75 394 ASP A C 1
ATOM 3030 O O . ASP A 1 394 ? 4.441 9.836 14.242 1 92.75 394 ASP A O 1
ATOM 3034 N N . THR A 1 395 ? 6.184 11.047 14.922 1 89 395 THR A N 1
ATOM 3035 C CA . THR A 1 395 ? 6.586 11.469 13.586 1 89 395 THR A CA 1
ATOM 3036 C C . THR A 1 395 ? 7.289 10.336 12.844 1 89 395 THR A C 1
ATOM 3038 O O . THR A 1 395 ? 7.543 10.43 11.641 1 89 395 THR A O 1
ATOM 3041 N N . ASN A 1 396 ? 7.57 9.227 13.531 1 90.19 396 ASN A N 1
ATOM 3042 C CA . ASN A 1 396 ? 8.32 8.133 12.93 1 90.19 396 ASN A CA 1
ATOM 3043 C C . ASN A 1 396 ? 7.395 7.082 12.328 1 90.19 396 ASN A C 1
ATOM 3045 O O . ASN A 1 396 ? 7.855 6.074 11.789 1 90.19 396 ASN A O 1
ATOM 3049 N N . LEU A 1 397 ? 6.141 7.285 12.43 1 96.06 397 LEU A N 1
ATOM 3050 C CA . LEU A 1 397 ? 5.172 6.363 11.844 1 96.06 397 LEU A CA 1
ATOM 3051 C C . LEU A 1 397 ? 4.969 6.664 10.367 1 96.06 397 LEU A C 1
ATOM 3053 O O . LEU A 1 397 ? 5.227 7.781 9.914 1 96.06 397 LEU A O 1
ATOM 3057 N N . SER A 1 398 ? 4.602 5.68 9.578 1 97.25 398 SER A N 1
ATOM 3058 C CA . SER A 1 398 ? 4.422 5.801 8.133 1 97.25 398 SER A CA 1
ATOM 3059 C C . SER A 1 398 ? 3.123 5.145 7.68 1 97.25 398 SER A C 1
ATOM 3061 O O . SER A 1 398 ? 2.402 4.559 8.492 1 97.25 398 SER A O 1
ATOM 3063 N N . GLY A 1 399 ? 2.82 5.289 6.41 1 98 399 GLY A N 1
ATOM 3064 C CA . GLY A 1 399 ? 1.535 4.859 5.883 1 98 399 GLY A CA 1
ATOM 3065 C C . GLY A 1 399 ? 1.509 3.393 5.496 1 98 399 GLY A C 1
ATOM 3066 O O . GLY A 1 399 ? 2.561 2.773 5.316 1 98 399 GLY A O 1
ATOM 3067 N N . ILE A 1 400 ? 0.292 2.834 5.418 1 98.44 400 ILE A N 1
ATOM 3068 C CA . ILE A 1 400 ? 0.015 1.471 4.977 1 98.44 400 ILE A CA 1
ATOM 3069 C C . ILE A 1 400 ? -1.129 1.479 3.965 1 98.44 400 ILE A C 1
ATOM 3071 O O . ILE A 1 400 ? -2.074 2.262 4.094 1 98.44 400 ILE A O 1
ATOM 3075 N N . ILE A 1 401 ? -1.045 0.703 2.961 1 98.5 401 ILE A N 1
ATOM 3076 C CA . ILE A 1 401 ? -2.191 0.279 2.164 1 98.5 401 ILE A CA 1
ATOM 3077 C C . ILE A 1 401 ? -2.33 -1.24 2.229 1 98.5 401 ILE A C 1
ATOM 3079 O O . ILE A 1 401 ? -1.383 -1.971 1.928 1 98.5 401 ILE A O 1
ATOM 3083 N N . LEU A 1 402 ? -3.418 -1.702 2.662 1 98.62 402 LEU A N 1
ATOM 3084 C CA . LEU A 1 402 ? -3.703 -3.113 2.895 1 98.62 402 LEU A CA 1
ATOM 3085 C C . LEU A 1 402 ? -4.887 -3.574 2.053 1 98.62 402 LEU A C 1
ATOM 3087 O O . LEU A 1 402 ? -5.848 -2.824 1.858 1 98.62 402 LEU A O 1
ATOM 3091 N N . GLY A 1 403 ? -4.855 -4.785 1.566 1 98.12 403 GLY A N 1
ATOM 3092 C CA . GLY A 1 403 ? -5.957 -5.348 0.796 1 98.12 403 GLY A CA 1
ATOM 3093 C C . GLY A 1 403 ? -5.699 -5.348 -0.699 1 98.12 403 GLY A C 1
ATOM 3094 O O . GLY A 1 403 ? -6.602 -5.633 -1.489 1 98.12 403 GLY A O 1
ATOM 3095 N N . MET A 1 404 ? -4.492 -5.098 -1.132 1 97.56 404 MET A N 1
ATOM 3096 C CA . MET A 1 404 ? -4.125 -4.965 -2.539 1 97.56 404 MET A CA 1
ATOM 3097 C C . MET A 1 404 ? -4.273 -6.297 -3.268 1 97.56 404 MET A C 1
ATOM 3099 O O . MET A 1 404 ? -3.865 -7.34 -2.754 1 97.56 404 MET A O 1
ATOM 3103 N N . THR A 1 405 ? -4.859 -6.273 -4.449 1 95.88 405 THR A N 1
ATOM 3104 C CA . THR A 1 405 ? -4.973 -7.418 -5.348 1 95.88 405 THR A CA 1
ATOM 3105 C C . THR A 1 405 ? -4.574 -7.035 -6.766 1 95.88 405 THR A C 1
ATOM 3107 O O . THR A 1 405 ? -4.328 -5.859 -7.051 1 95.88 405 THR A O 1
ATOM 3110 N N . LEU A 1 406 ? -4.531 -7.961 -7.652 1 94.25 406 LEU A N 1
ATOM 3111 C CA . LEU A 1 406 ? -4.191 -7.727 -9.055 1 94.25 406 LEU A CA 1
ATOM 3112 C C . LEU A 1 406 ? -5.297 -6.953 -9.758 1 94.25 406 LEU A C 1
ATOM 3114 O O . LEU A 1 406 ? -5.105 -6.461 -10.875 1 94.25 406 LEU A O 1
ATOM 3118 N N . GLN A 1 407 ? -6.441 -6.754 -9.078 1 91.81 407 GLN A N 1
ATOM 3119 C CA . GLN A 1 407 ? -7.578 -6.059 -9.68 1 91.81 407 GLN A CA 1
ATOM 3120 C C . GLN A 1 407 ? -7.703 -4.637 -9.141 1 91.81 407 GLN A C 1
ATOM 3122 O O . GLN A 1 407 ? -8.531 -3.857 -9.617 1 91.81 407 GLN A O 1
ATOM 3127 N N . THR A 1 408 ? -6.898 -4.281 -8.172 1 95.69 408 THR A N 1
ATOM 3128 C CA . THR A 1 408 ? -6.996 -2.973 -7.531 1 95.69 408 THR A CA 1
ATOM 3129 C C . THR A 1 408 ? -6.762 -1.855 -8.547 1 95.69 408 THR A C 1
ATOM 3131 O O . THR A 1 408 ? -5.844 -1.935 -9.359 1 95.69 408 THR A O 1
ATOM 3134 N N . LYS A 1 409 ? -7.59 -0.863 -8.492 1 94.56 409 LYS A N 1
ATOM 3135 C CA . LYS A 1 409 ? -7.516 0.266 -9.422 1 94.56 409 LYS A CA 1
ATOM 3136 C C . LYS A 1 409 ? -7.105 1.545 -8.688 1 94.56 409 LYS A C 1
ATOM 3138 O O . LYS A 1 409 ? -7.242 1.64 -7.469 1 94.56 409 LYS A O 1
ATOM 3143 N N . SER A 1 410 ? -6.695 2.541 -9.508 1 95.94 410 SER A N 1
ATOM 3144 C CA . SER A 1 410 ? -6.227 3.807 -8.953 1 95.94 410 SER A CA 1
ATOM 3145 C C . SER A 1 410 ? -7.336 4.516 -8.188 1 95.94 410 SER A C 1
ATOM 3147 O O . SER A 1 410 ? -7.102 5.035 -7.09 1 95.94 410 SER A O 1
ATOM 3149 N N . GLU A 1 411 ? -8.531 4.547 -8.758 1 96.88 411 GLU A N 1
ATOM 3150 C CA . GLU A 1 411 ? -9.625 5.277 -8.133 1 96.88 411 GLU A CA 1
ATOM 3151 C C . GLU A 1 411 ? -10.055 4.613 -6.824 1 96.88 411 GLU A C 1
ATOM 3153 O O . GLU A 1 411 ? -10.562 5.281 -5.922 1 96.88 411 GLU A O 1
ATOM 3158 N N . GLU A 1 412 ? -9.812 3.252 -6.691 1 97.56 412 GLU A N 1
ATOM 3159 C CA . GLU A 1 412 ? -10.078 2.551 -5.441 1 97.56 412 GLU A CA 1
ATOM 3160 C C . GLU A 1 412 ? -9.086 2.961 -4.355 1 97.56 412 GLU A C 1
ATOM 3162 O O . GLU A 1 412 ? -9.469 3.152 -3.199 1 97.56 412 GLU A O 1
ATOM 3167 N N . ILE A 1 413 ? -7.84 3.096 -4.738 1 98.06 413 ILE A N 1
ATOM 3168 C CA . ILE A 1 413 ? -6.809 3.527 -3.799 1 98.06 413 ILE A CA 1
ATOM 3169 C C . ILE A 1 413 ? -7.094 4.957 -3.34 1 98.06 413 ILE A C 1
ATOM 3171 O O . ILE A 1 413 ? -7.004 5.262 -2.148 1 98.06 413 ILE A O 1
ATOM 3175 N N . TYR A 1 414 ? -7.48 5.797 -4.316 1 97.88 414 TYR A N 1
ATOM 3176 C CA . TYR A 1 414 ? -7.812 7.18 -3.996 1 97.88 414 TYR A CA 1
ATOM 3177 C C . TYR A 1 414 ? -8.922 7.246 -2.957 1 97.88 414 TYR A C 1
ATOM 3179 O O . TYR A 1 414 ? -8.789 7.93 -1.938 1 97.88 414 TYR A O 1
ATOM 3187 N N . ARG A 1 415 ? -10.008 6.547 -3.123 1 98.31 415 ARG A N 1
ATOM 3188 C CA . ARG A 1 415 ? -11.117 6.52 -2.176 1 98.31 415 ARG A CA 1
ATOM 3189 C C . ARG A 1 415 ? -10.656 6.031 -0.807 1 98.31 415 ARG A C 1
ATOM 3191 O O . ARG A 1 415 ? -11.078 6.566 0.222 1 98.31 415 ARG A O 1
ATOM 3198 N N . THR A 1 416 ? -9.836 4.988 -0.836 1 98.75 416 THR A N 1
ATOM 3199 C CA . THR A 1 416 ? -9.344 4.406 0.405 1 98.75 416 THR A CA 1
ATOM 3200 C C . THR A 1 416 ? -8.547 5.434 1.207 1 98.75 416 THR A C 1
ATOM 3202 O O . THR A 1 416 ? -8.625 5.465 2.436 1 98.75 416 THR A O 1
ATOM 3205 N N . LEU A 1 417 ? -7.777 6.27 0.534 1 98.62 417 LEU A N 1
ATOM 3206 C CA . LEU A 1 417 ? -7.012 7.312 1.204 1 98.62 417 LEU A CA 1
ATOM 3207 C C . LEU A 1 417 ? -7.934 8.375 1.793 1 98.62 417 LEU A C 1
ATOM 3209 O O . LEU A 1 417 ? -7.684 8.883 2.889 1 98.62 417 LEU A O 1
ATOM 3213 N N . LEU A 1 418 ? -8.992 8.727 1.067 1 98.5 418 LEU A N 1
ATOM 3214 C CA . LEU A 1 418 ? -10 9.625 1.632 1 98.5 418 LEU A CA 1
ATOM 3215 C C . LEU A 1 418 ? -10.57 9.055 2.926 1 98.5 418 LEU A C 1
ATOM 3217 O O . LEU A 1 418 ? -10.656 9.758 3.936 1 98.5 418 LEU A O 1
ATOM 3221 N N . GLU A 1 419 ? -10.906 7.797 2.881 1 98.88 419 GLU A N 1
ATOM 3222 C CA . GLU A 1 419 ? -11.508 7.117 4.027 1 98.88 419 GLU A CA 1
ATOM 3223 C C . GLU A 1 419 ? -10.531 7.059 5.203 1 98.88 419 GLU A C 1
ATOM 3225 O O . GLU A 1 419 ? -10.93 7.238 6.355 1 98.88 419 GLU A O 1
ATOM 3230 N N . ALA A 1 420 ? -9.289 6.832 4.891 1 98.81 420 ALA A N 1
ATOM 3231 C CA . ALA A 1 420 ? -8.266 6.715 5.934 1 98.81 420 ALA A CA 1
ATOM 3232 C C . ALA A 1 420 ? -8.148 8.016 6.727 1 98.81 420 ALA A C 1
ATOM 3234 O O . ALA A 1 420 ? -8.008 7.984 7.953 1 98.81 420 ALA A O 1
ATOM 3235 N N . THR A 1 421 ? -8.141 9.109 6.043 1 98.69 421 THR A N 1
ATOM 3236 C CA . THR A 1 421 ? -8.039 10.391 6.727 1 98.69 421 THR A CA 1
ATOM 3237 C C . THR A 1 421 ? -9.266 10.648 7.59 1 98.69 421 THR A C 1
ATOM 3239 O O . THR A 1 421 ? -9.164 11.219 8.672 1 98.69 421 THR A O 1
ATOM 3242 N N . ALA A 1 422 ? -10.43 10.227 7.125 1 98.88 422 ALA A N 1
ATOM 3243 C CA . ALA A 1 422 ? -11.656 10.344 7.918 1 98.88 422 ALA A CA 1
ATOM 3244 C C . ALA A 1 422 ? -11.594 9.445 9.156 1 98.88 422 ALA A C 1
ATOM 3246 O O . ALA A 1 422 ? -12.031 9.844 10.234 1 98.88 422 ALA A O 1
ATOM 3247 N N . PHE A 1 423 ? -11.109 8.227 9.016 1 98.88 423 PHE A N 1
ATOM 3248 C CA . PHE A 1 423 ? -10.922 7.336 10.156 1 98.88 423 PHE A CA 1
ATOM 3249 C C . PHE A 1 423 ? -9.992 7.961 11.188 1 98.88 423 PHE A C 1
ATOM 3251 O O . PHE A 1 423 ? -10.211 7.832 12.391 1 98.88 423 PHE A O 1
ATOM 3258 N N . GLY A 1 424 ? -8.883 8.609 10.688 1 98.69 424 GLY A N 1
ATOM 3259 C CA . GLY A 1 424 ? -7.996 9.32 11.586 1 98.69 424 GLY A CA 1
ATOM 3260 C C . GLY A 1 424 ? -8.703 10.391 12.398 1 98.69 424 GLY A C 1
ATOM 3261 O O . GLY A 1 424 ? -8.484 10.508 13.602 1 98.69 424 GLY A O 1
ATOM 3262 N N . THR A 1 425 ? -9.539 11.156 11.758 1 98.81 425 THR A N 1
ATOM 3263 C CA . THR A 1 425 ? -10.32 12.18 12.445 1 98.81 425 THR A CA 1
ATOM 3264 C C . THR A 1 425 ? -11.258 11.547 13.461 1 98.81 425 THR A C 1
ATOM 3266 O O . THR A 1 425 ? -11.43 12.07 14.562 1 98.81 425 THR A O 1
ATOM 3269 N N . LYS A 1 426 ? -11.875 10.445 13.109 1 98.81 426 LYS A N 1
ATOM 3270 C CA . LYS A 1 426 ? -12.75 9.758 14.055 1 98.81 426 LYS A CA 1
ATOM 3271 C C . LYS A 1 426 ? -11.992 9.344 15.312 1 98.81 426 LYS A C 1
ATOM 3273 O O . LYS A 1 426 ? -12.508 9.461 16.422 1 98.81 426 LYS A O 1
ATOM 3278 N N . LYS A 1 427 ? -10.75 8.859 15.133 1 98.62 427 LYS A N 1
ATOM 3279 C CA . LYS A 1 427 ? -9.906 8.531 16.281 1 98.62 427 LYS A CA 1
ATOM 3280 C C . LYS A 1 427 ? -9.727 9.742 17.188 1 98.62 427 LYS A C 1
ATOM 3282 O O . LYS A 1 427 ? -9.742 9.609 18.422 1 98.62 427 LYS A O 1
ATOM 3287 N N . ILE A 1 428 ? -9.57 10.875 16.609 1 98.62 428 ILE A N 1
ATOM 3288 C CA . ILE A 1 428 ? -9.367 12.109 17.359 1 98.62 428 ILE A CA 1
ATOM 3289 C C . ILE A 1 428 ? -10.648 12.477 18.109 1 98.62 428 ILE A C 1
ATOM 3291 O O . ILE A 1 428 ? -10.609 12.828 19.281 1 98.62 428 ILE A O 1
ATOM 3295 N N . ILE A 1 429 ? -11.773 12.375 17.406 1 98.75 429 ILE A N 1
ATOM 3296 C CA . ILE A 1 429 ? -13.062 12.664 18.031 1 98.75 429 ILE A CA 1
ATOM 3297 C C . ILE A 1 429 ? -13.273 11.742 19.234 1 98.75 429 ILE A C 1
ATOM 3299 O O . ILE A 1 429 ? -13.695 12.195 20.297 1 98.75 429 ILE A O 1
ATOM 3303 N N . GLU A 1 430 ? -12.93 10.492 19.078 1 98.44 430 GLU A N 1
ATOM 3304 C CA . GLU A 1 430 ? -13.078 9.531 20.172 1 98.44 430 GLU A CA 1
ATOM 3305 C C . GLU A 1 430 ? -12.18 9.898 21.359 1 98.44 430 GLU A C 1
ATOM 3307 O O . GLU A 1 430 ? -12.57 9.727 22.516 1 98.44 430 GLU A O 1
ATOM 3312 N N . ALA A 1 431 ? -10.969 10.336 21.109 1 97.81 431 ALA A N 1
ATOM 3313 C CA . ALA A 1 431 ? -10.07 10.758 22.172 1 97.81 431 ALA A CA 1
ATOM 3314 C C . ALA A 1 431 ? -10.688 11.891 23 1 97.81 431 ALA A C 1
ATOM 3316 O O . ALA A 1 431 ? -10.625 11.883 24.219 1 97.81 431 ALA A O 1
ATOM 3317 N N . PHE A 1 432 ? -11.297 12.836 22.328 1 98.31 432 PHE A N 1
ATOM 3318 C CA . PHE A 1 432 ? -11.938 13.961 23 1 98.31 432 PHE A CA 1
ATOM 3319 C C . PHE A 1 432 ? -13.141 13.492 23.812 1 98.31 432 PHE A C 1
ATOM 3321 O O . PHE A 1 432 ? -13.273 13.836 24.984 1 98.31 432 PHE A O 1
ATOM 3328 N N . THR A 1 433 ? -13.977 12.703 23.188 1 98.06 433 THR A N 1
ATOM 3329 C CA . THR A 1 433 ? -15.203 12.273 23.859 1 98.06 433 THR A CA 1
ATOM 3330 C C . THR A 1 433 ? -14.883 11.383 25.047 1 98.06 433 THR A C 1
ATOM 3332 O O . THR A 1 433 ? -15.539 11.477 26.094 1 98.06 433 THR A O 1
ATOM 3335 N N . LYS A 1 434 ? -13.93 10.555 24.922 1 97.69 434 LYS A N 1
ATOM 3336 C CA . LYS A 1 434 ? -13.492 9.711 26.031 1 97.69 434 LYS A CA 1
ATOM 3337 C C . LYS A 1 434 ? -12.984 10.555 27.203 1 97.69 434 LYS A C 1
ATOM 3339 O O . LYS A 1 434 ? -13.164 10.18 28.359 1 97.69 434 LYS A O 1
ATOM 3344 N N . ALA A 1 435 ? -12.383 11.68 26.922 1 97.25 435 ALA A N 1
ATOM 3345 C CA . ALA A 1 435 ? -11.828 12.57 27.938 1 97.25 435 ALA A CA 1
ATOM 3346 C C . ALA A 1 435 ? -12.914 13.453 28.547 1 97.25 435 ALA A C 1
ATOM 3348 O O . ALA A 1 435 ? -12.664 14.188 29.5 1 97.25 435 ALA A O 1
ATOM 3349 N N . GLY A 1 436 ? -14.133 13.367 27.969 1 97.44 436 GLY A N 1
ATOM 3350 C CA . GLY A 1 436 ? -15.242 14.125 28.516 1 97.44 436 GLY A CA 1
ATOM 3351 C C . GLY A 1 436 ? -15.484 15.438 27.797 1 97.44 436 GLY A C 1
ATOM 3352 O O . GLY A 1 436 ? -16.219 16.297 28.281 1 97.44 436 GLY A O 1
ATOM 3353 N N . VAL A 1 437 ? -14.875 15.688 26.656 1 97.88 437 VAL A N 1
ATOM 3354 C CA . VAL A 1 437 ? -15.133 16.859 25.812 1 97.88 437 VAL A CA 1
ATOM 3355 C C . VAL A 1 437 ? -16.141 16.5 24.719 1 97.88 437 VAL A C 1
ATOM 3357 O O . VAL A 1 437 ? -15.82 15.758 23.797 1 97.88 437 VAL A O 1
ATOM 3360 N N . GLU A 1 438 ? -17.219 17.062 24.766 1 95.81 438 GLU A N 1
ATOM 3361 C CA . GLU A 1 438 ? -18.312 16.672 23.891 1 95.81 438 GLU A CA 1
ATOM 3362 C C . GLU A 1 438 ? -18.109 17.234 22.484 1 95.81 438 GLU A C 1
ATOM 3364 O O . GLU A 1 438 ? -17.688 18.375 22.328 1 95.81 438 GLU A O 1
ATOM 3369 N N . ILE A 1 439 ? -18.422 16.469 21.469 1 98 439 ILE A N 1
ATOM 3370 C CA . ILE A 1 439 ? -18.438 16.875 20.062 1 98 439 ILE A CA 1
ATOM 3371 C C . ILE A 1 439 ? -19.734 16.375 19.406 1 98 439 ILE A C 1
ATOM 3373 O O . ILE A 1 439 ? -19.906 15.164 19.219 1 98 439 ILE A O 1
ATOM 3377 N N . ASN A 1 440 ? -20.609 17.281 19 1 97.44 440 ASN A N 1
ATOM 3378 C CA . ASN A 1 440 ? -21.922 16.922 18.484 1 97.44 440 ASN A CA 1
ATOM 3379 C C . ASN A 1 440 ? -22.078 17.312 17.016 1 97.44 440 ASN A C 1
ATOM 3381 O O . ASN A 1 440 ? -23 16.844 16.344 1 97.44 440 ASN A O 1
ATOM 3385 N N . GLU A 1 441 ? -21.25 18.141 16.594 1 97.19 441 GLU A N 1
ATOM 3386 C CA . GLU A 1 441 ? -21.297 18.641 15.227 1 97.19 441 GLU A CA 1
ATOM 3387 C C . GLU A 1 441 ? -19.891 18.969 14.719 1 97.19 441 GLU A C 1
ATOM 3389 O O . GLU A 1 441 ? -19 19.266 15.5 1 97.19 441 GLU A O 1
ATOM 3394 N N . LEU A 1 442 ? -19.797 18.844 13.391 1 98.56 442 LEU A N 1
ATOM 3395 C CA . LEU A 1 442 ? -18.531 19.219 12.758 1 98.56 442 LEU A CA 1
ATOM 3396 C C . LEU A 1 442 ? -18.719 20.438 11.867 1 98.56 442 LEU A C 1
ATOM 3398 O O . LEU A 1 442 ? -19.766 20.609 11.242 1 98.56 442 LEU A O 1
ATOM 3402 N N . VAL A 1 443 ? -17.734 21.281 11.844 1 98.19 443 VAL A N 1
ATOM 3403 C CA . VAL A 1 443 ? -17.688 22.422 10.938 1 98.19 443 VAL A CA 1
ATOM 3404 C C . VAL A 1 443 ? -16.359 22.422 10.188 1 98.19 443 VAL A C 1
ATOM 3406 O O . VAL A 1 443 ? -15.297 22.312 10.789 1 98.19 443 VAL A O 1
ATOM 3409 N N . ALA A 1 444 ? -16.469 22.516 8.875 1 97.81 444 ALA A N 1
ATOM 3410 C CA . ALA A 1 444 ? -15.266 22.453 8.062 1 97.81 444 ALA A CA 1
ATOM 3411 C C . ALA A 1 444 ? -14.992 23.797 7.387 1 97.81 444 ALA A C 1
ATOM 3413 O O . ALA A 1 444 ? -15.922 24.484 6.973 1 97.81 444 ALA A O 1
ATOM 3414 N N . CYS A 1 445 ? -13.758 24.156 7.309 1 95.62 445 CYS A N 1
ATOM 3415 C CA . CYS A 1 445 ? -13.297 25.297 6.535 1 95.62 445 CYS A CA 1
ATOM 3416 C C . CYS A 1 445 ? -11.961 25 5.863 1 95.62 445 CYS A C 1
ATOM 3418 O O . CYS A 1 445 ? -11.383 23.938 6.066 1 95.62 445 CYS A O 1
ATOM 3420 N N . GLY A 1 446 ? -11.547 25.922 4.969 1 91.44 446 GLY A N 1
ATOM 3421 C CA . GLY A 1 446 ? -10.328 25.703 4.199 1 91.44 446 GLY A CA 1
ATOM 3422 C C . GLY A 1 446 ? -10.602 25.312 2.758 1 91.44 446 GLY A C 1
ATOM 3423 O O . GLY A 1 446 ? -11.734 25.391 2.289 1 91.44 446 GLY A O 1
ATOM 3424 N N . GLY A 1 447 ? -9.586 24.922 2.096 1 87.12 447 GLY A N 1
ATOM 3425 C CA . GLY A 1 447 ? -9.68 24.688 0.663 1 87.12 447 GLY A CA 1
ATOM 3426 C C . GLY A 1 447 ? -10.336 23.375 0.312 1 87.12 447 GLY A C 1
ATOM 3427 O O . GLY A 1 447 ? -11.086 23.281 -0.664 1 87.12 447 GLY A O 1
ATOM 3428 N N . LEU A 1 448 ? -10.148 22.297 1.078 1 90.12 448 LEU A N 1
ATOM 3429 C CA . LEU A 1 448 ? -10.57 20.953 0.735 1 90.12 448 LEU A CA 1
ATOM 3430 C C . LEU A 1 448 ? -12.094 20.844 0.74 1 90.12 448 LEU A C 1
ATOM 3432 O O . LEU A 1 448 ? -12.68 20.297 -0.195 1 90.12 448 LEU A O 1
ATOM 3436 N N . PRO A 1 449 ? -12.75 21.375 1.752 1 92.38 449 PRO A N 1
ATOM 3437 C CA . PRO A 1 449 ? -14.203 21.234 1.79 1 92.38 449 PRO A CA 1
ATOM 3438 C C . PRO A 1 449 ? -14.891 21.906 0.602 1 92.38 449 PRO A C 1
ATOM 3440 O O . PRO A 1 449 ? -15.977 21.469 0.19 1 92.38 449 PRO A O 1
ATOM 3443 N N . GLN A 1 450 ? -14.266 22.891 0.052 1 87.12 450 GLN A N 1
ATOM 3444 C CA . GLN A 1 450 ? -14.844 23.625 -1.073 1 87.12 450 GLN A CA 1
ATOM 3445 C C . GLN A 1 450 ? -14.633 22.875 -2.383 1 87.12 450 GLN A C 1
ATOM 3447 O O . GLN A 1 450 ? -15.367 23.078 -3.35 1 87.12 450 GLN A O 1
ATOM 3452 N N . LYS A 1 451 ? -13.773 21.953 -2.348 1 87.56 451 LYS A N 1
ATOM 3453 C CA . LYS A 1 451 ? -13.328 21.391 -3.615 1 87.56 451 LYS A CA 1
ATOM 3454 C C . LYS A 1 451 ? -13.695 19.906 -3.719 1 87.56 451 LYS A C 1
ATOM 3456 O O . LYS A 1 451 ? -13.703 19.344 -4.812 1 87.56 451 LYS A O 1
ATOM 3461 N N . ASN A 1 452 ? -13.945 19.266 -2.648 1 93.31 452 ASN A N 1
ATOM 3462 C CA . ASN A 1 452 ? -14.109 17.828 -2.674 1 93.31 452 ASN A CA 1
ATOM 3463 C C . ASN A 1 452 ? -15.352 17.391 -1.902 1 93.31 452 ASN A C 1
ATOM 3465 O O . ASN A 1 452 ? -15.266 17.047 -0.722 1 93.31 452 ASN A O 1
ATOM 3469 N N . ASN A 1 453 ? -16.453 17.219 -2.537 1 95.62 453 ASN A N 1
ATOM 3470 C CA . ASN A 1 453 ? -17.719 16.875 -1.93 1 95.62 453 ASN A CA 1
ATOM 3471 C C . ASN A 1 453 ? -17.719 15.43 -1.418 1 95.62 453 ASN A C 1
ATOM 3473 O O . ASN A 1 453 ? -18.328 15.141 -0.383 1 95.62 453 ASN A O 1
ATOM 3477 N N . LEU A 1 454 ? -17.094 14.602 -2.164 1 97.75 454 LEU A N 1
ATOM 3478 C CA . LEU A 1 454 ? -17.047 13.203 -1.754 1 97.75 454 LEU A CA 1
ATOM 3479 C C . LEU A 1 454 ? -16.328 13.055 -0.414 1 97.75 454 LEU A C 1
ATOM 3481 O O . LEU A 1 454 ? -16.781 12.312 0.459 1 97.75 454 LEU A O 1
ATOM 3485 N N . LEU A 1 455 ? -15.211 13.766 -0.26 1 98 455 LEU A N 1
ATOM 3486 C CA . LEU A 1 455 ? -14.453 13.734 0.987 1 98 455 LEU A CA 1
ATOM 3487 C C . LEU A 1 455 ? -15.336 14.117 2.17 1 98 455 LEU A C 1
ATOM 3489 O O . LEU A 1 455 ? -15.336 13.43 3.197 1 98 455 LEU A O 1
ATOM 3493 N N . MET A 1 456 ? -16.078 15.164 2.025 1 98.12 456 MET A N 1
ATOM 3494 C CA . MET A 1 456 ? -16.922 15.656 3.107 1 98.12 456 MET A CA 1
ATOM 3495 C C . MET A 1 456 ? -18 14.633 3.465 1 98.12 456 MET A C 1
ATOM 3497 O O . MET A 1 456 ? -18.281 14.398 4.645 1 98.12 456 MET A O 1
ATOM 3501 N N . GLN A 1 457 ? -18.562 14.078 2.43 1 98.5 457 GLN A N 1
ATOM 3502 C CA . GLN A 1 457 ? -19.594 13.07 2.689 1 98.5 457 GLN A CA 1
ATOM 3503 C C . GLN A 1 457 ? -19 11.859 3.402 1 98.5 457 GLN A C 1
ATOM 3505 O O . GLN A 1 457 ? -19.625 11.312 4.324 1 98.5 457 GLN A O 1
ATOM 3510 N N . ILE A 1 458 ? -17.875 11.422 2.988 1 98.75 458 ILE A N 1
ATOM 3511 C CA . ILE A 1 458 ? -17.188 10.297 3.623 1 98.75 458 ILE A CA 1
ATOM 3512 C C . ILE A 1 458 ? -16.922 10.625 5.09 1 98.75 458 ILE A C 1
ATOM 3514 O O . ILE A 1 458 ? -17.156 9.797 5.973 1 98.75 458 ILE A O 1
ATOM 3518 N N . PHE A 1 459 ? -16.422 11.836 5.359 1 98.81 459 PHE A N 1
ATOM 3519 C CA . PHE A 1 459 ? -16.172 12.266 6.73 1 98.81 459 PHE A CA 1
ATOM 3520 C C . PHE A 1 459 ? -17.453 12.195 7.551 1 98.81 459 PHE A C 1
ATOM 3522 O O . PHE A 1 459 ? -17.453 11.695 8.672 1 98.81 459 PHE A O 1
ATOM 3529 N N . ALA A 1 460 ? -18.531 12.695 6.969 1 98.75 460 ALA A N 1
ATOM 3530 C CA . ALA A 1 460 ? -19.812 12.688 7.668 1 98.75 460 ALA A CA 1
ATOM 3531 C C . ALA A 1 460 ? -20.266 11.258 7.969 1 98.75 460 ALA A C 1
ATOM 3533 O O . ALA A 1 460 ? -20.672 10.953 9.086 1 98.75 460 ALA A O 1
ATOM 3534 N N . ASP A 1 461 ? -20.188 10.406 7.004 1 98.81 461 ASP A N 1
ATOM 3535 C CA . ASP A 1 461 ? -20.625 9.023 7.148 1 98.81 461 ASP A CA 1
ATOM 3536 C C . ASP A 1 461 ? -19.781 8.281 8.195 1 98.81 461 ASP A C 1
ATOM 3538 O O . ASP A 1 461 ? -20.328 7.523 9 1 98.81 461 ASP A O 1
ATOM 3542 N N . ILE A 1 462 ? -18.5 8.477 8.188 1 98.81 462 ILE A N 1
ATOM 3543 C CA . ILE A 1 462 ? -17.594 7.742 9.047 1 98.81 462 ILE A CA 1
ATOM 3544 C C . ILE A 1 462 ? -17.703 8.266 10.484 1 98.81 462 ILE A C 1
ATOM 3546 O O . ILE A 1 462 ? -17.703 7.477 11.43 1 98.81 462 ILE A O 1
ATOM 3550 N N . THR A 1 463 ? -17.781 9.578 10.664 1 98.69 463 THR A N 1
ATOM 3551 C CA . THR A 1 463 ? -17.844 10.156 12.008 1 98.69 463 THR A CA 1
ATOM 3552 C C . THR A 1 463 ? -19.281 10.07 12.547 1 98.69 463 THR A C 1
ATOM 3554 O O . THR A 1 463 ? -19.5 10.219 13.75 1 98.69 463 THR A O 1
ATOM 3557 N N . ASN A 1 464 ? -20.219 9.875 11.641 1 98.44 464 ASN A N 1
ATOM 3558 C CA . ASN A 1 464 ? -21.641 9.859 11.953 1 98.44 464 ASN A CA 1
ATOM 3559 C C . ASN A 1 464 ? -22.094 11.172 12.578 1 98.44 464 ASN A C 1
ATOM 3561 O O . ASN A 1 464 ? -22.844 11.18 13.547 1 98.44 464 ASN A O 1
ATOM 3565 N N . LEU A 1 465 ? -21.547 12.289 12.109 1 98.62 465 LEU A N 1
ATOM 3566 C CA . LEU A 1 465 ? -21.891 13.648 12.523 1 98.62 465 LEU A CA 1
ATOM 3567 C C . LEU A 1 465 ? -22.141 14.539 11.32 1 98.62 465 LEU A C 1
ATOM 3569 O O . LEU A 1 465 ? -21.5 14.375 10.273 1 98.62 465 LEU A O 1
ATOM 3573 N N . GLU A 1 466 ? -23.078 15.414 11.422 1 98.25 466 GLU A N 1
ATOM 3574 C CA . GLU A 1 466 ? -23.328 16.391 10.367 1 98.25 466 GLU A CA 1
ATOM 3575 C C . GLU A 1 466 ? -22.156 17.359 10.234 1 98.25 466 GLU A C 1
ATOM 3577 O O . GLU A 1 466 ? -21.562 17.781 11.234 1 98.25 466 GLU A O 1
ATOM 3582 N N . ILE A 1 467 ? -21.797 17.688 8.977 1 98.56 467 ILE A N 1
ATOM 3583 C CA . ILE A 1 467 ? -20.719 18.641 8.727 1 98.56 467 ILE A CA 1
ATOM 3584 C C . ILE A 1 467 ? -21.281 19.875 8.023 1 98.56 467 ILE A C 1
ATOM 3586 O O . ILE A 1 467 ? -21.828 19.781 6.926 1 98.56 467 ILE A O 1
ATOM 3590 N N . LYS A 1 468 ? -21.156 20.984 8.641 1 97.44 468 LYS A N 1
ATOM 3591 C CA . LYS A 1 468 ? -21.406 22.266 7.996 1 97.44 468 LYS A CA 1
ATOM 3592 C C . LYS A 1 468 ? -20.109 22.859 7.434 1 97.44 468 LYS A C 1
ATOM 3594 O O . LYS A 1 468 ? -19.031 22.641 7.988 1 97.44 468 LYS A O 1
ATOM 3599 N N . VAL A 1 469 ? -20.203 23.531 6.309 1 96.62 469 VAL A N 1
ATOM 3600 C CA . VAL A 1 469 ? -19.016 24.109 5.672 1 96.62 469 VAL A CA 1
ATOM 3601 C C . VAL A 1 469 ? -19.078 25.625 5.738 1 96.62 469 VAL A C 1
ATOM 3603 O O . VAL A 1 469 ? -20.125 26.219 5.445 1 96.62 469 VAL A O 1
ATOM 3606 N N . ALA A 1 470 ? -18 26.25 6.148 1 94.5 470 ALA A N 1
ATOM 3607 C CA . ALA A 1 470 ? -17.922 27.703 6.188 1 94.5 470 ALA A CA 1
ATOM 3608 C C . ALA A 1 470 ? -18.188 28.297 4.812 1 94.5 470 ALA A C 1
ATOM 3610 O O . ALA A 1 470 ? -17.75 27.766 3.793 1 94.5 470 ALA A O 1
ATOM 3611 N N . ALA A 1 471 ? -18.906 29.375 4.758 1 90.94 471 ALA A N 1
ATOM 3612 C CA . ALA A 1 471 ? -19.234 30.031 3.498 1 90.94 471 ALA A CA 1
ATOM 3613 C C . ALA A 1 471 ? -18.047 30.828 2.963 1 90.94 471 ALA A C 1
ATOM 3615 O O . ALA A 1 471 ? -17.859 30.922 1.748 1 90.94 471 ALA A O 1
ATOM 3616 N N . SER A 1 472 ? -17.312 31.359 3.877 1 89.31 472 SER A N 1
ATOM 3617 C CA . SER A 1 472 ? -16.172 32.188 3.484 1 89.31 472 SER A CA 1
ATOM 3618 C C . SER A 1 472 ? -15.047 31.344 2.91 1 89.31 472 SER A C 1
ATOM 3620 O O . SER A 1 472 ? -14.727 30.281 3.443 1 89.31 472 SER A O 1
ATOM 3622 N N . LYS A 1 473 ? -14.391 31.906 1.85 1 86.88 473 LYS A N 1
ATOM 3623 C CA . LYS A 1 473 ? -13.203 31.281 1.271 1 86.88 473 LYS A CA 1
ATOM 3624 C C . LYS A 1 473 ? -11.938 31.75 1.979 1 86.88 473 LYS A C 1
ATOM 3626 O O . LYS A 1 473 ? -10.883 31.141 1.848 1 86.88 473 LYS A O 1
ATOM 3631 N N . GLN A 1 474 ? -12.047 32.844 2.67 1 92.12 474 GLN A N 1
ATOM 3632 C CA . GLN A 1 474 ? -10.945 33.438 3.418 1 92.12 474 GLN A CA 1
ATOM 3633 C C . GLN A 1 474 ? -11.227 33.438 4.918 1 92.12 474 GLN A C 1
ATOM 3635 O O . GLN A 1 474 ? -11.133 34.469 5.586 1 92.12 474 GLN A O 1
ATOM 3640 N N . THR A 1 475 ? -11.406 32.281 5.41 1 95.12 475 THR A N 1
ATOM 3641 C CA . THR A 1 475 ? -11.93 32.062 6.758 1 95.12 475 THR A CA 1
ATOM 3642 C C . THR A 1 475 ? -10.961 32.625 7.797 1 95.12 475 THR A C 1
ATOM 3644 O O . THR A 1 475 ? -11.375 33.312 8.742 1 95.12 475 THR A O 1
ATOM 3647 N N . PRO A 1 476 ? -9.648 32.406 7.629 1 96.25 476 PRO A N 1
ATOM 3648 C CA . PRO A 1 476 ? -8.742 32.969 8.641 1 96.25 476 PRO A CA 1
ATOM 3649 C C . PRO A 1 476 ? -8.758 34.5 8.672 1 96.25 476 PRO A C 1
ATOM 3651 O O . PRO A 1 476 ? -8.867 35.094 9.75 1 96.25 476 PRO A O 1
ATOM 3654 N N . ALA A 1 477 ? -8.742 35.125 7.531 1 97.38 477 ALA A N 1
ATOM 3655 C CA . ALA A 1 477 ? -8.773 36.594 7.457 1 97.38 477 ALA A CA 1
ATOM 3656 C C . ALA A 1 477 ? -10.078 37.156 8.023 1 97.38 477 ALA A C 1
ATOM 3658 O O . ALA A 1 477 ? -10.086 38.188 8.688 1 97.38 477 ALA A O 1
ATOM 3659 N N . LEU A 1 478 ? -11.117 36.469 7.719 1 97.75 478 LEU A N 1
ATOM 3660 C CA . LEU A 1 478 ? -12.398 36.875 8.297 1 97.75 478 LEU A CA 1
ATOM 3661 C C . LEU A 1 478 ? -12.359 36.781 9.812 1 97.75 478 LEU A C 1
ATOM 3663 O O . LEU A 1 478 ? -12.844 37.719 10.492 1 97.75 478 LEU A O 1
ATOM 3667 N N . GLY A 1 479 ? -11.812 35.719 10.32 1 98.06 479 GLY A N 1
ATOM 3668 C CA . GLY A 1 479 ? -11.664 35.625 11.758 1 98.06 479 GLY A CA 1
ATOM 3669 C C . GLY A 1 479 ? -10.844 36.75 12.367 1 98.06 479 GLY A C 1
ATOM 3670 O O . GLY A 1 479 ? -11.219 37.312 13.398 1 98.06 479 GLY A O 1
ATOM 3671 N N . ALA A 1 480 ? -9.75 37.062 11.742 1 98.31 480 ALA A N 1
ATOM 3672 C CA . ALA A 1 480 ? -8.914 38.156 12.203 1 98.31 480 ALA A CA 1
ATOM 3673 C C . ALA A 1 480 ? -9.688 39.469 12.188 1 98.31 480 ALA A C 1
ATOM 3675 O O . ALA A 1 480 ? -9.594 40.281 13.125 1 98.31 480 ALA A O 1
ATOM 3676 N N . ALA A 1 481 ? -10.461 39.688 11.18 1 98.31 481 ALA A N 1
ATOM 3677 C CA . ALA A 1 481 ? -11.266 40.875 11.055 1 98.31 481 ALA A CA 1
ATOM 3678 C C . ALA A 1 481 ? -12.336 40.938 12.141 1 98.31 481 ALA A C 1
ATOM 3680 O O . ALA A 1 481 ? -12.672 42.031 12.633 1 98.31 481 ALA A O 1
ATOM 3681 N N . MET A 1 482 ? -12.891 39.844 12.406 1 98.31 482 MET A N 1
ATOM 3682 C CA . MET A 1 482 ? -13.891 39.781 13.469 1 98.31 482 MET A CA 1
ATOM 3683 C C . MET A 1 482 ? -13.297 40.219 14.805 1 98.31 482 MET A C 1
ATOM 3685 O O . MET A 1 482 ? -13.898 41.031 15.523 1 98.31 482 MET A O 1
ATOM 3689 N N . TYR A 1 483 ? -12.18 39.781 15.125 1 98.56 483 TYR A N 1
ATOM 3690 C CA . TYR A 1 483 ? -11.539 40.156 16.375 1 98.56 483 TYR A CA 1
ATOM 3691 C C . TYR A 1 483 ? -11.133 41.625 16.344 1 98.56 483 TYR A C 1
ATOM 3693 O O . TYR A 1 483 ? -11.148 42.281 17.391 1 98.56 483 TYR A O 1
ATOM 3701 N N . ALA A 1 484 ? -10.758 42.094 15.188 1 98.62 484 ALA A N 1
ATOM 3702 C CA . ALA A 1 484 ? -10.492 43.531 15.039 1 98.62 484 ALA A CA 1
ATOM 3703 C C . ALA A 1 484 ? -11.727 44.344 15.398 1 98.62 484 ALA A C 1
ATOM 3705 O O . ALA A 1 484 ? -11.617 45.406 16 1 98.62 484 ALA A O 1
ATOM 3706 N N . SER A 1 485 ? -12.875 43.906 15 1 98.5 485 SER A N 1
ATOM 3707 C CA . SER A 1 485 ? -14.125 44.594 15.312 1 98.5 485 SER A CA 1
ATOM 3708 C C . SER A 1 485 ? -14.383 44.625 16.812 1 98.5 485 SER A C 1
ATOM 3710 O O . SER A 1 485 ? -14.93 45.594 17.344 1 98.5 485 SER A O 1
ATOM 3712 N N . VAL A 1 486 ? -14.055 43.562 17.484 1 98.44 486 VAL A N 1
ATOM 3713 C CA . VAL A 1 486 ? -14.211 43.5 18.938 1 98.44 486 VAL A CA 1
ATOM 3714 C C . VAL A 1 486 ? -13.219 44.438 19.625 1 98.44 486 VAL A C 1
ATOM 3716 O O . VAL A 1 486 ? -13.578 45.156 20.547 1 98.44 486 VAL A O 1
ATOM 3719 N N . ALA A 1 487 ? -11.992 44.406 19.156 1 98.38 487 ALA A N 1
ATOM 3720 C CA . ALA A 1 487 ? -10.969 45.281 19.719 1 98.38 487 ALA A CA 1
ATOM 3721 C C . ALA A 1 487 ? -11.375 46.75 19.578 1 98.38 487 ALA A C 1
ATOM 3723 O O . ALA A 1 487 ? -11.094 47.562 20.453 1 98.38 487 ALA A O 1
ATOM 3724 N N . ALA A 1 488 ? -11.984 47.094 18.453 1 98.06 488 ALA A N 1
ATOM 3725 C CA . ALA A 1 488 ? -12.43 48.438 18.203 1 98.06 488 ALA A CA 1
ATOM 3726 C C . ALA A 1 488 ? -13.555 48.844 19.156 1 98.06 488 ALA A C 1
ATOM 3728 O O . ALA A 1 488 ? -13.633 50 19.594 1 98.06 488 ALA A O 1
ATOM 3729 N N . GLY A 1 489 ? -14.461 47.906 19.344 1 97.12 489 GLY A N 1
ATOM 3730 C CA . GLY A 1 489 ? -15.531 48.125 20.297 1 97.12 489 GLY A CA 1
ATOM 3731 C C . GLY A 1 489 ? -16.766 48.75 19.688 1 97.12 489 GLY A C 1
ATOM 3732 O O . GLY A 1 489 ? -16.703 49.281 18.562 1 97.12 489 GLY A O 1
ATOM 3733 N N . GLU A 1 490 ? -17.734 48.812 20.469 1 96.25 490 GLU A N 1
ATOM 3734 C CA . GLU A 1 490 ? -19.031 49.312 20 1 96.25 490 GLU A CA 1
ATOM 3735 C C . GLU A 1 490 ? -19 50.812 19.75 1 96.25 490 GLU A C 1
ATOM 3737 O O . GLU A 1 490 ? -19.656 51.312 18.828 1 96.25 490 GLU A O 1
ATOM 3742 N N . ALA A 1 491 ? -18.312 51.5 20.516 1 95.69 491 ALA A N 1
ATOM 3743 C CA . ALA A 1 491 ? -18.234 52.969 20.391 1 95.69 491 ALA A CA 1
ATOM 3744 C C . ALA A 1 491 ? -17.719 53.344 19 1 95.69 491 ALA A C 1
ATOM 3746 O O . ALA A 1 491 ? -18.125 54.375 18.453 1 95.69 491 ALA A O 1
ATOM 3747 N N . ALA A 1 492 ? -16.922 52.531 18.484 1 96.06 492 ALA A N 1
ATOM 3748 C CA . ALA A 1 492 ? -16.344 52.812 17.156 1 96.06 492 ALA A CA 1
ATOM 3749 C C . ALA A 1 492 ? -17.172 52.156 16.062 1 96.06 492 ALA A C 1
ATOM 3751 O O . ALA A 1 492 ? -16.844 52.281 14.875 1 96.06 492 ALA A O 1
ATOM 3752 N N . GLY A 1 493 ? -18.203 51.469 16.453 1 96.31 493 GLY A N 1
ATOM 3753 C CA . GLY A 1 493 ? -19.047 50.812 15.492 1 96.31 493 GLY A CA 1
ATOM 3754 C C . GLY A 1 493 ? -18.781 49.312 15.383 1 96.31 493 GLY A C 1
ATOM 3755 O O . GLY A 1 493 ? -19.344 48.656 14.516 1 96.31 493 GLY A O 1
ATOM 3756 N N . GLY A 1 494 ? -17.891 48.812 16.219 1 97.81 494 GLY A N 1
ATOM 3757 C CA . GLY A 1 494 ? -17.594 47.375 16.25 1 97.81 494 GLY A CA 1
ATOM 3758 C C . GLY A 1 494 ? -18.516 46.594 17.172 1 97.81 494 GLY A C 1
ATOM 3759 O O . GLY A 1 494 ? -19.688 46.938 17.328 1 97.81 494 GLY A O 1
ATOM 3760 N N . TYR A 1 495 ? -18.078 45.5 17.656 1 98.06 495 TYR A N 1
ATOM 3761 C CA . TYR A 1 495 ? -18.891 44.625 18.5 1 98.06 495 TYR A CA 1
ATOM 3762 C C . TYR A 1 495 ? -18.312 44.562 19.906 1 98.06 495 TYR A C 1
ATOM 3764 O O . TYR A 1 495 ? -17.109 44.75 20.094 1 98.06 495 TYR A O 1
ATOM 3772 N N . ALA A 1 496 ? -19.109 44.219 20.859 1 97 496 ALA A N 1
ATOM 3773 C CA . ALA A 1 496 ? -18.688 44.156 22.266 1 97 496 ALA A CA 1
ATOM 3774 C C . ALA A 1 496 ? -17.938 42.875 22.547 1 97 496 ALA A C 1
ATOM 3776 O O . ALA A 1 496 ? -17.047 42.844 23.391 1 97 496 ALA A O 1
ATOM 3777 N N . THR A 1 497 ? -18.422 41.844 21.859 1 96.75 497 THR A N 1
ATOM 3778 C CA . THR A 1 497 ? -17.828 40.531 22.078 1 96.75 497 THR A CA 1
ATOM 3779 C C . THR A 1 497 ? -17.688 39.75 20.766 1 96.75 497 THR A C 1
ATOM 3781 O O . THR A 1 497 ? -18.281 40.125 19.766 1 96.75 497 THR A O 1
ATOM 3784 N N . ILE A 1 498 ? -16.844 38.75 20.844 1 97.94 498 ILE A N 1
ATOM 3785 C CA . ILE A 1 498 ? -16.672 37.906 19.672 1 97.94 498 ILE A CA 1
ATOM 3786 C C . ILE A 1 498 ? -17.969 37.125 19.391 1 97.94 498 ILE A C 1
ATOM 3788 O O . ILE A 1 498 ? -18.266 36.781 18.25 1 97.94 498 ILE A O 1
ATOM 3792 N N . PHE A 1 499 ? -18.797 36.875 20.391 1 97.19 499 PHE A N 1
ATOM 3793 C CA . PHE A 1 499 ? -20.094 36.219 20.234 1 97.19 499 PHE A CA 1
ATOM 3794 C C . PHE A 1 499 ? -21.016 37.062 19.359 1 97.19 499 PHE A C 1
ATOM 3796 O O . PHE A 1 499 ? -21.641 36.531 18.422 1 97.19 499 PHE A O 1
ATOM 3803 N N . ALA A 1 500 ? -21.031 38.344 19.672 1 97 500 ALA A N 1
ATOM 3804 C CA . ALA A 1 500 ? -21.859 39.281 18.906 1 97 500 ALA A CA 1
ATOM 3805 C C . ALA A 1 500 ? -21.359 39.375 17.469 1 97 500 ALA A C 1
ATOM 3807 O O . ALA A 1 500 ? -22.172 39.406 16.531 1 97 500 ALA A O 1
ATOM 3808 N N . ALA A 1 501 ? -20.094 39.469 17.312 1 97.62 501 ALA A N 1
ATOM 3809 C CA . ALA A 1 501 ? -19.516 39.531 15.977 1 97.62 501 ALA A CA 1
ATOM 3810 C C . ALA A 1 501 ? -19.859 38.281 15.172 1 97.62 501 ALA A C 1
ATOM 3812 O O . ALA A 1 501 ? -20.234 38.375 14 1 97.62 501 ALA A O 1
ATOM 3813 N N . ALA A 1 502 ? -19.672 37.125 15.781 1 97 502 ALA A N 1
ATOM 3814 C CA . ALA A 1 502 ? -19.922 35.844 15.094 1 97 502 ALA A CA 1
ATOM 3815 C C . ALA A 1 502 ? -21.391 35.75 14.656 1 97 502 ALA A C 1
ATOM 3817 O O . ALA A 1 502 ? -21.672 35.219 13.578 1 97 502 ALA A O 1
ATOM 3818 N N . GLU A 1 503 ? -22.281 36.156 15.438 1 95.62 503 GLU A N 1
ATOM 3819 C CA . GLU A 1 503 ? -23.703 36.094 15.133 1 95.62 503 GLU A CA 1
ATOM 3820 C C . GLU A 1 503 ? -24.016 36.875 13.859 1 95.62 503 GLU A C 1
ATOM 3822 O O . GLU A 1 503 ? -24.891 36.5 13.086 1 95.62 503 GLU A O 1
ATOM 3827 N N . LYS A 1 504 ? -23.297 37.906 13.633 1 95 504 LYS A N 1
ATOM 3828 C CA . LYS A 1 504 ? -23.625 38.812 12.539 1 95 504 LYS A CA 1
ATOM 3829 C C . LYS A 1 504 ? -22.734 38.562 11.32 1 95 504 LYS A C 1
ATOM 3831 O O . LYS A 1 504 ? -23.156 38.75 10.18 1 95 504 LYS A O 1
ATOM 3836 N N . MET A 1 505 ? -21.547 38.125 11.586 1 95.31 505 MET A N 1
ATOM 3837 C CA . MET A 1 505 ? -20.547 38.156 10.523 1 95.31 505 MET A CA 1
ATOM 3838 C C . MET A 1 505 ? -20.25 36.75 10.008 1 95.31 505 MET A C 1
ATOM 3840 O O . MET A 1 505 ? -19.781 36.594 8.883 1 95.31 505 MET A O 1
ATOM 3844 N N . ALA A 1 506 ? -20.391 35.781 10.867 1 92 506 ALA A N 1
ATOM 3845 C CA . ALA A 1 506 ? -20.047 34.406 10.469 1 92 506 ALA A CA 1
ATOM 3846 C C . ALA A 1 506 ? -21.188 33.75 9.688 1 92 506 ALA A C 1
ATOM 3848 O O . ALA A 1 506 ? -22.359 33.969 10.008 1 92 506 ALA A O 1
ATOM 3849 N N . ARG A 1 507 ? -20.781 33.031 8.609 1 87.81 507 ARG A N 1
ATOM 3850 C CA . ARG A 1 507 ? -21.781 32.312 7.824 1 87.81 507 ARG A CA 1
ATOM 3851 C C . ARG A 1 507 ? -21.297 30.922 7.418 1 87.81 507 ARG A C 1
ATOM 3853 O O . ARG A 1 507 ? -20.094 30.719 7.207 1 87.81 507 ARG A O 1
ATOM 3860 N N . VAL A 1 508 ? -22.188 30.031 7.414 1 88.56 508 VAL A N 1
ATOM 3861 C CA . VAL A 1 508 ? -21.938 28.703 6.871 1 88.56 508 VAL A CA 1
ATOM 3862 C C . VAL A 1 508 ? -22.797 28.5 5.617 1 88.56 508 VAL A C 1
ATOM 3864 O O . VAL A 1 508 ? -23.828 29.141 5.449 1 88.56 508 VAL A O 1
ATOM 3867 N N . GLN A 1 509 ? -22.297 27.594 4.84 1 90.62 509 GLN A N 1
ATOM 3868 C CA . GLN A 1 509 ? -23.062 27.266 3.643 1 90.62 509 GLN A CA 1
ATOM 3869 C C . GLN A 1 509 ? -24.422 26.656 4.008 1 90.62 509 GLN A C 1
ATOM 3871 O O . GLN A 1 509 ? -24.562 26.031 5.055 1 90.62 509 GLN A O 1
ATOM 3876 N N . GLU A 1 510 ? -25.312 26.906 3.152 1 87.19 510 GLU A N 1
ATOM 3877 C CA . GLU A 1 510 ? -26.656 26.375 3.383 1 87.19 510 GLU A CA 1
ATOM 3878 C C . GLU A 1 510 ? -26.656 24.859 3.361 1 87.19 510 GLU A C 1
ATOM 3880 O O . GLU A 1 510 ? -27.297 24.219 4.199 1 87.19 510 GLU A O 1
ATOM 3885 N N . ARG A 1 511 ? -25.938 24.391 2.453 1 90.94 511 ARG A N 1
ATOM 3886 C CA . ARG A 1 511 ? -25.875 22.938 2.33 1 90.94 511 ARG A CA 1
ATOM 3887 C C . ARG A 1 511 ? -24.891 22.344 3.342 1 90.94 511 ARG A C 1
ATOM 3889 O O . ARG A 1 511 ? -23.828 22.906 3.594 1 90.94 511 ARG A O 1
ATOM 3896 N N . SER A 1 512 ? -25.328 21.312 4.016 1 96.5 512 SER A N 1
ATOM 3897 C CA . SER A 1 512 ? -24.5 20.547 4.93 1 96.5 512 SER A CA 1
ATOM 3898 C C . SER A 1 512 ? -24.391 19.094 4.48 1 96.5 512 SER A C 1
ATOM 3900 O O . SER A 1 512 ? -25.062 18.672 3.541 1 96.5 512 SER A O 1
ATOM 3902 N N . TYR A 1 513 ? -23.5 18.375 4.984 1 98.06 513 TYR A N 1
ATOM 3903 C CA . TYR A 1 513 ? -23.328 16.953 4.723 1 98.06 513 TYR A CA 1
ATOM 3904 C C . TYR A 1 513 ? -23.844 16.125 5.895 1 98.06 513 TYR A C 1
ATOM 3906 O O . TYR A 1 513 ? -23.297 16.188 6.996 1 98.06 513 TYR A O 1
ATOM 3914 N N . LYS A 1 514 ? -24.859 15.391 5.641 1 98.19 514 LYS A N 1
ATOM 3915 C CA . LYS A 1 514 ? -25.438 14.539 6.672 1 98.19 514 LYS A CA 1
ATOM 3916 C C . LYS A 1 514 ? -25 13.086 6.504 1 98.19 514 LYS A C 1
ATOM 3918 O O . LYS A 1 514 ? -24.875 12.594 5.379 1 98.19 514 LYS A O 1
ATOM 3923 N N . PRO A 1 515 ? -24.766 12.414 7.629 1 98.25 515 PRO A N 1
ATOM 3924 C CA . PRO A 1 515 ? -24.391 11.008 7.512 1 98.25 515 PRO A CA 1
ATOM 3925 C C . PRO A 1 515 ? -25.516 10.148 6.93 1 98.25 515 PRO A C 1
ATOM 3927 O O . PRO A 1 515 ? -26.688 10.375 7.23 1 98.25 515 PRO A O 1
ATOM 3930 N N . ASN A 1 516 ? -25.156 9.305 6.074 1 98.06 516 ASN A N 1
ATOM 3931 C CA . ASN A 1 516 ? -26.031 8.242 5.625 1 98.06 516 ASN A CA 1
ATOM 3932 C C . ASN A 1 516 ? -26 7.039 6.566 1 98.06 516 ASN A C 1
ATOM 3934 O O . ASN A 1 516 ? -24.938 6.426 6.746 1 98.06 516 ASN A O 1
ATOM 3938 N N . ALA A 1 517 ? -27.125 6.652 7.129 1 97.56 517 ALA A N 1
ATOM 3939 C CA . ALA A 1 517 ? -27.203 5.652 8.188 1 97.56 517 ALA A CA 1
ATOM 3940 C C . ALA A 1 517 ? -26.656 4.305 7.711 1 97.56 517 ALA A C 1
ATOM 3942 O O . ALA A 1 517 ? -25.953 3.611 8.453 1 97.56 517 ALA A O 1
ATOM 3943 N N . GLU A 1 518 ? -27.031 3.889 6.551 1 96.75 518 GLU A N 1
ATOM 3944 C CA . GLU A 1 518 ? -26.578 2.611 6.012 1 96.75 518 GLU A CA 1
ATOM 3945 C C . GLU A 1 518 ? -25.062 2.613 5.797 1 96.75 518 GLU A C 1
ATOM 3947 O O . GLU A 1 518 ? -24.375 1.643 6.133 1 96.75 518 GLU A O 1
ATOM 3952 N N . ARG A 1 519 ? -24.578 3.674 5.227 1 97.81 519 ARG A N 1
ATOM 3953 C CA . ARG A 1 519 ? -23.141 3.801 5 1 97.81 519 ARG A CA 1
ATOM 3954 C C . ARG A 1 519 ? -22.375 3.848 6.324 1 97.81 519 ARG A C 1
ATOM 3956 O O . ARG A 1 519 ? -21.312 3.238 6.457 1 97.81 519 ARG A O 1
ATOM 3963 N N . ALA A 1 520 ? -22.922 4.574 7.258 1 98.38 520 ALA A N 1
ATOM 3964 C CA . ALA A 1 520 ? -22.297 4.699 8.57 1 98.38 520 ALA A CA 1
ATOM 3965 C C . ALA A 1 520 ? -22.141 3.338 9.234 1 98.38 520 ALA A C 1
ATOM 3967 O O . ALA A 1 520 ? -21.141 3.082 9.922 1 98.38 520 ALA A O 1
ATOM 3968 N N . GLN A 1 521 ? -23.094 2.502 9.047 1 97.62 521 GLN A N 1
ATOM 3969 C CA . GLN A 1 521 ? -23.047 1.171 9.641 1 97.62 521 GLN A CA 1
ATOM 3970 C C . GLN A 1 521 ? -21.922 0.343 9.039 1 97.62 521 GLN A C 1
ATOM 3972 O O . GLN A 1 521 ? -21.219 -0.368 9.758 1 97.62 521 GLN A O 1
ATOM 3977 N N . VAL A 1 522 ? -21.766 0.374 7.758 1 97.75 522 VAL A N 1
ATOM 3978 C CA . VAL A 1 522 ? -20.672 -0.344 7.094 1 97.75 522 VAL A CA 1
ATOM 3979 C C . VAL A 1 522 ? -19.328 0.208 7.555 1 97.75 522 VAL A C 1
ATOM 3981 O O . VAL A 1 522 ? -18.422 -0.556 7.875 1 97.75 522 VAL A O 1
ATOM 3984 N N . TYR A 1 523 ? -19.219 1.528 7.617 1 98.5 523 TYR A N 1
ATOM 3985 C CA . TYR A 1 523 ? -17.969 2.154 8.031 1 98.5 523 TYR A CA 1
ATOM 3986 C C . TYR A 1 523 ? -17.641 1.814 9.477 1 98.5 523 TYR A C 1
ATOM 3988 O O . TYR A 1 523 ? -16.469 1.724 9.852 1 98.5 523 TYR A O 1
ATOM 3996 N N . LYS A 1 524 ? -18.688 1.634 10.297 1 98.12 524 LYS A N 1
ATOM 3997 C CA . LYS A 1 524 ? -18.453 1.226 11.68 1 98.12 524 LYS A CA 1
ATOM 3998 C C . LYS A 1 524 ? -17.703 -0.101 11.742 1 98.12 524 LYS A C 1
ATOM 4000 O O . LYS A 1 524 ? -16.797 -0.268 12.555 1 98.12 524 LYS A O 1
ATOM 4005 N N . GLU A 1 525 ? -18.031 -1.021 10.898 1 97.31 525 GLU A N 1
ATOM 4006 C CA . GLU A 1 525 ? -17.375 -2.316 10.836 1 97.31 525 GLU A CA 1
ATOM 4007 C C . GLU A 1 525 ? -15.922 -2.168 10.359 1 97.31 525 GLU A C 1
ATOM 4009 O O . GLU A 1 525 ? -15.016 -2.777 10.93 1 97.31 525 GLU A O 1
ATOM 4014 N N . ILE A 1 526 ? -15.727 -1.419 9.367 1 98.44 526 ILE A N 1
ATOM 4015 C CA . ILE A 1 526 ? -14.391 -1.212 8.812 1 98.44 526 ILE A CA 1
ATOM 4016 C C . ILE A 1 526 ? -13.523 -0.452 9.812 1 98.44 526 ILE A C 1
ATOM 4018 O O . ILE A 1 526 ? -12.328 -0.725 9.938 1 98.44 526 ILE A O 1
ATOM 4022 N N . TYR A 1 527 ? -14.133 0.471 10.555 1 98.69 527 TYR A N 1
ATOM 4023 C CA . TYR A 1 527 ? -13.406 1.27 11.539 1 98.69 527 TYR A CA 1
ATOM 4024 C C . TYR A 1 527 ? -12.844 0.391 12.648 1 98.69 527 TYR A C 1
ATOM 4026 O O . TYR A 1 527 ? -11.758 0.654 13.172 1 98.69 527 TYR A O 1
ATOM 4034 N N . LYS A 1 528 ? -13.578 -0.619 13.031 1 98.44 528 LYS A N 1
ATOM 4035 C CA . LYS A 1 528 ? -13.055 -1.55 14.031 1 98.44 528 LYS A CA 1
ATOM 4036 C C . LYS A 1 528 ? -11.711 -2.125 13.594 1 98.44 528 LYS A C 1
ATOM 4038 O O . LYS A 1 528 ? -10.789 -2.242 14.406 1 98.44 528 LYS A O 1
ATOM 4043 N N . GLU A 1 529 ? -11.617 -2.5 12.336 1 98.5 529 GLU A N 1
ATOM 4044 C CA . GLU A 1 529 ? -10.359 -3.025 11.797 1 98.5 529 GLU A CA 1
ATOM 4045 C C . GLU A 1 529 ? -9.289 -1.942 11.742 1 98.5 529 GLU A C 1
ATOM 4047 O O . GLU A 1 529 ? -8.125 -2.197 12.062 1 98.5 529 GLU A O 1
ATOM 4052 N N . TYR A 1 530 ? -9.695 -0.738 11.344 1 98.62 530 TYR A N 1
ATOM 4053 C CA . TYR A 1 530 ? -8.773 0.39 11.344 1 98.62 530 TYR A CA 1
ATOM 4054 C C . TYR A 1 530 ? -8.18 0.607 12.734 1 98.62 530 TYR A C 1
ATOM 4056 O O . TYR A 1 530 ? -6.965 0.758 12.883 1 98.62 530 TYR A O 1
ATOM 4064 N N . SER A 1 531 ? -9.016 0.65 13.68 1 98.56 531 SER A N 1
ATOM 4065 C CA . SER A 1 531 ? -8.617 0.914 15.055 1 98.56 531 SER A CA 1
ATOM 4066 C C . SER A 1 531 ? -7.652 -0.156 15.562 1 98.56 531 SER A C 1
ATOM 4068 O O . SER A 1 531 ? -6.695 0.15 16.281 1 98.56 531 SER A O 1
ATOM 4070 N N . LYS A 1 532 ? -7.906 -1.376 15.211 1 98 532 LYS A N 1
ATOM 4071 C CA . LYS A 1 532 ? -7.023 -2.473 15.594 1 98 532 LYS A CA 1
ATOM 4072 C C . LYS A 1 532 ? -5.629 -2.283 15 1 98 532 LYS A C 1
ATOM 4074 O O . LYS A 1 532 ? -4.625 -2.447 15.703 1 98 532 LYS A O 1
ATOM 4079 N N . LEU A 1 533 ? -5.543 -1.989 13.75 1 98.5 533 LEU A N 1
ATOM 4080 C CA . LEU A 1 533 ? -4.258 -1.776 13.094 1 98.5 533 LEU A CA 1
ATOM 4081 C C . LEU A 1 533 ? -3.57 -0.53 13.641 1 98.5 533 LEU A C 1
ATOM 4083 O O . LEU A 1 533 ? -2.35 -0.515 13.812 1 98.5 533 LEU A O 1
ATOM 4087 N N . HIS A 1 534 ? -4.41 0.554 13.82 1 98.38 534 HIS A N 1
ATOM 4088 C CA . HIS A 1 534 ? -3.912 1.775 14.438 1 98.38 534 HIS A CA 1
ATOM 4089 C C . HIS A 1 534 ? -3.172 1.472 15.734 1 98.38 534 HIS A C 1
ATOM 4091 O O . HIS A 1 534 ? -2.043 1.928 15.938 1 98.38 534 HIS A O 1
ATOM 4097 N N . ASP A 1 535 ? -3.768 0.7 16.609 1 97.88 535 ASP A N 1
ATOM 4098 C CA . ASP A 1 535 ? -3.182 0.403 17.906 1 97.88 535 ASP A CA 1
ATOM 4099 C C . ASP A 1 535 ? -1.988 -0.54 17.781 1 97.88 535 ASP A C 1
ATOM 4101 O O . ASP A 1 535 ? -0.984 -0.384 18.469 1 97.88 535 ASP A O 1
ATOM 4105 N N . TYR A 1 536 ? -2.057 -1.52 16.859 1 98.31 536 TYR A N 1
ATOM 4106 C CA . TYR A 1 536 ? -0.999 -2.508 16.688 1 98.31 536 TYR A CA 1
ATOM 4107 C C . TYR A 1 536 ? 0.295 -1.847 16.219 1 98.31 536 TYR A C 1
ATOM 4109 O O . TYR A 1 536 ? 1.373 -2.154 16.734 1 98.31 536 TYR A O 1
ATOM 4117 N N . PHE A 1 537 ? 0.225 -0.926 15.297 1 98.12 537 PHE A N 1
ATOM 4118 C CA . PHE A 1 537 ? 1.42 -0.308 14.734 1 98.12 537 PHE A CA 1
ATOM 4119 C C . PHE A 1 537 ? 1.797 0.948 15.516 1 98.12 537 PHE A C 1
ATOM 4121 O O . PHE A 1 537 ? 2.953 1.376 15.484 1 98.12 537 PHE A O 1
ATOM 4128 N N . GLY A 1 538 ? 0.798 1.549 16.219 1 97.25 538 GLY A N 1
ATOM 4129 C CA . GLY A 1 538 ? 1.012 2.891 16.734 1 97.25 538 GLY A CA 1
ATOM 4130 C C . GLY A 1 538 ? 1.234 2.924 18.234 1 97.25 538 GLY A C 1
ATOM 4131 O O . GLY A 1 538 ? 1.725 3.918 18.781 1 97.25 538 GLY A O 1
ATOM 4132 N N . LYS A 1 539 ? 0.883 1.896 18.984 1 95.62 539 LYS A N 1
ATOM 4133 C CA . LYS A 1 539 ? 0.919 1.981 20.438 1 95.62 539 LYS A CA 1
ATOM 4134 C C . LYS A 1 539 ? 1.948 1.018 21.016 1 95.62 539 LYS A C 1
ATOM 4136 O O . LYS A 1 539 ? 1.814 0.573 22.156 1 95.62 539 LYS A O 1
ATOM 4141 N N . GLY A 1 540 ? 2.912 0.529 20.203 1 91.12 540 GLY A N 1
ATOM 4142 C CA . GLY A 1 540 ? 4.094 -0.106 20.781 1 91.12 540 GLY A CA 1
ATOM 4143 C C . GLY A 1 540 ? 4.102 -1.612 20.594 1 91.12 540 GLY A C 1
ATOM 4144 O O . GLY A 1 540 ? 5.105 -2.27 20.891 1 91.12 540 GLY A O 1
ATOM 4145 N N . GLU A 1 541 ? 3.004 -2.283 20.125 1 94.06 541 GLU A N 1
ATOM 4146 C CA . GLU A 1 541 ? 2.984 -3.732 19.938 1 94.06 541 GLU A CA 1
ATOM 4147 C C . GLU A 1 541 ? 3.879 -4.148 18.781 1 94.06 541 GLU A C 1
ATOM 4149 O O . GLU A 1 541 ? 4.434 -5.25 18.781 1 94.06 541 GLU A O 1
ATOM 4154 N N . ASN A 1 542 ? 3.977 -3.334 17.75 1 96 542 ASN A N 1
ATOM 4155 C CA . ASN A 1 542 ? 4.816 -3.617 16.594 1 96 542 ASN A CA 1
ATOM 4156 C C . ASN A 1 542 ? 5.641 -2.398 16.188 1 96 542 ASN A C 1
ATOM 4158 O O . ASN A 1 542 ? 5.094 -1.315 15.969 1 96 542 ASN A O 1
ATOM 4162 N N . ASP A 1 543 ? 6.961 -2.576 15.953 1 96.44 543 ASP A N 1
ATOM 4163 C CA . ASP A 1 543 ? 7.855 -1.451 15.703 1 96.44 543 ASP A CA 1
ATOM 4164 C C . ASP A 1 543 ? 8.422 -1.511 14.281 1 96.44 543 ASP A C 1
ATOM 4166 O O . ASP A 1 543 ? 9.492 -0.969 14.016 1 96.44 543 ASP A O 1
ATOM 4170 N N . VAL A 1 544 ? 7.766 -2.229 13.398 1 97.94 544 VAL A N 1
ATOM 4171 C CA . VAL A 1 544 ? 8.289 -2.477 12.062 1 97.94 544 VAL A CA 1
ATOM 4172 C C . VAL A 1 544 ? 8.562 -1.148 11.359 1 97.94 544 VAL A C 1
ATOM 4174 O O . VAL A 1 544 ? 9.586 -1.001 10.68 1 97.94 544 VAL A O 1
ATOM 4177 N N . MET A 1 545 ? 7.656 -0.165 11.5 1 97.25 545 MET A N 1
ATOM 4178 C CA . MET A 1 545 ? 7.828 1.121 10.828 1 97.25 545 MET A CA 1
ATOM 4179 C C . MET A 1 545 ? 9.102 1.814 11.305 1 97.25 545 MET A C 1
ATOM 4181 O O . MET A 1 545 ? 9.875 2.318 10.484 1 97.25 545 MET A O 1
ATOM 4185 N N . LYS A 1 546 ? 9.352 1.827 12.562 1 94.75 546 LYS A N 1
ATOM 4186 C CA . LYS A 1 546 ? 10.539 2.449 13.141 1 94.75 546 LYS A CA 1
ATOM 4187 C C . LYS A 1 546 ? 11.805 1.679 12.758 1 94.75 546 LYS A C 1
ATOM 4189 O O . LYS A 1 546 ? 12.844 2.277 12.5 1 94.75 546 LYS A O 1
ATOM 4194 N N . THR A 1 547 ? 11.734 0.339 12.773 1 96.56 547 THR A N 1
ATOM 4195 C CA . THR A 1 547 ? 12.859 -0.494 12.359 1 96.56 547 THR A CA 1
ATOM 4196 C C . THR A 1 547 ? 13.25 -0.191 10.922 1 96.56 547 THR A C 1
ATOM 4198 O O . THR A 1 547 ? 14.438 -0.003 10.617 1 96.56 547 THR A O 1
ATOM 4201 N N . LEU A 1 548 ? 12.297 -0.139 10 1 97 548 LEU A N 1
ATOM 4202 C CA . LEU A 1 548 ? 12.562 0.124 8.594 1 97 548 LEU A CA 1
ATOM 4203 C C . LEU A 1 548 ? 13.164 1.513 8.406 1 97 548 LEU A C 1
ATOM 4205 O O . LEU A 1 548 ? 14.055 1.7 7.57 1 97 548 LEU A O 1
ATOM 4209 N N . ARG A 1 549 ? 12.633 2.479 9.102 1 92.56 549 ARG A N 1
ATOM 4210 C CA . ARG A 1 549 ? 13.195 3.824 9.039 1 92.56 549 ARG A CA 1
ATOM 4211 C C . ARG A 1 549 ? 14.648 3.834 9.484 1 92.56 549 ARG A C 1
ATOM 4213 O O . ARG A 1 549 ? 15.492 4.504 8.883 1 92.56 549 ARG A O 1
ATOM 4220 N N . SER A 1 550 ? 14.922 3.135 10.594 1 92.94 550 SER A N 1
ATOM 4221 C CA . SER A 1 550 ? 16.281 3.039 11.094 1 92.94 550 SER A CA 1
ATOM 4222 C C . SER A 1 550 ? 17.219 2.422 10.055 1 92.94 550 SER A C 1
ATOM 4224 O O . SER A 1 550 ? 18.328 2.918 9.836 1 92.94 550 SER A O 1
ATOM 4226 N N . VAL A 1 551 ? 16.812 1.353 9.422 1 94.62 551 VAL A N 1
ATOM 4227 C CA . VAL A 1 551 ? 17.594 0.69 8.391 1 94.62 551 VAL A CA 1
ATOM 4228 C C . VAL A 1 551 ? 17.812 1.647 7.223 1 94.62 551 VAL A C 1
ATOM 4230 O O . VAL A 1 551 ? 18.922 1.729 6.684 1 94.62 551 VAL A O 1
ATOM 4233 N N . ARG A 1 552 ? 16.812 2.352 6.82 1 92.94 552 ARG A N 1
ATOM 4234 C CA . ARG A 1 552 ? 16.891 3.322 5.73 1 92.94 552 ARG A CA 1
ATOM 4235 C C . ARG A 1 552 ? 17.922 4.402 6.039 1 92.94 552 ARG A C 1
ATOM 4237 O O . ARG A 1 552 ? 18.766 4.723 5.195 1 92.94 552 ARG A O 1
ATOM 4244 N N . ASP A 1 553 ? 17.812 4.961 7.219 1 87.5 553 ASP A N 1
ATOM 4245 C CA . ASP A 1 553 ? 18.703 6.051 7.605 1 87.5 553 ASP A CA 1
ATOM 4246 C C . ASP A 1 553 ? 20.141 5.578 7.664 1 87.5 553 ASP A C 1
ATOM 4248 O O . ASP A 1 553 ? 21.062 6.316 7.293 1 87.5 553 ASP A O 1
ATOM 4252 N N . LYS A 1 554 ? 20.359 4.375 8.164 1 87.44 554 LYS A N 1
ATOM 4253 C CA . LYS A 1 554 ? 21.703 3.787 8.195 1 87.44 554 LYS A CA 1
ATOM 4254 C C . LYS A 1 554 ? 22.234 3.588 6.781 1 87.44 554 LYS A C 1
ATOM 4256 O O . LYS A 1 554 ? 23.422 3.812 6.531 1 87.44 554 LYS A O 1
ATOM 4261 N N . THR A 1 555 ? 21.438 3.145 5.871 1 86.62 555 THR A N 1
ATOM 4262 C CA . THR A 1 555 ? 21.828 2.854 4.496 1 86.62 555 THR A CA 1
ATOM 4263 C C . THR A 1 555 ? 22.172 4.137 3.742 1 86.62 555 THR A C 1
ATOM 4265 O O . THR A 1 555 ? 23.094 4.164 2.924 1 86.62 555 THR A O 1
ATOM 4268 N N . LYS A 1 556 ? 21.406 5.301 3.9 1 78.19 556 LYS A N 1
ATOM 4269 C CA . LYS A 1 556 ? 21.625 6.57 3.217 1 78.19 556 LYS A CA 1
ATOM 4270 C C . LYS A 1 556 ? 22.828 7.305 3.803 1 78.19 556 LYS A C 1
ATOM 4272 O O . LYS A 1 556 ? 23.312 8.289 3.227 1 78.19 556 LYS A O 1
ATOM 4277 N N . GLY A 1 557 ? 23.547 6.641 4.664 1 64.62 557 GLY A N 1
ATOM 4278 C CA . GLY A 1 557 ? 24.672 7.316 5.305 1 64.62 557 GLY A CA 1
ATOM 4279 C C . GLY A 1 557 ? 24.234 8.391 6.289 1 64.62 557 GLY A C 1
ATOM 4280 O O . GLY A 1 557 ? 25.016 9.273 6.641 1 64.62 557 GLY A O 1
ATOM 4281 N N . GLY A 1 558 ? 22.953 8.734 6.355 1 50.62 558 GLY A N 1
ATOM 4282 C CA . GLY A 1 558 ? 22.5 9.852 7.168 1 50.62 558 GLY A CA 1
ATOM 4283 C C . GLY A 1 558 ? 22.594 9.578 8.656 1 50.62 558 GLY A C 1
ATOM 4284 O O . GLY A 1 558 ? 22.734 8.43 9.078 1 50.62 558 GLY A O 1
ATOM 4285 N N . VAL A 1 559 ? 22.875 10.594 9.492 1 43.78 559 VAL A N 1
ATOM 4286 C CA . VAL A 1 559 ? 22.891 10.602 10.953 1 43.78 559 VAL A CA 1
ATOM 4287 C C . VAL A 1 559 ? 21.578 10.008 11.477 1 43.78 559 VAL A C 1
ATOM 4289 O O . VAL A 1 559 ? 20.5 10.508 11.164 1 43.78 559 VAL A O 1
ATOM 4292 N N . VAL A 1 560 ? 21.453 8.828 12.078 1 44.94 560 VAL A N 1
ATOM 4293 C CA . VAL A 1 560 ? 20.359 8.141 12.758 1 44.94 560 VAL A CA 1
ATOM 4294 C C . VAL A 1 560 ? 19.969 8.906 14.023 1 44.94 560 VAL A C 1
ATOM 4296 O O . VAL A 1 560 ? 20.781 9.047 14.938 1 44.94 560 VAL A O 1
ATOM 4299 N N . HIS A 1 561 ? 18.969 9.734 14.047 1 31.7 561 HIS A N 1
ATOM 4300 C CA . HIS A 1 561 ? 18.5 10.281 15.312 1 31.7 561 HIS A CA 1
ATOM 4301 C C . HIS A 1 561 ? 17.812 9.211 16.156 1 31.7 561 HIS A C 1
ATOM 4303 O O . HIS A 1 561 ? 16.938 8.5 15.672 1 31.7 561 HIS A O 1
ATOM 4309 N N . ALA A 1 562 ? 18.406 8.875 17.219 1 33.88 562 ALA A N 1
ATOM 4310 C CA . ALA A 1 562 ? 17.828 7.926 18.156 1 33.88 562 ALA A CA 1
ATOM 4311 C C . ALA A 1 562 ? 16.516 8.453 18.719 1 33.88 562 ALA A C 1
ATOM 4313 O O . ALA A 1 562 ? 16.422 9.625 19.109 1 33.88 562 ALA A O 1
ATOM 4314 N N . MET B 1 1 ? 28.469 -40.969 -36.188 1 46.97 1 MET B N 1
ATOM 4315 C CA . MET B 1 1 ? 27.172 -41.531 -35.844 1 46.97 1 MET B CA 1
ATOM 4316 C C . MET B 1 1 ? 26.031 -40.562 -36.219 1 46.97 1 MET B C 1
ATOM 4318 O O . MET B 1 1 ? 26.203 -39.344 -36.156 1 46.97 1 MET B O 1
ATOM 4322 N N . SER B 1 2 ? 25 -41 -36.875 1 73.38 2 SER B N 1
ATOM 4323 C CA . SER B 1 2 ? 23.953 -40.156 -37.438 1 73.38 2 SER B CA 1
ATOM 4324 C C . SER B 1 2 ? 23.219 -39.406 -36.312 1 73.38 2 SER B C 1
ATOM 4326 O O . SER B 1 2 ? 23.031 -39.938 -35.219 1 73.38 2 SER B O 1
ATOM 4328 N N . LYS B 1 3 ? 23.016 -38.094 -36.375 1 91.31 3 LYS B N 1
ATOM 4329 C CA . LYS B 1 3 ? 22.328 -37.25 -35.406 1 91.31 3 LYS B CA 1
ATOM 4330 C C . LYS B 1 3 ? 20.922 -37.75 -35.125 1 91.31 3 LYS B C 1
ATOM 4332 O O . LYS B 1 3 ? 20.234 -38.219 -36.031 1 91.31 3 LYS B O 1
ATOM 4337 N N . ARG B 1 4 ? 20.641 -37.906 -33.844 1 97.12 4 ARG B N 1
ATOM 4338 C CA . ARG B 1 4 ? 19.297 -38.281 -33.406 1 97.12 4 ARG B CA 1
ATOM 4339 C C . ARG B 1 4 ? 18.609 -37.094 -32.719 1 97.12 4 ARG B C 1
ATOM 4341 O O . ARG B 1 4 ? 19.266 -36.281 -32.094 1 97.12 4 ARG B O 1
ATOM 4348 N N . TYR B 1 5 ? 17.312 -37.094 -32.938 1 98.44 5 TYR B N 1
ATOM 4349 C CA . TYR B 1 5 ? 16.516 -36 -32.438 1 98.44 5 TYR B CA 1
ATOM 4350 C C . TYR B 1 5 ? 15.289 -36.5 -31.672 1 98.44 5 TYR B C 1
ATOM 4352 O O . TYR B 1 5 ? 14.82 -37.625 -31.906 1 98.44 5 TYR B O 1
ATOM 4360 N N . THR B 1 6 ? 14.852 -35.719 -30.797 1 98.62 6 THR B N 1
ATOM 4361 C CA . THR B 1 6 ? 13.531 -35.844 -30.203 1 98.62 6 THR B CA 1
ATOM 4362 C C . THR B 1 6 ? 12.75 -34.531 -30.328 1 98.62 6 THR B C 1
ATOM 4364 O O . THR B 1 6 ? 13.344 -33.469 -30.578 1 98.62 6 THR B O 1
ATOM 4367 N N . ILE B 1 7 ? 11.461 -34.625 -30.203 1 98.75 7 ILE B N 1
ATOM 4368 C CA . ILE B 1 7 ? 10.586 -33.469 -30.219 1 98.75 7 ILE B CA 1
ATOM 4369 C C . ILE B 1 7 ? 9.922 -33.281 -28.844 1 98.75 7 ILE B C 1
ATOM 4371 O O . ILE B 1 7 ? 9.344 -34.25 -28.312 1 98.75 7 ILE B O 1
ATOM 4375 N N . GLY B 1 8 ? 10.117 -32.156 -28.25 1 98.62 8 GLY B N 1
ATOM 4376 C CA . GLY B 1 8 ? 9.375 -31.75 -27.078 1 98.62 8 GLY B CA 1
ATOM 4377 C C . GLY B 1 8 ? 8.266 -30.75 -27.375 1 98.62 8 GLY B C 1
ATOM 4378 O O . GLY B 1 8 ? 8.484 -29.797 -28.109 1 98.62 8 GLY B O 1
ATOM 4379 N N . ILE B 1 9 ? 7.086 -30.984 -26.844 1 98.69 9 ILE B N 1
ATOM 4380 C CA . ILE B 1 9 ? 5.961 -30.078 -27.062 1 98.69 9 ILE B CA 1
ATOM 4381 C C . ILE B 1 9 ? 5.434 -29.578 -25.719 1 98.69 9 ILE B C 1
ATOM 4383 O O . ILE B 1 9 ? 5.074 -30.359 -24.844 1 98.69 9 ILE B O 1
ATOM 4387 N N . ASP B 1 10 ? 5.422 -28.297 -25.562 1 98.12 10 ASP B N 1
ATOM 4388 C CA . ASP B 1 10 ? 4.926 -27.625 -24.359 1 98.12 10 ASP B CA 1
ATOM 4389 C C . ASP B 1 10 ? 3.545 -27.016 -24.609 1 98.12 10 ASP B C 1
ATOM 4391 O O . ASP B 1 10 ? 3.398 -26.125 -25.438 1 98.12 10 ASP B O 1
ATOM 4395 N N . TYR B 1 11 ? 2.543 -27.531 -23.906 1 98.12 11 TYR B N 1
ATOM 4396 C CA . TYR B 1 11 ? 1.19 -26.984 -24.016 1 98.12 11 TYR B CA 1
ATOM 4397 C C . TYR B 1 11 ? 0.918 -25.984 -22.891 1 98.12 11 TYR B C 1
ATOM 4399 O O . TYR B 1 11 ? 0.571 -26.375 -21.781 1 98.12 11 TYR B O 1
ATOM 4407 N N . GLY B 1 12 ? 0.982 -24.734 -23.266 1 94.25 12 GLY B N 1
ATOM 4408 C CA . GLY B 1 12 ? 0.687 -23.656 -22.328 1 94.25 12 GLY B CA 1
ATOM 4409 C C . GLY B 1 12 ? -0.777 -23.266 -22.328 1 94.25 12 GLY B C 1
ATOM 4410 O O . GLY B 1 12 ? -1.639 -24.047 -22.75 1 94.25 12 GLY B O 1
ATOM 4411 N N . THR B 1 13 ? -1.083 -22.109 -21.844 1 91.56 13 THR B N 1
ATOM 4412 C CA . THR B 1 13 ? -2.451 -21.641 -21.656 1 91.56 13 THR B CA 1
ATOM 4413 C C . THR B 1 13 ? -3.031 -21.109 -22.953 1 91.56 13 THR B C 1
ATOM 4415 O O . THR B 1 13 ? -4.223 -21.281 -23.219 1 91.56 13 THR B O 1
ATOM 4418 N N . GLU B 1 14 ? -2.16 -20.547 -23.844 1 92.5 14 GLU B N 1
ATOM 4419 C CA . GLU B 1 14 ? -2.689 -19.844 -25.031 1 92.5 14 GLU B CA 1
ATOM 4420 C C . GLU B 1 14 ? -2.184 -20.484 -26.312 1 92.5 14 GLU B C 1
ATOM 4422 O O . GLU B 1 14 ? -2.703 -20.219 -27.391 1 92.5 14 GLU B O 1
ATOM 4427 N N . SER B 1 15 ? -1.156 -21.25 -26.141 1 96.12 15 SER B N 1
ATOM 4428 C CA . SER B 1 15 ? -0.532 -21.828 -27.312 1 96.12 15 SER B CA 1
ATOM 4429 C C . SER B 1 15 ? 0.235 -23.109 -26.953 1 96.12 15 SER B C 1
ATOM 4431 O O . SER B 1 15 ? 0.459 -23.391 -25.781 1 96.12 15 SER B O 1
ATOM 4433 N N . GLY B 1 16 ? 0.509 -23.875 -27.938 1 97.19 16 GLY B N 1
ATOM 4434 C CA . GLY B 1 16 ? 1.449 -24.984 -27.875 1 97.19 16 GLY B CA 1
ATOM 4435 C C . GLY B 1 16 ? 2.729 -24.734 -28.641 1 97.19 16 GLY B C 1
ATOM 4436 O O . GLY B 1 16 ? 2.703 -24.125 -29.719 1 97.19 16 GLY B O 1
ATOM 4437 N N . ARG B 1 17 ? 3.834 -25.203 -28.094 1 97.75 17 ARG B N 1
ATOM 4438 C CA . ARG B 1 17 ? 5.145 -24.984 -28.703 1 97.75 17 ARG B CA 1
ATOM 4439 C C . ARG B 1 17 ? 5.875 -26.312 -28.906 1 97.75 17 ARG B C 1
ATOM 4441 O O . ARG B 1 17 ? 6.074 -27.062 -27.953 1 97.75 17 ARG B O 1
ATOM 4448 N N . ALA B 1 18 ? 6.266 -26.516 -30.141 1 98.62 18 ALA B N 1
ATOM 4449 C CA . ALA B 1 18 ? 7.098 -27.672 -30.453 1 98.62 18 ALA B CA 1
ATOM 4450 C C . ALA B 1 18 ? 8.555 -27.266 -30.656 1 98.62 18 ALA B C 1
ATOM 4452 O O . ALA B 1 18 ? 8.836 -26.234 -31.266 1 98.62 18 ALA B O 1
ATOM 4453 N N . VAL B 1 19 ? 9.406 -28.078 -30.094 1 98.31 19 VAL B N 1
ATOM 4454 C CA . VAL B 1 19 ? 10.836 -27.828 -30.234 1 98.31 19 VAL B CA 1
ATOM 4455 C C . VAL B 1 19 ? 11.547 -29.109 -30.656 1 98.31 19 VAL B C 1
ATOM 4457 O O . VAL B 1 19 ? 11.328 -30.172 -30.078 1 98.31 19 VAL B O 1
ATOM 4460 N N . LEU B 1 20 ? 12.328 -29 -31.719 1 98.62 20 LEU B N 1
ATOM 4461 C CA . LEU B 1 20 ? 13.195 -30.094 -32.125 1 98.62 20 LEU B CA 1
ATOM 4462 C C . LEU B 1 20 ? 14.547 -30.016 -31.438 1 98.62 20 LEU B C 1
ATOM 4464 O O . LEU B 1 20 ? 15.234 -29 -31.516 1 98.62 20 LEU B O 1
ATOM 4468 N N . ILE B 1 21 ? 14.898 -31.094 -30.781 1 98.06 21 ILE B N 1
ATOM 4469 C CA . ILE B 1 21 ? 16.078 -31.062 -29.906 1 98.06 21 ILE B CA 1
ATOM 4470 C C . ILE B 1 21 ? 17.125 -32.062 -30.422 1 98.06 21 ILE B C 1
ATOM 4472 O O . ILE B 1 21 ? 16.812 -33.219 -30.703 1 98.06 21 ILE B O 1
ATOM 4476 N N . ASP B 1 22 ? 18.359 -31.562 -30.562 1 97.81 22 ASP B N 1
ATOM 4477 C CA . ASP B 1 22 ? 19.5 -32.438 -30.859 1 97.81 22 ASP B CA 1
ATOM 4478 C C . ASP B 1 22 ? 19.969 -33.188 -29.625 1 97.81 22 ASP B C 1
ATOM 4480 O O . ASP B 1 22 ? 20.312 -32.562 -28.609 1 97.81 22 ASP B O 1
ATOM 4484 N N . LEU B 1 23 ? 20 -34.469 -29.672 1 97 23 LEU B N 1
ATOM 4485 C CA . LEU B 1 23 ? 20.266 -35.281 -28.484 1 97 23 LEU B CA 1
ATOM 4486 C C . LEU B 1 23 ? 21.75 -35.219 -28.094 1 97 23 LEU B C 1
ATOM 4488 O O . LEU B 1 23 ? 22.109 -35.594 -26.984 1 97 23 LEU B O 1
ATOM 4492 N N . ALA B 1 24 ? 22.562 -34.781 -29.031 1 95.25 24 ALA B N 1
ATOM 4493 C CA . ALA B 1 24 ? 24 -34.75 -28.781 1 95.25 24 ALA B CA 1
ATOM 4494 C C . ALA B 1 24 ? 24.344 -33.781 -27.672 1 95.25 24 ALA B C 1
ATOM 4496 O O . ALA B 1 24 ? 25.281 -34 -26.891 1 95.25 24 ALA B O 1
ATOM 4497 N N . ASP B 1 25 ? 23.562 -32.688 -27.594 1 93.88 25 ASP B N 1
ATOM 4498 C CA . ASP B 1 25 ? 23.938 -31.656 -26.641 1 93.88 25 ASP B CA 1
ATOM 4499 C C . ASP B 1 25 ? 22.719 -30.906 -26.109 1 93.88 25 ASP B C 1
ATOM 4501 O O . ASP B 1 25 ? 22.859 -29.938 -25.359 1 93.88 25 ASP B O 1
ATOM 4505 N N . GLY B 1 26 ? 21.594 -31.328 -26.5 1 94.94 26 GLY B N 1
ATOM 4506 C CA . GLY B 1 26 ? 20.375 -30.688 -26.016 1 94.94 26 GLY B CA 1
ATOM 4507 C C . GLY B 1 26 ? 20.047 -29.406 -26.75 1 94.94 26 GLY B C 1
ATOM 4508 O O . GLY B 1 26 ? 19.156 -28.656 -26.344 1 94.94 26 GLY B O 1
ATOM 4509 N N . ALA B 1 27 ? 20.688 -29.078 -27.859 1 95.31 27 ALA B N 1
ATOM 4510 C CA . ALA B 1 27 ? 20.469 -27.844 -28.594 1 95.31 27 ALA B CA 1
ATOM 4511 C C . ALA B 1 27 ? 19.078 -27.812 -29.219 1 95.31 27 ALA B C 1
ATOM 4513 O O . ALA B 1 27 ? 18.609 -28.828 -29.766 1 95.31 27 ALA B O 1
ATOM 4514 N N . GLU B 1 28 ? 18.438 -26.734 -29.125 1 96 28 GLU B N 1
ATOM 4515 C CA . GLU B 1 28 ? 17.188 -26.484 -29.812 1 96 28 GLU B CA 1
ATOM 4516 C C . GLU B 1 28 ? 17.422 -26.125 -31.281 1 96 28 GLU B C 1
ATOM 4518 O O . GLU B 1 28 ? 17.906 -25.031 -31.594 1 96 28 GLU B O 1
ATOM 4523 N N . VAL B 1 29 ? 17 -26.938 -32.156 1 96.81 29 VAL B N 1
ATOM 4524 C CA . VAL B 1 29 ? 17.344 -26.812 -33.562 1 96.81 29 VAL B CA 1
ATOM 4525 C C . VAL B 1 29 ? 16.266 -26.031 -34.312 1 96.81 29 VAL B C 1
ATOM 4527 O O . VAL B 1 29 ? 16.562 -25.344 -35.281 1 96.81 29 VAL B O 1
ATOM 4530 N N . ALA B 1 30 ? 15.094 -26.203 -33.906 1 97.81 30 ALA B N 1
ATOM 4531 C CA . ALA B 1 30 ? 13.953 -25.5 -34.5 1 97.81 30 ALA B CA 1
ATOM 4532 C C . ALA B 1 30 ? 12.812 -25.406 -33.469 1 97.81 30 ALA B C 1
ATOM 4534 O O . ALA B 1 30 ? 12.688 -26.25 -32.594 1 97.81 30 ALA B O 1
ATOM 4535 N N . GLU B 1 31 ? 12.117 -24.438 -33.594 1 97.94 31 GLU B N 1
ATOM 4536 C CA . GLU B 1 31 ? 10.953 -24.203 -32.75 1 97.94 31 GLU B CA 1
ATOM 4537 C C . GLU B 1 31 ? 9.789 -23.641 -33.562 1 97.94 31 GLU B C 1
ATOM 4539 O O . GLU B 1 31 ? 9.992 -22.922 -34.531 1 97.94 31 GLU B O 1
ATOM 4544 N N . HIS B 1 32 ? 8.609 -23.953 -33.188 1 98.31 32 HIS B N 1
ATOM 4545 C CA . HIS B 1 32 ? 7.402 -23.406 -33.781 1 98.31 32 HIS B CA 1
ATOM 4546 C C . HIS B 1 32 ? 6.262 -23.328 -32.781 1 98.31 32 HIS B C 1
ATOM 4548 O O . HIS B 1 32 ? 6.078 -24.266 -31.984 1 98.31 32 HIS B O 1
ATOM 4554 N N . VAL B 1 33 ? 5.574 -22.281 -32.812 1 97.69 33 VAL B N 1
ATOM 4555 C CA . VAL B 1 33 ? 4.465 -22.047 -31.891 1 97.69 33 VAL B CA 1
ATOM 4556 C C . VAL B 1 33 ? 3.148 -22.031 -32.656 1 97.69 33 VAL B C 1
ATOM 4558 O O . VAL B 1 33 ? 3.055 -21.438 -33.719 1 97.69 33 VAL B O 1
ATOM 4561 N N . THR B 1 34 ? 2.189 -22.719 -32.188 1 98.19 34 THR B N 1
ATOM 4562 C CA . THR B 1 34 ? 0.82 -22.672 -32.688 1 98.19 34 THR B CA 1
ATOM 4563 C C . THR B 1 34 ? -0.114 -22.047 -31.656 1 98.19 34 THR B C 1
ATOM 4565 O O . THR B 1 34 ? -0.392 -22.656 -30.625 1 98.19 34 THR B O 1
ATOM 4568 N N . PRO B 1 35 ? -0.6 -20.875 -31.969 1 97.38 35 PRO B N 1
ATOM 4569 C CA . PRO B 1 35 ? -1.625 -20.328 -31.078 1 97.38 35 PRO B CA 1
ATOM 4570 C C . PRO B 1 35 ? -2.924 -21.125 -31.109 1 97.38 35 PRO B C 1
ATOM 4572 O O . PRO B 1 35 ? -3.316 -21.641 -32.156 1 97.38 35 PRO B O 1
ATOM 4575 N N . TYR B 1 36 ? -3.545 -21.219 -29.953 1 97.25 36 TYR B N 1
ATOM 4576 C CA . TYR B 1 36 ? -4.84 -21.891 -29.922 1 97.25 36 TYR B CA 1
ATOM 4577 C C . TYR B 1 36 ? -5.895 -21.062 -30.656 1 97.25 36 TYR B C 1
ATOM 4579 O O . TYR B 1 36 ? -6.18 -19.938 -30.266 1 97.25 36 TYR B O 1
ATOM 4587 N N . ALA B 1 37 ? -6.484 -21.562 -31.594 1 96.06 37 ALA B N 1
ATOM 4588 C CA . ALA B 1 37 ? -7.477 -20.859 -32.406 1 96.06 37 ALA B CA 1
ATOM 4589 C C . ALA B 1 37 ? -8.664 -20.406 -31.547 1 96.06 37 ALA B C 1
ATOM 4591 O O . ALA B 1 37 ? -9.25 -19.359 -31.781 1 96.06 37 ALA B O 1
ATOM 4592 N N . HIS B 1 38 ? -9 -21.172 -30.547 1 95.31 38 HIS B N 1
ATOM 4593 C CA . HIS B 1 38 ? -10.172 -20.891 -29.734 1 95.31 38 HIS B CA 1
ATOM 4594 C C . HIS B 1 38 ? -9.789 -20.141 -28.453 1 95.31 38 HIS B C 1
ATOM 4596 O O . HIS B 1 38 ? -10.664 -19.719 -27.703 1 95.31 38 HIS B O 1
ATOM 4602 N N . GLY B 1 39 ? -8.523 -20.109 -28.203 1 93.5 39 GLY B N 1
ATOM 4603 C CA . GLY B 1 39 ? -8.07 -19.422 -27 1 93.5 39 GLY B CA 1
ATOM 4604 C C . GLY B 1 39 ? -8.68 -19.984 -25.734 1 93.5 39 GLY B C 1
ATOM 4605 O O . GLY B 1 39 ? -9.008 -21.172 -25.656 1 93.5 39 GLY B O 1
ATOM 4606 N N . VAL B 1 40 ? -8.609 -19.125 -24.641 1 93.12 40 VAL B N 1
ATOM 4607 C CA . VAL B 1 40 ? -9.258 -19.453 -23.375 1 93.12 40 VAL B CA 1
ATOM 4608 C C . VAL B 1 40 ? -10.711 -19 -23.406 1 93.12 40 VAL B C 1
ATOM 4610 O O . VAL B 1 40 ? -10.992 -17.812 -23.625 1 93.12 40 VAL B O 1
ATOM 4613 N N . MET B 1 41 ? -11.617 -19.859 -23.234 1 94.31 41 MET B N 1
ATOM 4614 C CA . MET B 1 41 ? -13.047 -19.547 -23.219 1 94.31 41 MET B CA 1
ATOM 4615 C C . MET B 1 41 ? -13.523 -19.281 -21.781 1 94.31 41 MET B C 1
ATOM 4617 O O . MET B 1 41 ? -13.719 -20.234 -21.016 1 94.31 41 MET B O 1
ATOM 4621 N N . ALA B 1 42 ? -13.703 -18.062 -21.484 1 89.44 42 ALA B N 1
ATOM 4622 C CA . ALA B 1 42 ? -14.07 -17.688 -20.109 1 89.44 42 ALA B CA 1
ATOM 4623 C C . ALA B 1 42 ? -15.43 -17 -20.078 1 89.44 42 ALA B C 1
ATOM 4625 O O . ALA B 1 42 ? -16.031 -16.844 -19 1 89.44 42 ALA B O 1
ATOM 4626 N N . LYS B 1 43 ? -15.984 -16.594 -21.219 1 87.62 43 LYS B N 1
ATOM 4627 C CA . LYS B 1 43 ? -17.219 -15.812 -21.25 1 87.62 43 LYS B CA 1
ATOM 4628 C C . LYS B 1 43 ? -18.375 -16.641 -21.797 1 87.62 43 LYS B C 1
ATOM 4630 O O . LYS B 1 43 ? -19.469 -16.641 -21.234 1 87.62 43 LYS B O 1
ATOM 4635 N N . GLN B 1 44 ? -18.016 -17.312 -22.891 1 92.94 44 GLN B N 1
ATOM 4636 C CA . GLN B 1 44 ? -19.047 -18.109 -23.547 1 92.94 44 GLN B CA 1
ATOM 4637 C C . GLN B 1 44 ? -18.438 -19.266 -24.328 1 92.94 44 GLN B C 1
ATOM 4639 O O . GLN B 1 44 ? -17.266 -19.25 -24.672 1 92.94 44 GLN B O 1
ATOM 4644 N N . LEU B 1 45 ? -19.266 -20.25 -24.656 1 93.69 45 LEU B N 1
ATOM 4645 C CA . LEU B 1 45 ? -18.875 -21.359 -25.516 1 93.69 45 LEU B CA 1
ATOM 4646 C C . LEU B 1 45 ? -18.828 -20.938 -26.969 1 93.69 45 LEU B C 1
ATOM 4648 O O . LEU B 1 45 ? -19.469 -19.953 -27.359 1 93.69 45 LEU B O 1
ATOM 4652 N N . PRO B 1 46 ? -17.922 -21.531 -27.766 1 84.31 46 PRO B N 1
ATOM 4653 C CA . PRO B 1 46 ? -17.781 -21.125 -29.172 1 84.31 46 PRO B CA 1
ATOM 4654 C C . PRO B 1 46 ? -19.094 -21.219 -29.938 1 84.31 46 PRO B C 1
ATOM 4656 O O . PRO B 1 46 ? -19.328 -20.453 -30.875 1 84.31 46 PRO B O 1
ATOM 4659 N N . LYS B 1 47 ? -19.875 -22.234 -29.703 1 75.94 47 LYS B N 1
ATOM 4660 C CA . LYS B 1 47 ? -21.125 -22.391 -30.453 1 75.94 47 LYS B CA 1
ATOM 4661 C C . LYS B 1 47 ? -22.344 -22.266 -29.531 1 75.94 47 LYS B C 1
ATOM 4663 O O . LYS B 1 47 ? -22.281 -22.641 -28.359 1 75.94 47 LYS B O 1
ATOM 4668 N N . GLY B 1 48 ? -23.375 -21.594 -29.984 1 70.75 48 GLY B N 1
ATOM 4669 C CA . GLY B 1 48 ? -24.688 -21.656 -29.375 1 70.75 48 GLY B CA 1
ATOM 4670 C C . GLY B 1 48 ? -24.953 -20.531 -28.406 1 70.75 48 GLY B C 1
ATOM 4671 O O . GLY B 1 48 ? -26.078 -20.391 -27.906 1 70.75 48 GLY B O 1
ATOM 4672 N N . GLY B 1 49 ? -23.875 -19.719 -28.094 1 79.56 49 GLY B N 1
ATOM 4673 C CA . GLY B 1 49 ? -24.141 -18.516 -27.312 1 79.56 49 GLY B CA 1
ATOM 4674 C C . GLY B 1 49 ? -24.25 -18.781 -25.828 1 79.56 49 GLY B C 1
ATOM 4675 O O . GLY B 1 49 ? -24.781 -17.953 -25.078 1 79.56 49 GLY B O 1
ATOM 4676 N N . VAL B 1 50 ? -23.859 -20.016 -25.312 1 90.56 50 VAL B N 1
ATOM 4677 C CA . VAL B 1 50 ? -23.969 -20.344 -23.906 1 90.56 50 VAL B CA 1
ATOM 4678 C C . VAL B 1 50 ? -22.953 -19.531 -23.109 1 90.56 50 VAL B C 1
ATOM 4680 O O . VAL B 1 50 ? -21.75 -19.641 -23.328 1 90.56 50 VAL B O 1
ATOM 4683 N N . MET B 1 51 ? -23.484 -18.766 -22.188 1 93 51 MET B N 1
ATOM 4684 C CA . MET B 1 51 ? -22.641 -17.938 -21.328 1 93 51 MET B CA 1
ATOM 4685 C C . MET B 1 51 ? -22.062 -18.766 -20.172 1 93 51 MET B C 1
ATOM 4687 O O . MET B 1 51 ? -22.75 -19.641 -19.625 1 93 51 MET B O 1
ATOM 4691 N N . LEU B 1 52 ? -20.875 -18.5 -19.812 1 93.62 52 LEU B N 1
ATOM 4692 C CA . LEU B 1 52 ? -20.188 -19.203 -18.734 1 93.62 52 LEU B CA 1
ATOM 4693 C C . LEU B 1 52 ? -20.266 -18.391 -17.438 1 93.62 52 LEU B C 1
ATOM 4695 O O . LEU B 1 52 ? -20.328 -17.156 -17.469 1 93.62 52 LEU B O 1
ATOM 4699 N N . GLU B 1 53 ? -20.312 -19.109 -16.375 1 87.56 53 GLU B N 1
ATOM 4700 C CA . GLU B 1 53 ? -20.328 -18.484 -15.062 1 87.56 53 GLU B CA 1
ATOM 4701 C C . GLU B 1 53 ? -18.953 -17.938 -14.695 1 87.56 53 GLU B C 1
ATOM 4703 O O . GLU B 1 53 ? -17.938 -18.281 -15.32 1 87.56 53 GLU B O 1
ATOM 4708 N N . PRO B 1 54 ? -18.938 -17.016 -13.688 1 81.12 54 PRO B N 1
ATOM 4709 C CA . PRO B 1 54 ? -17.641 -16.5 -13.227 1 81.12 54 PRO B CA 1
ATOM 4710 C C . PRO B 1 54 ? -16.688 -17.609 -12.789 1 81.12 54 PRO B C 1
ATOM 4712 O O . PRO B 1 54 ? -17.141 -18.641 -12.266 1 81.12 54 PRO B O 1
ATOM 4715 N N . GLU B 1 55 ? -15.398 -17.469 -12.961 1 85.25 55 GLU B N 1
ATOM 4716 C CA . GLU B 1 55 ? -14.312 -18.328 -12.516 1 85.25 55 GLU B CA 1
ATOM 4717 C C . GLU B 1 55 ? -14.219 -19.594 -13.367 1 85.25 55 GLU B C 1
ATOM 4719 O O . GLU B 1 55 ? -13.516 -20.547 -13.008 1 85.25 55 GLU B O 1
ATOM 4724 N N . TRP B 1 56 ? -15.031 -19.516 -14.516 1 92.88 56 TRP B N 1
ATOM 4725 C CA . TRP B 1 56 ? -14.898 -20.594 -15.492 1 92.88 56 TRP B CA 1
ATOM 4726 C C . TRP B 1 56 ? -13.789 -20.281 -16.484 1 92.88 56 TRP B C 1
ATOM 4728 O O . TRP B 1 56 ? -13.625 -19.125 -16.906 1 92.88 56 TRP B O 1
ATOM 4738 N N . ALA B 1 57 ? -13.031 -21.266 -16.828 1 94.56 57 ALA B N 1
ATOM 4739 C CA . ALA B 1 57 ? -12.039 -21.203 -17.906 1 94.56 57 ALA B CA 1
ATOM 4740 C C . ALA B 1 57 ? -11.969 -22.531 -18.656 1 94.56 57 ALA B C 1
ATOM 4742 O O . ALA B 1 57 ? -11.555 -23.547 -18.094 1 94.56 57 ALA B O 1
ATOM 4743 N N . LEU B 1 58 ? -12.375 -22.5 -19.891 1 97.44 58 LEU B N 1
ATOM 4744 C CA . LEU B 1 58 ? -12.438 -23.719 -20.688 1 97.44 58 LEU B CA 1
ATOM 4745 C C . LEU B 1 58 ? -11.539 -23.609 -21.922 1 97.44 58 LEU B C 1
ATOM 4747 O O . LEU B 1 58 ? -11.031 -22.531 -22.219 1 97.44 58 LEU B O 1
ATOM 4751 N N . GLN B 1 59 ? -11.297 -24.797 -22.578 1 97.69 59 GLN B N 1
ATOM 4752 C CA . GLN B 1 59 ? -10.547 -24.812 -23.812 1 97.69 59 GLN B CA 1
ATOM 4753 C C . GLN B 1 59 ? -11.094 -25.875 -24.766 1 97.69 59 GLN B C 1
ATOM 4755 O O . GLN B 1 59 ? -11.844 -26.766 -24.359 1 97.69 59 GLN B O 1
ATOM 4760 N N . HIS B 1 60 ? -10.742 -25.688 -25.984 1 97.5 60 HIS B N 1
ATOM 4761 C CA . HIS B 1 60 ? -11.141 -26.625 -27.047 1 97.5 60 HIS B CA 1
ATOM 4762 C C . HIS B 1 60 ? -10.07 -27.688 -27.266 1 97.5 60 HIS B C 1
ATOM 4764 O O . HIS B 1 60 ? -8.938 -27.359 -27.641 1 97.5 60 HIS B O 1
ATOM 4770 N N . PRO B 1 61 ? -10.43 -28.984 -27.172 1 97.81 61 PRO B N 1
ATOM 4771 C CA . PRO B 1 61 ? -9.414 -30.031 -27.328 1 97.81 61 PRO B CA 1
ATOM 4772 C C . PRO B 1 61 ? -8.789 -30.047 -28.719 1 97.81 61 PRO B C 1
ATOM 4774 O O . PRO B 1 61 ? -7.629 -30.438 -28.891 1 97.81 61 PRO B O 1
ATOM 4777 N N . ARG B 1 62 ? -9.477 -29.625 -29.672 1 97.44 62 ARG B N 1
ATOM 4778 C CA . ARG B 1 62 ? -8.961 -29.609 -31.047 1 97.44 62 ARG B CA 1
ATOM 4779 C C . ARG B 1 62 ? -7.691 -28.75 -31.141 1 97.44 62 ARG B C 1
ATOM 4781 O O . ARG B 1 62 ? -6.801 -29.047 -31.938 1 97.44 62 ARG B O 1
ATOM 4788 N N . ASP B 1 63 ? -7.609 -27.75 -30.344 1 98.19 63 ASP B N 1
ATOM 4789 C CA . ASP B 1 63 ? -6.457 -26.859 -30.344 1 98.19 63 ASP B CA 1
ATOM 4790 C C . ASP B 1 63 ? -5.168 -27.625 -30.047 1 98.19 63 ASP B C 1
ATOM 4792 O O . ASP B 1 63 ? -4.109 -27.297 -30.594 1 98.19 63 ASP B O 1
ATOM 4796 N N . TYR B 1 64 ? -5.293 -28.609 -29.219 1 98.5 64 TYR B N 1
ATOM 4797 C CA . TYR B 1 64 ? -4.117 -29.375 -28.844 1 98.5 64 TYR B CA 1
ATOM 4798 C C . TYR B 1 64 ? -3.639 -30.25 -30 1 98.5 64 TYR B C 1
ATOM 4800 O O . TYR B 1 64 ? -2.434 -30.391 -30.219 1 98.5 64 TYR B O 1
ATOM 4808 N N . ILE B 1 65 ? -4.559 -30.812 -30.688 1 98.44 65 ILE B N 1
ATOM 4809 C CA . ILE B 1 65 ? -4.234 -31.672 -31.812 1 98.44 65 ILE B CA 1
ATOM 4810 C C . ILE B 1 65 ? -3.648 -30.812 -32.938 1 98.44 65 ILE B C 1
ATOM 4812 O O . ILE B 1 65 ? -2.725 -31.25 -33.656 1 98.44 65 ILE B O 1
ATOM 4816 N N . ASP B 1 66 ? -4.188 -29.641 -33.062 1 98.5 66 ASP B N 1
ATOM 4817 C CA . ASP B 1 66 ? -3.672 -28.719 -34.062 1 98.5 66 ASP B CA 1
ATOM 4818 C C . ASP B 1 66 ? -2.184 -28.438 -33.844 1 98.5 66 ASP B C 1
ATOM 4820 O O . ASP B 1 66 ? -1.43 -28.281 -34.812 1 98.5 66 ASP B O 1
ATOM 4824 N N . VAL B 1 67 ? -1.735 -28.344 -32.656 1 98.62 67 VAL B N 1
ATOM 4825 C CA . VAL B 1 67 ? -0.328 -28.109 -32.344 1 98.62 67 VAL B CA 1
ATOM 4826 C C . VAL B 1 67 ? 0.521 -29.25 -32.906 1 98.62 67 VAL B C 1
ATOM 4828 O O . VAL B 1 67 ? 1.564 -29 -33.531 1 98.62 67 VAL B O 1
ATOM 4831 N N . LEU B 1 68 ? 0.051 -30.484 -32.75 1 98.5 68 LEU B N 1
ATOM 4832 C CA . LEU B 1 68 ? 0.765 -31.641 -33.281 1 98.5 68 LEU B CA 1
ATOM 4833 C C . LEU B 1 68 ? 0.846 -31.594 -34.812 1 98.5 68 LEU B C 1
ATOM 4835 O O . LEU B 1 68 ? 1.913 -31.812 -35.375 1 98.5 68 LEU B O 1
ATOM 4839 N N . GLU B 1 69 ? -0.219 -31.266 -35.375 1 98.44 69 GLU B N 1
ATOM 4840 C CA . GLU B 1 69 ? -0.351 -31.344 -36.844 1 98.44 69 GLU B CA 1
ATOM 4841 C C . GLU B 1 69 ? 0.341 -30.172 -37.531 1 98.44 69 GLU B C 1
ATOM 4843 O O . GLU B 1 69 ? 0.78 -30.281 -38.656 1 98.44 69 GLU B O 1
ATOM 4848 N N . GLN B 1 70 ? 0.442 -29.109 -36.812 1 98.62 70 GLN B N 1
ATOM 4849 C CA . GLN B 1 70 ? 0.963 -27.906 -37.469 1 98.62 70 GLN B CA 1
ATOM 4850 C C . GLN B 1 70 ? 2.416 -27.656 -37.062 1 98.62 70 GLN B C 1
ATOM 4852 O O . GLN B 1 70 ? 3.266 -27.406 -37.906 1 98.62 70 GLN B O 1
ATOM 4857 N N . SER B 1 71 ? 2.711 -27.719 -35.812 1 98.62 71 SER B N 1
ATOM 4858 C CA . SER B 1 71 ? 4.02 -27.297 -35.344 1 98.62 71 SER B CA 1
ATOM 4859 C C . SER B 1 71 ? 5.082 -28.359 -35.594 1 98.62 71 SER B C 1
ATOM 4861 O O . SER B 1 71 ? 6.238 -28.031 -35.875 1 98.62 71 SER B O 1
ATOM 4863 N N . VAL B 1 72 ? 4.73 -29.688 -35.5 1 98.5 72 VAL B N 1
ATOM 4864 C CA . VAL B 1 72 ? 5.719 -30.75 -35.594 1 98.5 72 VAL B CA 1
ATOM 4865 C C . VAL B 1 72 ? 6.262 -30.797 -37.031 1 98.5 72 VAL B C 1
ATOM 4867 O O . VAL B 1 72 ? 7.477 -30.766 -37.25 1 98.5 72 VAL B O 1
ATOM 4870 N N . PRO B 1 73 ? 5.383 -30.812 -38.062 1 98.31 73 PRO B N 1
ATOM 4871 C CA . PRO B 1 73 ? 5.938 -30.781 -39.406 1 98.31 73 PRO B CA 1
ATOM 4872 C C . PRO B 1 73 ? 6.773 -29.531 -39.688 1 98.31 73 PRO B C 1
ATOM 4874 O O . PRO B 1 73 ? 7.777 -29.594 -40.406 1 98.31 73 PRO B O 1
ATOM 4877 N N . LYS B 1 74 ? 6.395 -28.453 -39.062 1 98.44 74 LYS B N 1
ATOM 4878 C CA . LYS B 1 74 ? 7.082 -27.188 -39.312 1 98.44 74 LYS B CA 1
ATOM 4879 C C . LYS B 1 74 ? 8.5 -27.203 -38.75 1 98.44 74 LYS B C 1
ATOM 4881 O O . LYS B 1 74 ? 9.43 -26.688 -39.375 1 98.44 74 LYS B O 1
ATOM 4886 N N . VAL B 1 75 ? 8.664 -27.766 -37.562 1 98.25 75 VAL B N 1
ATOM 4887 C CA . VAL B 1 75 ? 10 -27.781 -36.969 1 98.25 75 VAL B CA 1
ATOM 4888 C C . VAL B 1 75 ? 10.906 -28.719 -37.781 1 98.25 75 VAL B C 1
ATOM 4890 O O . VAL B 1 75 ? 12.102 -28.469 -37.906 1 98.25 75 VAL B O 1
ATOM 4893 N N . LEU B 1 76 ? 10.398 -29.812 -38.312 1 97.88 76 LEU B N 1
ATOM 4894 C CA . LEU B 1 76 ? 11.18 -30.719 -39.156 1 97.88 76 LEU B CA 1
ATOM 4895 C C . LEU B 1 76 ? 11.617 -30.031 -40.438 1 97.88 76 LEU B C 1
ATOM 4897 O O . LEU B 1 76 ? 12.789 -30.109 -40.844 1 97.88 76 LEU B O 1
ATOM 4901 N N . ALA B 1 77 ? 10.672 -29.359 -41.031 1 97.94 77 ALA B N 1
ATOM 4902 C CA . ALA B 1 77 ? 10.945 -28.656 -42.281 1 97.94 77 ALA B CA 1
ATOM 4903 C C . ALA B 1 77 ? 11.984 -27.562 -42.094 1 97.94 77 ALA B C 1
ATOM 4905 O O . ALA B 1 77 ? 12.914 -27.422 -42.875 1 97.94 77 ALA B O 1
ATOM 4906 N N . GLU B 1 78 ? 11.797 -26.781 -41.062 1 97.69 78 GLU B N 1
ATOM 4907 C CA . GLU B 1 78 ? 12.703 -25.688 -40.781 1 97.69 78 GLU B CA 1
ATOM 4908 C C . GLU B 1 78 ? 14.125 -26.188 -40.531 1 97.69 78 GLU B C 1
ATOM 4910 O O . GLU B 1 78 ? 15.094 -25.562 -40.969 1 97.69 78 GLU B O 1
ATOM 4915 N N . ALA B 1 79 ? 14.211 -27.281 -39.844 1 97.19 79 ALA B N 1
ATOM 4916 C CA . ALA B 1 79 ? 15.516 -27.812 -39.469 1 97.19 79 ALA B CA 1
ATOM 4917 C C . ALA B 1 79 ? 16.125 -28.641 -40.594 1 97.19 79 ALA B C 1
ATOM 4919 O O . ALA B 1 79 ? 17.312 -28.922 -40.594 1 97.19 79 ALA B O 1
ATOM 4920 N N . GLY B 1 80 ? 15.305 -29.062 -41.531 1 96.94 80 GLY B N 1
ATOM 4921 C CA . GLY B 1 80 ? 15.75 -29.953 -42.594 1 96.94 80 GLY B CA 1
ATOM 4922 C C . GLY B 1 80 ? 16.109 -31.344 -42.094 1 96.94 80 GLY B C 1
ATOM 4923 O O . GLY B 1 80 ? 17.047 -31.969 -42.562 1 96.94 80 GLY B O 1
ATOM 4924 N N . VAL B 1 81 ? 15.508 -31.812 -41.094 1 96.94 81 VAL B N 1
ATOM 4925 C CA . VAL B 1 81 ? 15.766 -33.125 -40.5 1 96.94 81 VAL B CA 1
ATOM 4926 C C . VAL B 1 81 ? 14.797 -34.156 -41.062 1 96.94 81 VAL B C 1
ATOM 4928 O O . VAL B 1 81 ? 13.602 -33.875 -41.156 1 96.94 81 VAL B O 1
ATOM 4931 N N . HIS B 1 82 ? 15.297 -35.281 -41.406 1 96.75 82 HIS B N 1
ATOM 4932 C CA . HIS B 1 82 ? 14.445 -36.344 -41.906 1 96.75 82 HIS B CA 1
ATOM 4933 C C . HIS B 1 82 ? 13.695 -37.031 -40.75 1 96.75 82 HIS B C 1
ATOM 4935 O O . HIS B 1 82 ? 14.25 -37.25 -39.688 1 96.75 82 HIS B O 1
ATOM 4941 N N . PRO B 1 83 ? 12.461 -37.438 -40.969 1 97.25 83 PRO B N 1
ATOM 4942 C CA . PRO B 1 83 ? 11.656 -38.062 -39.906 1 97.25 83 PRO B CA 1
ATOM 4943 C C . PRO B 1 83 ? 12.312 -39.281 -39.312 1 97.25 83 PRO B C 1
ATOM 4945 O O . PRO B 1 83 ? 12.07 -39.625 -38.156 1 97.25 83 PRO B O 1
ATOM 4948 N N . SER B 1 84 ? 13.133 -39.938 -40.062 1 96.88 84 SER B N 1
ATOM 4949 C CA . SER B 1 84 ? 13.766 -41.156 -39.594 1 96.88 84 SER B CA 1
ATOM 4950 C C . SER B 1 84 ? 14.781 -40.875 -38.5 1 96.88 84 SER B C 1
ATOM 4952 O O . SER B 1 84 ? 15.195 -41.781 -37.781 1 96.88 84 SER B O 1
ATOM 4954 N N . ASP B 1 85 ? 15.164 -39.656 -38.406 1 97.62 85 ASP B N 1
ATOM 4955 C CA . ASP B 1 85 ? 16.156 -39.281 -37.406 1 97.62 85 ASP B CA 1
ATOM 4956 C C . ASP B 1 85 ? 15.484 -38.906 -36.094 1 97.62 85 ASP B C 1
ATOM 4958 O O . ASP B 1 85 ? 16.156 -38.75 -35.062 1 97.62 85 ASP B O 1
ATOM 4962 N N . VAL B 1 86 ? 14.203 -38.812 -36.062 1 98.5 86 VAL B N 1
ATOM 4963 C CA . VAL B 1 86 ? 13.453 -38.531 -34.844 1 98.5 86 VAL B CA 1
ATOM 4964 C C . VAL B 1 86 ? 13.117 -39.844 -34.125 1 98.5 86 VAL B C 1
ATOM 4966 O O . VAL B 1 86 ? 12.453 -40.719 -34.719 1 98.5 86 VAL B O 1
ATOM 4969 N N . ILE B 1 87 ? 13.461 -39.969 -32.844 1 98.38 87 ILE B N 1
ATOM 4970 C CA . ILE B 1 87 ? 13.352 -41.281 -32.25 1 98.38 87 ILE B CA 1
ATOM 4971 C C . ILE B 1 87 ? 12.305 -41.25 -31.125 1 98.38 87 ILE B C 1
ATOM 4973 O O . ILE B 1 87 ? 11.945 -42.281 -30.578 1 98.38 87 ILE B O 1
ATOM 4977 N N . GLY B 1 88 ? 11.867 -40.031 -30.797 1 98.5 88 GLY B N 1
ATOM 4978 C CA . GLY B 1 88 ? 10.906 -39.969 -29.703 1 98.5 88 GLY B CA 1
ATOM 4979 C C . GLY B 1 88 ? 10.188 -38.625 -29.641 1 98.5 88 GLY B C 1
ATOM 4980 O O . GLY B 1 88 ? 10.672 -37.625 -30.188 1 98.5 88 GLY B O 1
ATOM 4981 N N . ILE B 1 89 ? 9.039 -38.625 -28.953 1 98.75 89 ILE B N 1
ATOM 4982 C CA . ILE B 1 89 ? 8.234 -37.438 -28.703 1 98.75 89 ILE B CA 1
ATOM 4983 C C . ILE B 1 89 ? 7.82 -37.375 -27.234 1 98.75 89 ILE B C 1
ATOM 4985 O O . ILE B 1 89 ? 7.457 -38.406 -26.656 1 98.75 89 ILE B O 1
ATOM 4989 N N . GLY B 1 90 ? 7.953 -36.25 -26.625 1 98.62 90 GLY B N 1
ATOM 4990 C CA . GLY B 1 90 ? 7.43 -36 -25.297 1 98.62 90 GLY B CA 1
ATOM 4991 C C . GLY B 1 90 ? 6.605 -34.719 -25.219 1 98.62 90 GLY B C 1
ATOM 4992 O O . GLY B 1 90 ? 6.891 -33.75 -25.922 1 98.62 90 GLY B O 1
ATOM 4993 N N . ILE B 1 91 ? 5.598 -34.719 -24.344 1 98.5 91 ILE B N 1
ATOM 4994 C CA . ILE B 1 91 ? 4.785 -33.5 -24.203 1 98.5 91 ILE B CA 1
ATOM 4995 C C . ILE B 1 91 ? 4.656 -33.156 -22.734 1 98.5 91 ILE B C 1
ATOM 4997 O O . ILE B 1 91 ? 4.809 -34 -21.859 1 98.5 91 ILE B O 1
ATOM 5001 N N . ASP B 1 92 ? 4.484 -31.938 -22.453 1 98.12 92 ASP B N 1
ATOM 5002 C CA . ASP B 1 92 ? 4.094 -31.422 -21.141 1 98.12 92 ASP B CA 1
ATOM 5003 C C . ASP B 1 92 ? 2.867 -30.516 -21.25 1 98.12 92 ASP B C 1
ATOM 5005 O O . ASP B 1 92 ? 2.461 -30.141 -22.344 1 98.12 92 ASP B O 1
ATOM 5009 N N . PHE B 1 93 ? 2.209 -30.312 -20.109 1 97.44 93 PHE B N 1
ATOM 5010 C CA . PHE B 1 93 ? 0.947 -29.578 -20.062 1 97.44 93 PHE B CA 1
ATOM 5011 C C . PHE B 1 93 ? 0.851 -28.75 -18.797 1 97.44 93 PHE B C 1
ATOM 5013 O O . PHE B 1 93 ? 1.565 -29 -17.828 1 97.44 93 PHE B O 1
ATOM 5020 N N . THR B 1 94 ? 0.016 -27.719 -18.828 1 94.88 94 THR B N 1
ATOM 5021 C CA . THR B 1 94 ? -0.37 -27.031 -17.594 1 94.88 94 THR B CA 1
ATOM 5022 C C . THR B 1 94 ? -0.971 -28.016 -16.594 1 94.88 94 THR B C 1
ATOM 5024 O O . THR B 1 94 ? -1.556 -29.031 -16.984 1 94.88 94 THR B O 1
ATOM 5027 N N . ALA B 1 95 ? -0.826 -27.656 -15.297 1 92.75 95 ALA B N 1
ATOM 5028 C CA . ALA B 1 95 ? -1.131 -28.625 -14.25 1 92.75 95 ALA B CA 1
ATOM 5029 C C . ALA B 1 95 ? -2.635 -28.719 -14 1 92.75 95 ALA B C 1
ATOM 5031 O O . ALA B 1 95 ? -3.219 -27.828 -13.375 1 92.75 95 ALA B O 1
ATOM 5032 N N . CYS B 1 96 ? -3.201 -29.688 -14.312 1 94.38 96 CYS B N 1
ATOM 5033 C CA . CYS B 1 96 ? -4.555 -30.219 -14.164 1 94.38 96 CYS B CA 1
ATOM 5034 C C . CYS B 1 96 ? -5.504 -29.562 -15.156 1 94.38 96 CYS B C 1
ATOM 5036 O O . CYS B 1 96 ? -6.426 -28.844 -14.766 1 94.38 96 CYS B O 1
ATOM 5038 N N . THR B 1 97 ? -5.285 -29.578 -16.297 1 97.94 97 THR B N 1
ATOM 5039 C CA . THR B 1 97 ? -6.16 -29.359 -17.438 1 97.94 97 THR B CA 1
ATOM 5040 C C . THR B 1 97 ? -6.812 -30.656 -17.875 1 97.94 97 THR B C 1
ATOM 5042 O O . THR B 1 97 ? -6.145 -31.547 -18.406 1 97.94 97 THR B O 1
ATOM 5045 N N . MET B 1 98 ? -8.109 -30.734 -17.547 1 98.44 98 MET B N 1
ATOM 5046 C CA . MET B 1 98 ? -8.711 -32.062 -17.641 1 98.44 98 MET B CA 1
ATOM 5047 C C . MET B 1 98 ? -9.969 -32.031 -18.5 1 98.44 98 MET B C 1
ATOM 5049 O O . MET B 1 98 ? -10.523 -30.953 -18.75 1 98.44 98 MET B O 1
ATOM 5053 N N . LEU B 1 99 ? -10.414 -33.188 -18.984 1 98.44 99 LEU B N 1
ATOM 5054 C CA . LEU B 1 99 ? -11.594 -33.281 -19.844 1 98.44 99 LEU B CA 1
ATOM 5055 C C . LEU B 1 99 ? -12.289 -34.625 -19.688 1 98.44 99 LEU B C 1
ATOM 5057 O O . LEU B 1 99 ? -11.641 -35.656 -19.406 1 98.44 99 LEU B O 1
ATOM 5061 N N . PRO B 1 100 ? -13.586 -34.688 -19.859 1 98.69 100 PRO B N 1
ATOM 5062 C CA . PRO B 1 100 ? -14.336 -35.938 -19.922 1 98.69 100 PRO B CA 1
ATOM 5063 C C . PRO B 1 100 ? -14.258 -36.594 -21.312 1 98.69 100 PRO B C 1
ATOM 5065 O O . PRO B 1 100 ? -14.336 -35.906 -22.328 1 98.69 100 PRO B O 1
ATOM 5068 N N . ILE B 1 101 ? -14.094 -37.938 -21.297 1 98.56 101 ILE B N 1
ATOM 5069 C CA . ILE B 1 101 ? -14.023 -38.656 -22.562 1 98.56 101 ILE B CA 1
ATOM 5070 C C . ILE B 1 101 ? -15.062 -39.781 -22.578 1 98.56 101 ILE B C 1
ATOM 5072 O O . ILE B 1 101 ? -15.531 -40.219 -21.516 1 98.56 101 ILE B O 1
ATOM 5076 N N . ASP B 1 102 ? -15.406 -40.219 -23.766 1 97.94 102 ASP B N 1
ATOM 5077 C CA . ASP B 1 102 ? -16.281 -41.406 -23.906 1 97.94 102 ASP B CA 1
ATOM 5078 C C . ASP B 1 102 ? -15.461 -42.688 -23.969 1 97.94 102 ASP B C 1
ATOM 5080 O O . ASP B 1 102 ? -14.258 -42.688 -23.703 1 97.94 102 ASP B O 1
ATOM 5084 N N . GLU B 1 103 ? -16.094 -43.812 -24.219 1 95.94 103 GLU B N 1
ATOM 5085 C CA . GLU B 1 103 ? -15.484 -45.125 -24.188 1 95.94 103 GLU B CA 1
ATOM 5086 C C . GLU B 1 103 ? -14.438 -45.281 -25.297 1 95.94 103 GLU B C 1
ATOM 5088 O O . GLU B 1 103 ? -13.523 -46.094 -25.188 1 95.94 103 GLU B O 1
ATOM 5093 N N . ASP B 1 104 ? -14.57 -44.438 -26.328 1 95.5 104 ASP B N 1
ATOM 5094 C CA . ASP B 1 104 ? -13.648 -44.5 -27.453 1 95.5 104 ASP B CA 1
ATOM 5095 C C . ASP B 1 104 ? -12.477 -43.531 -27.25 1 95.5 104 ASP B C 1
ATOM 5097 O O . ASP B 1 104 ? -11.609 -43.406 -28.125 1 95.5 104 ASP B O 1
ATOM 5101 N N . GLY B 1 105 ? -12.484 -42.844 -26.141 1 95.94 105 GLY B N 1
ATOM 5102 C CA . GLY B 1 105 ? -11.398 -41.906 -25.859 1 95.94 105 GLY B CA 1
ATOM 5103 C C . GLY B 1 105 ? -11.617 -40.531 -26.469 1 95.94 105 GLY B C 1
ATOM 5104 O O . GLY B 1 105 ? -10.695 -39.719 -26.516 1 95.94 105 GLY B O 1
ATOM 5105 N N . GLU B 1 106 ? -12.828 -40.281 -26.938 1 97.06 106 GLU B N 1
ATOM 5106 C CA . GLU B 1 106 ? -13.141 -39 -27.547 1 97.06 106 GLU B CA 1
ATOM 5107 C C . GLU B 1 106 ? -13.734 -38.031 -26.531 1 97.06 106 GLU B C 1
ATOM 5109 O O . GLU B 1 106 ? -14.586 -38.406 -25.719 1 97.06 106 GLU B O 1
ATOM 5114 N N . PRO B 1 107 ? -13.227 -36.781 -26.609 1 98.38 107 PRO B N 1
ATOM 5115 C CA . PRO B 1 107 ? -13.844 -35.781 -25.719 1 98.38 107 PRO B CA 1
ATOM 5116 C C . PRO B 1 107 ? -15.352 -35.656 -25.906 1 98.38 107 PRO B C 1
ATOM 5118 O O . PRO B 1 107 ? -15.836 -35.688 -27.047 1 98.38 107 PRO B O 1
ATOM 5121 N N . LEU B 1 108 ? -16.047 -35.469 -24.812 1 98.31 108 LEU B N 1
ATOM 5122 C CA . LEU B 1 108 ? -17.5 -35.438 -24.906 1 98.31 108 LEU B CA 1
ATOM 5123 C C . LEU B 1 108 ? -17.984 -34.219 -25.688 1 98.31 108 LEU B C 1
ATOM 5125 O O . LEU B 1 108 ? -19.016 -34.281 -26.344 1 98.31 108 LEU B O 1
ATOM 5129 N N . CYS B 1 109 ? -17.266 -33.156 -25.688 1 97.06 109 CYS B N 1
ATOM 5130 C CA . CYS B 1 109 ? -17.688 -31.938 -26.359 1 97.06 109 CYS B CA 1
ATOM 5131 C C . CYS B 1 109 ? -17.688 -32.125 -27.875 1 97.06 109 CYS B C 1
ATOM 5133 O O . CYS B 1 109 ? -18.25 -31.312 -28.609 1 97.06 109 CYS B O 1
ATOM 5135 N N . PHE B 1 110 ? -17.016 -33.188 -28.375 1 96.75 110 PHE B N 1
ATOM 5136 C CA . PHE B 1 110 ? -17.016 -33.469 -29.812 1 96.75 110 PHE B CA 1
ATOM 5137 C C . PHE B 1 110 ? -18.359 -34.062 -30.25 1 96.75 110 PHE B C 1
ATOM 5139 O O . PHE B 1 110 ? -18.672 -34.094 -31.438 1 96.75 110 PHE B O 1
ATOM 5146 N N . HIS B 1 111 ? -19.078 -34.594 -29.297 1 96.19 111 HIS B N 1
ATOM 5147 C CA . HIS B 1 111 ? -20.422 -35.094 -29.609 1 96.19 111 HIS B CA 1
ATOM 5148 C C . HIS B 1 111 ? -21.438 -33.938 -29.688 1 96.19 111 HIS B C 1
ATOM 5150 O O . HIS B 1 111 ? -21.531 -33.125 -28.766 1 96.19 111 HIS B O 1
ATOM 5156 N N . THR B 1 112 ? -22.219 -34 -30.672 1 94.44 112 THR B N 1
ATOM 5157 C CA . THR B 1 112 ? -23.203 -32.938 -30.906 1 94.44 112 THR B CA 1
ATOM 5158 C C . THR B 1 112 ? -24.141 -32.781 -29.719 1 94.44 112 THR B C 1
ATOM 5160 O O . THR B 1 112 ? -24.547 -31.688 -29.375 1 94.44 112 THR B O 1
ATOM 5163 N N . ALA B 1 113 ? -24.438 -33.844 -29.109 1 94 113 ALA B N 1
ATOM 5164 C CA . ALA B 1 113 ? -25.391 -33.875 -28.016 1 94 113 ALA B CA 1
ATOM 5165 C C . ALA B 1 113 ? -24.859 -33.125 -26.812 1 94 113 ALA B C 1
ATOM 5167 O O . ALA B 1 113 ? -25.641 -32.656 -25.969 1 94 113 ALA B O 1
ATOM 5168 N N . PHE B 1 114 ? -23.516 -32.938 -26.75 1 95.38 114 PHE B N 1
ATOM 5169 C CA . PHE B 1 114 ? -22.938 -32.375 -25.547 1 95.38 114 PHE B CA 1
ATOM 5170 C C . PHE B 1 114 ? -22.219 -31.062 -25.859 1 95.38 114 PHE B C 1
ATOM 5172 O O . PHE B 1 114 ? -21.656 -30.422 -24.969 1 95.38 114 PHE B O 1
ATOM 5179 N N . ALA B 1 115 ? -22.312 -30.609 -27.094 1 93.62 115 ALA B N 1
ATOM 5180 C CA . ALA B 1 115 ? -21.516 -29.484 -27.562 1 93.62 115 ALA B CA 1
ATOM 5181 C C . ALA B 1 115 ? -21.906 -28.188 -26.859 1 93.62 115 ALA B C 1
ATOM 5183 O O . ALA B 1 115 ? -21.094 -27.281 -26.719 1 93.62 115 ALA B O 1
ATOM 5184 N N . ASN B 1 116 ? -23.141 -28.125 -26.375 1 94.88 116 ASN B N 1
ATOM 5185 C CA . ASN B 1 116 ? -23.625 -26.906 -25.719 1 94.88 116 ASN B CA 1
ATOM 5186 C C . ASN B 1 116 ? -23.594 -27.047 -24.203 1 94.88 116 ASN B C 1
ATOM 5188 O O . ASN B 1 116 ? -24.172 -26.234 -23.484 1 94.88 116 ASN B O 1
ATOM 5192 N N . ARG B 1 117 ? -22.953 -28.047 -23.75 1 96.25 117 ARG B N 1
ATOM 5193 C CA . ARG B 1 117 ? -22.828 -28.266 -22.297 1 96.25 117 ARG B CA 1
ATOM 5194 C C . ARG B 1 117 ? -21.422 -27.891 -21.812 1 96.25 117 ARG B C 1
ATOM 5196 O O . ARG B 1 117 ? -20.453 -28.594 -22.094 1 96.25 117 ARG B O 1
ATOM 5203 N N . PRO B 1 118 ? -21.328 -26.859 -20.969 1 97.38 118 PRO B N 1
ATOM 5204 C CA . PRO B 1 118 ? -20.016 -26.375 -20.547 1 97.38 118 PRO B CA 1
ATOM 5205 C C . PRO B 1 118 ? -19.156 -27.484 -19.922 1 97.38 118 PRO B C 1
ATOM 5207 O O . PRO B 1 118 ? -17.938 -27.531 -20.141 1 97.38 118 PRO B O 1
ATOM 5210 N N . HIS B 1 119 ? -19.734 -28.406 -19.234 1 98.19 119 HIS B N 1
ATOM 5211 C CA . HIS B 1 119 ? -19 -29.422 -18.484 1 98.19 119 HIS B CA 1
ATOM 5212 C C . HIS B 1 119 ? -18.438 -30.484 -19.406 1 98.19 119 HIS B C 1
ATOM 5214 O O . HIS B 1 119 ? -17.625 -31.328 -18.984 1 98.19 119 HIS B O 1
ATOM 5220 N N . ALA B 1 120 ? -18.766 -30.469 -20.688 1 98.06 120 ALA B N 1
ATOM 5221 C CA . ALA B 1 120 ? -18.25 -31.438 -21.672 1 98.06 120 ALA B CA 1
ATOM 5222 C C . ALA B 1 120 ? -16.891 -31 -22.188 1 98.06 120 ALA B C 1
ATOM 5224 O O . ALA B 1 120 ? -16.172 -31.781 -22.828 1 98.06 120 ALA B O 1
ATOM 5225 N N . TRP B 1 121 ? -16.547 -29.797 -21.906 1 98 121 TRP B N 1
ATOM 5226 C CA . TRP B 1 121 ? -15.352 -29.188 -22.484 1 98 121 TRP B CA 1
ATOM 5227 C C . TRP B 1 121 ? -14.164 -29.328 -21.531 1 98 121 TRP B C 1
ATOM 5229 O O . TRP B 1 121 ? -14.328 -29.734 -20.375 1 98 121 TRP B O 1
ATOM 5239 N N . VAL B 1 122 ? -12.945 -29.031 -22.016 1 98.25 122 VAL B N 1
ATOM 5240 C CA . VAL B 1 122 ? -11.727 -29.031 -21.219 1 98.25 122 VAL B CA 1
ATOM 5241 C C . VAL B 1 122 ? -11.812 -27.969 -20.141 1 98.25 122 VAL B C 1
ATOM 5243 O O . VAL B 1 122 ? -12.102 -26.797 -20.422 1 98.25 122 VAL B O 1
ATOM 5246 N N . LYS B 1 123 ? -11.617 -28.375 -18.922 1 98.31 123 LYS B N 1
ATOM 5247 C CA . LYS B 1 123 ? -11.43 -27.422 -17.828 1 98.31 123 LYS B CA 1
ATOM 5248 C C . LYS B 1 123 ? -9.945 -27.078 -17.656 1 98.31 123 LYS B C 1
ATOM 5250 O O . LYS B 1 123 ? -9.148 -27.953 -17.297 1 98.31 123 LYS B O 1
ATOM 5255 N N . LEU B 1 124 ? -9.633 -25.859 -17.906 1 97.25 124 LEU B N 1
ATOM 5256 C CA . LEU B 1 124 ? -8.258 -25.375 -17.812 1 97.25 124 LEU B CA 1
ATOM 5257 C C . LEU B 1 124 ? -7.773 -25.375 -16.375 1 97.25 124 LEU B C 1
ATOM 5259 O O . LEU B 1 124 ? -8.578 -25.422 -15.438 1 97.25 124 LEU B O 1
ATOM 5263 N N . TRP B 1 125 ? -6.457 -25.406 -16.172 1 94.25 125 TRP B N 1
ATOM 5264 C CA . TRP B 1 125 ? -5.852 -25.406 -14.836 1 94.25 125 TRP B CA 1
ATOM 5265 C C . TRP B 1 125 ? -6.422 -24.297 -13.969 1 94.25 125 TRP B C 1
ATOM 5267 O O . TRP B 1 125 ? -6.617 -24.469 -12.766 1 94.25 125 TRP B O 1
ATOM 5277 N N . LYS B 1 126 ? -6.77 -23.125 -14.555 1 88.5 126 LYS B N 1
ATOM 5278 C CA . LYS B 1 126 ? -7.223 -21.953 -13.797 1 88.5 126 LYS B CA 1
ATOM 5279 C C . LYS B 1 126 ? -8.742 -21.891 -13.742 1 88.5 126 LYS B C 1
ATOM 5281 O O . LYS B 1 126 ? -9.328 -20.797 -13.711 1 88.5 126 LYS B O 1
ATOM 5286 N N . HIS B 1 127 ? -9.422 -22.969 -14 1 92.25 127 HIS B N 1
ATOM 5287 C CA . HIS B 1 127 ? -10.836 -23.109 -13.688 1 92.25 127 HIS B CA 1
ATOM 5288 C C . HIS B 1 127 ? -11.062 -23.219 -12.18 1 92.25 127 HIS B C 1
ATOM 5290 O O . HIS B 1 127 ? -10.758 -24.25 -11.578 1 92.25 127 HIS B O 1
ATOM 5296 N N . HIS B 1 128 ? -11.734 -22.25 -11.562 1 89.44 128 HIS B N 1
ATOM 5297 C CA . HIS B 1 128 ? -11.828 -22.188 -10.109 1 89.44 128 HIS B CA 1
ATOM 5298 C C . HIS B 1 128 ? -13.266 -22.375 -9.641 1 89.44 128 HIS B C 1
ATOM 5300 O O . HIS B 1 128 ? -13.562 -22.25 -8.453 1 89.44 128 HIS B O 1
ATOM 5306 N N . ALA B 1 129 ? -14.102 -22.688 -10.539 1 91.25 129 ALA B N 1
ATOM 5307 C CA . ALA B 1 129 ? -15.523 -22.703 -10.234 1 91.25 129 ALA B CA 1
ATOM 5308 C C . ALA B 1 129 ? -15.891 -23.906 -9.383 1 91.25 129 ALA B C 1
ATOM 5310 O O . ALA B 1 129 ? -17.031 -24.031 -8.914 1 91.25 129 ALA B O 1
ATOM 5311 N N . ALA B 1 130 ? -14.93 -24.75 -9.062 1 95.62 130 ALA B N 1
ATOM 5312 C CA . ALA B 1 130 ? -15.18 -25.922 -8.211 1 95.62 130 ALA B CA 1
ATOM 5313 C C . ALA B 1 130 ? -14.805 -25.625 -6.762 1 95.62 130 ALA B C 1
ATOM 5315 O O . ALA B 1 130 ? -14.375 -26.516 -6.031 1 95.62 130 ALA B O 1
ATOM 5316 N N . GLN B 1 131 ? -14.945 -24.453 -6.348 1 90.75 131 GLN B N 1
ATOM 5317 C CA . GLN B 1 131 ? -14.484 -24.031 -5.027 1 90.75 131 GLN B CA 1
ATOM 5318 C C . GLN B 1 131 ? -15.336 -24.672 -3.928 1 90.75 131 GLN B C 1
ATOM 5320 O O . GLN B 1 131 ? -14.812 -25.062 -2.885 1 90.75 131 GLN B O 1
ATOM 5325 N N . ASP B 1 132 ? -16.656 -24.766 -4.098 1 92.88 132 ASP B N 1
ATOM 5326 C CA . ASP B 1 132 ? -17.516 -25.406 -3.104 1 92.88 132 ASP B CA 1
ATOM 5327 C C . ASP B 1 132 ? -17.125 -26.859 -2.865 1 92.88 132 ASP B C 1
ATOM 5329 O O . ASP B 1 132 ? -17.078 -27.312 -1.722 1 92.88 132 ASP B O 1
ATOM 5333 N N . GLU B 1 133 ? -16.875 -27.516 -3.941 1 97.12 133 GLU B N 1
ATOM 5334 C CA . GLU B 1 133 ? -16.438 -28.906 -3.838 1 97.12 133 GLU B CA 1
ATOM 5335 C C . GLU B 1 133 ? -15.109 -29.016 -3.098 1 97.12 133 GLU B C 1
ATOM 5337 O O . GLU B 1 133 ? -14.938 -29.875 -2.244 1 97.12 133 GLU B O 1
ATOM 5342 N N . ALA B 1 134 ? -14.172 -28.188 -3.449 1 96.06 134 ALA B N 1
ATOM 5343 C CA . ALA B 1 134 ? -12.875 -28.188 -2.777 1 96.06 134 ALA B CA 1
ATOM 5344 C C . ALA B 1 134 ? -13.031 -27.953 -1.278 1 96.06 134 ALA B C 1
ATOM 5346 O O . ALA B 1 134 ? -12.391 -28.625 -0.468 1 96.06 134 ALA B O 1
ATOM 5347 N N . ASN B 1 135 ? -13.914 -27.016 -0.907 1 93.5 135 ASN B N 1
ATOM 5348 C CA . ASN B 1 135 ? -14.18 -26.734 0.501 1 93.5 135 ASN B CA 1
ATOM 5349 C C . ASN B 1 135 ? -14.711 -27.984 1.224 1 93.5 135 ASN B C 1
ATOM 5351 O O . ASN B 1 135 ? -14.273 -28.281 2.332 1 93.5 135 ASN B O 1
ATOM 5355 N N . GLU B 1 136 ? -15.602 -28.578 0.592 1 97.19 136 GLU B N 1
ATOM 5356 C CA . GLU B 1 136 ? -16.203 -29.766 1.192 1 97.19 136 GLU B CA 1
ATOM 5357 C C . GLU B 1 136 ? -15.203 -30.906 1.278 1 97.19 136 GLU B C 1
ATOM 5359 O O . GLU B 1 136 ? -15.195 -31.656 2.254 1 97.19 136 GLU B O 1
ATOM 5364 N N . ILE B 1 137 ? -14.391 -31.047 0.267 1 98 137 ILE B N 1
ATOM 5365 C CA . ILE B 1 137 ? -13.336 -32.062 0.292 1 98 137 ILE B CA 1
ATOM 5366 C C . ILE B 1 137 ? -12.43 -31.828 1.497 1 98 137 ILE B C 1
ATOM 5368 O O . ILE B 1 137 ? -12.094 -32.75 2.221 1 98 137 ILE B O 1
ATOM 5372 N N . ASN B 1 138 ? -12.078 -30.641 1.668 1 96.75 138 ASN B N 1
ATOM 5373 C CA . ASN B 1 138 ? -11.195 -30.297 2.777 1 96.75 138 ASN B CA 1
ATOM 5374 C C . ASN B 1 138 ? -11.867 -30.547 4.125 1 96.75 138 ASN B C 1
ATOM 5376 O O . ASN B 1 138 ? -11.242 -31.094 5.039 1 96.75 138 ASN B O 1
ATOM 5380 N N . ARG B 1 139 ? -13.133 -30.172 4.262 1 96.94 139 ARG B N 1
ATOM 5381 C CA . ARG B 1 139 ? -13.875 -30.406 5.492 1 96.94 139 ARG B CA 1
ATOM 5382 C C . ARG B 1 139 ? -13.969 -31.906 5.797 1 96.94 139 ARG B C 1
ATOM 5384 O O . ARG B 1 139 ? -13.594 -32.344 6.887 1 96.94 139 ARG B O 1
ATOM 5391 N N . ILE B 1 140 ? -14.367 -32.688 4.844 1 97.81 140 ILE B N 1
ATOM 5392 C CA . ILE B 1 140 ? -14.562 -34.125 5.004 1 97.81 140 ILE B CA 1
ATOM 5393 C C . ILE B 1 140 ? -13.219 -34.812 5.25 1 97.81 140 ILE B C 1
ATOM 5395 O O . ILE B 1 140 ? -13.109 -35.656 6.121 1 97.81 140 ILE B O 1
ATOM 5399 N N . GLY B 1 141 ? -12.266 -34.438 4.418 1 97.25 141 GLY B N 1
ATOM 5400 C CA . GLY B 1 141 ? -10.93 -35 4.613 1 97.25 141 GLY B CA 1
ATOM 5401 C C . GLY B 1 141 ? -10.383 -34.75 6.008 1 97.25 141 GLY B C 1
ATOM 5402 O O . GLY B 1 141 ? -9.805 -35.656 6.617 1 97.25 141 GLY B O 1
ATOM 5403 N N . ALA B 1 142 ? -10.539 -33.562 6.496 1 96.06 142 ALA B N 1
ATOM 5404 C CA . ALA B 1 142 ? -10.078 -33.219 7.836 1 96.06 142 ALA B CA 1
ATOM 5405 C C . ALA B 1 142 ? -10.828 -34 8.898 1 96.06 142 ALA B C 1
ATOM 5407 O O . ALA B 1 142 ? -10.227 -34.531 9.844 1 96.06 142 ALA B O 1
ATOM 5408 N N . GLU B 1 143 ? -12.117 -34.062 8.773 1 97.38 143 GLU B N 1
ATOM 5409 C CA . GLU B 1 143 ? -12.961 -34.812 9.719 1 97.38 143 GLU B CA 1
ATOM 5410 C C . GLU B 1 143 ? -12.578 -36.281 9.773 1 97.38 143 GLU B C 1
ATOM 5412 O O . GLU B 1 143 ? -12.609 -36.906 10.844 1 97.38 143 GLU B O 1
ATOM 5417 N N . ARG B 1 144 ? -12.133 -36.812 8.711 1 96.75 144 ARG B N 1
ATOM 5418 C CA . ARG B 1 144 ? -11.82 -38.219 8.602 1 96.75 144 ARG B CA 1
ATOM 5419 C C . ARG B 1 144 ? -10.344 -38.5 8.875 1 96.75 144 ARG B C 1
ATOM 5421 O O . ARG B 1 144 ? -9.922 -39.656 8.961 1 96.75 144 ARG B O 1
ATOM 5428 N N . GLY B 1 145 ? -9.594 -37.438 8.945 1 95.62 145 GLY B N 1
ATOM 5429 C CA . GLY B 1 145 ? -8.164 -37.594 9.156 1 95.62 145 GLY B CA 1
ATOM 5430 C C . GLY B 1 145 ? -7.445 -38.188 7.965 1 95.62 145 GLY B C 1
ATOM 5431 O O . GLY B 1 145 ? -6.559 -39.031 8.133 1 95.62 145 GLY B O 1
ATOM 5432 N N . GLU B 1 146 ? -7.867 -37.812 6.777 1 96 146 GLU B N 1
ATOM 5433 C CA . GLU B 1 146 ? -7.281 -38.375 5.562 1 96 146 GLU B CA 1
ATOM 5434 C C . GLU B 1 146 ? -5.824 -37.938 5.406 1 96 146 GLU B C 1
ATOM 5436 O O . GLU B 1 146 ? -5.504 -36.75 5.531 1 96 146 GLU B O 1
ATOM 5441 N N . ALA B 1 147 ? -5.012 -38.844 5.047 1 92.12 147 ALA B N 1
ATOM 5442 C CA . ALA B 1 147 ? -3.568 -38.625 4.984 1 92.12 147 ALA B CA 1
ATOM 5443 C C . ALA B 1 147 ? -3.199 -37.719 3.809 1 92.12 147 ALA B C 1
ATOM 5445 O O . ALA B 1 147 ? -2.232 -36.969 3.885 1 92.12 147 ALA B O 1
ATOM 5446 N N . PHE B 1 148 ? -3.963 -37.781 2.756 1 94 148 PHE B N 1
ATOM 5447 C CA . PHE B 1 148 ? -3.596 -37.031 1.555 1 94 148 PHE B CA 1
ATOM 5448 C C . PHE B 1 148 ? -3.588 -35.531 1.825 1 94 148 PHE B C 1
ATOM 5450 O O . PHE B 1 148 ? -2.875 -34.781 1.157 1 94 148 PHE B O 1
ATOM 5457 N N . LEU B 1 149 ? -4.367 -35.094 2.742 1 94.56 149 LEU B N 1
ATOM 5458 C CA . LEU B 1 149 ? -4.477 -33.656 3.008 1 94.56 149 LEU B CA 1
ATOM 5459 C C . LEU B 1 149 ? -3.123 -33.062 3.402 1 94.56 149 LEU B C 1
ATOM 5461 O O . LEU B 1 149 ? -2.779 -31.953 2.996 1 94.56 149 LEU B O 1
ATOM 5465 N N . GLN B 1 150 ? -2.367 -33.812 4.137 1 92.5 150 GLN B N 1
ATOM 5466 C CA . GLN B 1 150 ? -1.063 -33.344 4.594 1 92.5 150 GLN B CA 1
ATOM 5467 C C . GLN B 1 150 ? -0.09 -33.188 3.428 1 92.5 150 GLN B C 1
ATOM 5469 O O . GLN B 1 150 ? 0.796 -32.312 3.457 1 92.5 150 GLN B O 1
ATOM 5474 N N . ARG B 1 151 ? -0.303 -33.906 2.375 1 93.94 151 ARG B N 1
ATOM 5475 C CA . ARG B 1 151 ? 0.572 -33.844 1.208 1 93.94 151 ARG B CA 1
ATOM 5476 C C . ARG B 1 151 ? 0.272 -32.625 0.358 1 93.94 151 ARG B C 1
ATOM 5478 O O . ARG B 1 151 ? 1.059 -32.25 -0.521 1 93.94 151 ARG B O 1
ATOM 5485 N N . TYR B 1 152 ? -0.827 -32 0.715 1 93.88 152 TYR B N 1
ATOM 5486 C CA . TYR B 1 152 ? -1.21 -30.812 -0.052 1 93.88 152 TYR B CA 1
ATOM 5487 C C . TYR B 1 152 ? -1.226 -29.578 0.829 1 93.88 152 TYR B C 1
ATOM 5489 O O . TYR B 1 152 ? -2.01 -28.656 0.597 1 93.88 152 TYR B O 1
ATOM 5497 N N . GLY B 1 153 ? -0.48 -29.641 1.936 1 89.69 153 GLY B N 1
ATOM 5498 C CA . GLY B 1 153 ? -0.397 -28.484 2.828 1 89.69 153 GLY B CA 1
ATOM 5499 C C . GLY B 1 153 ? -1.651 -28.281 3.656 1 89.69 153 GLY B C 1
ATOM 5500 O O . GLY B 1 153 ? -1.922 -27.172 4.121 1 89.69 153 GLY B O 1
ATOM 5501 N N . GLY B 1 154 ? -2.447 -29.281 3.697 1 90.5 154 GLY B N 1
ATOM 5502 C CA . GLY B 1 154 ? -3.648 -29.25 4.516 1 90.5 154 GLY B CA 1
ATOM 5503 C C . GLY B 1 154 ? -4.883 -28.812 3.744 1 90.5 154 GLY B C 1
ATOM 5504 O O . GLY B 1 154 ? -5.992 -28.844 4.277 1 90.5 154 GLY B O 1
ATOM 5505 N N . LYS B 1 155 ? -4.699 -28.469 2.561 1 91.94 155 LYS B N 1
ATOM 5506 C CA . LYS B 1 155 ? -5.836 -27.938 1.81 1 91.94 155 LYS B CA 1
ATOM 5507 C C . LYS B 1 155 ? -5.789 -28.391 0.352 1 91.94 155 LYS B C 1
ATOM 5509 O O . LYS B 1 155 ? -4.801 -28.156 -0.346 1 91.94 155 LYS B O 1
ATOM 5514 N N . TYR B 1 156 ? -6.891 -28.969 -0.126 1 95.06 156 TYR B N 1
ATOM 5515 C CA . TYR B 1 156 ? -7.059 -29.375 -1.516 1 95.06 156 TYR B CA 1
ATOM 5516 C C . TYR B 1 156 ? -7.668 -28.25 -2.348 1 95.06 156 TYR B C 1
ATOM 5518 O O . TYR B 1 156 ? -8.555 -27.547 -1.88 1 95.06 156 TYR B O 1
ATOM 5526 N N . SER B 1 157 ? -7.23 -28.094 -3.588 1 93.19 157 SER B N 1
ATOM 5527 C CA . SER B 1 157 ? -7.574 -26.922 -4.402 1 93.19 157 SER B CA 1
ATOM 5528 C C . SER B 1 157 ? -8.758 -27.234 -5.32 1 93.19 157 SER B C 1
ATOM 5530 O O . SER B 1 157 ? -8.953 -28.375 -5.727 1 93.19 157 SER B O 1
ATOM 5532 N N . SER B 1 158 ? -9.453 -26.125 -5.664 1 93.75 158 SER B N 1
ATOM 5533 C CA . SER B 1 158 ? -10.547 -26.219 -6.625 1 93.75 158 SER B CA 1
ATOM 5534 C C . SER B 1 158 ? -10.023 -26.469 -8.039 1 93.75 158 SER B C 1
ATOM 5536 O O . SER B 1 158 ? -10.766 -26.906 -8.914 1 93.75 158 SER B O 1
ATOM 5538 N N . GLU B 1 159 ? -8.742 -26.297 -8.25 1 93.81 159 GLU B N 1
ATOM 5539 C CA . GLU B 1 159 ? -8.125 -26.406 -9.562 1 93.81 159 GLU B CA 1
ATOM 5540 C C . GLU B 1 159 ? -7.832 -27.859 -9.914 1 93.81 159 GLU B C 1
ATOM 5542 O O . GLU B 1 159 ? -7.477 -28.172 -11.055 1 93.81 159 GLU B O 1
ATOM 5547 N N . TRP B 1 160 ? -8.078 -28.719 -8.984 1 97.25 160 TRP B N 1
ATOM 5548 C CA . TRP B 1 160 ? -7.504 -30.047 -9.148 1 97.25 160 TRP B CA 1
ATOM 5549 C C . TRP B 1 160 ? -8.578 -31.062 -9.484 1 97.25 160 TRP B C 1
ATOM 5551 O O . TRP B 1 160 ? -9.766 -30.734 -9.523 1 97.25 160 TRP B O 1
ATOM 5561 N N . MET B 1 161 ? -8.219 -32.25 -9.82 1 98.31 161 MET B N 1
ATOM 5562 C CA . MET B 1 161 ? -8.969 -33.25 -10.539 1 98.31 161 MET B CA 1
ATOM 5563 C C . MET B 1 161 ? -10.242 -33.625 -9.797 1 98.31 161 MET B C 1
ATOM 5565 O O . MET B 1 161 ? -11.336 -33.562 -10.352 1 98.31 161 MET B O 1
ATOM 5569 N N . ILE B 1 162 ? -10.148 -33.906 -8.484 1 98.5 162 ILE B N 1
ATOM 5570 C CA . ILE B 1 162 ? -11.297 -34.438 -7.762 1 98.5 162 ILE B CA 1
ATOM 5571 C C . ILE B 1 162 ? -12.352 -33.344 -7.598 1 98.5 162 ILE B C 1
ATOM 5573 O O . ILE B 1 162 ? -13.547 -33.594 -7.742 1 98.5 162 ILE B O 1
ATOM 5577 N N . ALA B 1 163 ? -11.93 -32.156 -7.273 1 98 163 ALA B N 1
ATOM 5578 C CA . ALA B 1 163 ? -12.875 -31.062 -7.148 1 98 163 ALA B CA 1
ATOM 5579 C C . ALA B 1 163 ? -13.609 -30.812 -8.461 1 98 163 ALA B C 1
ATOM 5581 O O . ALA B 1 163 ? -14.836 -30.656 -8.469 1 98 163 ALA B O 1
ATOM 5582 N N . LYS B 1 164 ? -12.898 -30.781 -9.555 1 98.38 164 LYS B N 1
ATOM 5583 C CA . LYS B 1 164 ? -13.484 -30.531 -10.867 1 98.38 164 LYS B CA 1
ATOM 5584 C C . LYS B 1 164 ? -14.438 -31.656 -11.266 1 98.38 164 LYS B C 1
ATOM 5586 O O . LYS B 1 164 ? -15.516 -31.391 -11.805 1 98.38 164 LYS B O 1
ATOM 5591 N N . VAL B 1 165 ? -14.062 -32.844 -11 1 98.75 165 VAL B N 1
ATOM 5592 C CA . VAL B 1 165 ? -14.906 -34 -11.312 1 98.75 165 VAL B CA 1
ATOM 5593 C C . VAL B 1 165 ? -16.188 -33.938 -10.469 1 98.75 165 VAL B C 1
ATOM 5595 O O . VAL B 1 165 ? -17.281 -34.188 -10.977 1 98.75 165 VAL B O 1
ATOM 5598 N N . TRP B 1 166 ? -15.961 -33.625 -9.195 1 98.69 166 TRP B N 1
ATOM 5599 C CA . TRP B 1 166 ? -17.109 -33.562 -8.305 1 98.69 166 TRP B CA 1
ATOM 5600 C C . TRP B 1 166 ? -18.047 -32.438 -8.719 1 98.69 166 TRP B C 1
ATOM 5602 O O . TRP B 1 166 ? -19.266 -32.562 -8.586 1 98.69 166 TRP B O 1
ATOM 5612 N N . GLN B 1 167 ? -17.547 -31.328 -9.211 1 98.38 167 GLN B N 1
ATOM 5613 C CA . GLN B 1 167 ? -18.375 -30.25 -9.75 1 98.38 167 GLN B CA 1
ATOM 5614 C C . GLN B 1 167 ? -19.25 -30.766 -10.891 1 98.38 167 GLN B C 1
ATOM 5616 O O . GLN B 1 167 ? -20.453 -30.453 -10.945 1 98.38 167 GLN B O 1
ATOM 5621 N N . ILE B 1 168 ? -18.688 -31.516 -11.812 1 98.56 168 ILE B N 1
ATOM 5622 C CA . ILE B 1 168 ? -19.422 -32.062 -12.945 1 98.56 168 ILE B CA 1
ATOM 5623 C C . ILE B 1 168 ? -20.531 -33 -12.43 1 98.56 168 ILE B C 1
ATOM 5625 O O . ILE B 1 168 ? -21.688 -32.906 -12.867 1 98.56 168 ILE B O 1
ATOM 5629 N N . PHE B 1 169 ? -20.172 -33.812 -11.531 1 98.62 169 PHE B N 1
ATOM 5630 C CA . PHE B 1 169 ? -21.125 -34.719 -10.922 1 98.62 169 PHE B CA 1
ATOM 5631 C C . PHE B 1 169 ? -22.312 -33.969 -10.336 1 98.62 169 PHE B C 1
ATOM 5633 O O . PHE B 1 169 ? -23.469 -34.312 -10.57 1 98.62 169 PHE B O 1
ATOM 5640 N N . ASN B 1 170 ? -22.031 -32.938 -9.594 1 98.25 170 ASN B N 1
ATOM 5641 C CA . ASN B 1 170 ? -23.047 -32.156 -8.883 1 98.25 170 ASN B CA 1
ATOM 5642 C C . ASN B 1 170 ? -23.906 -31.344 -9.852 1 98.25 170 ASN B C 1
ATOM 5644 O O . ASN B 1 170 ? -25.109 -31.219 -9.648 1 98.25 170 ASN B O 1
ATOM 5648 N N . GLU B 1 171 ? -23.312 -30.797 -10.867 1 97.69 171 GLU B N 1
ATOM 5649 C CA . GLU B 1 171 ? -24 -29.797 -11.672 1 97.69 171 GLU B CA 1
ATOM 5650 C C . GLU B 1 171 ? -24.531 -30.391 -12.961 1 97.69 171 GLU B C 1
ATOM 5652 O O . GLU B 1 171 ? -25.438 -29.828 -13.578 1 97.69 171 GLU B O 1
ATOM 5657 N N . ASP B 1 172 ? -23.969 -31.469 -13.43 1 98 172 ASP B N 1
ATOM 5658 C CA . ASP B 1 172 ? -24.406 -32.125 -14.656 1 98 172 ASP B CA 1
ATOM 5659 C C . ASP B 1 172 ? -24.281 -33.656 -14.539 1 98 172 ASP B C 1
ATOM 5661 O O . ASP B 1 172 ? -23.484 -34.281 -15.242 1 98 172 ASP B O 1
ATOM 5665 N N . ARG B 1 173 ? -25.141 -34.281 -13.867 1 98.06 173 ARG B N 1
ATOM 5666 C CA . ARG B 1 173 ? -25.109 -35.688 -13.531 1 98.06 173 ARG B CA 1
ATOM 5667 C C . ARG B 1 173 ? -25.156 -36.562 -14.789 1 98.06 173 ARG B C 1
ATOM 5669 O O . ARG B 1 173 ? -24.438 -37.562 -14.898 1 98.06 173 ARG B O 1
ATOM 5676 N N . GLN B 1 174 ? -25.953 -36.219 -15.703 1 97.75 174 GLN B N 1
ATOM 5677 C CA . GLN B 1 174 ? -26.062 -36.969 -16.953 1 97.75 174 GLN B CA 1
ATOM 5678 C C . GLN B 1 174 ? -24.719 -37.031 -17.672 1 97.75 174 GLN B C 1
ATOM 5680 O O . GLN B 1 174 ? -24.312 -38.094 -18.141 1 97.75 174 GLN B O 1
ATOM 5685 N N . LEU B 1 175 ? -24.125 -35.875 -17.766 1 97.94 175 LEU B N 1
ATOM 5686 C CA . LEU B 1 175 ? -22.812 -35.844 -18.422 1 97.94 175 LEU B CA 1
ATOM 5687 C C . LEU B 1 175 ? -21.797 -36.688 -17.672 1 97.94 175 LEU B C 1
ATOM 5689 O O . LEU B 1 175 ? -20.984 -37.375 -18.297 1 97.94 175 LEU B O 1
ATOM 5693 N N . PHE B 1 176 ? -21.844 -36.625 -16.359 1 98.44 176 PHE B N 1
ATOM 5694 C CA . PHE B 1 176 ? -20.953 -37.469 -15.555 1 98.44 176 PHE B CA 1
ATOM 5695 C C . PHE B 1 176 ? -21.156 -38.938 -15.883 1 98.44 176 PHE B C 1
ATOM 5697 O O . PHE B 1 176 ? -20.188 -39.656 -16.062 1 98.44 176 PHE B O 1
ATOM 5704 N N . ASP B 1 177 ? -22.375 -39.312 -15.977 1 97.69 177 ASP B N 1
ATOM 5705 C CA . ASP B 1 177 ? -22.719 -40.688 -16.234 1 97.69 177 ASP B CA 1
ATOM 5706 C C . ASP B 1 177 ? -22.281 -41.125 -17.641 1 97.69 177 ASP B C 1
ATOM 5708 O O . ASP B 1 177 ? -21.875 -42.25 -17.859 1 97.69 177 ASP B O 1
ATOM 5712 N N . GLU B 1 178 ? -22.328 -40.219 -18.562 1 97.31 178 GLU B N 1
ATOM 5713 C CA . GLU B 1 178 ? -21.969 -40.469 -19.953 1 97.31 178 GLU B CA 1
ATOM 5714 C C . GLU B 1 178 ? -20.453 -40.562 -20.125 1 97.31 178 GLU B C 1
ATOM 5716 O O . GLU B 1 178 ? -19.953 -41.219 -21.031 1 97.31 178 GLU B O 1
ATOM 5721 N N . ALA B 1 179 ? -19.75 -39.875 -19.297 1 98.31 179 ALA B N 1
ATOM 5722 C CA . ALA B 1 179 ? -18.281 -39.906 -19.375 1 98.31 179 ALA B CA 1
ATOM 5723 C C . ALA B 1 179 ? -17.734 -41.281 -18.984 1 98.31 179 ALA B C 1
ATOM 5725 O O . ALA B 1 179 ? -18.078 -41.812 -17.938 1 98.31 179 ALA B O 1
ATOM 5726 N N . ASP B 1 180 ? -17 -41.812 -19.828 1 98.19 180 ASP B N 1
ATOM 5727 C CA . ASP B 1 180 ? -16.312 -43.062 -19.516 1 98.19 180 ASP B CA 1
ATOM 5728 C C . ASP B 1 180 ? -15.188 -42.844 -18.516 1 98.19 180 ASP B C 1
ATOM 5730 O O . ASP B 1 180 ? -14.977 -43.656 -17.625 1 98.19 180 ASP B O 1
ATOM 5734 N N . ALA B 1 181 ? -14.445 -41.781 -18.703 1 98.12 181 ALA B N 1
ATOM 5735 C CA . ALA B 1 181 ? -13.344 -41.438 -17.812 1 98.12 181 ALA B CA 1
ATOM 5736 C C . ALA B 1 181 ? -13.039 -39.938 -17.859 1 98.12 181 ALA B C 1
ATOM 5738 O O . ALA B 1 181 ? -13.516 -39.25 -18.75 1 98.12 181 ALA B O 1
ATOM 5739 N N . PHE B 1 182 ? -12.344 -39.438 -16.891 1 98.69 182 PHE B N 1
ATOM 5740 C CA . PHE B 1 182 ? -11.773 -38.094 -16.859 1 98.69 182 PHE B CA 1
ATOM 5741 C C . PHE B 1 182 ? -10.258 -38.156 -16.984 1 98.69 182 PHE B C 1
ATOM 5743 O O . PHE B 1 182 ? -9.586 -38.812 -16.203 1 98.69 182 PHE B O 1
ATOM 5750 N N . LEU B 1 183 ? -9.719 -37.438 -17.953 1 98.25 183 LEU B N 1
ATOM 5751 C CA . LEU B 1 183 ? -8.281 -37.469 -18.219 1 98.25 183 LEU B CA 1
ATOM 5752 C C . LEU B 1 183 ? -7.672 -36.062 -18.094 1 98.25 183 LEU B C 1
ATOM 5754 O O . LEU B 1 183 ? -8.352 -35.062 -18.344 1 98.25 183 LEU B O 1
ATOM 5758 N N . GLU B 1 184 ? -6.406 -36.062 -17.672 1 98.25 184 GLU B N 1
ATOM 5759 C CA . GLU B 1 184 ? -5.594 -34.875 -17.906 1 98.25 184 GLU B CA 1
ATOM 5760 C C . GLU B 1 184 ? -5.383 -34.625 -19.406 1 98.25 184 GLU B C 1
ATOM 5762 O O . GLU B 1 184 ? -5.238 -35.594 -20.172 1 98.25 184 GLU B O 1
ATOM 5767 N N . GLY B 1 185 ? -5.367 -33.344 -19.812 1 98.12 185 GLY B N 1
ATOM 5768 C CA . GLY B 1 185 ? -5.047 -33.062 -21.188 1 98.12 185 GLY B CA 1
ATOM 5769 C C . GLY B 1 185 ? -3.771 -33.719 -21.672 1 98.12 185 GLY B C 1
ATOM 5770 O O . GLY B 1 185 ? -3.709 -34.219 -22.797 1 98.12 185 GLY B O 1
ATOM 5771 N N . THR B 1 186 ? -2.824 -33.812 -20.828 1 97.62 186 THR B N 1
ATOM 5772 C CA . THR B 1 186 ? -1.546 -34.438 -21.141 1 97.62 186 THR B CA 1
ATOM 5773 C C . THR B 1 186 ? -1.734 -35.906 -21.469 1 97.62 186 THR B C 1
ATOM 5775 O O . THR B 1 186 ? -1.142 -36.406 -22.422 1 97.62 186 THR B O 1
ATOM 5778 N N . ASP B 1 187 ? -2.518 -36.625 -20.719 1 98.19 187 ASP B N 1
ATOM 5779 C CA . ASP B 1 187 ? -2.775 -38.031 -20.953 1 98.19 187 ASP B CA 1
ATOM 5780 C C . ASP B 1 187 ? -3.6 -38.25 -22.219 1 98.19 187 ASP B C 1
ATOM 5782 O O . ASP B 1 187 ? -3.365 -39.188 -22.953 1 98.19 187 ASP B O 1
ATOM 5786 N N . TRP B 1 188 ? -4.523 -37.375 -22.375 1 98.56 188 TRP B N 1
ATOM 5787 C CA . TRP B 1 188 ? -5.391 -37.5 -23.547 1 98.56 188 TRP B CA 1
ATOM 5788 C C . TRP B 1 188 ? -4.605 -37.312 -24.828 1 98.56 188 TRP B C 1
ATOM 5790 O O . TRP B 1 188 ? -4.711 -38.125 -25.766 1 98.56 188 TRP B O 1
ATOM 5800 N N . VAL B 1 189 ? -3.818 -36.25 -24.906 1 98.62 189 VAL B N 1
ATOM 5801 C CA . VAL B 1 189 ? -3.049 -36 -26.109 1 98.62 189 VAL B CA 1
ATOM 5802 C C . VAL B 1 189 ? -2.061 -37.125 -26.359 1 98.62 189 VAL B C 1
ATOM 5804 O O . VAL B 1 189 ? -1.868 -37.562 -27.5 1 98.62 189 VAL B O 1
ATOM 5807 N N . THR B 1 190 ? -1.438 -37.594 -25.359 1 98.38 190 THR B N 1
ATOM 5808 C CA . THR B 1 190 ? -0.55 -38.75 -25.469 1 98.38 190 THR B CA 1
ATOM 5809 C C . THR B 1 190 ? -1.299 -39.938 -26.031 1 98.38 190 THR B C 1
ATOM 5811 O O . THR B 1 190 ? -0.786 -40.656 -26.906 1 98.38 190 THR B O 1
ATOM 5814 N N . SER B 1 191 ? -2.51 -40.188 -25.547 1 98.06 191 SER B N 1
ATOM 5815 C CA . SER B 1 191 ? -3.312 -41.312 -26.016 1 98.06 191 SER B CA 1
ATOM 5816 C C . SER B 1 191 ? -3.689 -41.156 -27.484 1 98.06 191 SER B C 1
ATOM 5818 O O . SER B 1 191 ? -3.824 -42.156 -28.203 1 98.06 191 SER B O 1
ATOM 5820 N N . GLN B 1 192 ? -3.857 -39.906 -27.906 1 97.88 192 GLN B N 1
ATOM 5821 C CA . GLN B 1 192 ? -4.148 -39.656 -29.312 1 97.88 192 GLN B CA 1
ATOM 5822 C C . GLN B 1 192 ? -2.975 -40.062 -30.188 1 97.88 192 GLN B C 1
ATOM 5824 O O . GLN B 1 192 ? -3.168 -40.5 -31.328 1 97.88 192 GLN B O 1
ATOM 5829 N N . MET B 1 193 ? -1.828 -39.969 -29.672 1 98.38 193 MET B N 1
ATOM 5830 C CA . MET B 1 193 ? -0.631 -40.312 -30.438 1 98.38 193 MET B CA 1
ATOM 5831 C C . MET B 1 193 ? -0.386 -41.812 -30.422 1 98.38 193 MET B C 1
ATOM 5833 O O . MET B 1 193 ? 0.12 -42.375 -31.406 1 98.38 193 MET B O 1
ATOM 5837 N N . THR B 1 194 ? -0.769 -42.5 -29.359 1 98 194 THR B N 1
ATOM 5838 C CA . THR B 1 194 ? -0.329 -43.875 -29.141 1 98 194 THR B CA 1
ATOM 5839 C C . THR B 1 194 ? -1.488 -44.844 -29.328 1 98 194 THR B C 1
ATOM 5841 O O . THR B 1 194 ? -1.275 -46.062 -29.516 1 98 194 THR B O 1
ATOM 5844 N N . GLY B 1 195 ? -2.693 -44.344 -29.094 1 96.31 195 GLY B N 1
ATOM 5845 C CA . GLY B 1 195 ? -3.869 -45.219 -29.172 1 96.31 195 GLY B CA 1
ATOM 5846 C C . GLY B 1 195 ? -4.203 -45.875 -27.859 1 96.31 195 GLY B C 1
ATOM 5847 O O . GLY B 1 195 ? -5.156 -46.656 -27.781 1 96.31 195 GLY B O 1
ATOM 5848 N N . THR B 1 196 ? -3.428 -45.625 -26.875 1 94.31 196 THR B N 1
ATOM 5849 C CA . THR B 1 196 ? -3.65 -46.219 -25.562 1 94.31 196 THR B CA 1
ATOM 5850 C C . THR B 1 196 ? -3.641 -45.156 -24.469 1 94.31 196 THR B C 1
ATOM 5852 O O . THR B 1 196 ? -2.832 -44.25 -24.5 1 94.31 196 THR B O 1
ATOM 5855 N N . ILE B 1 197 ? -4.52 -45.375 -23.484 1 95.56 197 ILE B N 1
ATOM 5856 C CA . ILE B 1 197 ? -4.586 -44.438 -22.359 1 95.56 197 ILE B CA 1
ATOM 5857 C C . ILE B 1 197 ? -3.629 -44.906 -21.266 1 95.56 197 ILE B C 1
ATOM 5859 O O . ILE B 1 197 ? -3.75 -46 -20.734 1 95.56 197 ILE B O 1
ATOM 5863 N N . VAL B 1 198 ? -2.686 -44.094 -20.969 1 96.38 198 VAL B N 1
ATOM 5864 C CA . VAL B 1 198 ? -1.761 -44.219 -19.844 1 96.38 198 VAL B CA 1
ATOM 5865 C C . VAL B 1 198 ? -1.761 -42.938 -19.031 1 96.38 198 VAL B C 1
ATOM 5867 O O . VAL B 1 198 ? -1.715 -41.844 -19.594 1 96.38 198 VAL B O 1
ATOM 5870 N N . ARG B 1 199 ? -1.932 -43.094 -17.75 1 97 199 ARG B N 1
ATOM 5871 C CA . ARG B 1 199 ? -1.876 -41.906 -16.875 1 97 199 ARG B CA 1
ATOM 5872 C C . ARG B 1 199 ? -0.459 -41.688 -16.359 1 97 199 ARG B C 1
ATOM 5874 O O . ARG B 1 199 ? 0.311 -42.625 -16.203 1 97 199 ARG B O 1
ATOM 5881 N N . ASN B 1 200 ? -0.142 -40.469 -16.156 1 97.19 200 ASN B N 1
ATOM 5882 C CA . ASN B 1 200 ? 1.185 -40.156 -15.641 1 97.19 200 ASN B CA 1
ATOM 5883 C C . ASN B 1 200 ? 1.162 -40 -14.125 1 97.19 200 ASN B C 1
ATOM 5885 O O . ASN B 1 200 ? 0.207 -39.438 -13.57 1 97.19 200 ASN B O 1
ATOM 5889 N N . SER B 1 201 ? 2.18 -40.438 -13.445 1 97.12 201 SER B N 1
ATOM 5890 C CA . SER B 1 201 ? 2.244 -40.375 -11.984 1 97.12 201 SER B CA 1
ATOM 5891 C C . SER B 1 201 ? 2.318 -38.938 -11.477 1 97.12 201 SER B C 1
ATOM 5893 O O . SER B 1 201 ? 1.863 -38.656 -10.375 1 97.12 201 SER B O 1
ATOM 5895 N N . CYS B 1 202 ? 2.852 -38.031 -12.281 1 97.56 202 CYS B N 1
ATOM 5896 C CA . CYS B 1 202 ? 2.984 -36.625 -11.898 1 97.56 202 CYS B CA 1
ATOM 5897 C C . CYS B 1 202 ? 1.625 -36.031 -11.578 1 97.56 202 CYS B C 1
ATOM 5899 O O . CYS B 1 202 ? 1.314 -35.781 -10.414 1 97.56 202 CYS B O 1
ATOM 5901 N N . THR B 1 203 ? 0.715 -35.969 -12.523 1 97.38 203 THR B N 1
ATOM 5902 C CA . THR B 1 203 ? -0.582 -35.344 -12.305 1 97.38 203 THR B CA 1
ATOM 5903 C C . THR B 1 203 ? -1.448 -36.219 -11.383 1 97.38 203 THR B C 1
ATOM 5905 O O . THR B 1 203 ? -2.246 -35.688 -10.609 1 97.38 203 THR B O 1
ATOM 5908 N N . ALA B 1 204 ? -1.299 -37.531 -11.438 1 97.62 204 ALA B N 1
ATOM 5909 C CA . ALA B 1 204 ? -2.057 -38.375 -10.531 1 97.62 204 ALA B CA 1
ATOM 5910 C C . ALA B 1 204 ? -1.728 -38.062 -9.078 1 97.62 204 ALA B C 1
ATOM 5912 O O . ALA B 1 204 ? -2.621 -38.031 -8.227 1 97.62 204 ALA B O 1
ATOM 5913 N N . GLY B 1 205 ? -0.498 -37.906 -8.875 1 97.38 205 GLY B N 1
ATOM 5914 C CA . GLY B 1 205 ? -0.054 -37.656 -7.516 1 97.38 205 GLY B CA 1
ATOM 5915 C C . GLY B 1 205 ? -0.293 -36.219 -7.066 1 97.38 205 GLY B C 1
ATOM 5916 O O . GLY B 1 205 ? -0.823 -35.969 -5.977 1 97.38 205 GLY B O 1
ATOM 5917 N N . TYR B 1 206 ? 0.053 -35.25 -7.871 1 97.5 206 TYR B N 1
ATOM 5918 C CA . TYR B 1 206 ? 0.018 -33.844 -7.473 1 97.5 206 TYR B CA 1
ATOM 5919 C C . TYR B 1 206 ? -1.402 -33.281 -7.531 1 97.5 206 TYR B C 1
ATOM 5921 O O . TYR B 1 206 ? -1.73 -32.312 -6.84 1 97.5 206 TYR B O 1
ATOM 5929 N N . LYS B 1 207 ? -2.283 -33.938 -8.297 1 97.38 207 LYS B N 1
ATOM 5930 C CA . LYS B 1 207 ? -3.547 -33.25 -8.57 1 97.38 207 LYS B CA 1
ATOM 5931 C C . LYS B 1 207 ? -4.734 -34.188 -8.312 1 97.38 207 LYS B C 1
ATOM 5933 O O . LYS B 1 207 ? -5.875 -33.719 -8.227 1 97.38 207 LYS B O 1
ATOM 5938 N N . ALA B 1 208 ? -4.52 -35.5 -8.156 1 97.62 208 ALA B N 1
ATOM 5939 C CA . ALA B 1 208 ? -5.641 -36.406 -8.055 1 97.62 208 ALA B CA 1
ATOM 5940 C C . ALA B 1 208 ? -5.496 -37.312 -6.832 1 97.62 208 ALA B C 1
ATOM 5942 O O . ALA B 1 208 ? -6.016 -38.438 -6.816 1 97.62 208 ALA B O 1
ATOM 5943 N N . MET B 1 209 ? -4.707 -36.969 -5.844 1 97.44 209 MET B N 1
ATOM 5944 C CA . MET B 1 209 ? -4.609 -37.562 -4.512 1 97.44 209 MET B CA 1
ATOM 5945 C C . MET B 1 209 ? -3.936 -38.938 -4.566 1 97.44 209 MET B C 1
ATOM 5947 O O . MET B 1 209 ? -3.906 -39.656 -3.566 1 97.44 209 MET B O 1
ATOM 5951 N N . TRP B 1 210 ? -3.367 -39.344 -5.676 1 97.62 210 TRP B N 1
ATOM 5952 C CA . TRP B 1 210 ? -2.727 -40.625 -5.816 1 97.62 210 TRP B CA 1
ATOM 5953 C C . TRP B 1 210 ? -1.368 -40.656 -5.121 1 97.62 210 TRP B C 1
ATOM 5955 O O . TRP B 1 210 ? -0.626 -39.656 -5.176 1 97.62 210 TRP B O 1
ATOM 5965 N N . HIS B 1 211 ? -1.062 -41.781 -4.461 1 97.75 211 HIS B N 1
ATOM 5966 C CA . HIS B 1 211 ? 0.225 -42.062 -3.832 1 97.75 211 HIS B CA 1
ATOM 5967 C C . HIS B 1 211 ? 0.812 -43.375 -4.34 1 97.75 211 HIS B C 1
ATOM 5969 O O . HIS B 1 211 ? 0.115 -44.375 -4.395 1 97.75 211 HIS B O 1
ATOM 5975 N N . LYS B 1 212 ? 2.066 -43.375 -4.734 1 97 212 LYS B N 1
ATOM 5976 C CA . LYS B 1 212 ? 2.66 -44.531 -5.383 1 97 212 LYS B CA 1
ATOM 5977 C C . LYS B 1 212 ? 2.529 -45.781 -4.512 1 97 212 LYS B C 1
ATOM 5979 O O . LYS B 1 212 ? 2.227 -46.875 -5.008 1 97 212 LYS B O 1
ATOM 5984 N N . GLN B 1 213 ? 2.693 -45.625 -3.195 1 95.88 213 GLN B N 1
ATOM 5985 C CA . GLN B 1 213 ? 2.684 -46.75 -2.283 1 95.88 213 GLN B CA 1
ATOM 5986 C C . GLN B 1 213 ? 1.264 -47.094 -1.84 1 95.88 213 GLN B C 1
ATOM 5988 O O . GLN B 1 213 ? 0.909 -48.281 -1.72 1 95.88 213 GLN B O 1
ATOM 5993 N N . ASP B 1 214 ? 0.441 -46.062 -1.715 1 95.69 214 ASP B N 1
ATOM 5994 C CA . ASP B 1 214 ? -0.849 -46.281 -1.061 1 95.69 214 ASP B CA 1
ATOM 5995 C C . ASP B 1 214 ? -1.99 -46.25 -2.074 1 95.69 214 ASP B C 1
ATOM 5997 O O . ASP B 1 214 ? -3.111 -46.656 -1.77 1 95.69 214 ASP B O 1
ATOM 6001 N N . GLY B 1 215 ? -1.69 -45.812 -3.289 1 96.44 215 GLY B N 1
ATOM 6002 C CA . GLY B 1 215 ? -2.754 -45.625 -4.266 1 96.44 215 GLY B CA 1
ATOM 6003 C C . GLY B 1 215 ? -3.635 -44.438 -3.973 1 96.44 215 GLY B C 1
ATOM 6004 O O . GLY B 1 215 ? -3.182 -43.469 -3.369 1 96.44 215 GLY B O 1
ATOM 6005 N N . TYR B 1 216 ? -4.855 -44.469 -4.574 1 97.31 216 TYR B N 1
ATOM 6006 C CA . TYR B 1 216 ? -5.836 -43.438 -4.273 1 97.31 216 TYR B CA 1
ATOM 6007 C C . TYR B 1 216 ? -6.402 -43.625 -2.869 1 97.31 216 TYR B C 1
ATOM 6009 O O . TYR B 1 216 ? -6.281 -44.688 -2.275 1 97.31 216 TYR B O 1
ATOM 6017 N N . PRO B 1 217 ? -7.031 -42.531 -2.301 1 97.25 217 PRO B N 1
ATOM 6018 C CA . PRO B 1 217 ? -7.777 -42.75 -1.059 1 97.25 217 PRO B CA 1
ATOM 6019 C C . PRO B 1 217 ? -8.789 -43.875 -1.162 1 97.25 217 PRO B C 1
ATOM 6021 O O . PRO B 1 217 ? -9.258 -44.188 -2.258 1 97.25 217 PRO B O 1
ATOM 6024 N N . GLU B 1 218 ? -9.172 -44.438 -0.06 1 96.94 218 GLU B N 1
ATOM 6025 C CA . GLU B 1 218 ? -10.086 -45.562 -0.025 1 96.94 218 GLU B CA 1
ATOM 6026 C C . GLU B 1 218 ? -11.477 -45.156 -0.527 1 96.94 218 GLU B C 1
ATOM 6028 O O . GLU B 1 218 ? -11.859 -44 -0.439 1 96.94 218 GLU B O 1
ATOM 6033 N N . ASP B 1 219 ? -12.148 -46.188 -0.906 1 97.62 219 ASP B N 1
ATOM 6034 C CA . ASP B 1 219 ? -13.5 -46 -1.435 1 97.62 219 ASP B CA 1
ATOM 6035 C C . ASP B 1 219 ? -14.375 -45.25 -0.442 1 97.62 219 ASP B C 1
ATOM 6037 O O . ASP B 1 219 ? -15.234 -44.469 -0.842 1 97.62 219 ASP B O 1
ATOM 6041 N N . VAL B 1 220 ? -14.141 -45.406 0.809 1 97.62 220 VAL B N 1
ATOM 6042 C CA . VAL B 1 220 ? -14.992 -44.844 1.848 1 97.62 220 VAL B CA 1
ATOM 6043 C C . VAL B 1 220 ? -14.859 -43.312 1.849 1 97.62 220 VAL B C 1
ATOM 6045 O O . VAL B 1 220 ? -15.82 -42.625 2.15 1 97.62 220 VAL B O 1
ATOM 6048 N N . PHE B 1 221 ? -13.734 -42.844 1.521 1 97.94 221 PHE B N 1
ATOM 6049 C CA . PHE B 1 221 ? -13.57 -41.406 1.421 1 97.94 221 PHE B CA 1
ATOM 6050 C C . PHE B 1 221 ? -14.453 -40.844 0.32 1 97.94 221 PHE B C 1
ATOM 6052 O O . PHE B 1 221 ? -15.164 -39.844 0.536 1 97.94 221 PHE B O 1
ATOM 6059 N N . PHE B 1 222 ? -14.398 -41.406 -0.84 1 98.38 222 PHE B N 1
ATOM 6060 C CA . PHE B 1 222 ? -15.18 -40.906 -1.966 1 98.38 222 PHE B CA 1
ATOM 6061 C C . PHE B 1 222 ? -16.672 -41.094 -1.711 1 98.38 222 PHE B C 1
ATOM 6063 O O . PHE B 1 222 ? -17.484 -40.281 -2.143 1 98.38 222 PHE B O 1
ATOM 6070 N N . GLU B 1 223 ? -17 -42.188 -1.027 1 98.31 223 GLU B N 1
ATOM 6071 C CA . GLU B 1 223 ? -18.375 -42.375 -0.607 1 98.31 223 GLU B CA 1
ATOM 6072 C C . GLU B 1 223 ? -18.859 -41.25 0.3 1 98.31 223 GLU B C 1
ATOM 6074 O O . GLU B 1 223 ? -20.016 -40.875 0.25 1 98.31 223 GLU B O 1
ATOM 6079 N N . ALA B 1 224 ? -17.953 -40.781 1.121 1 98.12 224 ALA B N 1
ATOM 6080 C CA . ALA B 1 224 ? -18.266 -39.688 2.035 1 98.12 224 ALA B CA 1
ATOM 6081 C C . ALA B 1 224 ? -18.531 -38.406 1.271 1 98.12 224 ALA B C 1
ATOM 6083 O O . ALA B 1 224 ? -19.234 -37.5 1.762 1 98.12 224 ALA B O 1
ATOM 6084 N N . LEU B 1 225 ? -17.875 -38.25 0.123 1 98.06 225 LEU B N 1
ATOM 6085 C CA . LEU B 1 225 ? -18.219 -37.125 -0.708 1 98.06 225 LEU B CA 1
ATOM 6086 C C . LEU B 1 225 ? -19.656 -37.219 -1.22 1 98.06 225 LEU B C 1
ATOM 6088 O O . LEU B 1 225 ? -20.422 -36.281 -1.146 1 98.06 225 LEU B O 1
ATOM 6092 N N . HIS B 1 226 ? -19.953 -38.375 -1.759 1 97.94 226 HIS B N 1
ATOM 6093 C CA . HIS B 1 226 ? -21.281 -38.75 -2.217 1 97.94 226 HIS B CA 1
ATOM 6094 C C . HIS B 1 226 ? -21.359 -40.281 -2.406 1 97.94 226 HIS B C 1
ATOM 6096 O O . HIS B 1 226 ? -20.422 -40.906 -2.928 1 97.94 226 HIS B O 1
ATOM 6102 N N . PRO B 1 227 ? -22.406 -40.875 -2.092 1 98.06 227 PRO B N 1
ATOM 6103 C CA . PRO B 1 227 ? -22.516 -42.312 -2.178 1 98.06 227 PRO B CA 1
ATOM 6104 C C . PRO B 1 227 ? -22.25 -42.844 -3.586 1 98.06 227 PRO B C 1
ATOM 6106 O O . PRO B 1 227 ? -21.641 -43.906 -3.744 1 98.06 227 PRO B O 1
ATOM 6109 N N . ASP B 1 228 ? -22.594 -42.156 -4.551 1 98.12 228 ASP B N 1
ATOM 6110 C CA . ASP B 1 228 ? -22.469 -42.625 -5.93 1 98.12 228 ASP B CA 1
ATOM 6111 C C . ASP B 1 228 ? -21.047 -42.438 -6.445 1 98.12 228 ASP B C 1
ATOM 6113 O O . ASP B 1 228 ? -20.719 -42.875 -7.551 1 98.12 228 ASP B O 1
ATOM 6117 N N . LEU B 1 229 ? -20.172 -41.875 -5.641 1 98.44 229 LEU B N 1
ATOM 6118 C CA . LEU B 1 229 ? -18.797 -41.656 -6.055 1 98.44 229 LEU B CA 1
ATOM 6119 C C . LEU B 1 229 ? -17.875 -42.719 -5.461 1 98.44 229 LEU B C 1
ATOM 6121 O O . LEU B 1 229 ? -16.656 -42.688 -5.652 1 98.44 229 LEU B O 1
ATOM 6125 N N . LYS B 1 230 ? -18.422 -43.656 -4.785 1 97.94 230 LYS B N 1
ATOM 6126 C CA . LYS B 1 230 ? -17.688 -44.688 -4.055 1 97.94 230 LYS B CA 1
ATOM 6127 C C . LYS B 1 230 ? -16.641 -45.344 -4.938 1 97.94 230 LYS B C 1
ATOM 6129 O O . LYS B 1 230 ? -15.531 -45.625 -4.48 1 97.94 230 LYS B O 1
ATOM 6134 N N . ARG B 1 231 ? -16.953 -45.594 -6.203 1 97.62 231 ARG B N 1
ATOM 6135 C CA . ARG B 1 231 ? -16.062 -46.312 -7.09 1 97.62 231 ARG B CA 1
ATOM 6136 C C . ARG B 1 231 ? -15.398 -45.406 -8.094 1 97.62 231 ARG B C 1
ATOM 6138 O O . ARG B 1 231 ? -14.984 -45.812 -9.18 1 97.62 231 ARG B O 1
ATOM 6145 N N . LEU B 1 232 ? -15.266 -44.156 -7.785 1 98.06 232 LEU B N 1
ATOM 6146 C CA . LEU B 1 232 ? -14.758 -43.125 -8.688 1 98.06 232 LEU B CA 1
ATOM 6147 C C . LEU B 1 232 ? -13.398 -43.531 -9.25 1 98.06 232 LEU B C 1
ATOM 6149 O O . LEU B 1 232 ? -13.18 -43.469 -10.461 1 98.06 232 LEU B O 1
ATOM 6153 N N . THR B 1 233 ? -12.477 -44 -8.414 1 97.5 233 THR B N 1
ATOM 6154 C CA . THR B 1 233 ? -11.102 -44.25 -8.828 1 97.5 233 THR B CA 1
ATOM 6155 C C . THR B 1 233 ? -11.016 -45.531 -9.672 1 97.5 233 THR B C 1
ATOM 6157 O O . THR B 1 233 ? -10.164 -45.625 -10.555 1 97.5 233 THR B O 1
ATOM 6160 N N . ALA B 1 234 ? -11.922 -46.438 -9.469 1 96.69 234 ALA B N 1
ATOM 6161 C CA . ALA B 1 234 ? -11.922 -47.719 -10.211 1 96.69 234 ALA B CA 1
ATOM 6162 C C . ALA B 1 234 ? -12.648 -47.562 -11.547 1 96.69 234 ALA B C 1
ATOM 6164 O O . ALA B 1 234 ? -12.469 -48.375 -12.453 1 96.69 234 ALA B O 1
ATOM 6165 N N . THR B 1 235 ? -13.422 -46.562 -11.688 1 97.38 235 THR B N 1
ATOM 6166 C CA . THR B 1 235 ? -14.234 -46.438 -12.891 1 97.38 235 THR B CA 1
ATOM 6167 C C . THR B 1 235 ? -13.773 -45.219 -13.711 1 97.38 2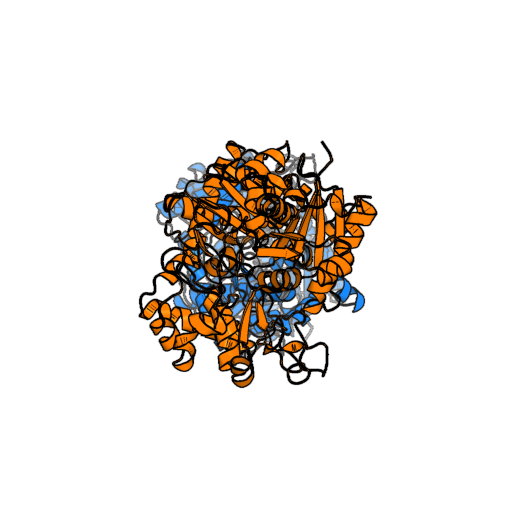35 THR B C 1
ATOM 6169 O O . THR B 1 235 ? -13.047 -45.375 -14.695 1 97.38 235 THR B O 1
ATOM 6172 N N . LYS B 1 236 ? -13.906 -44.031 -13.18 1 98 236 LYS B N 1
ATOM 6173 C CA . LYS B 1 236 ? -13.758 -42.812 -13.945 1 98 236 LYS B CA 1
ATOM 6174 C C . LYS B 1 236 ? -12.305 -42.344 -13.961 1 98 236 LYS B C 1
ATOM 6176 O O . LYS B 1 236 ? -11.914 -41.531 -14.805 1 98 236 LYS B O 1
ATOM 6181 N N . LEU B 1 237 ? -11.445 -42.844 -12.992 1 97.5 237 LEU B N 1
ATOM 6182 C CA . LEU B 1 237 ? -10.047 -42.438 -12.922 1 97.5 237 LEU B CA 1
ATOM 6183 C C . LEU B 1 237 ? -9.125 -43.625 -13.125 1 97.5 237 LEU B C 1
ATOM 6185 O O . LEU B 1 237 ? -7.941 -43.594 -12.797 1 97.5 237 LEU B O 1
ATOM 6189 N N . ARG B 1 238 ? -9.672 -44.656 -13.734 1 94.44 238 ARG B N 1
ATOM 6190 C CA . ARG B 1 238 ? -8.922 -45.906 -13.93 1 94.44 238 ARG B CA 1
ATOM 6191 C C . ARG B 1 238 ? -7.816 -45.719 -14.961 1 94.44 238 ARG B C 1
ATOM 6193 O O . ARG B 1 238 ? -7.824 -44.719 -15.711 1 94.44 238 ARG B O 1
ATOM 6200 N N . GLY B 1 239 ? -6.91 -46.75 -14.938 1 92.88 239 GLY B N 1
ATOM 6201 C CA . GLY B 1 239 ? -5.852 -46.781 -15.938 1 92.88 239 GLY B CA 1
ATOM 6202 C C . GLY B 1 239 ? -4.477 -47.031 -15.344 1 92.88 239 GLY B C 1
ATOM 6203 O O . GLY B 1 239 ? -4.25 -46.781 -14.156 1 92.88 239 GLY B O 1
ATOM 6204 N N . ASP B 1 240 ? -3.609 -47.438 -16.188 1 95.88 240 ASP B N 1
ATOM 6205 C CA . ASP B 1 240 ? -2.223 -47.656 -15.789 1 95.88 240 ASP B CA 1
ATOM 6206 C C . ASP B 1 240 ? -1.511 -46.344 -15.539 1 95.88 240 ASP B C 1
ATOM 6208 O O . ASP B 1 240 ? -1.605 -45.406 -16.359 1 95.88 240 ASP B O 1
ATOM 6212 N N . ILE B 1 241 ? -0.883 -46.219 -14.367 1 97.38 241 ILE B N 1
ATOM 6213 C CA . ILE B 1 241 ? -0.131 -45.031 -14.023 1 97.38 241 ILE B CA 1
ATOM 6214 C C . ILE B 1 241 ? 1.365 -45.281 -14.172 1 97.38 241 ILE B C 1
ATOM 6216 O O . ILE B 1 241 ? 1.898 -46.219 -13.555 1 97.38 241 ILE B O 1
ATOM 6220 N N . ARG B 1 242 ? 1.999 -44.5 -14.938 1 97.56 242 ARG B N 1
ATOM 6221 C CA . ARG B 1 242 ? 3.422 -44.688 -15.211 1 97.56 242 ARG B CA 1
ATOM 6222 C C . ARG B 1 242 ? 4.207 -43.406 -14.867 1 97.56 242 ARG B C 1
ATOM 6224 O O . ARG B 1 242 ? 3.639 -42.312 -14.773 1 97.56 242 ARG B O 1
ATOM 6231 N N . ALA B 1 243 ? 5.492 -43.594 -14.633 1 97 243 ALA B N 1
ATOM 6232 C CA . ALA B 1 243 ? 6.363 -42.5 -14.203 1 97 243 ALA B CA 1
ATOM 6233 C C . ALA B 1 243 ? 6.977 -41.781 -15.398 1 97 243 ALA B C 1
ATOM 6235 O O . ALA B 1 243 ? 7.02 -42.344 -16.5 1 97 243 ALA B O 1
ATOM 6236 N N . PRO B 1 244 ? 7.434 -40.531 -15.18 1 95.62 244 PRO B N 1
ATOM 6237 C CA . PRO B 1 244 ? 8.18 -39.875 -16.234 1 95.62 244 PRO B CA 1
ATOM 6238 C C . PRO B 1 244 ? 9.359 -40.688 -16.75 1 95.62 244 PRO B C 1
ATOM 6240 O O . PRO B 1 244 ? 10.078 -41.312 -15.961 1 95.62 244 PRO B O 1
ATOM 6243 N N . GLY B 1 245 ? 9.523 -40.656 -18.078 1 93.31 245 GLY B N 1
ATOM 6244 C CA . GLY B 1 245 ? 10.625 -41.406 -18.656 1 93.31 245 GLY B CA 1
ATOM 6245 C C . GLY B 1 245 ? 10.195 -42.719 -19.266 1 93.31 245 GLY B C 1
ATOM 6246 O O . GLY B 1 245 ? 10.859 -43.25 -20.156 1 93.31 245 GLY B O 1
ATOM 6247 N N . GLU B 1 246 ? 9.117 -43.25 -18.766 1 97.06 246 GLU B N 1
ATOM 6248 C CA . GLU B 1 246 ? 8.57 -44.469 -19.375 1 97.06 246 GLU B CA 1
ATOM 6249 C C . GLU B 1 246 ? 7.875 -44.125 -20.688 1 97.06 246 GLU B C 1
ATOM 6251 O O . GLU B 1 246 ? 7.449 -43 -20.922 1 97.06 246 GLU B O 1
ATOM 6256 N N . ALA B 1 247 ? 7.816 -45.156 -21.531 1 97.94 247 ALA B N 1
ATOM 6257 C CA . ALA B 1 247 ? 7.078 -45 -22.781 1 97.94 247 ALA B CA 1
ATOM 6258 C C . ALA B 1 247 ? 5.582 -45.219 -22.562 1 97.94 247 ALA B C 1
ATOM 6260 O O . ALA B 1 247 ? 5.172 -46.188 -21.906 1 97.94 247 ALA B O 1
ATOM 6261 N N . ALA B 1 248 ? 4.836 -44.312 -23.047 1 98.12 248 ALA B N 1
ATOM 6262 C CA . ALA B 1 248 ? 3.387 -44.5 -23.062 1 98.12 248 ALA B CA 1
ATOM 6263 C C . ALA B 1 248 ? 2.953 -45.438 -24.188 1 98.12 248 ALA B C 1
ATOM 6265 O O . ALA B 1 248 ? 1.88 -46.031 -24.125 1 98.12 248 ALA B O 1
ATOM 6266 N N . GLY B 1 249 ? 3.732 -45.5 -25.141 1 98 249 GLY B N 1
ATOM 6267 C CA . GLY B 1 249 ? 3.525 -46.281 -26.344 1 98 249 GLY B CA 1
ATOM 6268 C C . GLY B 1 249 ? 4.34 -45.781 -27.531 1 98 249 GLY B C 1
ATOM 6269 O O . GLY B 1 249 ? 5.375 -45.125 -27.344 1 98 249 GLY B O 1
ATOM 6270 N N . ASN B 1 250 ? 3.885 -46.25 -28.703 1 98.38 250 ASN B N 1
ATOM 6271 C CA . ASN B 1 250 ? 4.516 -45.812 -29.938 1 98.38 250 ASN B CA 1
ATOM 6272 C C . ASN B 1 250 ? 3.545 -45.031 -30.828 1 98.38 250 ASN B C 1
ATOM 6274 O O . ASN B 1 250 ? 2.336 -45.281 -30.781 1 98.38 250 ASN B O 1
ATOM 6278 N N . LEU B 1 251 ? 4.172 -44.125 -31.578 1 98.69 251 LEU B N 1
ATOM 6279 C CA . LEU B 1 251 ? 3.35 -43.312 -32.469 1 98.69 251 LEU B CA 1
ATOM 6280 C C . LEU B 1 251 ? 2.623 -44.188 -33.469 1 98.69 251 LEU B C 1
ATOM 6282 O O . LEU B 1 251 ? 3.25 -45 -34.188 1 98.69 251 LEU B O 1
ATOM 6286 N N . THR B 1 252 ? 1.342 -44 -33.562 1 98.56 252 THR B N 1
ATOM 6287 C CA . THR B 1 252 ? 0.534 -44.781 -34.5 1 98.56 252 THR B CA 1
ATOM 6288 C C . THR B 1 252 ? 0.784 -44.344 -35.938 1 98.56 252 THR B C 1
ATOM 6290 O O . THR B 1 252 ? 1.3 -43.25 -36.156 1 98.56 252 THR B O 1
ATOM 6293 N N . LYS B 1 253 ? 0.358 -45.188 -36.844 1 98.38 253 LYS B N 1
ATOM 6294 C CA . LYS B 1 253 ? 0.502 -44.875 -38.281 1 98.38 253 LYS B CA 1
ATOM 6295 C C . LYS B 1 253 ? -0.314 -43.656 -38.656 1 98.38 253 LYS B C 1
ATOM 6297 O O . LYS B 1 253 ? 0.167 -42.781 -39.375 1 98.38 253 LYS B O 1
ATOM 6302 N N . GLU B 1 254 ? -1.429 -43.625 -38.156 1 97.75 254 GLU B N 1
ATOM 6303 C CA . GLU B 1 254 ? -2.342 -42.531 -38.469 1 97.75 254 GLU B CA 1
ATOM 6304 C C . GLU B 1 254 ? -1.786 -41.188 -38 1 97.75 254 GLU B C 1
ATOM 6306 O O . GLU B 1 254 ? -1.746 -40.219 -38.75 1 97.75 254 GLU B O 1
ATOM 6311 N N . MET B 1 255 ? -1.381 -41.125 -36.781 1 98.19 255 MET B N 1
ATOM 6312 C CA . MET B 1 255 ? -0.878 -39.875 -36.25 1 98.19 255 MET B CA 1
ATOM 6313 C C . MET B 1 255 ? 0.467 -39.5 -36.875 1 98.19 255 MET B C 1
ATOM 6315 O O . MET B 1 255 ? 0.768 -38.344 -37.062 1 98.19 255 MET B O 1
ATOM 6319 N N . ALA B 1 256 ? 1.269 -40.5 -37.125 1 98.5 256 ALA B N 1
ATOM 6320 C CA . ALA B 1 256 ? 2.547 -40.25 -37.781 1 98.5 256 ALA B CA 1
ATOM 6321 C C . ALA B 1 256 ? 2.348 -39.531 -39.125 1 98.5 256 ALA B C 1
ATOM 6323 O O . ALA B 1 256 ? 3.08 -38.594 -39.438 1 98.5 256 ALA B O 1
ATOM 6324 N N . GLU B 1 257 ? 1.382 -39.969 -39.812 1 98.06 257 GLU B N 1
ATOM 6325 C CA . GLU B 1 257 ? 1.076 -39.344 -41.094 1 98.06 257 GLU B CA 1
ATOM 6326 C C . GLU B 1 257 ? 0.657 -37.875 -40.906 1 98.06 257 GLU B C 1
ATOM 6328 O O . GLU B 1 257 ? 1.104 -37 -41.625 1 98.06 257 GLU B O 1
ATOM 6333 N N . ARG B 1 258 ? -0.116 -37.625 -39.969 1 98 258 ARG B N 1
ATOM 6334 C CA . ARG B 1 258 ? -0.628 -36.281 -39.688 1 98 258 ARG B CA 1
ATOM 6335 C C . ARG B 1 258 ? 0.48 -35.375 -39.188 1 98 258 ARG B C 1
ATOM 6337 O O . ARG B 1 258 ? 0.446 -34.156 -39.406 1 98 258 ARG B O 1
ATOM 6344 N N . MET B 1 259 ? 1.481 -35.938 -38.5 1 98.44 259 MET B N 1
ATOM 6345 C CA . MET B 1 259 ? 2.525 -35.156 -37.844 1 98.44 259 MET B CA 1
ATOM 6346 C C . MET B 1 259 ? 3.77 -35.062 -38.719 1 98.44 259 MET B C 1
ATOM 6348 O O . MET B 1 259 ? 4.723 -34.344 -38.375 1 98.44 259 MET B O 1
ATOM 6352 N N . GLY B 1 260 ? 3.701 -35.75 -39.844 1 97.94 260 GLY B N 1
ATOM 6353 C CA . GLY B 1 260 ? 4.859 -35.781 -40.719 1 97.94 260 GLY B CA 1
ATOM 6354 C C . GLY B 1 260 ? 6.023 -36.562 -40.156 1 97.94 260 GLY B C 1
ATOM 6355 O O . GLY B 1 260 ? 7.184 -36.188 -40.312 1 97.94 260 GLY B O 1
ATOM 6356 N N . LEU B 1 261 ? 5.715 -37.656 -39.469 1 98.5 261 LEU B N 1
ATOM 6357 C CA . LEU B 1 261 ? 6.719 -38.5 -38.844 1 98.5 261 LEU B CA 1
ATOM 6358 C C . LEU B 1 261 ? 6.562 -39.938 -39.281 1 98.5 261 LEU B C 1
ATOM 6360 O O . LEU B 1 261 ? 5.738 -40.25 -40.156 1 98.5 261 LEU B O 1
ATOM 6364 N N . LEU B 1 262 ? 7.383 -40.812 -38.75 1 98.12 262 LEU B N 1
ATOM 6365 C CA . LEU B 1 262 ? 7.258 -42.25 -39 1 98.12 262 LEU B CA 1
ATOM 6366 C C . LEU B 1 262 ? 6.574 -42.938 -37.812 1 98.12 262 LEU B C 1
ATOM 6368 O O . LEU B 1 262 ? 6.75 -42.531 -36.688 1 98.12 262 LEU B O 1
ATOM 6372 N N . PRO B 1 263 ? 5.785 -43.906 -38.125 1 98.19 263 PRO B N 1
ATOM 6373 C CA . PRO B 1 263 ? 5.188 -44.688 -37.031 1 98.19 263 PRO B CA 1
ATOM 6374 C C . PRO B 1 263 ? 6.223 -45.438 -36.188 1 98.19 263 PRO B C 1
ATOM 6376 O O . PRO B 1 263 ? 7.312 -45.75 -36.688 1 98.19 263 PRO B O 1
ATOM 6379 N N . GLY B 1 264 ? 5.879 -45.688 -35.031 1 97.44 264 GLY B N 1
ATOM 6380 C CA . GLY B 1 264 ? 6.715 -46.562 -34.188 1 97.44 264 GLY B CA 1
ATOM 6381 C C . GLY B 1 264 ? 7.645 -45.781 -33.281 1 97.44 264 GLY B C 1
ATOM 6382 O O . GLY B 1 264 ? 8.234 -46.375 -32.375 1 97.44 264 GLY B O 1
ATOM 6383 N N . ILE B 1 265 ? 7.727 -44.531 -33.531 1 97 265 ILE B N 1
ATOM 6384 C CA . ILE B 1 265 ? 8.57 -43.719 -32.656 1 97 265 ILE B CA 1
ATOM 6385 C C . ILE B 1 265 ? 8.016 -43.75 -31.25 1 97 265 ILE B C 1
ATOM 6387 O O . ILE B 1 265 ? 6.805 -43.781 -31.047 1 97 265 ILE B O 1
ATOM 6391 N N . ALA B 1 266 ? 8.953 -43.719 -30.219 1 98.31 266 ALA B N 1
ATOM 6392 C CA . ALA B 1 266 ? 8.539 -43.781 -28.812 1 98.31 266 ALA B CA 1
ATOM 6393 C C . ALA B 1 266 ? 7.824 -42.5 -28.406 1 98.31 266 ALA B C 1
ATOM 6395 O O . ALA B 1 266 ? 8.242 -41.406 -28.766 1 98.31 266 ALA B O 1
ATOM 6396 N N . VAL B 1 267 ? 6.75 -42.625 -27.734 1 98.75 267 VAL B N 1
ATOM 6397 C CA . VAL B 1 267 ? 6.059 -41.531 -27.109 1 98.75 267 VAL B CA 1
ATOM 6398 C C . VAL B 1 267 ? 6.172 -41.625 -25.594 1 98.75 267 VAL B C 1
ATOM 6400 O O . VAL B 1 267 ? 5.734 -42.625 -25 1 98.75 267 VAL B O 1
ATOM 6403 N N . ALA B 1 268 ? 6.77 -40.625 -24.984 1 98.62 268 ALA B N 1
ATOM 6404 C CA . ALA B 1 268 ? 6.992 -40.656 -23.547 1 98.62 268 ALA B CA 1
ATOM 6405 C C . ALA B 1 268 ? 5.695 -40.375 -22.781 1 98.62 268 ALA B C 1
ATOM 6407 O O . ALA B 1 268 ? 4.801 -39.688 -23.297 1 98.62 268 ALA B O 1
ATOM 6408 N N . VAL B 1 269 ? 5.621 -40.906 -21.547 1 97.81 269 VAL B N 1
ATOM 6409 C CA . VAL B 1 269 ? 4.562 -40.5 -20.625 1 97.81 269 VAL B CA 1
ATOM 6410 C C . VAL B 1 269 ? 4.59 -39 -20.438 1 97.81 269 VAL B C 1
ATOM 6412 O O . VAL B 1 269 ? 5.66 -38.406 -20.281 1 97.81 269 VAL B O 1
ATOM 6415 N N . GLY B 1 270 ? 3.439 -38.344 -20.562 1 95.44 270 GLY B N 1
ATOM 6416 C CA . GLY B 1 270 ? 3.352 -36.906 -20.422 1 95.44 270 GLY B CA 1
ATOM 6417 C C . GLY B 1 270 ? 3.645 -36.438 -19.016 1 95.44 270 GLY B C 1
ATOM 6418 O O . GLY B 1 270 ? 3.662 -37.219 -18.078 1 95.44 270 GLY B O 1
ATOM 6419 N N . ASN B 1 271 ? 3.879 -35.094 -18.891 1 96.06 271 ASN B N 1
ATOM 6420 C CA . ASN B 1 271 ? 4.242 -34.5 -17.594 1 96.06 271 ASN B CA 1
ATOM 6421 C C . ASN B 1 271 ? 3.67 -33.094 -17.453 1 96.06 271 ASN B C 1
ATOM 6423 O O . ASN B 1 271 ? 3.074 -32.562 -18.391 1 96.06 271 ASN B O 1
ATOM 6427 N N . VAL B 1 272 ? 3.824 -32.531 -16.219 1 97.31 272 VAL B N 1
ATOM 6428 C CA . VAL B 1 272 ? 3.486 -31.141 -15.953 1 97.31 272 VAL B CA 1
ATOM 6429 C C . VAL B 1 272 ? 4.625 -30.234 -16.422 1 97.31 272 VAL B C 1
ATOM 6431 O O . VAL B 1 272 ? 5.801 -30.562 -16.234 1 97.31 272 VAL B O 1
ATOM 6434 N N . ASP B 1 273 ? 4.305 -29.156 -17 1 96.38 273 ASP B N 1
ATOM 6435 C CA . ASP B 1 273 ? 5.289 -28.25 -17.609 1 96.38 273 ASP B CA 1
ATOM 6436 C C . ASP B 1 273 ? 6.328 -27.797 -16.578 1 96.38 273 ASP B C 1
ATOM 6438 O O . ASP B 1 273 ? 7.531 -27.859 -16.844 1 96.38 273 ASP B O 1
ATOM 6442 N N . ALA B 1 274 ? 5.902 -27.438 -15.383 1 96 274 ALA B N 1
ATOM 6443 C CA . ALA B 1 274 ? 6.848 -27 -14.367 1 96 274 ALA B CA 1
ATOM 6444 C C . ALA B 1 274 ? 7.754 -28.141 -13.922 1 96 274 ALA B C 1
ATOM 6446 O O . ALA B 1 274 ? 8.953 -27.938 -13.719 1 96 274 ALA B O 1
ATOM 6447 N N . HIS B 1 275 ? 7.223 -29.281 -13.844 1 97.56 275 HIS B N 1
ATOM 6448 C CA . HIS B 1 275 ? 7.938 -30.438 -13.305 1 97.56 275 HIS B CA 1
ATOM 6449 C C . HIS B 1 275 ? 8.977 -30.953 -14.289 1 97.56 275 HIS B C 1
ATOM 6451 O O . HIS B 1 275 ? 10.102 -31.281 -13.898 1 97.56 275 HIS B O 1
ATOM 6457 N N . VAL B 1 276 ? 8.617 -30.969 -15.508 1 97 276 VAL B N 1
ATOM 6458 C CA . VAL B 1 276 ? 9.547 -31.484 -16.516 1 97 276 VAL B CA 1
ATOM 6459 C C . VAL B 1 276 ? 10.703 -30.516 -16.703 1 97 276 VAL B C 1
ATOM 6461 O O . VAL B 1 276 ? 11.758 -30.875 -17.219 1 97 276 VAL B O 1
ATOM 6464 N N . SER B 1 277 ? 10.555 -29.281 -16.266 1 96.75 277 SER B N 1
ATOM 6465 C CA . SER B 1 277 ? 11.602 -28.281 -16.359 1 96.75 277 SER B CA 1
ATOM 6466 C C . SER B 1 277 ? 12.75 -28.578 -15.406 1 96.75 277 SER B C 1
ATOM 6468 O O . SER B 1 277 ? 13.867 -28.109 -15.602 1 96.75 277 SER B O 1
ATOM 6470 N N . VAL B 1 278 ? 12.508 -29.359 -14.375 1 97.62 278 VAL B N 1
ATOM 6471 C CA . VAL B 1 278 ? 13.492 -29.609 -13.336 1 97.62 278 VAL B CA 1
ATOM 6472 C C . VAL B 1 278 ? 14.719 -30.297 -13.945 1 97.62 278 VAL B C 1
ATOM 6474 O O . VAL B 1 278 ? 15.82 -29.766 -13.914 1 97.62 278 VAL B O 1
ATOM 6477 N N . PRO B 1 279 ? 14.531 -31.438 -14.594 1 97.25 279 PRO B N 1
ATOM 6478 C CA . PRO B 1 279 ? 15.719 -32.062 -15.188 1 97.25 279 PRO B CA 1
ATOM 6479 C C . PRO B 1 279 ? 16.297 -31.234 -16.328 1 97.25 279 PRO B C 1
ATOM 6481 O O . PRO B 1 279 ? 17.516 -31.281 -16.594 1 97.25 279 PRO B O 1
ATOM 6484 N N . ALA B 1 280 ? 15.508 -30.453 -17.016 1 96.69 280 ALA B N 1
ATOM 6485 C CA . ALA B 1 280 ? 15.961 -29.609 -18.125 1 96.69 280 ALA B CA 1
ATOM 6486 C C . ALA B 1 280 ? 16.938 -28.547 -17.641 1 96.69 280 ALA B C 1
ATOM 6488 O O . ALA B 1 280 ? 17.703 -28 -18.438 1 96.69 280 ALA B O 1
ATOM 6489 N N . THR B 1 281 ? 16.906 -28.219 -16.406 1 96.44 281 THR B N 1
ATOM 6490 C CA . THR B 1 281 ? 17.844 -27.25 -15.828 1 96.44 281 THR B CA 1
ATOM 6491 C C . THR B 1 281 ? 19.094 -27.953 -15.305 1 96.44 281 THR B C 1
ATOM 6493 O O . THR B 1 281 ? 19.984 -27.312 -14.742 1 96.44 281 THR B O 1
ATOM 6496 N N . GLY B 1 282 ? 19.109 -29.266 -15.398 1 95.5 282 GLY B N 1
ATOM 6497 C CA . GLY B 1 282 ? 20.25 -30.047 -14.938 1 95.5 282 GLY B CA 1
ATOM 6498 C C . GLY B 1 282 ? 20.078 -30.578 -13.531 1 95.5 282 GLY B C 1
ATOM 6499 O O . GLY B 1 282 ? 20.953 -31.266 -13.008 1 95.5 282 GLY B O 1
ATOM 6500 N N . VAL B 1 283 ? 19 -30.328 -12.922 1 97.12 283 VAL B N 1
ATOM 6501 C CA . VAL B 1 283 ? 18.75 -30.766 -11.555 1 97.12 283 VAL B CA 1
ATOM 6502 C C . VAL B 1 283 ? 18.109 -32.156 -11.562 1 97.12 283 VAL B C 1
ATOM 6504 O O . VAL B 1 283 ? 16.938 -32.312 -11.906 1 97.12 283 VAL B O 1
ATOM 6507 N N . VAL B 1 284 ? 18.875 -33.188 -11.156 1 97.25 284 VAL B N 1
ATOM 6508 C CA . VAL B 1 284 ? 18.375 -34.531 -11.125 1 97.25 284 VAL B CA 1
ATOM 6509 C C . VAL B 1 284 ? 18.75 -35.219 -9.797 1 97.25 284 VAL B C 1
ATOM 6511 O O . VAL B 1 284 ? 18.641 -36.438 -9.656 1 97.25 284 VAL B O 1
ATOM 6514 N N . THR B 1 285 ? 19.25 -34.438 -8.891 1 95.5 285 THR B N 1
ATOM 6515 C CA . THR B 1 285 ? 19.594 -34.875 -7.551 1 95.5 285 THR B CA 1
ATOM 6516 C C . THR B 1 285 ? 19.094 -33.906 -6.504 1 95.5 285 THR B C 1
ATOM 6518 O O . THR B 1 285 ? 18.844 -32.719 -6.812 1 95.5 285 THR B O 1
ATOM 6521 N N . PRO B 1 286 ? 18.922 -34.375 -5.242 1 97.31 286 PRO B N 1
ATOM 6522 C CA . PRO B 1 286 ? 18.438 -33.5 -4.172 1 97.31 286 PRO B CA 1
ATOM 6523 C C . PRO B 1 286 ? 19.391 -32.344 -3.852 1 97.31 286 PRO B C 1
ATOM 6525 O O . PRO B 1 286 ? 20.531 -32.344 -4.309 1 97.31 286 PRO B O 1
ATOM 6528 N N . GLY B 1 287 ? 18.906 -31.344 -3.121 1 97.12 287 GLY B N 1
ATOM 6529 C CA . GLY B 1 287 ? 19.734 -30.266 -2.611 1 97.12 287 GLY B CA 1
ATOM 6530 C C . GLY B 1 287 ? 19.562 -28.969 -3.377 1 97.12 287 GLY B C 1
ATOM 6531 O O . GLY B 1 287 ? 20.141 -27.953 -3.018 1 97.12 287 GLY B O 1
ATOM 6532 N N . LYS B 1 288 ? 18.781 -29.031 -4.402 1 97.69 288 LYS B N 1
ATOM 6533 C CA . LYS B 1 288 ? 18.562 -27.844 -5.242 1 97.69 288 LYS B CA 1
ATOM 6534 C C . LYS B 1 288 ? 17.078 -27.516 -5.359 1 97.69 288 LYS B C 1
ATOM 6536 O O . LYS B 1 288 ? 16.234 -28.422 -5.438 1 97.69 288 LYS B O 1
ATOM 6541 N N . LEU B 1 289 ? 16.75 -26.281 -5.285 1 98.62 289 LEU B N 1
ATOM 6542 C CA . LEU B 1 289 ? 15.398 -25.781 -5.523 1 98.62 289 LEU B CA 1
ATOM 6543 C C . LEU B 1 289 ? 15.297 -25.125 -6.895 1 98.62 289 LEU B C 1
ATOM 6545 O O . LEU B 1 289 ? 16.047 -24.172 -7.188 1 98.62 289 LEU B O 1
ATOM 6549 N N . VAL B 1 290 ? 14.453 -25.672 -7.723 1 98.5 290 VAL B N 1
ATOM 6550 C CA . VAL B 1 290 ? 14.203 -25.094 -9.039 1 98.5 290 VAL B CA 1
ATOM 6551 C C . VAL B 1 290 ? 13.016 -24.141 -8.961 1 98.5 290 VAL B C 1
ATOM 6553 O O . VAL B 1 290 ? 11.953 -24.484 -8.445 1 98.5 290 VAL B O 1
ATOM 6556 N N . MET B 1 291 ? 13.234 -22.953 -9.43 1 98.44 291 MET B N 1
ATOM 6557 C CA . MET B 1 291 ? 12.18 -21.938 -9.5 1 98.44 291 MET B CA 1
ATOM 6558 C C . MET B 1 291 ? 11.75 -21.703 -10.945 1 98.44 291 MET B C 1
ATOM 6560 O O . MET B 1 291 ? 12.5 -21.141 -11.742 1 98.44 291 MET B O 1
ATOM 6564 N N . ALA B 1 292 ? 10.602 -22.156 -11.336 1 96.56 292 ALA B N 1
ATOM 6565 C CA . ALA B 1 292 ? 9.984 -21.781 -12.609 1 96.56 292 ALA B CA 1
ATOM 6566 C C . ALA B 1 292 ? 9.258 -20.453 -12.477 1 96.56 292 ALA B C 1
ATOM 6568 O O . ALA B 1 292 ? 8.125 -20.391 -11.984 1 96.56 292 ALA B O 1
ATOM 6569 N N . MET B 1 293 ? 9.859 -19.406 -13.055 1 95.94 293 MET B N 1
ATOM 6570 C CA . MET B 1 293 ? 9.43 -18.047 -12.742 1 95.94 293 MET B CA 1
ATOM 6571 C C . MET B 1 293 ? 8.727 -17.422 -13.938 1 95.94 293 MET B C 1
ATOM 6573 O O . MET B 1 293 ? 9.336 -17.219 -14.992 1 95.94 293 MET B O 1
ATOM 6577 N N . GLY B 1 294 ? 7.504 -17.062 -13.852 1 92 294 GLY B N 1
ATOM 6578 C CA . GLY B 1 294 ? 6.699 -16.328 -14.805 1 92 294 GLY B CA 1
ATOM 6579 C C . GLY B 1 294 ? 5.676 -15.422 -14.156 1 92 294 GLY B C 1
ATOM 6580 O O . GLY B 1 294 ? 6.027 -14.594 -13.305 1 92 294 GLY B O 1
ATOM 6581 N N . THR B 1 295 ? 4.367 -15.742 -14.523 1 89.62 295 THR B N 1
ATOM 6582 C CA . THR B 1 295 ? 3.277 -15.031 -13.859 1 89.62 295 THR B CA 1
ATOM 6583 C C . THR B 1 295 ? 3.268 -15.328 -12.367 1 89.62 295 THR B C 1
ATOM 6585 O O . THR B 1 295 ? 2.994 -14.438 -11.555 1 89.62 295 THR B O 1
ATOM 6588 N N . SER B 1 296 ? 3.566 -16.516 -12.039 1 93.44 296 SER B N 1
ATOM 6589 C CA . SER B 1 296 ? 3.77 -17.047 -10.688 1 93.44 296 SER B CA 1
ATOM 6590 C C . SER B 1 296 ? 5.117 -17.75 -10.57 1 93.44 296 SER B C 1
ATOM 6592 O O . SER B 1 296 ? 5.918 -17.734 -11.508 1 93.44 296 SER B O 1
ATOM 6594 N N . ILE B 1 297 ? 5.445 -18.188 -9.398 1 96.94 297 ILE B N 1
ATOM 6595 C CA . ILE B 1 297 ? 6.598 -19.078 -9.242 1 96.94 297 ILE B CA 1
ATOM 6596 C C . ILE B 1 297 ? 6.141 -20.453 -8.758 1 96.94 297 ILE B C 1
ATOM 6598 O O . ILE B 1 297 ? 5.324 -20.547 -7.836 1 96.94 297 ILE B O 1
ATOM 6602 N N . CYS B 1 298 ? 6.562 -21.453 -9.445 1 97.06 298 CYS B N 1
ATOM 6603 C CA . CYS B 1 298 ? 6.492 -22.828 -8.953 1 97.06 298 CYS B CA 1
ATOM 6604 C C . CYS B 1 298 ? 7.84 -23.281 -8.406 1 97.06 298 CYS B C 1
ATOM 6606 O O . CYS B 1 298 ? 8.859 -23.188 -9.094 1 97.06 298 CYS B O 1
ATOM 6608 N N . HIS B 1 299 ? 7.863 -23.641 -7.172 1 98.44 299 HIS B N 1
ATOM 6609 C CA . HIS B 1 299 ? 9.078 -24.141 -6.539 1 98.44 299 HIS B CA 1
ATOM 6610 C C . HIS B 1 299 ? 9.094 -25.672 -6.527 1 98.44 299 HIS B C 1
ATOM 6612 O O . HIS B 1 299 ? 8.164 -26.312 -6.027 1 98.44 299 HIS B O 1
ATOM 6618 N N . LEU B 1 300 ? 10.203 -26.25 -7.023 1 98.56 300 LEU B N 1
ATOM 6619 C CA . LEU B 1 300 ? 10.305 -27.703 -7.129 1 98.56 300 LEU B CA 1
ATOM 6620 C C . LEU B 1 300 ? 11.578 -28.203 -6.465 1 98.56 300 LEU B C 1
ATOM 6622 O O . LEU B 1 300 ? 12.664 -27.656 -6.695 1 98.56 300 LEU B O 1
ATOM 6626 N N . VAL B 1 301 ? 11.445 -29.219 -5.668 1 98.31 301 VAL B N 1
ATOM 6627 C CA . VAL B 1 301 ? 12.562 -29.766 -4.902 1 98.31 301 VAL B CA 1
ATOM 6628 C C . VAL B 1 301 ? 12.539 -31.281 -4.961 1 98.31 301 VAL B C 1
ATOM 6630 O O . VAL B 1 301 ? 11.469 -31.891 -4.914 1 98.31 301 VAL B O 1
ATOM 6633 N N . LEU B 1 302 ? 13.727 -31.891 -5.164 1 98.31 302 LEU B N 1
ATOM 6634 C CA . LEU B 1 302 ? 13.875 -33.344 -5.066 1 98.31 302 LEU B CA 1
ATOM 6635 C C . LEU B 1 302 ? 14.391 -33.75 -3.688 1 98.31 302 LEU B C 1
ATOM 6637 O O . LEU B 1 302 ? 15.234 -33.062 -3.111 1 98.31 302 LEU B O 1
ATOM 6641 N N . ALA B 1 303 ? 13.867 -34.812 -3.197 1 98.25 303 ALA B N 1
ATOM 6642 C CA . ALA B 1 303 ? 14.32 -35.344 -1.914 1 98.25 303 ALA B CA 1
ATOM 6643 C C . ALA B 1 303 ? 14.367 -36.875 -1.938 1 98.25 303 ALA B C 1
ATOM 6645 O O . ALA B 1 303 ? 13.719 -37.5 -2.773 1 98.25 303 ALA B O 1
ATOM 6646 N N . GLU B 1 304 ? 15.086 -37.469 -1.01 1 97.25 304 GLU B N 1
ATOM 6647 C CA . GLU B 1 304 ? 15.227 -38.906 -0.913 1 97.25 304 GLU B CA 1
ATOM 6648 C C . GLU B 1 304 ? 14.109 -39.531 -0.06 1 97.25 304 GLU B C 1
ATOM 6650 O O . GLU B 1 304 ? 13.766 -40.688 -0.226 1 97.25 304 GLU B O 1
ATOM 6655 N N . GLU B 1 305 ? 13.648 -38.688 0.817 1 96.81 305 GLU B N 1
ATOM 6656 C CA . GLU B 1 305 ? 12.617 -39.156 1.739 1 96.81 305 GLU B CA 1
ATOM 6657 C C . GLU B 1 305 ? 11.367 -38.281 1.664 1 96.81 305 GLU B C 1
ATOM 6659 O O . GLU B 1 305 ? 11.453 -37.094 1.315 1 96.81 305 GLU B O 1
ATOM 6664 N N . GLU B 1 306 ? 10.297 -38.875 1.956 1 96.44 306 GLU B N 1
ATOM 6665 C CA . GLU B 1 306 ? 9.039 -38.156 2.037 1 96.44 306 GLU B CA 1
ATOM 6666 C C . GLU B 1 306 ? 8.906 -37.438 3.381 1 96.44 306 GLU B C 1
ATOM 6668 O O . GLU B 1 306 ? 8.938 -38.062 4.434 1 96.44 306 GLU B O 1
ATOM 6673 N N . LYS B 1 307 ? 8.875 -36.156 3.393 1 96.12 307 LYS B N 1
ATOM 6674 C CA . LYS B 1 307 ? 8.695 -35.344 4.578 1 96.12 307 LYS B CA 1
ATOM 6675 C C . LYS B 1 307 ? 7.449 -34.469 4.445 1 96.12 307 LYS B C 1
ATOM 6677 O O . LYS B 1 307 ? 7.066 -34.062 3.34 1 96.12 307 LYS B O 1
ATOM 6682 N N . GLU B 1 308 ? 6.828 -34.25 5.562 1 95.25 308 GLU B N 1
ATOM 6683 C CA . GLU B 1 308 ? 5.734 -33.281 5.57 1 95.25 308 GLU B CA 1
ATOM 6684 C C . GLU B 1 308 ? 6.27 -31.844 5.645 1 95.25 308 GLU B C 1
ATOM 6686 O O . GLU B 1 308 ? 6.922 -31.469 6.621 1 95.25 308 GLU B O 1
ATOM 6691 N N . VAL B 1 309 ? 6.012 -31.078 4.637 1 96.75 309 VAL B N 1
ATOM 6692 C CA . VAL B 1 309 ? 6.484 -29.703 4.562 1 96.75 309 VAL B CA 1
ATOM 6693 C C . VAL B 1 309 ? 5.301 -28.75 4.652 1 96.75 309 VAL B C 1
ATOM 6695 O O . VAL B 1 309 ? 4.32 -28.891 3.914 1 96.75 309 VAL B O 1
ATOM 6698 N N . GLU B 1 310 ? 5.398 -27.766 5.508 1 95.69 310 GLU B N 1
ATOM 6699 C CA . GLU B 1 310 ? 4.34 -26.781 5.672 1 95.69 310 GLU B CA 1
ATOM 6700 C C . GLU B 1 310 ? 4.047 -26.062 4.359 1 95.69 310 GLU B C 1
ATOM 6702 O O . GLU B 1 310 ? 4.961 -25.531 3.725 1 95.69 310 GLU B O 1
ATOM 6707 N N . GLY B 1 311 ? 2.812 -26.125 3.988 1 95.19 311 GLY B N 1
ATOM 6708 C CA . GLY B 1 311 ? 2.363 -25.344 2.85 1 95.19 311 GLY B CA 1
ATOM 6709 C C . GLY B 1 311 ? 2.744 -25.953 1.516 1 95.19 311 GLY B C 1
ATOM 6710 O O . GLY B 1 311 ? 2.615 -25.312 0.472 1 95.19 311 GLY B O 1
ATOM 6711 N N . MET B 1 312 ? 3.248 -27.172 1.496 1 96.38 312 MET B N 1
ATOM 6712 C CA . MET B 1 312 ? 3.572 -27.812 0.228 1 96.38 312 MET B CA 1
ATOM 6713 C C . MET B 1 312 ? 2.316 -28.047 -0.605 1 96.38 312 MET B C 1
ATOM 6715 O O . MET B 1 312 ? 1.206 -28.062 -0.07 1 96.38 312 MET B O 1
ATOM 6719 N N . CYS B 1 313 ? 2.516 -28.172 -1.898 1 94.5 313 CYS B N 1
ATOM 6720 C CA . CYS B 1 313 ? 1.411 -28.375 -2.828 1 94.5 313 CYS B CA 1
ATOM 6721 C C . CYS B 1 313 ? 1.446 -29.781 -3.42 1 94.5 313 CYS B C 1
ATOM 6723 O O . CYS B 1 313 ? 0.928 -30.016 -4.516 1 94.5 313 CYS B O 1
ATOM 6725 N N . GLY B 1 314 ? 2.197 -30.625 -2.787 1 96.06 314 GLY B N 1
ATOM 6726 C CA . GLY B 1 314 ? 2.279 -32 -3.246 1 96.06 314 GLY B CA 1
ATOM 6727 C C . GLY B 1 314 ? 3.682 -32.562 -3.162 1 96.06 314 GLY B C 1
ATOM 6728 O O . GLY B 1 314 ? 4.664 -31.844 -3.273 1 96.06 314 GLY B O 1
ATOM 6729 N N . VAL B 1 315 ? 3.734 -33.781 -2.924 1 97.56 315 VAL B N 1
ATOM 6730 C CA . VAL B 1 315 ? 4.961 -34.594 -2.984 1 97.56 315 VAL B CA 1
ATOM 6731 C C . VAL B 1 315 ? 4.664 -35.938 -3.607 1 97.56 315 VAL B C 1
ATOM 6733 O O . VAL B 1 315 ? 3.693 -36.625 -3.234 1 97.56 315 VAL B O 1
ATOM 6736 N N . VAL B 1 316 ? 5.426 -36.312 -4.621 1 97.81 316 VAL B N 1
ATOM 6737 C CA . VAL B 1 316 ? 5.133 -37.531 -5.371 1 97.81 316 VAL B CA 1
ATOM 6738 C C . VAL B 1 316 ? 6.426 -38.281 -5.621 1 97.81 316 VAL B C 1
ATOM 6740 O O . VAL B 1 316 ? 7.395 -37.75 -6.152 1 97.81 316 VAL B O 1
ATOM 6743 N N . GLU B 1 317 ? 6.406 -39.531 -5.152 1 97.62 317 GLU B N 1
ATOM 6744 C CA . GLU B 1 317 ? 7.488 -40.438 -5.523 1 97.62 317 GLU B CA 1
ATOM 6745 C C . GLU B 1 317 ? 7.492 -40.719 -7.027 1 97.62 317 GLU B C 1
ATOM 6747 O O . GLU B 1 317 ? 6.461 -41.062 -7.605 1 97.62 317 GLU B O 1
ATOM 6752 N N . ASP B 1 318 ? 8.648 -40.5 -7.68 1 97 318 ASP B N 1
ATOM 6753 C CA . ASP B 1 318 ? 8.805 -40.688 -9.117 1 97 318 ASP B CA 1
ATOM 6754 C C . ASP B 1 318 ? 7.918 -39.688 -9.883 1 97 318 ASP B C 1
ATOM 6756 O O . ASP B 1 318 ? 7.418 -40 -10.961 1 97 318 ASP B O 1
ATOM 6760 N N . GLY B 1 319 ? 7.645 -38.562 -9.289 1 96.75 319 GLY B N 1
ATOM 6761 C CA . GLY B 1 319 ? 6.754 -37.625 -9.906 1 96.75 319 GLY B CA 1
ATOM 6762 C C . GLY B 1 319 ? 7.473 -36.625 -10.797 1 96.75 319 GLY B C 1
ATOM 6763 O O . GLY B 1 319 ? 6.879 -36.062 -11.719 1 96.75 319 GLY B O 1
ATOM 6764 N N . ILE B 1 320 ? 8.695 -36.344 -10.477 1 97.69 320 ILE B N 1
ATOM 6765 C CA . ILE B 1 320 ? 9.508 -35.406 -11.266 1 97.69 320 ILE B CA 1
ATOM 6766 C C . ILE B 1 320 ? 10.695 -36.156 -11.875 1 97.69 320 ILE B C 1
ATOM 6768 O O . ILE B 1 320 ? 10.789 -36.281 -13.102 1 97.69 320 ILE B O 1
ATOM 6772 N N . VAL B 1 321 ? 11.516 -36.688 -11.047 1 97.56 321 VAL B N 1
ATOM 6773 C CA . VAL B 1 321 ? 12.656 -37.531 -11.414 1 97.56 321 VAL B CA 1
ATOM 6774 C C . VAL B 1 321 ? 12.523 -38.906 -10.758 1 97.56 321 VAL B C 1
ATOM 6776 O O . VAL B 1 321 ? 12.453 -39 -9.531 1 97.56 321 VAL B O 1
ATOM 6779 N N . PRO B 1 322 ? 12.508 -39.969 -11.586 1 95.81 322 PRO B N 1
ATOM 6780 C CA . PRO B 1 322 ? 12.391 -41.312 -11 1 95.81 322 PRO B CA 1
ATOM 6781 C C . PRO B 1 322 ? 13.461 -41.562 -9.945 1 95.81 322 PRO B C 1
ATOM 6783 O O . PRO B 1 322 ? 14.633 -41.25 -10.148 1 95.81 322 PRO B O 1
ATOM 6786 N N . GLY B 1 323 ? 13 -42.156 -8.812 1 95.62 323 GLY B N 1
ATOM 6787 C CA . GLY B 1 323 ? 13.93 -42.469 -7.738 1 95.62 323 GLY B CA 1
ATOM 6788 C C . GLY B 1 323 ? 13.898 -41.469 -6.602 1 95.62 323 GLY B C 1
ATOM 6789 O O . GLY B 1 323 ? 14.438 -41.719 -5.523 1 95.62 323 GLY B O 1
ATOM 6790 N N . TYR B 1 324 ? 13.227 -40.375 -6.805 1 97.75 324 TYR B N 1
ATOM 6791 C CA . TYR B 1 324 ? 13.18 -39.312 -5.789 1 97.75 324 TYR B CA 1
ATOM 6792 C C . TYR B 1 324 ? 11.742 -38.906 -5.504 1 97.75 324 TYR B C 1
ATOM 6794 O O . TYR B 1 324 ? 10.828 -39.219 -6.27 1 97.75 324 TYR B O 1
ATOM 6802 N N . PHE B 1 325 ? 11.57 -38.312 -4.336 1 98 325 PHE B N 1
ATOM 6803 C CA . PHE B 1 325 ? 10.336 -37.594 -4.035 1 98 325 PHE B CA 1
ATOM 6804 C C . PHE B 1 325 ? 10.406 -36.156 -4.562 1 98 325 PHE B C 1
ATOM 6806 O O . PHE B 1 325 ? 11.32 -35.406 -4.219 1 98 325 PHE B O 1
ATOM 6813 N N . GLY B 1 326 ? 9.5 -35.875 -5.445 1 98 326 GLY B N 1
ATOM 6814 C CA . GLY B 1 326 ? 9.422 -34.5 -5.961 1 98 326 GLY B CA 1
ATOM 6815 C C . GLY B 1 326 ? 8.406 -33.656 -5.223 1 98 326 GLY B C 1
ATOM 6816 O O . GLY B 1 326 ? 7.238 -34.031 -5.109 1 98 326 GLY B O 1
ATOM 6817 N N . TYR B 1 327 ? 8.867 -32.5 -4.711 1 98.31 327 TYR B N 1
ATOM 6818 C CA . TYR B 1 327 ? 8.008 -31.562 -3.99 1 98.31 327 TYR B CA 1
ATOM 6819 C C . TYR B 1 327 ? 7.621 -30.391 -4.875 1 98.31 327 TYR B C 1
ATOM 6821 O O . TYR B 1 327 ? 8.43 -29.906 -5.676 1 98.31 327 TYR B O 1
ATOM 6829 N N . GLU B 1 328 ? 6.391 -29.938 -4.656 1 97.94 328 GLU B N 1
ATOM 6830 C CA . GLU B 1 328 ? 5.906 -28.719 -5.289 1 97.94 328 GLU B CA 1
ATOM 6831 C C . GLU B 1 328 ? 5.477 -27.688 -4.246 1 97.94 328 GLU B C 1
ATOM 6833 O O . GLU B 1 328 ? 4.844 -28.031 -3.246 1 97.94 328 GLU B O 1
ATOM 6838 N N . ALA B 1 329 ? 5.906 -26.5 -4.332 1 97.81 329 ALA B N 1
ATOM 6839 C CA . ALA B 1 329 ? 5.418 -25.297 -3.662 1 97.81 329 ALA B CA 1
ATOM 6840 C C . ALA B 1 329 ? 5.32 -24.141 -4.637 1 97.81 329 ALA B C 1
ATOM 6842 O O . ALA B 1 329 ? 5.621 -24.281 -5.824 1 97.81 329 ALA B O 1
ATOM 6843 N N . GLY B 1 330 ? 4.789 -23.031 -4.102 1 96.94 330 GLY B N 1
ATOM 6844 C CA . GLY B 1 330 ? 4.711 -21.969 -5.086 1 96.94 330 GLY B CA 1
ATOM 6845 C C . GLY B 1 330 ? 4.207 -20.656 -4.516 1 96.94 330 GLY B C 1
ATOM 6846 O O . GLY B 1 330 ? 3.84 -20.594 -3.34 1 96.94 330 GLY B O 1
ATOM 6847 N N . GLN B 1 331 ? 4.305 -19.641 -5.277 1 97.12 331 GLN B N 1
ATOM 6848 C CA . GLN B 1 331 ? 3.748 -18.297 -5.074 1 97.12 331 GLN B CA 1
ATOM 6849 C C . GLN B 1 331 ? 2.76 -17.938 -6.184 1 97.12 331 GLN B C 1
ATOM 6851 O O . GLN B 1 331 ? 3.064 -18.094 -7.367 1 97.12 331 GLN B O 1
ATOM 6856 N N . SER B 1 332 ? 1.616 -17.484 -5.836 1 93.62 332 SER B N 1
ATOM 6857 C CA . SER B 1 332 ? 0.476 -17.344 -6.738 1 93.62 332 SER B CA 1
ATOM 6858 C C . SER B 1 332 ? 0.672 -16.188 -7.707 1 93.62 332 SER B C 1
ATOM 6860 O O . SER B 1 332 ? 0.129 -16.188 -8.812 1 93.62 332 SER B O 1
ATOM 6862 N N . ALA B 1 333 ? 1.362 -15.195 -7.277 1 94.25 333 ALA B N 1
ATOM 6863 C CA . ALA B 1 333 ? 1.575 -14.023 -8.117 1 94.25 333 ALA B CA 1
ATOM 6864 C C . ALA B 1 333 ? 2.979 -13.453 -7.93 1 94.25 333 ALA B C 1
ATOM 6866 O O . ALA B 1 333 ? 3.406 -13.203 -6.801 1 94.25 333 ALA B O 1
ATOM 6867 N N . VAL B 1 334 ? 3.693 -13.312 -9.023 1 96.38 334 VAL B N 1
ATOM 6868 C CA . VAL B 1 334 ? 5.008 -12.68 -9.023 1 96.38 334 VAL B CA 1
ATOM 6869 C C . VAL B 1 334 ? 5.133 -11.75 -10.227 1 96.38 334 VAL B C 1
ATOM 6871 O O . VAL B 1 334 ? 4.922 -10.539 -10.102 1 96.38 334 VAL B O 1
ATOM 6874 N N . GLY B 1 335 ? 5.293 -12.367 -11.422 1 95.31 335 GLY B N 1
ATOM 6875 C CA . GLY B 1 335 ? 5.309 -11.539 -12.617 1 95.31 335 GLY B CA 1
ATOM 6876 C C . GLY B 1 335 ? 4.043 -10.719 -12.789 1 95.31 335 GLY B C 1
ATOM 6877 O O . GLY B 1 335 ? 4.094 -9.602 -13.305 1 95.31 335 GLY B O 1
ATOM 6878 N N . ASP B 1 336 ? 2.932 -11.289 -12.43 1 93.12 336 ASP B N 1
ATOM 6879 C CA . ASP B 1 336 ? 1.661 -10.578 -12.57 1 93.12 336 ASP B CA 1
ATOM 6880 C C . ASP B 1 336 ? 1.612 -9.359 -11.656 1 93.12 336 ASP B C 1
ATOM 6882 O O . ASP B 1 336 ? 0.957 -8.367 -11.977 1 93.12 336 ASP B O 1
ATOM 6886 N N . ILE B 1 337 ? 2.312 -9.391 -10.5 1 96.69 337 ILE B N 1
ATOM 6887 C CA . ILE B 1 337 ? 2.406 -8.219 -9.633 1 96.69 337 ILE B CA 1
ATOM 6888 C C . ILE B 1 337 ? 3.168 -7.105 -10.352 1 96.69 337 ILE B C 1
ATOM 6890 O O . ILE B 1 337 ? 2.76 -5.941 -10.312 1 96.69 337 ILE B O 1
ATOM 6894 N N . PHE B 1 338 ? 4.25 -7.465 -11.055 1 96.62 338 PHE B N 1
ATOM 6895 C CA . PHE B 1 338 ? 5.047 -6.484 -11.789 1 96.62 338 PHE B CA 1
ATOM 6896 C C . PHE B 1 338 ? 4.266 -5.918 -12.961 1 96.62 338 PHE B C 1
ATOM 6898 O O . PHE B 1 338 ? 4.32 -4.715 -13.234 1 96.62 338 PHE B O 1
ATOM 6905 N N . ALA B 1 339 ? 3.568 -6.82 -13.641 1 93 339 ALA B N 1
ATOM 6906 C CA . ALA B 1 339 ? 2.727 -6.367 -14.742 1 93 339 ALA B CA 1
ATOM 6907 C C . ALA B 1 339 ? 1.66 -5.391 -14.25 1 93 339 ALA B C 1
ATOM 6909 O O . ALA B 1 339 ? 1.41 -4.367 -14.891 1 93 339 ALA B O 1
ATOM 6910 N N . TRP B 1 340 ? 0.989 -5.73 -13.18 1 94.44 340 TRP B N 1
ATOM 6911 C CA . TRP B 1 340 ? 0.022 -4.828 -12.562 1 94.44 340 TRP B CA 1
ATOM 6912 C C . TRP B 1 340 ? 0.653 -3.473 -12.266 1 94.44 340 TRP B C 1
ATOM 6914 O O . TRP B 1 340 ? 0.072 -2.428 -12.57 1 94.44 340 TRP B O 1
ATOM 6924 N N . PHE B 1 341 ? 1.831 -3.5 -11.672 1 96.69 341 PHE B N 1
ATOM 6925 C CA . PHE B 1 341 ? 2.496 -2.258 -11.297 1 96.69 341 PHE B CA 1
ATOM 6926 C C . PHE B 1 341 ? 2.832 -1.429 -12.531 1 96.69 341 PHE B C 1
ATOM 6928 O O . PHE B 1 341 ? 2.744 -0.199 -12.5 1 96.69 341 PHE B O 1
ATOM 6935 N N . MET B 1 342 ? 3.232 -2.059 -13.617 1 93.38 342 MET B N 1
ATOM 6936 C CA . MET B 1 342 ? 3.527 -1.364 -14.867 1 93.38 342 MET B CA 1
ATOM 6937 C C . MET B 1 342 ? 2.295 -0.634 -15.391 1 93.38 342 MET B C 1
ATOM 6939 O O . MET B 1 342 ? 2.406 0.455 -15.953 1 93.38 342 MET B O 1
ATOM 6943 N N . GLU B 1 343 ? 1.274 -1.213 -15.125 1 90.38 343 GLU B N 1
ATOM 6944 C CA . GLU B 1 343 ? 0.029 -0.667 -15.656 1 90.38 343 GLU B CA 1
ATOM 6945 C C . GLU B 1 343 ? -0.56 0.381 -14.719 1 90.38 343 GLU B C 1
ATOM 6947 O O . GLU B 1 343 ? -1.141 1.371 -15.164 1 90.38 343 GLU B O 1
ATOM 6952 N N . HIS B 1 344 ? -0.392 0.14 -13.43 1 91.12 344 HIS B N 1
ATOM 6953 C CA . HIS B 1 344 ? -1.184 0.917 -12.484 1 91.12 344 HIS B CA 1
ATOM 6954 C C . HIS B 1 344 ? -0.289 1.74 -11.562 1 91.12 344 HIS B C 1
ATOM 6956 O O . HIS B 1 344 ? -0.759 2.67 -10.898 1 91.12 344 HIS B O 1
ATOM 6962 N N . GLY B 1 345 ? 1.015 1.451 -11.469 1 91.62 345 GLY B N 1
ATOM 6963 C CA . GLY B 1 345 ? 1.845 2.025 -10.422 1 91.62 345 GLY B CA 1
ATOM 6964 C C . GLY B 1 345 ? 2.914 2.961 -10.953 1 91.62 345 GLY B C 1
ATOM 6965 O O . GLY B 1 345 ? 3.641 3.588 -10.18 1 91.62 345 GLY B O 1
ATOM 6966 N N . VAL B 1 346 ? 3.027 3.094 -12.32 1 93.12 346 VAL B N 1
ATOM 6967 C CA . VAL B 1 346 ? 4.105 3.889 -12.898 1 93.12 346 VAL B CA 1
ATOM 6968 C C . VAL B 1 346 ? 3.582 5.273 -13.273 1 93.12 346 VAL B C 1
ATOM 6970 O O . VAL B 1 346 ? 2.543 5.398 -13.922 1 93.12 346 VAL B O 1
ATOM 6973 N N . THR B 1 347 ? 4.344 6.273 -12.898 1 90.62 347 THR B N 1
ATOM 6974 C CA . THR B 1 347 ? 3.916 7.652 -13.109 1 90.62 347 THR B CA 1
ATOM 6975 C C . THR B 1 347 ? 4.082 8.055 -14.57 1 90.62 347 THR B C 1
ATOM 6977 O O . THR B 1 347 ? 4.887 7.465 -15.289 1 90.62 347 THR B O 1
ATOM 6980 N N . SER B 1 348 ? 3.344 9.086 -14.961 1 88.12 348 SER B N 1
ATOM 6981 C CA . SER B 1 348 ? 3.379 9.562 -16.344 1 88.12 348 SER B CA 1
ATOM 6982 C C . SER B 1 348 ? 4.773 10.055 -16.719 1 88.12 348 SER B C 1
ATOM 6984 O O . SER B 1 348 ? 5.195 9.906 -17.875 1 88.12 348 SER B O 1
ATOM 6986 N N . ASP B 1 349 ? 5.434 10.617 -15.766 1 90 349 ASP B N 1
ATOM 6987 C CA . ASP B 1 349 ? 6.766 11.133 -16.047 1 90 349 ASP B CA 1
ATOM 6988 C C . ASP B 1 349 ? 7.738 10 -16.375 1 90 349 ASP B C 1
ATOM 6990 O O . ASP B 1 349 ? 8.602 10.156 -17.25 1 90 349 ASP B O 1
ATOM 6994 N N . LEU B 1 350 ? 7.645 8.898 -15.766 1 93.31 350 LEU B N 1
ATOM 6995 C CA . LEU B 1 350 ? 8.492 7.746 -16.031 1 93.31 350 LEU B CA 1
ATOM 6996 C C . LEU B 1 350 ? 8.172 7.133 -17.391 1 93.31 350 LEU B C 1
ATOM 6998 O O . LEU B 1 350 ? 9.07 6.695 -18.109 1 93.31 350 LEU B O 1
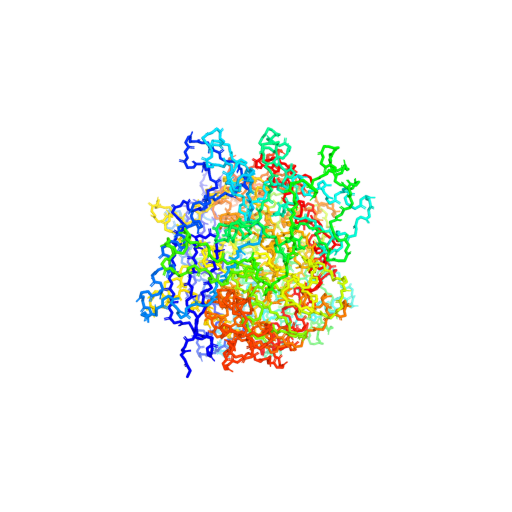ATOM 7002 N N . VAL B 1 351 ? 6.891 7.059 -17.719 1 92.81 351 VAL B N 1
ATOM 7003 C CA . VAL B 1 351 ? 6.48 6.566 -19.031 1 92.81 351 VAL B CA 1
ATOM 7004 C C . VAL B 1 351 ? 7.078 7.441 -20.125 1 92.81 351 VAL B C 1
ATOM 7006 O O . VAL B 1 351 ? 7.617 6.934 -21.109 1 92.81 351 VAL B O 1
ATOM 7009 N N . GLU B 1 352 ? 6.996 8.734 -19.875 1 92.75 352 GLU B N 1
ATOM 7010 C CA . GLU B 1 352 ? 7.547 9.68 -20.844 1 92.75 352 GLU B CA 1
ATOM 7011 C C . GLU B 1 352 ? 9.062 9.562 -20.938 1 92.75 352 GLU B C 1
ATOM 7013 O O . GLU B 1 352 ? 9.641 9.648 -22.016 1 92.75 352 GLU B O 1
ATOM 7018 N N . GLU B 1 353 ? 9.664 9.391 -19.812 1 95.38 353 GLU B N 1
ATOM 7019 C CA . GLU B 1 353 ? 11.109 9.242 -19.797 1 95.38 353 GLU B CA 1
ATOM 7020 C C . GLU B 1 353 ? 11.547 8.008 -20.578 1 95.38 353 GLU B C 1
ATOM 7022 O O . GLU B 1 353 ? 12.523 8.047 -21.328 1 95.38 353 GLU B O 1
ATOM 7027 N N . ALA B 1 354 ? 10.891 6.883 -20.391 1 96.25 354 ALA B N 1
ATOM 7028 C CA . ALA B 1 354 ? 11.195 5.656 -21.125 1 96.25 354 ALA B CA 1
ATOM 7029 C C . ALA B 1 354 ? 11.062 5.875 -22.625 1 96.25 354 ALA B C 1
ATOM 7031 O O . ALA B 1 354 ? 11.906 5.414 -23.406 1 96.25 354 ALA B O 1
ATOM 7032 N N . LYS B 1 355 ? 10.055 6.625 -23.031 1 95.25 355 LYS B N 1
ATOM 7033 C CA . LYS B 1 355 ? 9.844 6.945 -24.438 1 95.25 355 LYS B CA 1
ATOM 7034 C C . LYS B 1 355 ? 10.977 7.809 -24.984 1 95.25 355 LYS B C 1
ATOM 7036 O O . LYS B 1 355 ? 11.484 7.566 -26.078 1 95.25 355 LYS B O 1
ATOM 7041 N N . GLN B 1 356 ? 11.289 8.789 -24.203 1 97.12 356 GLN B N 1
ATOM 7042 C CA . GLN B 1 356 ? 12.359 9.703 -24.609 1 97.12 356 GLN B CA 1
ATOM 7043 C C . GLN B 1 356 ? 13.688 8.961 -24.75 1 97.12 356 GLN B C 1
ATOM 7045 O O . GLN B 1 356 ? 14.453 9.234 -25.672 1 97.12 356 GLN B O 1
ATOM 7050 N N . LYS B 1 357 ? 13.938 8.039 -23.906 1 96.75 357 LYS B N 1
ATOM 7051 C CA . LYS B 1 357 ? 15.172 7.262 -23.922 1 96.75 357 LYS B CA 1
ATOM 7052 C C . LYS B 1 357 ? 15.07 6.102 -24.922 1 96.75 357 LYS B C 1
ATOM 7054 O O . LYS B 1 357 ? 16.062 5.434 -25.203 1 96.75 357 LYS B O 1
ATOM 7059 N N . ASN B 1 358 ? 13.906 5.832 -25.391 1 97.06 358 ASN B N 1
ATOM 7060 C CA . ASN B 1 358 ? 13.617 4.746 -26.328 1 97.06 358 ASN B CA 1
ATOM 7061 C C . ASN B 1 358 ? 13.984 3.387 -25.734 1 97.06 358 ASN B C 1
ATOM 7063 O O . ASN B 1 358 ? 14.695 2.602 -26.359 1 97.06 358 ASN B O 1
ATOM 7067 N N . ILE B 1 359 ? 13.586 3.182 -24.547 1 96.12 359 ILE B N 1
ATOM 7068 C CA . ILE B 1 359 ? 13.758 1.896 -23.875 1 96.12 359 ILE B CA 1
ATOM 7069 C C . ILE B 1 359 ? 12.43 1.431 -23.297 1 96.12 359 ILE B C 1
ATOM 7071 O O . ILE B 1 359 ? 11.539 2.244 -23.047 1 96.12 359 ILE B O 1
ATOM 7075 N N . PRO B 1 360 ? 12.328 0.083 -23.172 1 94.12 360 PRO B N 1
ATOM 7076 C CA . PRO B 1 36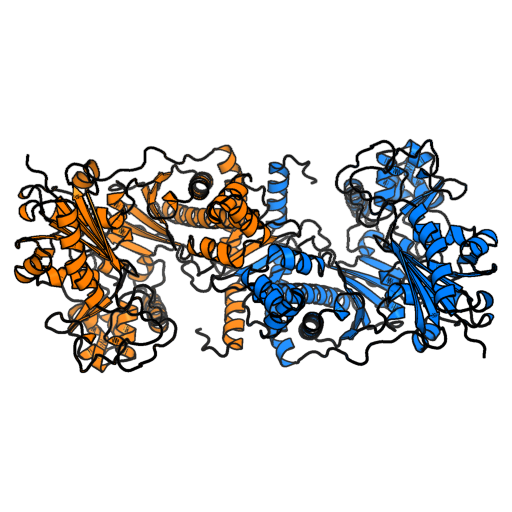0 ? 11.094 -0.396 -22.547 1 94.12 360 PRO B CA 1
ATOM 7077 C C . PRO B 1 360 ? 10.93 0.121 -21.109 1 94.12 360 PRO B C 1
ATOM 7079 O O . PRO B 1 360 ? 11.914 0.254 -20.391 1 94.12 360 PRO B O 1
ATOM 7082 N N . LEU B 1 361 ? 9.695 0.384 -20.781 1 94.19 361 LEU B N 1
ATOM 7083 C CA . LEU B 1 361 ? 9.367 0.903 -19.453 1 94.19 361 LEU B CA 1
ATOM 7084 C C . LEU B 1 361 ? 9.938 0.002 -18.359 1 94.19 361 LEU B C 1
ATOM 7086 O O . LEU B 1 361 ? 10.438 0.489 -17.344 1 94.19 361 LEU B O 1
ATOM 7090 N N . HIS B 1 362 ? 9.922 -1.319 -18.578 1 94 362 HIS B N 1
ATOM 7091 C CA . HIS B 1 362 ? 10.445 -2.271 -17.609 1 94 362 HIS B CA 1
ATOM 7092 C C . HIS B 1 362 ? 11.938 -2.062 -17.375 1 94 362 HIS B C 1
ATOM 7094 O O . HIS B 1 362 ? 12.422 -2.184 -16.25 1 94 362 HIS B O 1
ATOM 7100 N N . ALA B 1 363 ? 12.617 -1.81 -18.406 1 95 363 ALA B N 1
ATOM 7101 C CA . ALA B 1 363 ? 14.062 -1.602 -18.328 1 95 363 ALA B CA 1
ATOM 7102 C C . ALA B 1 363 ? 14.391 -0.34 -17.531 1 95 363 ALA B C 1
ATOM 7104 O O . ALA B 1 363 ? 15.328 -0.327 -16.734 1 95 363 ALA B O 1
ATOM 7105 N N . LEU B 1 364 ? 13.648 0.706 -17.812 1 96.5 364 LEU B N 1
ATOM 7106 C CA . LEU B 1 364 ? 13.859 1.948 -17.078 1 96.5 364 LEU B CA 1
ATOM 7107 C C . LEU B 1 364 ? 13.625 1.74 -15.586 1 96.5 364 LEU B C 1
ATOM 7109 O O . LEU B 1 364 ? 14.422 2.199 -14.758 1 96.5 364 LEU B O 1
ATOM 7113 N N . LEU B 1 365 ? 12.531 1.095 -15.219 1 96.44 365 LEU B N 1
ATOM 7114 C CA . LEU B 1 365 ? 12.203 0.869 -13.812 1 96.44 365 LEU B CA 1
ATOM 7115 C C . LEU B 1 365 ? 13.266 0.005 -13.141 1 96.44 365 LEU B C 1
ATOM 7117 O O . LEU B 1 365 ? 13.602 0.225 -11.969 1 96.44 365 LEU B O 1
ATOM 7121 N N . GLU B 1 366 ? 13.711 -1 -13.805 1 96.62 366 GLU B N 1
ATOM 7122 C CA . GLU B 1 366 ? 14.773 -1.832 -13.258 1 96.62 366 GLU B CA 1
ATOM 7123 C C . GLU B 1 366 ? 16.031 -1.011 -12.992 1 96.62 366 GLU B C 1
ATOM 7125 O O . GLU B 1 366 ? 16.672 -1.163 -11.945 1 96.62 366 GLU B O 1
ATOM 7130 N N . GLU B 1 367 ? 16.375 -0.217 -13.969 1 96.88 367 GLU B N 1
ATOM 7131 C CA . GLU B 1 367 ? 17.547 0.648 -13.82 1 96.88 367 GLU B CA 1
ATOM 7132 C C . GLU B 1 367 ? 17.406 1.558 -12.602 1 96.88 367 GLU B C 1
ATOM 7134 O O . GLU B 1 367 ? 18.312 1.659 -11.789 1 96.88 367 GLU B O 1
ATOM 7139 N N . LYS B 1 368 ? 16.312 2.211 -12.461 1 97.06 368 LYS B N 1
ATOM 7140 C CA . LYS B 1 368 ? 16.094 3.141 -11.359 1 97.06 368 LYS B CA 1
ATOM 7141 C C . LYS B 1 368 ? 16.031 2.406 -10.023 1 97.06 368 LYS B C 1
ATOM 7143 O O . LYS B 1 368 ? 16.531 2.896 -9.016 1 97.06 368 LYS B O 1
ATOM 7148 N N . ALA B 1 369 ? 15.367 1.252 -10 1 97.69 369 ALA B N 1
ATOM 7149 C CA . ALA B 1 369 ? 15.266 0.441 -8.789 1 97.69 369 ALA B CA 1
ATOM 7150 C C . ALA B 1 369 ? 16.641 -0.079 -8.359 1 97.69 369 ALA B C 1
ATOM 7152 O O . ALA B 1 369 ? 16.906 -0.213 -7.168 1 97.69 369 ALA B O 1
ATOM 7153 N N . ALA B 1 370 ? 17.484 -0.368 -9.305 1 97.69 370 ALA B N 1
ATOM 7154 C CA . ALA B 1 370 ? 18.812 -0.938 -9.039 1 97.69 370 ALA B CA 1
ATOM 7155 C C . ALA B 1 370 ? 19.719 0.071 -8.336 1 97.69 370 ALA B C 1
ATOM 7157 O O . ALA B 1 370 ? 20.703 -0.306 -7.711 1 97.69 370 ALA B O 1
ATOM 7158 N N . ALA B 1 371 ? 19.328 1.315 -8.438 1 96.38 371 ALA B N 1
ATOM 7159 C CA . ALA B 1 371 ? 20.141 2.373 -7.848 1 96.38 371 ALA B CA 1
ATOM 7160 C C . ALA B 1 371 ? 20 2.391 -6.328 1 96.38 371 ALA B C 1
ATOM 7162 O O . ALA B 1 371 ? 20.844 2.951 -5.625 1 96.38 371 ALA B O 1
ATOM 7163 N N . TYR B 1 372 ? 19 1.767 -5.785 1 96.88 372 TYR B N 1
ATOM 7164 C CA . TYR B 1 372 ? 18.766 1.759 -4.348 1 96.88 372 TYR B CA 1
ATOM 7165 C C . TYR B 1 372 ? 19.484 0.588 -3.684 1 96.88 372 TYR B C 1
ATOM 7167 O O . TYR B 1 372 ? 19.531 -0.513 -4.238 1 96.88 372 TYR B O 1
ATOM 7175 N N . GLN B 1 373 ? 19.969 0.786 -2.496 1 97.06 373 GLN B N 1
ATOM 7176 C CA . GLN B 1 373 ? 20.516 -0.277 -1.664 1 97.06 373 GLN B CA 1
ATOM 7177 C C . GLN B 1 373 ? 19.422 -0.97 -0.856 1 97.06 373 GLN B C 1
ATOM 7179 O O . GLN B 1 373 ? 18.344 -0.417 -0.668 1 97.06 373 GLN B O 1
ATOM 7184 N N . PRO B 1 374 ? 19.75 -2.205 -0.381 1 97.38 374 PRO B N 1
ATOM 7185 C CA . PRO B 1 374 ? 18.781 -2.865 0.493 1 97.38 374 PRO B CA 1
ATOM 7186 C C . PRO B 1 374 ? 18.375 -2 1.685 1 97.38 374 PRO B C 1
ATOM 7188 O O . PRO B 1 374 ? 19.234 -1.438 2.365 1 97.38 374 PRO B O 1
ATOM 7191 N N . GLY B 1 375 ? 17.141 -1.858 1.893 1 97.06 375 GLY B N 1
ATOM 7192 C CA . GLY B 1 375 ? 16.609 -1.121 3.035 1 97.06 375 GLY B CA 1
ATOM 7193 C C . GLY B 1 375 ? 16.453 0.362 2.762 1 97.06 375 GLY B C 1
ATOM 7194 O O . GLY B 1 375 ? 15.781 1.066 3.52 1 97.06 375 GLY B O 1
ATOM 7195 N N . GLU B 1 376 ? 16.984 0.91 1.718 1 96.56 376 GLU B N 1
ATOM 7196 C CA . GLU B 1 376 ? 17.047 2.344 1.45 1 96.56 376 GLU B CA 1
ATOM 7197 C C . GLU B 1 376 ? 15.664 2.914 1.16 1 96.56 376 GLU B C 1
ATOM 7199 O O . GLU B 1 376 ? 15.414 4.102 1.389 1 96.56 376 GLU B O 1
ATOM 7204 N N . THR B 1 377 ? 14.742 2.133 0.687 1 96.56 377 THR B N 1
ATOM 7205 C CA . THR B 1 377 ? 13.414 2.621 0.33 1 96.56 377 THR B CA 1
ATOM 7206 C C . THR B 1 377 ? 12.578 2.873 1.581 1 96.56 377 THR B C 1
ATOM 7208 O O . THR B 1 377 ? 11.609 3.637 1.543 1 96.56 377 THR B O 1
ATOM 7211 N N . GLY B 1 378 ? 12.859 2.098 2.699 1 97.5 378 GLY B N 1
ATOM 7212 C CA . GLY B 1 378 ? 12.062 2.174 3.914 1 97.5 378 GLY B CA 1
ATOM 7213 C C . GLY B 1 378 ? 10.719 1.476 3.795 1 97.5 378 GLY B C 1
ATOM 7214 O O . GLY B 1 378 ? 9.875 1.59 4.684 1 97.5 378 GLY B O 1
ATOM 7215 N N . LEU B 1 379 ? 10.539 0.75 2.707 1 98.44 379 LEU B N 1
ATOM 7216 C CA . LEU B 1 379 ? 9.258 0.1 2.434 1 98.44 379 LEU B CA 1
ATOM 7217 C C . LEU B 1 379 ? 9.352 -1.403 2.672 1 98.44 379 LEU B C 1
ATOM 7219 O O . LEU B 1 379 ? 10.445 -1.972 2.662 1 98.44 379 LEU B O 1
ATOM 7223 N N . LEU B 1 380 ? 8.281 -2.033 2.961 1 98.75 380 LEU B N 1
ATOM 7224 C CA . LEU B 1 380 ? 8.094 -3.475 3.092 1 98.75 380 LEU B CA 1
ATOM 7225 C C . LEU B 1 380 ? 6.734 -3.898 2.549 1 98.75 380 LEU B C 1
ATOM 7227 O O . LEU B 1 380 ? 5.746 -3.178 2.705 1 98.75 380 LEU B O 1
ATOM 7231 N N . ALA B 1 381 ? 6.648 -5.047 1.871 1 98.81 381 ALA B N 1
ATOM 7232 C CA . ALA B 1 381 ? 5.379 -5.473 1.284 1 98.81 381 ALA B CA 1
ATOM 7233 C C . ALA B 1 381 ? 5.145 -6.961 1.512 1 98.81 381 ALA B C 1
ATOM 7235 O O . ALA B 1 381 ? 6.086 -7.719 1.753 1 98.81 381 ALA B O 1
ATOM 7236 N N . LEU B 1 382 ? 3.891 -7.359 1.569 1 98.75 382 LEU B N 1
ATOM 7237 C CA . LEU B 1 382 ? 3.473 -8.75 1.419 1 98.75 382 LEU B CA 1
ATOM 7238 C C . LEU B 1 382 ? 2.953 -9.008 0.009 1 98.75 382 LEU B C 1
ATOM 7240 O O . LEU B 1 382 ? 2.096 -8.273 -0.487 1 98.75 382 LEU B O 1
ATOM 7244 N N . ASP B 1 383 ? 3.404 -10.008 -0.606 1 98.12 383 ASP B N 1
ATOM 7245 C CA . ASP B 1 383 ? 3.193 -10.234 -2.033 1 98.12 383 ASP B CA 1
ATOM 7246 C C . ASP B 1 383 ? 1.921 -11.047 -2.275 1 98.12 383 ASP B C 1
ATOM 7248 O O . ASP B 1 383 ? 1.775 -11.68 -3.32 1 98.12 383 ASP B O 1
ATOM 7252 N N . TRP B 1 384 ? 0.93 -10.992 -1.42 1 98 384 TRP B N 1
ATOM 7253 C CA . TRP B 1 384 ? -0.264 -11.828 -1.488 1 98 384 TRP B CA 1
ATOM 7254 C C . TRP B 1 384 ? -1.332 -11.18 -2.363 1 98 384 TRP B C 1
ATOM 7256 O O . TRP B 1 384 ? -2.5 -11.102 -1.975 1 98 384 TRP B O 1
ATOM 7266 N N . TRP B 1 385 ? -0.935 -10.656 -3.533 1 97.19 385 TRP B N 1
ATOM 7267 C CA . TRP B 1 385 ? -1.841 -9.898 -4.391 1 97.19 385 TRP B CA 1
ATOM 7268 C C . TRP B 1 385 ? -2.816 -10.828 -5.105 1 97.19 385 TRP B C 1
ATOM 7270 O O . TRP B 1 385 ? -3.773 -10.375 -5.734 1 97.19 385 TRP B O 1
ATOM 7280 N N . ASN B 1 386 ? -2.637 -12.117 -5.055 1 94 386 ASN B N 1
ATOM 7281 C CA . ASN B 1 386 ? -3.545 -13.156 -5.52 1 94 386 ASN B CA 1
ATOM 7282 C C . ASN B 1 386 ? -3.611 -14.32 -4.535 1 94 386 ASN B C 1
ATOM 7284 O O . ASN B 1 386 ? -3.555 -15.484 -4.934 1 94 386 ASN B O 1
ATOM 7288 N N . GLY B 1 387 ? -3.631 -13.969 -3.254 1 93.94 387 GLY B N 1
ATOM 7289 C CA . GLY B 1 387 ? -3.605 -14.984 -2.209 1 93.94 387 GLY B CA 1
ATOM 7290 C C . GLY B 1 387 ? -2.221 -15.547 -1.959 1 93.94 387 GLY B C 1
ATOM 7291 O O . GLY B 1 387 ? -1.238 -15.078 -2.535 1 93.94 387 GLY B O 1
ATOM 7292 N N . ASN B 1 388 ? -2.145 -16.422 -0.998 1 95.88 388 ASN B N 1
ATOM 7293 C CA . ASN B 1 388 ? -0.894 -17.109 -0.683 1 95.88 388 ASN B CA 1
ATOM 7294 C C . ASN B 1 388 ? -1.012 -18.609 -0.881 1 95.88 388 ASN B C 1
ATOM 7296 O O . ASN B 1 388 ? -1.808 -19.281 -0.21 1 95.88 388 ASN B O 1
ATOM 7300 N N . ARG B 1 389 ? -0.285 -19.156 -1.854 1 94.94 389 ARG B N 1
ATOM 7301 C CA . ARG B 1 389 ? -0.251 -20.594 -2.102 1 94.94 389 ARG B CA 1
ATOM 7302 C C . ARG B 1 389 ? 0.594 -21.312 -1.052 1 94.94 389 ARG B C 1
ATOM 7304 O O . ARG B 1 389 ? 0.092 -22.172 -0.325 1 94.94 389 ARG B O 1
ATOM 7311 N N . SER B 1 390 ? 1.887 -21.109 -1.015 1 96.56 390 SER B N 1
ATOM 7312 C CA . SER B 1 390 ? 2.777 -21.578 0.042 1 96.56 390 SER B CA 1
ATOM 7313 C C . SER B 1 390 ? 3.355 -20.406 0.835 1 96.56 390 SER B C 1
ATOM 7315 O O . SER B 1 390 ? 3.645 -19.344 0.273 1 96.56 390 SER B O 1
ATOM 7317 N N . THR B 1 391 ? 3.443 -20.484 2.152 1 96.38 391 THR B N 1
ATOM 7318 C CA . THR B 1 391 ? 3.25 -21.656 2.984 1 96.38 391 THR B CA 1
ATOM 7319 C C . THR B 1 391 ? 1.882 -21.625 3.662 1 96.38 391 THR B C 1
ATOM 7321 O O . THR B 1 391 ? 1.491 -22.594 4.328 1 96.38 391 THR B O 1
ATOM 7324 N N . LEU B 1 392 ? 1.124 -20.531 3.365 1 95.69 392 LEU B N 1
ATOM 7325 C CA . LEU B 1 392 ? -0.074 -20.297 4.168 1 95.69 392 LEU B CA 1
ATOM 7326 C C . LEU B 1 392 ? -1.281 -21 3.547 1 95.69 392 LEU B C 1
ATOM 7328 O O . LEU B 1 392 ? -2.287 -21.234 4.223 1 95.69 392 LEU B O 1
ATOM 7332 N N . VAL B 1 393 ? -1.268 -21.312 2.312 1 93.56 393 VAL B N 1
ATOM 7333 C CA . VAL B 1 393 ? -2.326 -22 1.583 1 93.56 393 VAL B CA 1
ATOM 7334 C C . VAL B 1 393 ? -3.662 -21.297 1.832 1 93.56 393 VAL B C 1
ATOM 7336 O O . VAL B 1 393 ? -4.633 -21.938 2.248 1 93.56 393 VAL B O 1
ATOM 7339 N N . ASP B 1 394 ? -3.744 -20.016 1.524 1 92.62 394 ASP B N 1
ATOM 7340 C CA . ASP B 1 394 ? -4.918 -19.188 1.811 1 92.62 394 ASP B CA 1
ATOM 7341 C C . ASP B 1 394 ? -5.176 -18.188 0.69 1 92.62 394 ASP B C 1
ATOM 7343 O O . ASP B 1 394 ? -4.465 -17.188 0.574 1 92.62 394 ASP B O 1
ATOM 7347 N N . THR B 1 395 ? -6.211 -18.406 -0.065 1 88.94 395 THR B N 1
ATOM 7348 C CA . THR B 1 395 ? -6.527 -17.594 -1.233 1 88.94 395 THR B CA 1
ATOM 7349 C C . THR B 1 395 ? -7.219 -16.297 -0.818 1 88.94 395 THR B C 1
ATOM 7351 O O . THR B 1 395 ? -7.41 -15.391 -1.641 1 88.94 395 THR B O 1
ATOM 7354 N N . ASN B 1 396 ? -7.562 -16.156 0.459 1 90.12 396 ASN B N 1
ATOM 7355 C CA . ASN B 1 396 ? -8.312 -15 0.927 1 90.12 396 ASN B CA 1
ATOM 7356 C C . ASN B 1 396 ? -7.379 -13.914 1.45 1 90.12 396 ASN B C 1
ATOM 7358 O O . ASN B 1 396 ? -7.84 -12.867 1.918 1 90.12 396 ASN B O 1
ATOM 7362 N N . LEU B 1 397 ? -6.129 -14.148 1.411 1 96 397 LEU B N 1
ATOM 7363 C CA . LEU B 1 397 ? -5.156 -13.148 1.841 1 96 397 LEU B CA 1
ATOM 7364 C C . LEU B 1 397 ? -4.867 -12.156 0.721 1 96 397 LEU B C 1
ATOM 7366 O O . LEU B 1 397 ? -5.07 -12.461 -0.456 1 96 397 LEU B O 1
ATOM 7370 N N . SER B 1 398 ? -4.488 -10.945 1.046 1 97.25 398 SER B N 1
ATOM 7371 C CA . SER B 1 398 ? -4.227 -9.875 0.09 1 97.25 398 SER B CA 1
ATOM 7372 C C . SER B 1 398 ? -2.924 -9.156 0.415 1 97.25 398 SER B C 1
ATOM 7374 O O . SER B 1 398 ? -2.268 -9.461 1.412 1 97.25 398 SER B O 1
ATOM 7376 N N . GLY B 1 399 ? -2.535 -8.242 -0.458 1 98 399 GLY B N 1
ATOM 7377 C CA . GLY B 1 399 ? -1.235 -7.598 -0.359 1 98 399 GLY B CA 1
ATOM 7378 C C . GLY B 1 399 ? -1.232 -6.398 0.57 1 98 399 GLY B C 1
ATOM 7379 O O . GLY B 1 399 ? -2.291 -5.848 0.885 1 98 399 GLY B O 1
ATOM 7380 N N . ILE B 1 400 ? -0.024 -6.027 1.037 1 98.44 400 ILE B N 1
ATOM 7381 C CA . ILE B 1 400 ? 0.236 -4.855 1.862 1 98.44 400 ILE B CA 1
ATOM 7382 C C . ILE B 1 400 ? 1.438 -4.09 1.309 1 98.44 400 ILE B C 1
ATOM 7384 O O . ILE B 1 400 ? 2.396 -4.695 0.825 1 98.44 400 ILE B O 1
ATOM 7388 N N . ILE B 1 401 ? 1.38 -2.816 1.309 1 98.5 401 ILE B N 1
ATOM 7389 C CA . ILE B 1 401 ? 2.557 -1.959 1.228 1 98.5 401 ILE B CA 1
ATOM 7390 C C . ILE B 1 401 ? 2.652 -1.093 2.48 1 98.5 401 ILE B C 1
ATOM 7392 O O . ILE B 1 401 ? 1.701 -0.388 2.828 1 98.5 401 ILE B O 1
ATOM 7396 N N . LEU B 1 402 ? 3.703 -1.181 3.172 1 98.62 402 LEU B N 1
ATOM 7397 C CA . LEU B 1 402 ? 3.936 -0.517 4.449 1 98.62 402 LEU B CA 1
ATOM 7398 C C . LEU B 1 402 ? 5.152 0.398 4.371 1 98.62 402 LEU B C 1
ATOM 7400 O O . LEU B 1 402 ? 6.141 0.069 3.713 1 98.62 402 LEU B O 1
ATOM 7404 N N . GLY B 1 403 ? 5.117 1.519 5.031 1 98.19 403 GLY B N 1
ATOM 7405 C CA . GLY B 1 403 ? 6.242 2.439 5.07 1 98.19 403 GLY B CA 1
ATOM 7406 C C . GLY B 1 403 ? 6.07 3.633 4.148 1 98.19 403 GLY B C 1
ATOM 7407 O O . GLY B 1 403 ? 7.008 4.406 3.945 1 98.19 403 GLY B O 1
ATOM 7408 N N . MET B 1 404 ? 4.891 3.859 3.625 1 97.62 404 MET B N 1
ATOM 7409 C CA . MET B 1 404 ? 4.602 4.906 2.646 1 97.62 404 MET B CA 1
ATOM 7410 C C . MET B 1 404 ? 4.75 6.289 3.27 1 97.62 404 MET B C 1
ATOM 7412 O O . MET B 1 404 ? 4.281 6.527 4.387 1 97.62 404 MET B O 1
ATOM 7416 N N . THR B 1 405 ? 5.406 7.199 2.564 1 95.94 405 THR B N 1
ATOM 7417 C CA . THR B 1 405 ? 5.531 8.602 2.938 1 95.94 405 THR B CA 1
ATOM 7418 C C . THR B 1 405 ? 5.223 9.508 1.749 1 95.94 405 THR B C 1
ATOM 7420 O O . THR B 1 405 ? 5.027 9.031 0.63 1 95.94 405 THR B O 1
ATOM 7423 N N . LEU B 1 406 ? 5.195 10.773 1.948 1 94.31 406 LEU B N 1
ATOM 7424 C CA . LEU B 1 406 ? 4.941 11.75 0.895 1 94.31 406 LEU B CA 1
ATOM 7425 C C . LEU B 1 406 ? 6.109 11.812 -0.082 1 94.31 406 LEU B C 1
ATOM 7427 O O . LEU B 1 406 ? 5.996 12.398 -1.16 1 94.31 406 LEU B O 1
ATOM 7431 N N . GLN B 1 407 ? 7.219 11.117 0.239 1 91.88 407 GLN B N 1
ATOM 7432 C CA . GLN B 1 407 ? 8.406 11.141 -0.611 1 91.88 407 GLN B CA 1
ATOM 7433 C C . GLN B 1 407 ? 8.539 9.852 -1.404 1 91.88 407 GLN B C 1
ATOM 7435 O O . GLN B 1 407 ? 9.414 9.734 -2.268 1 91.88 407 GLN B O 1
ATOM 7440 N N . THR B 1 408 ? 7.695 8.883 -1.144 1 95.75 408 THR B N 1
ATOM 7441 C CA . THR B 1 408 ? 7.797 7.578 -1.789 1 95.75 408 THR B CA 1
ATOM 7442 C C . THR B 1 408 ? 7.652 7.711 -3.303 1 95.75 408 THR B C 1
ATOM 7444 O O . THR B 1 408 ? 6.777 8.43 -3.787 1 95.75 408 THR B O 1
ATOM 7447 N N . LYS B 1 409 ? 8.5 7.055 -4.016 1 94.56 409 LYS B N 1
ATOM 7448 C CA . LYS B 1 409 ? 8.508 7.102 -5.473 1 94.56 409 LYS B CA 1
ATOM 7449 C C . LYS B 1 409 ? 8.094 5.762 -6.07 1 94.56 409 LYS B C 1
ATOM 7451 O O . LYS B 1 409 ? 8.156 4.73 -5.398 1 94.56 409 LYS B O 1
ATOM 7456 N N . SER B 1 410 ? 7.758 5.812 -7.383 1 95.94 410 SER B N 1
ATOM 7457 C CA . SER B 1 410 ? 7.289 4.617 -8.078 1 95.94 410 SER B CA 1
ATOM 7458 C C . SER B 1 410 ? 8.375 3.541 -8.109 1 95.94 410 SER B C 1
ATOM 7460 O O . SER B 1 410 ? 8.094 2.365 -7.871 1 95.94 410 SER B O 1
ATOM 7462 N N . GLU B 1 411 ? 9.602 3.953 -8.414 1 96.88 411 GLU B N 1
ATOM 7463 C CA . GLU B 1 411 ? 10.68 2.977 -8.555 1 96.88 411 GLU B CA 1
ATOM 7464 C C . GLU B 1 411 ? 11.016 2.33 -7.211 1 96.88 411 GLU B C 1
ATOM 7466 O O . GLU B 1 411 ? 11.492 1.194 -7.164 1 96.88 411 GLU B O 1
ATOM 7471 N N . GLU B 1 412 ? 10.727 3.055 -6.07 1 97.56 412 GLU B N 1
ATOM 7472 C CA . GLU B 1 412 ? 10.906 2.479 -4.742 1 97.56 412 GLU B CA 1
ATOM 7473 C C . GLU B 1 412 ? 9.867 1.395 -4.469 1 97.56 412 GLU B C 1
ATOM 7475 O O . GLU B 1 412 ? 10.188 0.348 -3.898 1 97.56 412 GLU B O 1
ATOM 7480 N N . ILE B 1 413 ? 8.648 1.647 -4.871 1 98.06 413 ILE B N 1
ATOM 7481 C CA . ILE B 1 413 ? 7.582 0.667 -4.703 1 98.06 413 ILE B CA 1
ATOM 7482 C C . ILE B 1 413 ? 7.883 -0.571 -5.547 1 98.06 413 ILE B C 1
ATOM 7484 O O . ILE B 1 413 ? 7.738 -1.7 -5.074 1 98.06 413 ILE B O 1
ATOM 7488 N N . TYR B 1 414 ? 8.344 -0.316 -6.785 1 97.88 414 TYR B N 1
ATOM 7489 C CA . TYR B 1 414 ? 8.695 -1.422 -7.668 1 97.88 414 TYR B CA 1
ATOM 7490 C C . TYR B 1 414 ? 9.75 -2.318 -7.031 1 97.88 414 TYR B C 1
ATOM 7492 O O . TYR B 1 414 ? 9.578 -3.537 -6.961 1 97.88 414 TYR B O 1
ATOM 7500 N N . ARG B 1 415 ? 10.828 -1.786 -6.52 1 98.31 415 ARG B N 1
ATOM 7501 C CA . ARG B 1 415 ? 11.875 -2.555 -5.863 1 98.31 415 ARG B CA 1
ATOM 7502 C C . ARG B 1 415 ? 11.328 -3.334 -4.672 1 98.31 415 ARG B C 1
ATOM 7504 O O . ARG B 1 415 ? 11.703 -4.484 -4.449 1 98.31 415 ARG B O 1
ATOM 7511 N N . THR B 1 416 ? 10.477 -2.648 -3.906 1 98.75 416 THR B N 1
ATOM 7512 C CA . THR B 1 416 ? 9.898 -3.266 -2.719 1 98.75 416 THR B CA 1
ATOM 7513 C C . THR B 1 416 ? 9.094 -4.504 -3.096 1 98.75 416 THR B C 1
ATOM 7515 O O . THR B 1 416 ? 9.102 -5.504 -2.371 1 98.75 416 THR B O 1
ATOM 7518 N N . LEU B 1 417 ? 8.383 -4.465 -4.211 1 98.62 417 LEU B N 1
ATOM 7519 C CA . LEU B 1 417 ? 7.609 -5.609 -4.676 1 98.62 417 LEU B CA 1
ATOM 7520 C C . LEU B 1 417 ? 8.531 -6.75 -5.109 1 98.62 417 LEU B C 1
ATOM 7522 O O . LEU B 1 417 ? 8.234 -7.922 -4.859 1 98.62 417 LEU B O 1
ATOM 7526 N N . LEU B 1 418 ? 9.641 -6.41 -5.766 1 98.5 418 LEU B N 1
ATOM 7527 C CA . LEU B 1 418 ? 10.633 -7.434 -6.078 1 98.5 418 LEU B CA 1
ATOM 7528 C C . LEU B 1 418 ? 11.117 -8.133 -4.812 1 98.5 418 LEU B C 1
ATOM 7530 O O . LEU B 1 418 ? 11.164 -9.359 -4.754 1 98.5 418 LEU B O 1
ATOM 7534 N N . GLU B 1 419 ? 11.43 -7.336 -3.824 1 98.88 419 GLU B N 1
ATOM 7535 C CA . GLU B 1 419 ? 11.938 -7.852 -2.557 1 98.88 419 GLU B CA 1
ATOM 7536 C C . GLU B 1 419 ? 10.898 -8.719 -1.856 1 98.88 419 GLU B C 1
ATOM 7538 O O . GLU B 1 419 ? 11.234 -9.758 -1.278 1 98.88 419 GLU B O 1
ATOM 7543 N N . ALA B 1 420 ? 9.664 -8.305 -1.933 1 98.81 420 ALA B N 1
ATOM 7544 C CA . ALA B 1 420 ? 8.586 -9.031 -1.268 1 98.81 420 ALA B CA 1
ATOM 7545 C C . ALA B 1 420 ? 8.461 -10.445 -1.822 1 98.81 420 ALA B C 1
ATOM 7547 O O . ALA B 1 420 ? 8.25 -11.398 -1.068 1 98.81 420 ALA B O 1
ATOM 7548 N N . THR B 1 421 ? 8.516 -10.57 -3.107 1 98.69 421 THR B N 1
ATOM 7549 C CA . THR B 1 421 ? 8.414 -11.891 -3.717 1 98.69 421 THR B CA 1
ATOM 7550 C C . THR B 1 421 ? 9.602 -12.766 -3.326 1 98.69 421 THR B C 1
ATOM 7552 O O . THR B 1 421 ? 9.461 -13.969 -3.125 1 98.69 421 THR B O 1
ATOM 7555 N N . ALA B 1 422 ? 10.789 -12.18 -3.211 1 98.88 422 ALA B N 1
ATOM 7556 C CA . ALA B 1 422 ? 11.969 -12.914 -2.752 1 98.88 422 ALA B CA 1
ATOM 7557 C C . ALA B 1 422 ? 11.812 -13.344 -1.297 1 98.88 422 ALA B C 1
ATOM 7559 O O . ALA B 1 422 ? 12.195 -14.461 -0.931 1 98.88 422 ALA B O 1
ATOM 7560 N N . PHE B 1 423 ? 11.297 -12.469 -0.438 1 98.88 423 PHE B N 1
ATOM 7561 C CA . PHE B 1 423 ? 11.023 -12.828 0.949 1 98.88 423 PHE B CA 1
ATOM 7562 C C . PHE B 1 423 ? 10.055 -14.008 1.025 1 98.88 423 PHE B C 1
ATOM 7564 O O . PHE B 1 423 ? 10.211 -14.891 1.87 1 98.88 423 PHE B O 1
ATOM 7571 N N . GLY B 1 424 ? 9 -13.977 0.146 1 98.69 424 GLY B N 1
ATOM 7572 C CA . GLY B 1 424 ? 8.086 -15.102 0.08 1 98.69 424 GLY B CA 1
ATOM 7573 C C . GLY B 1 424 ? 8.773 -16.422 -0.238 1 98.69 424 GLY B C 1
ATOM 7574 O O . GLY B 1 424 ? 8.492 -17.438 0.386 1 98.69 424 GLY B O 1
ATOM 7575 N N . THR B 1 425 ? 9.664 -16.391 -1.188 1 98.81 425 THR B N 1
ATOM 7576 C CA . THR B 1 425 ? 10.438 -17.578 -1.538 1 98.81 425 THR B CA 1
ATOM 7577 C C . THR B 1 425 ? 11.297 -18.031 -0.364 1 98.81 425 THR B C 1
ATOM 7579 O O . THR B 1 425 ? 11.422 -19.234 -0.102 1 98.81 425 THR B O 1
ATOM 7582 N N . LYS B 1 426 ? 11.906 -17.109 0.321 1 98.81 426 LYS B N 1
ATOM 7583 C CA . LYS B 1 426 ? 12.711 -17.453 1.49 1 98.81 426 LYS B CA 1
ATOM 7584 C C . LYS B 1 426 ? 11.867 -18.188 2.535 1 98.81 426 LYS B C 1
ATOM 7586 O O . LYS B 1 426 ? 12.328 -19.141 3.146 1 98.81 426 LYS B O 1
ATOM 7591 N N . LYS B 1 427 ? 10.625 -17.703 2.748 1 98.56 427 LYS B N 1
ATOM 7592 C CA . LYS B 1 427 ? 9.711 -18.391 3.656 1 98.56 427 LYS B CA 1
ATOM 7593 C C . LYS B 1 427 ? 9.516 -19.844 3.238 1 98.56 427 LYS B C 1
ATOM 7595 O O . LYS B 1 427 ? 9.461 -20.734 4.086 1 98.56 427 LYS B O 1
ATOM 7600 N N . ILE B 1 428 ? 9.414 -20.062 1.981 1 98.62 428 ILE B N 1
ATOM 7601 C CA . ILE B 1 428 ? 9.203 -21.406 1.445 1 98.62 428 ILE B CA 1
ATOM 7602 C C . ILE B 1 428 ? 10.453 -22.266 1.673 1 98.62 428 ILE B C 1
ATOM 7604 O O . ILE B 1 428 ? 10.359 -23.406 2.109 1 98.62 428 ILE B O 1
ATOM 7608 N N . ILE B 1 429 ? 11.609 -21.688 1.387 1 98.75 429 ILE B N 1
ATOM 7609 C CA . ILE B 1 429 ? 12.867 -22.391 1.608 1 98.75 429 ILE B CA 1
ATOM 7610 C C . ILE B 1 429 ? 12.984 -22.797 3.076 1 98.75 429 ILE B C 1
ATOM 7612 O O . ILE B 1 429 ? 13.359 -23.922 3.389 1 98.75 429 ILE B O 1
ATOM 7616 N N . GLU B 1 430 ? 12.625 -21.906 3.969 1 98.44 430 GLU B N 1
ATOM 7617 C CA . GLU B 1 430 ? 12.68 -22.188 5.398 1 98.44 430 GLU B CA 1
ATOM 7618 C C . GLU B 1 430 ? 11.734 -23.328 5.773 1 98.44 430 GLU B C 1
ATOM 7620 O O . GLU B 1 430 ? 12.055 -24.156 6.625 1 98.44 430 GLU B O 1
ATOM 7625 N N . ALA B 1 431 ? 10.547 -23.359 5.207 1 97.81 431 ALA B N 1
ATOM 7626 C CA . ALA B 1 431 ? 9.602 -24.438 5.469 1 97.81 431 ALA B CA 1
ATOM 7627 C C . ALA B 1 431 ? 10.195 -25.797 5.098 1 97.81 431 ALA B C 1
ATOM 7629 O O . ALA B 1 431 ? 10.07 -26.766 5.855 1 97.81 431 ALA B O 1
ATOM 7630 N N . PHE B 1 432 ? 10.875 -25.859 3.98 1 98.31 432 PHE B N 1
ATOM 7631 C CA . PHE B 1 432 ? 11.508 -27.094 3.531 1 98.31 432 PHE B CA 1
ATOM 7632 C C . PHE B 1 432 ? 12.648 -27.484 4.461 1 98.31 432 PHE B C 1
ATOM 7634 O O . PHE B 1 432 ? 12.727 -28.625 4.91 1 98.31 432 PHE B O 1
ATOM 7641 N N . THR B 1 433 ? 13.492 -26.547 4.754 1 98.06 433 THR B N 1
ATOM 7642 C CA . THR B 1 433 ? 14.672 -26.844 5.566 1 98.06 433 THR B CA 1
ATOM 7643 C C . THR B 1 433 ? 14.266 -27.234 6.98 1 98.06 433 THR B C 1
ATOM 7645 O O . THR B 1 433 ? 14.859 -28.141 7.57 1 98.06 433 THR B O 1
ATOM 7648 N N . LYS B 1 434 ? 13.297 -26.609 7.508 1 97.69 434 LYS B N 1
ATOM 7649 C CA . LYS B 1 434 ? 12.773 -26.969 8.828 1 97.69 434 LYS B CA 1
ATOM 7650 C C . LYS B 1 434 ? 12.227 -28.391 8.836 1 97.69 434 LYS B C 1
ATOM 7652 O O . LYS B 1 434 ? 12.328 -29.078 9.844 1 97.69 434 LYS B O 1
ATOM 7657 N N . ALA B 1 435 ? 11.672 -28.828 7.734 1 97.19 435 ALA B N 1
ATOM 7658 C CA . ALA B 1 435 ? 11.086 -30.156 7.625 1 97.19 435 ALA B CA 1
ATOM 7659 C C . ALA B 1 435 ? 12.156 -31.219 7.352 1 97.19 435 ALA B C 1
ATOM 7661 O O . ALA B 1 435 ? 11.867 -32.406 7.328 1 97.19 435 ALA B O 1
ATOM 7662 N N . GLY B 1 436 ? 13.398 -30.75 7.129 1 97.44 436 GLY B N 1
ATOM 7663 C CA . GLY B 1 436 ? 14.5 -31.672 6.922 1 97.44 436 GLY B CA 1
ATOM 7664 C C . GLY B 1 436 ? 14.82 -31.891 5.453 1 97.44 436 GLY B C 1
ATOM 7665 O O . GLY B 1 436 ? 15.539 -32.844 5.109 1 97.44 436 GLY B O 1
ATOM 7666 N N . VAL B 1 437 ? 14.273 -31.125 4.535 1 97.88 437 VAL B N 1
ATOM 7667 C CA . VAL B 1 437 ? 14.602 -31.172 3.115 1 97.88 437 VAL B CA 1
ATOM 7668 C C . VAL B 1 437 ? 15.664 -30.125 2.797 1 97.88 437 VAL B C 1
ATOM 7670 O O . VAL B 1 437 ? 15.383 -28.922 2.809 1 97.88 437 VAL B O 1
ATOM 7673 N N . GLU B 1 438 ? 16.75 -30.531 2.434 1 95.88 438 GLU B N 1
ATOM 7674 C CA . GLU B 1 438 ? 17.891 -29.625 2.268 1 95.88 438 GLU B CA 1
ATOM 7675 C C . GLU B 1 438 ? 17.781 -28.844 0.96 1 95.88 438 GLU B C 1
ATOM 7677 O O . GLU B 1 438 ? 17.391 -29.391 -0.069 1 95.88 438 GLU B O 1
ATOM 7682 N N . ILE B 1 439 ? 18.125 -27.594 0.968 1 98 439 ILE B N 1
ATOM 7683 C CA . ILE B 1 439 ? 18.25 -26.719 -0.2 1 98 439 ILE B CA 1
ATOM 7684 C C . ILE B 1 439 ? 19.547 -25.922 -0.129 1 98 439 ILE B C 1
ATOM 7686 O O . ILE B 1 439 ? 19.703 -25.047 0.72 1 98 439 ILE B O 1
ATOM 7690 N N . ASN B 1 440 ? 20.453 -26.172 -1.06 1 97.38 440 ASN B N 1
ATOM 7691 C CA . ASN B 1 440 ? 21.797 -25.594 -1.009 1 97.38 440 ASN B CA 1
ATOM 7692 C C . ASN B 1 440 ? 22.047 -24.656 -2.195 1 97.38 440 ASN B C 1
ATOM 7694 O O . ASN B 1 440 ? 22.984 -23.859 -2.178 1 97.38 440 ASN B O 1
ATOM 7698 N N . GLU B 1 441 ? 21.266 -24.812 -3.156 1 97.12 441 GLU B N 1
ATOM 7699 C CA . GLU B 1 441 ? 21.406 -24.031 -4.383 1 97.12 441 GLU B CA 1
ATOM 7700 C C . GLU B 1 441 ? 20.047 -23.781 -5.027 1 97.12 441 GLU B C 1
ATOM 7702 O O . GLU B 1 441 ? 19.109 -24.578 -4.848 1 97.12 441 GLU B O 1
ATOM 7707 N N . LEU B 1 442 ? 20 -22.672 -5.73 1 98.5 442 LEU B N 1
ATOM 7708 C CA . LEU B 1 442 ? 18.797 -22.344 -6.48 1 98.5 442 LEU B CA 1
ATOM 7709 C C . LEU B 1 442 ? 19.062 -22.391 -7.98 1 98.5 442 LEU B C 1
ATOM 7711 O O . LEU B 1 442 ? 20.141 -22.016 -8.43 1 98.5 442 LEU B O 1
ATOM 7715 N N . VAL B 1 443 ? 18.109 -22.844 -8.711 1 98.19 443 VAL B N 1
ATOM 7716 C CA . VAL B 1 443 ? 18.141 -22.812 -10.172 1 98.19 443 VAL B CA 1
ATOM 7717 C C . VAL B 1 443 ? 16.859 -22.188 -10.703 1 98.19 443 VAL B C 1
ATOM 7719 O O . VAL B 1 443 ? 15.758 -22.562 -10.305 1 98.19 443 VAL B O 1
ATOM 7722 N N . ALA B 1 444 ? 17.047 -21.203 -11.555 1 97.81 444 ALA B N 1
ATOM 7723 C CA . ALA B 1 444 ? 15.883 -20.484 -12.07 1 97.81 444 ALA B CA 1
ATOM 7724 C C . ALA B 1 444 ? 15.68 -20.766 -13.555 1 97.81 444 ALA B C 1
ATOM 7726 O O . ALA B 1 444 ? 16.656 -20.875 -14.305 1 97.81 444 ALA B O 1
ATOM 7727 N N . CYS B 1 445 ? 14.469 -20.875 -13.961 1 95.56 445 CYS B N 1
ATOM 7728 C CA . CYS B 1 445 ? 14.078 -20.953 -15.367 1 95.56 445 CYS B CA 1
ATOM 7729 C C . CYS B 1 445 ? 12.781 -20.203 -15.609 1 95.56 445 CYS B C 1
ATOM 7731 O O . CYS B 1 445 ? 12.164 -19.688 -14.672 1 95.56 445 CYS B O 1
ATOM 7733 N N . GLY B 1 446 ? 12.438 -20.047 -16.906 1 91.44 446 GLY B N 1
ATOM 7734 C CA . GLY B 1 446 ? 11.258 -19.266 -17.266 1 91.44 446 GLY B CA 1
ATOM 7735 C C . GLY B 1 446 ? 11.602 -17.891 -17.812 1 91.44 446 GLY B C 1
ATOM 7736 O O . GLY B 1 446 ? 12.766 -17.594 -18.109 1 91.44 446 GLY B O 1
ATOM 7737 N N . GLY B 1 447 ? 10.625 -17.094 -17.969 1 87.12 447 GLY B N 1
ATOM 7738 C CA . GLY B 1 447 ? 10.789 -15.82 -18.641 1 87.12 447 GLY B CA 1
ATOM 7739 C C . GLY B 1 447 ? 11.43 -14.758 -17.781 1 87.12 447 GLY B C 1
ATOM 7740 O O . GLY B 1 447 ? 12.227 -13.945 -18.25 1 87.12 447 GLY B O 1
ATOM 7741 N N . LEU B 1 448 ? 11.172 -14.711 -16.469 1 90 448 LEU B N 1
ATOM 7742 C CA . LEU B 1 448 ? 11.578 -13.625 -15.586 1 90 448 LEU B CA 1
ATOM 7743 C C . LEU B 1 448 ? 13.094 -13.609 -15.406 1 90 448 LEU B C 1
ATOM 7745 O O . LEU B 1 448 ? 13.719 -12.547 -15.508 1 90 448 LEU B O 1
ATOM 7749 N N . PRO B 1 449 ? 13.703 -14.75 -15.18 1 92.31 449 PRO B N 1
ATOM 7750 C CA . PRO B 1 449 ? 15.148 -14.742 -14.961 1 92.31 449 PRO B CA 1
ATOM 7751 C C . PRO B 1 449 ? 15.93 -14.219 -16.172 1 92.31 449 PRO B C 1
ATOM 7753 O O . PRO B 1 449 ? 17.016 -13.664 -16.016 1 92.31 449 PRO B O 1
ATOM 7756 N N . GLN B 1 450 ? 15.352 -14.367 -17.328 1 87.19 450 GLN B N 1
ATOM 7757 C CA . GLN B 1 450 ? 16.016 -13.938 -18.562 1 87.19 450 GLN B CA 1
ATOM 7758 C C . GLN B 1 450 ? 15.859 -12.43 -18.766 1 87.19 450 GLN B C 1
ATOM 7760 O O . GLN B 1 450 ? 16.656 -11.812 -19.469 1 87.19 450 GLN B O 1
ATOM 7765 N N . LYS B 1 451 ? 14.977 -11.875 -18.062 1 87.62 451 LYS B N 1
ATOM 7766 C CA . LYS B 1 451 ? 14.578 -10.516 -18.406 1 87.62 451 LYS B CA 1
ATOM 7767 C C . LYS B 1 451 ? 14.906 -9.547 -17.281 1 87.62 451 LYS B C 1
ATOM 7769 O O . LYS B 1 451 ? 14.969 -8.328 -17.484 1 87.62 451 LYS B O 1
ATOM 7774 N N . ASN B 1 452 ? 15.086 -10.016 -16.109 1 93.19 452 ASN B N 1
ATOM 7775 C CA . ASN B 1 452 ? 15.211 -9.125 -14.961 1 93.19 452 ASN B CA 1
ATOM 7776 C C . ASN B 1 452 ? 16.391 -9.5 -14.078 1 93.19 452 ASN B C 1
ATOM 7778 O O . ASN B 1 452 ? 16.234 -10.234 -13.102 1 93.19 452 ASN B O 1
ATOM 7782 N N . ASN B 1 453 ? 17.516 -8.922 -14.289 1 95.56 453 ASN B N 1
ATOM 7783 C CA . ASN B 1 453 ? 18.75 -9.227 -13.562 1 95.56 453 ASN B CA 1
ATOM 7784 C C . ASN B 1 453 ? 18.672 -8.758 -12.117 1 95.56 453 ASN B C 1
ATOM 7786 O O . ASN B 1 453 ? 19.203 -9.414 -11.219 1 95.56 453 ASN B O 1
ATOM 7790 N N . LEU B 1 454 ? 18.062 -7.645 -11.938 1 97.75 454 LEU B N 1
ATOM 7791 C CA . LEU B 1 454 ? 17.953 -7.117 -10.586 1 97.75 454 LEU B CA 1
ATOM 7792 C C . LEU B 1 454 ? 17.156 -8.07 -9.695 1 97.75 454 LEU B C 1
ATOM 7794 O O . LEU B 1 454 ? 17.547 -8.328 -8.555 1 97.75 454 LEU B O 1
ATOM 7798 N N . LEU B 1 455 ? 16.047 -8.594 -10.227 1 98 455 LEU B N 1
ATOM 7799 C CA . LEU B 1 455 ? 15.227 -9.539 -9.484 1 98 455 LEU B CA 1
ATOM 7800 C C . LEU B 1 455 ? 16.062 -10.734 -9.023 1 98 455 LEU B C 1
ATOM 7802 O O . LEU B 1 455 ? 15.977 -11.133 -7.859 1 98 455 LEU B O 1
ATOM 7806 N N . MET B 1 456 ? 16.828 -11.281 -9.906 1 98.12 456 MET B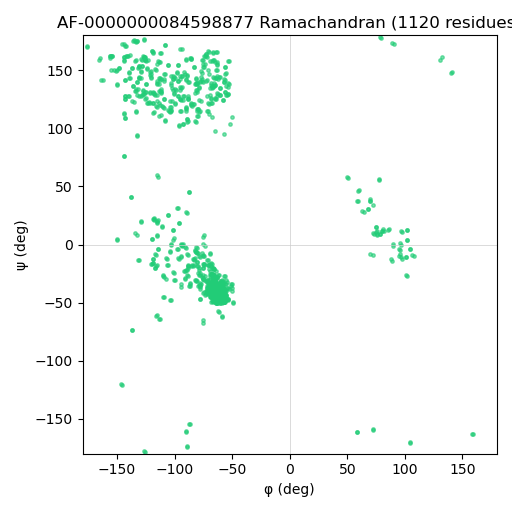 N 1
ATOM 7807 C CA . MET B 1 456 ? 17.641 -12.461 -9.594 1 98.12 456 MET B CA 1
ATOM 7808 C C . MET B 1 456 ? 18.656 -12.148 -8.508 1 98.12 456 MET B C 1
ATOM 7810 O O . MET B 1 456 ? 18.859 -12.953 -7.594 1 98.12 456 MET B O 1
ATOM 7814 N N . GLN B 1 457 ? 19.266 -11.016 -8.656 1 98.44 457 GLN B N 1
ATOM 7815 C CA . GLN B 1 457 ? 20.25 -10.633 -7.641 1 98.44 457 GLN B CA 1
ATOM 7816 C C . GLN B 1 457 ? 19.594 -10.445 -6.277 1 98.44 457 GLN B C 1
ATOM 7818 O O . GLN B 1 457 ? 20.141 -10.867 -5.258 1 98.44 457 GLN B O 1
ATOM 7823 N N . ILE B 1 458 ? 18.469 -9.82 -6.25 1 98.75 458 ILE B N 1
ATOM 7824 C CA . ILE B 1 458 ? 17.719 -9.617 -5.008 1 98.75 458 ILE B CA 1
ATOM 7825 C C . ILE B 1 458 ? 17.375 -10.969 -4.395 1 98.75 458 ILE B C 1
ATOM 7827 O O . ILE B 1 458 ? 17.531 -11.172 -3.189 1 98.75 458 ILE B O 1
ATOM 7831 N N . PHE B 1 459 ? 16.891 -11.906 -5.223 1 98.81 459 PHE B N 1
ATOM 7832 C CA . PHE B 1 459 ? 16.594 -13.25 -4.746 1 98.81 459 PHE B CA 1
ATOM 7833 C C . PHE B 1 459 ? 17.828 -13.898 -4.129 1 98.81 459 PHE B C 1
ATOM 7835 O O . PHE B 1 459 ? 17.75 -14.484 -3.049 1 98.81 459 PHE B O 1
ATOM 7842 N N . ALA B 1 460 ? 18.938 -13.773 -4.816 1 98.75 460 ALA B N 1
ATOM 7843 C CA . ALA B 1 460 ? 20.172 -14.352 -4.316 1 98.75 460 ALA B CA 1
ATOM 7844 C C . ALA B 1 460 ? 20.578 -13.734 -2.975 1 98.75 460 ALA B C 1
ATOM 7846 O O . ALA B 1 460 ? 20.906 -14.453 -2.029 1 98.75 460 ALA B O 1
ATOM 7847 N N . ASP B 1 461 ? 20.531 -12.453 -2.889 1 98.81 461 ASP B N 1
ATOM 7848 C CA . ASP B 1 461 ? 20.922 -11.734 -1.677 1 98.81 461 ASP B CA 1
ATOM 7849 C C . ASP B 1 461 ? 20.016 -12.102 -0.506 1 98.81 461 ASP B C 1
ATOM 7851 O O . ASP B 1 461 ? 20.484 -12.297 0.616 1 98.81 461 ASP B O 1
ATOM 7855 N N . ILE B 1 462 ? 18.734 -12.172 -0.731 1 98.81 462 ILE B N 1
ATOM 7856 C CA . ILE B 1 462 ? 17.75 -12.391 0.325 1 98.81 462 ILE B CA 1
ATOM 7857 C C . ILE B 1 462 ? 17.797 -13.844 0.784 1 98.81 462 ILE B C 1
ATOM 7859 O O . ILE B 1 462 ? 17.734 -14.125 1.982 1 98.81 462 ILE B O 1
ATOM 7863 N N . THR B 1 463 ? 17.891 -14.789 -0.149 1 98.69 463 THR B N 1
ATOM 7864 C CA . THR B 1 463 ? 17.906 -16.203 0.204 1 98.69 463 THR B CA 1
ATOM 7865 C C . THR B 1 463 ? 19.297 -16.625 0.68 1 98.69 463 THR B C 1
ATOM 7867 O O . THR B 1 463 ? 19.453 -17.672 1.303 1 98.69 463 THR B O 1
ATOM 7870 N N . ASN B 1 464 ? 20.281 -15.805 0.342 1 98.44 464 ASN B N 1
ATOM 7871 C CA . ASN B 1 464 ? 21.688 -16.078 0.624 1 98.44 464 ASN B CA 1
ATOM 7872 C C . ASN B 1 464 ? 22.141 -17.391 -0.016 1 98.44 464 ASN B C 1
ATOM 7874 O O . ASN B 1 464 ? 22.844 -18.188 0.61 1 98.44 464 ASN B O 1
ATOM 7878 N N . LEU B 1 465 ? 21.656 -17.688 -1.208 1 98.62 465 LEU B N 1
ATOM 7879 C CA . LEU B 1 465 ? 22.016 -18.859 -2.014 1 98.62 465 LEU B CA 1
ATOM 7880 C C . LEU B 1 465 ? 22.344 -18.438 -3.445 1 98.62 465 LEU B C 1
ATOM 7882 O O . LEU B 1 465 ? 21.75 -17.5 -3.975 1 98.62 465 LEU B O 1
ATOM 7886 N N . GLU B 1 466 ? 23.297 -19.094 -4.027 1 98.25 466 GLU B N 1
ATOM 7887 C CA . GLU B 1 466 ? 23.625 -18.844 -5.43 1 98.25 466 GLU B CA 1
ATOM 7888 C C . GLU B 1 466 ? 22.5 -19.312 -6.348 1 98.25 466 GLU B C 1
ATOM 7890 O O . GLU B 1 466 ? 21.875 -20.344 -6.098 1 98.25 466 GLU B O 1
ATOM 7895 N N . ILE B 1 467 ? 22.219 -18.5 -7.379 1 98.56 467 ILE B N 1
ATOM 7896 C CA . ILE B 1 467 ? 21.188 -18.844 -8.344 1 98.56 467 ILE B CA 1
ATOM 7897 C C . ILE B 1 467 ? 21.812 -19.062 -9.719 1 98.56 467 ILE B C 1
ATOM 7899 O O . ILE B 1 467 ? 22.422 -18.141 -10.281 1 98.56 467 ILE B O 1
ATOM 7903 N N . LYS B 1 468 ? 21.688 -20.203 -10.227 1 97.44 468 LYS B N 1
ATOM 7904 C CA . LYS B 1 468 ? 22 -20.484 -11.625 1 97.44 468 LYS B CA 1
ATOM 7905 C C . LYS B 1 468 ? 20.75 -20.359 -12.508 1 97.44 468 LYS B C 1
ATOM 7907 O O . LYS B 1 468 ? 19.641 -20.656 -12.062 1 97.44 468 LYS B O 1
ATOM 7912 N N . VAL B 1 469 ? 20.922 -19.891 -13.727 1 96.56 469 VAL B N 1
ATOM 7913 C CA . VAL B 1 469 ? 19.797 -19.688 -14.633 1 96.56 469 VAL B CA 1
ATOM 7914 C C . VAL B 1 469 ? 19.906 -20.672 -15.797 1 96.56 469 VAL B C 1
ATOM 7916 O O . VAL B 1 469 ? 20.969 -20.828 -16.391 1 96.56 469 VAL B O 1
ATOM 7919 N N . ALA B 1 470 ? 18.812 -21.344 -16.094 1 94.38 470 ALA B N 1
ATOM 7920 C CA . ALA B 1 470 ? 18.766 -22.266 -17.234 1 94.38 470 ALA B CA 1
ATOM 7921 C C . ALA B 1 470 ? 19.141 -21.547 -18.531 1 94.38 470 ALA B C 1
ATOM 7923 O O . ALA B 1 470 ? 18.734 -20.406 -18.75 1 94.38 470 ALA B O 1
ATOM 7924 N N . ALA B 1 471 ? 19.875 -22.172 -19.375 1 90.81 471 ALA B N 1
ATOM 7925 C CA . ALA B 1 471 ? 20.297 -21.578 -20.641 1 90.81 471 ALA B CA 1
ATOM 7926 C C . ALA B 1 471 ? 19.172 -21.609 -21.672 1 90.81 471 ALA B C 1
ATOM 7928 O O . ALA B 1 471 ? 19.047 -20.703 -22.5 1 90.81 471 ALA B O 1
ATOM 7929 N N . SER B 1 472 ? 18.391 -22.641 -21.578 1 89.25 472 SER B N 1
ATOM 7930 C CA . SER B 1 472 ? 17.312 -22.797 -22.531 1 89.25 472 SER B CA 1
ATOM 7931 C C . SER B 1 472 ? 16.188 -21.797 -22.266 1 89.25 472 SER B C 1
ATOM 7933 O O . SER B 1 472 ? 15.805 -21.562 -21.125 1 89.25 472 SER B O 1
ATOM 7935 N N . LYS B 1 473 ? 15.617 -21.266 -23.391 1 87.12 473 LYS B N 1
ATOM 7936 C CA . LYS B 1 473 ? 14.445 -20.406 -23.312 1 87.12 473 LYS B CA 1
ATOM 7937 C C . LYS B 1 473 ? 13.156 -21.219 -23.344 1 87.12 473 LYS B C 1
ATOM 7939 O O . LYS B 1 473 ? 12.086 -20.703 -22.984 1 87.12 473 LYS B O 1
ATOM 7944 N N . GLN B 1 474 ? 13.258 -22.422 -23.781 1 92.19 474 GLN B N 1
ATOM 7945 C CA . GLN B 1 474 ? 12.133 -23.344 -23.875 1 92.19 474 GLN B CA 1
ATOM 7946 C C . GLN B 1 474 ? 12.32 -24.531 -22.922 1 92.19 474 GLN B C 1
ATOM 7948 O O . GLN B 1 474 ? 12.219 -25.688 -23.344 1 92.19 474 GLN B O 1
ATOM 7953 N N . THR B 1 475 ? 12.445 -24.219 -21.703 1 95.06 475 THR B N 1
ATOM 7954 C CA . THR B 1 475 ? 12.883 -25.188 -20.703 1 95.06 475 THR B CA 1
ATOM 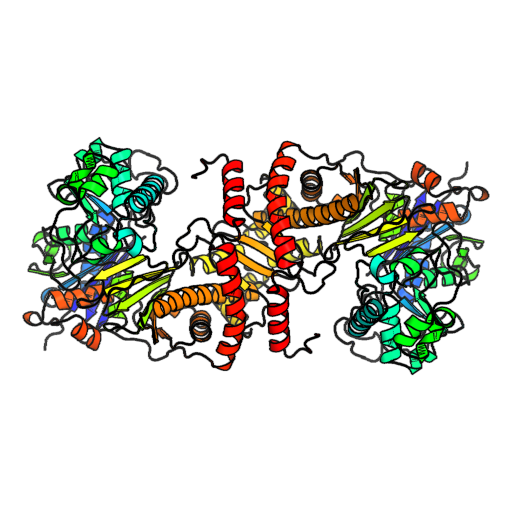7955 C C . THR B 1 475 ? 11.875 -26.328 -20.562 1 95.06 475 THR B C 1
ATOM 7957 O O . THR B 1 475 ? 12.25 -27.5 -20.5 1 95.06 475 THR B O 1
ATOM 7960 N N . PRO B 1 476 ? 10.57 -26.031 -20.562 1 96.19 476 PRO B N 1
ATOM 7961 C CA . PRO B 1 476 ? 9.617 -27.141 -20.438 1 96.19 476 PRO B CA 1
ATOM 7962 C C . PRO B 1 476 ? 9.672 -28.094 -21.641 1 96.19 476 PRO B C 1
ATOM 7964 O O . PRO B 1 476 ? 9.734 -29.312 -21.453 1 96.19 476 PRO B O 1
ATOM 7967 N N . ALA B 1 477 ? 9.734 -27.562 -22.828 1 97.31 477 ALA B N 1
ATOM 7968 C CA . ALA B 1 477 ? 9.805 -28.391 -24.031 1 97.31 477 ALA B CA 1
ATOM 7969 C C . ALA B 1 477 ? 11.086 -29.219 -24.047 1 97.31 477 ALA B C 1
ATOM 7971 O O . ALA B 1 477 ? 11.086 -30.375 -24.469 1 97.31 477 ALA B O 1
ATOM 7972 N N . LEU B 1 478 ? 12.133 -28.594 -23.641 1 97.75 478 LEU B N 1
ATOM 7973 C CA . LEU B 1 478 ? 13.383 -29.328 -23.531 1 97.75 478 LEU B CA 1
ATOM 7974 C C . LEU B 1 478 ? 13.25 -30.5 -22.562 1 97.75 478 LEU B C 1
ATOM 7976 O O . LEU B 1 478 ? 13.719 -31.594 -22.844 1 97.75 478 LEU B O 1
ATOM 7980 N N . GLY B 1 479 ? 12.656 -30.234 -21.438 1 98.06 479 GLY B N 1
ATOM 7981 C CA . GLY B 1 479 ? 12.422 -31.312 -20.484 1 98.06 479 GLY B CA 1
ATOM 7982 C C . GLY B 1 479 ? 11.602 -32.438 -21.062 1 98.06 479 GLY B C 1
ATOM 7983 O O . GLY B 1 479 ? 11.938 -33.625 -20.875 1 98.06 479 GLY B O 1
ATOM 7984 N N . ALA B 1 480 ? 10.547 -32.125 -21.734 1 98.31 480 ALA B N 1
ATOM 7985 C CA . ALA B 1 480 ? 9.711 -33.125 -22.391 1 98.31 480 ALA B CA 1
ATOM 7986 C C . ALA B 1 480 ? 10.523 -33.938 -23.391 1 98.31 480 ALA B C 1
ATOM 7988 O O . ALA B 1 480 ? 10.391 -35.156 -23.469 1 98.31 480 ALA B O 1
ATOM 7989 N N . ALA B 1 481 ? 11.352 -33.281 -24.141 1 98.31 481 ALA B N 1
ATOM 7990 C CA . ALA B 1 481 ? 12.195 -33.938 -25.125 1 98.31 481 ALA B CA 1
ATOM 7991 C C . ALA B 1 481 ? 13.203 -34.875 -24.453 1 98.31 481 ALA B C 1
ATOM 7993 O O . ALA B 1 481 ? 13.531 -35.938 -25 1 98.31 481 ALA B O 1
ATOM 7994 N N . MET B 1 482 ? 13.719 -34.438 -23.391 1 98.31 482 MET B N 1
ATOM 7995 C CA . MET B 1 482 ? 14.648 -35.281 -22.641 1 98.31 482 MET B CA 1
ATOM 7996 C C . MET B 1 482 ? 13.992 -36.562 -22.219 1 98.31 482 MET B C 1
ATOM 7998 O O . MET B 1 482 ? 14.562 -37.656 -22.391 1 98.31 482 MET B O 1
ATOM 8002 N N . TYR B 1 483 ? 12.844 -36.5 -21.719 1 98.56 483 TYR B N 1
ATOM 8003 C CA . TYR B 1 483 ? 12.141 -37.719 -21.297 1 98.56 483 TYR B CA 1
ATOM 8004 C C . TYR B 1 483 ? 11.766 -38.562 -22.5 1 98.56 483 TYR B C 1
ATOM 8006 O O . TYR B 1 483 ? 11.75 -39.812 -22.406 1 98.56 483 TYR B O 1
ATOM 8014 N N . ALA B 1 484 ? 11.477 -37.938 -23.609 1 98.62 484 ALA B N 1
ATOM 8015 C CA . ALA B 1 484 ? 11.258 -38.688 -24.844 1 98.62 484 ALA B CA 1
ATOM 8016 C C . ALA B 1 484 ? 12.484 -39.5 -25.203 1 98.62 484 ALA B C 1
ATOM 8018 O O . ALA B 1 484 ? 12.367 -40.625 -25.688 1 98.62 484 ALA B O 1
ATOM 8019 N N . SER B 1 485 ? 13.648 -38.938 -25.047 1 98.5 485 SER B N 1
ATOM 8020 C CA . SER B 1 485 ? 14.891 -39.656 -25.344 1 98.5 485 SER B CA 1
ATOM 8021 C C . SER B 1 485 ? 15.07 -40.875 -24.438 1 98.5 485 SER B C 1
ATOM 8023 O O . SER B 1 485 ? 15.609 -41.875 -24.859 1 98.5 485 SER B O 1
ATOM 8025 N N . VAL B 1 486 ? 14.672 -40.75 -23.219 1 98.44 486 VAL B N 1
ATOM 8026 C CA . VAL B 1 486 ? 14.75 -41.844 -22.266 1 98.44 486 VAL B CA 1
ATOM 8027 C C . VAL B 1 486 ? 13.742 -42.938 -22.641 1 98.44 486 VAL B C 1
ATOM 8029 O O . VAL B 1 486 ? 14.07 -44.125 -22.641 1 98.44 486 VAL B O 1
ATOM 8032 N N . ALA B 1 487 ? 12.547 -42.531 -22.969 1 98.38 487 ALA B N 1
ATOM 8033 C CA . ALA B 1 487 ? 11.516 -43.469 -23.391 1 98.38 487 ALA B CA 1
ATOM 8034 C C . ALA B 1 487 ? 11.961 -44.281 -24.609 1 98.38 487 ALA B C 1
ATOM 8036 O O . ALA B 1 487 ? 11.656 -45.469 -24.75 1 98.38 487 ALA B O 1
ATOM 8037 N N . ALA B 1 488 ? 12.641 -43.594 -25.516 1 98.06 488 ALA B N 1
ATOM 8038 C CA . ALA B 1 488 ? 13.133 -44.25 -26.734 1 98.06 488 ALA B CA 1
ATOM 8039 C C . ALA B 1 488 ? 14.219 -45.281 -26.406 1 98.06 488 ALA B C 1
ATOM 8041 O O . ALA B 1 488 ? 14.297 -46.312 -27.047 1 98.06 488 ALA B O 1
ATOM 8042 N N . GLY B 1 489 ? 15.078 -44.875 -25.484 1 97.12 489 GLY B N 1
ATOM 8043 C CA . GLY B 1 489 ? 16.109 -45.781 -25.031 1 97.12 489 GLY B CA 1
ATOM 8044 C C . GLY B 1 489 ? 17.375 -45.719 -25.844 1 97.12 489 GLY B C 1
ATOM 8045 O O . GLY B 1 489 ? 17.391 -45.156 -26.938 1 97.12 489 GLY B O 1
ATOM 8046 N N . GLU B 1 490 ? 18.312 -46.406 -25.375 1 96.25 490 GLU B N 1
ATOM 8047 C CA . GLU B 1 490 ? 19.641 -46.375 -25.969 1 96.25 490 GLU B CA 1
ATOM 8048 C C . GLU B 1 490 ? 19.656 -47.094 -27.328 1 96.25 490 GLU B C 1
ATOM 8050 O O . GLU B 1 490 ? 20.375 -46.688 -28.234 1 96.25 490 GLU B O 1
ATOM 8055 N N . ALA B 1 491 ? 18.938 -48.094 -27.453 1 95.56 491 ALA B N 1
ATOM 8056 C CA . ALA B 1 491 ? 18.906 -48.875 -28.688 1 95.56 491 ALA B CA 1
ATOM 8057 C C . ALA B 1 491 ? 18.484 -48 -29.859 1 95.56 491 ALA B C 1
ATOM 8059 O O . ALA B 1 491 ? 18.953 -48.219 -30.984 1 95.56 491 ALA B O 1
ATOM 8060 N N . ALA B 1 492 ? 17.703 -47.062 -29.562 1 96 492 ALA B N 1
ATOM 8061 C CA . ALA B 1 492 ? 17.203 -46.156 -30.609 1 96 492 ALA B CA 1
ATOM 8062 C C . ALA B 1 492 ? 18.078 -44.906 -30.719 1 96 492 ALA B C 1
ATOM 8064 O O . ALA B 1 492 ? 17.812 -44.031 -31.547 1 96 492 ALA B O 1
ATOM 8065 N N . GLY B 1 493 ? 19.062 -44.844 -29.875 1 96.25 493 GLY B N 1
ATOM 8066 C CA . GLY B 1 493 ? 19.953 -43.719 -29.891 1 96.25 493 GLY B CA 1
ATOM 8067 C C . GLY B 1 493 ? 19.656 -42.719 -28.781 1 96.25 493 GLY B C 1
ATOM 8068 O O . GLY B 1 493 ? 20.234 -41.625 -28.75 1 96.25 493 GLY B O 1
ATOM 8069 N N . GLY B 1 494 ? 18.703 -43.031 -27.922 1 97.81 494 GLY B N 1
ATOM 8070 C CA . GLY B 1 494 ? 18.375 -42.188 -26.781 1 97.81 494 GLY B CA 1
ATOM 8071 C C . GLY B 1 494 ? 19.219 -42.469 -25.562 1 97.81 494 GLY B C 1
ATOM 8072 O O . GLY B 1 494 ? 20.391 -42.844 -25.672 1 97.81 494 GLY B O 1
ATOM 8073 N N . TYR B 1 495 ? 18.734 -42.188 -24.438 1 98.06 495 TYR B N 1
ATOM 8074 C CA . TYR B 1 495 ? 19.469 -42.344 -23.188 1 98.06 495 TYR B CA 1
ATOM 8075 C C . TYR B 1 495 ? 18.812 -43.406 -22.297 1 98.06 495 TYR B C 1
ATOM 8077 O O . TYR B 1 495 ? 17.609 -43.625 -22.391 1 98.06 495 TYR B O 1
ATOM 8085 N N . ALA B 1 496 ? 19.547 -44 -21.422 1 97 496 ALA B N 1
ATOM 8086 C CA . ALA B 1 496 ? 19.062 -45.062 -20.547 1 97 496 ALA B CA 1
ATOM 8087 C C . ALA B 1 496 ? 18.25 -44.469 -19.391 1 97 496 ALA B C 1
ATOM 8089 O O . ALA B 1 496 ? 17.312 -45.094 -18.891 1 97 496 ALA B O 1
ATOM 8090 N N . THR B 1 497 ? 18.75 -43.312 -18.953 1 96.75 497 THR B N 1
ATOM 8091 C CA . THR B 1 497 ? 18.109 -42.656 -17.812 1 96.75 497 THR B CA 1
ATOM 8092 C C . THR B 1 497 ? 18.016 -41.156 -18.016 1 96.75 497 THR B C 1
ATOM 8094 O O . THR B 1 497 ? 18.688 -40.594 -18.891 1 96.75 497 THR B O 1
ATOM 8097 N N . ILE B 1 498 ? 17.156 -40.594 -17.203 1 97.88 498 ILE B N 1
ATOM 8098 C CA . ILE B 1 498 ? 17.031 -39.125 -17.234 1 97.88 498 ILE B CA 1
ATOM 8099 C C . ILE B 1 498 ? 18.328 -38.5 -16.734 1 97.88 498 ILE B C 1
ATOM 8101 O O . ILE B 1 498 ? 18.672 -37.375 -17.141 1 97.88 498 ILE B O 1
ATOM 8105 N N . PHE B 1 499 ? 19.078 -39.156 -15.875 1 97.12 499 PHE B N 1
ATOM 8106 C CA . PHE B 1 499 ? 20.375 -38.656 -15.375 1 97.12 499 PHE B CA 1
ATOM 8107 C C . PHE B 1 499 ? 21.359 -38.5 -16.531 1 97.12 499 PHE B C 1
ATOM 8109 O O . PHE B 1 499 ? 22.016 -37.469 -16.641 1 97.12 499 PHE B O 1
ATOM 8116 N N . ALA B 1 500 ? 21.391 -39.531 -17.359 1 97 500 ALA B N 1
ATOM 8117 C CA . ALA B 1 500 ? 22.281 -39.5 -18.516 1 97 500 ALA B CA 1
ATOM 8118 C C . ALA B 1 500 ? 21.875 -38.406 -19.5 1 97 500 ALA B C 1
ATOM 8120 O O . ALA B 1 500 ? 22.719 -37.688 -20.047 1 97 500 ALA B O 1
ATOM 8121 N N . ALA B 1 501 ? 20.609 -38.312 -19.719 1 97.62 501 ALA B N 1
ATOM 8122 C CA . ALA B 1 501 ? 20.109 -37.25 -20.609 1 97.62 501 ALA B CA 1
ATOM 8123 C C . ALA B 1 501 ? 20.469 -35.875 -20.094 1 97.62 501 ALA B C 1
ATOM 8125 O O . ALA B 1 501 ? 20.922 -35 -20.859 1 97.62 501 ALA B O 1
ATOM 8126 N N . ALA B 1 502 ? 20.234 -35.656 -18.812 1 96.94 502 ALA B N 1
ATOM 8127 C CA . ALA B 1 502 ? 20.484 -34.344 -18.203 1 96.94 502 ALA B CA 1
ATOM 8128 C C . ALA B 1 502 ? 21.953 -33.969 -18.297 1 96.94 502 ALA B C 1
ATOM 8130 O O . ALA B 1 502 ? 22.297 -32.812 -18.531 1 96.94 502 ALA B O 1
ATOM 8131 N N . GLU B 1 503 ? 22.812 -34.875 -18.109 1 95.56 503 GLU B N 1
ATOM 8132 C CA . GLU B 1 503 ? 24.25 -34.625 -18.172 1 95.56 503 GLU B CA 1
ATOM 8133 C C . GLU B 1 503 ? 24.656 -34.094 -19.547 1 95.56 503 GLU B C 1
ATOM 8135 O O . GLU B 1 503 ? 25.562 -33.281 -19.656 1 95.56 503 GLU B O 1
ATOM 8140 N N . LYS B 1 504 ? 23.984 -34.531 -20.547 1 95.06 504 LYS B N 1
ATOM 8141 C CA . LYS B 1 504 ? 24.391 -34.219 -21.906 1 95.06 504 LYS B CA 1
ATOM 8142 C C . LYS B 1 504 ? 23.578 -33.062 -22.484 1 95.06 504 LYS B C 1
ATOM 8144 O O . LYS B 1 504 ? 24.062 -32.281 -23.297 1 95.06 504 LYS B O 1
ATOM 8149 N N . MET B 1 505 ? 22.359 -32.969 -22.031 1 95.38 505 MET B N 1
ATOM 8150 C CA . MET B 1 505 ? 21.422 -32.125 -22.781 1 95.38 505 MET B CA 1
ATOM 8151 C C . MET B 1 505 ? 21.109 -30.859 -21.984 1 95.38 505 MET B C 1
ATOM 8153 O O . MET B 1 505 ? 20.688 -29.859 -22.562 1 95.38 505 MET B O 1
ATOM 8157 N N . ALA B 1 506 ? 21.188 -30.953 -20.672 1 92.06 506 ALA B N 1
ATOM 8158 C CA . ALA B 1 506 ? 20.828 -29.797 -19.844 1 92.06 506 ALA B CA 1
ATOM 8159 C C . ALA B 1 506 ? 21.984 -28.812 -19.734 1 92.06 506 ALA B C 1
ATOM 8161 O O . ALA B 1 506 ? 23.141 -29.234 -19.625 1 92.06 506 ALA B O 1
ATOM 8162 N N . ARG B 1 507 ? 21.641 -27.5 -19.828 1 87.94 507 ARG B N 1
ATOM 8163 C CA . ARG B 1 507 ? 22.672 -26.484 -19.688 1 87.94 507 ARG B CA 1
ATOM 8164 C C . ARG B 1 507 ? 22.156 -25.297 -18.859 1 87.94 507 ARG B C 1
ATOM 8166 O O . ARG B 1 507 ? 20.969 -24.969 -18.906 1 87.94 507 ARG B O 1
ATOM 8173 N N . VAL B 1 508 ? 23.016 -24.766 -18.094 1 88.44 508 VAL B N 1
ATOM 8174 C CA . VAL B 1 508 ? 22.766 -23.516 -17.391 1 88.44 508 VAL B CA 1
ATOM 8175 C C . VAL B 1 508 ? 23.688 -22.422 -17.938 1 88.44 508 VAL B C 1
ATOM 8177 O O . VAL B 1 508 ? 24.75 -22.719 -18.484 1 88.44 508 VAL B O 1
ATOM 8180 N N . GLN B 1 509 ? 23.203 -21.234 -17.719 1 90.62 509 GLN B N 1
ATOM 8181 C CA . GLN B 1 509 ? 24.031 -20.109 -18.141 1 90.62 509 GLN B CA 1
ATOM 8182 C C . GLN B 1 509 ? 25.344 -20.078 -17.359 1 90.62 509 GLN B C 1
ATOM 8184 O O . GLN B 1 509 ? 25.422 -20.531 -16.219 1 90.62 509 GLN B O 1
ATOM 8189 N N . GLU B 1 510 ? 26.297 -19.578 -18.031 1 87.12 510 GLU B N 1
ATOM 8190 C CA . GLU B 1 510 ? 27.609 -19.484 -17.391 1 87.12 510 GLU B CA 1
ATOM 8191 C C . GLU B 1 510 ? 27.578 -18.547 -16.203 1 87.12 510 GLU B C 1
ATOM 8193 O O . GLU B 1 510 ? 28.156 -18.844 -15.148 1 87.12 510 GLU B O 1
ATOM 8198 N N . ARG B 1 511 ? 26.891 -17.516 -16.406 1 90.81 511 ARG B N 1
ATOM 8199 C CA . ARG B 1 511 ? 26.812 -16.531 -15.336 1 90.81 511 ARG B CA 1
ATOM 8200 C C . ARG B 1 511 ? 25.766 -16.938 -14.305 1 90.81 511 ARG B C 1
ATOM 8202 O O . ARG B 1 511 ? 24.703 -17.453 -14.664 1 90.81 511 ARG B O 1
ATOM 8209 N N . SER B 1 512 ? 26.125 -16.859 -13.062 1 96.5 512 SER B N 1
ATOM 8210 C CA . SER B 1 512 ? 25.219 -17.094 -11.945 1 96.5 512 SER B CA 1
ATOM 8211 C C . SER B 1 512 ? 25.078 -15.852 -11.07 1 96.5 512 SER B C 1
ATOM 8213 O O . SER B 1 512 ? 25.797 -14.867 -11.281 1 96.5 512 SER B O 1
ATOM 8215 N N . TYR B 1 513 ? 24.172 -15.789 -10.258 1 98.06 513 TYR B N 1
ATOM 8216 C CA . TYR B 1 513 ? 23.969 -14.711 -9.289 1 98.06 513 TYR B CA 1
ATOM 8217 C C . TYR B 1 513 ? 24.391 -15.141 -7.895 1 98.06 513 TYR B C 1
ATOM 8219 O O . TYR B 1 513 ? 23.781 -16.047 -7.309 1 98.06 513 TYR B O 1
ATOM 8227 N N . LYS B 1 514 ? 25.406 -14.523 -7.41 1 98.19 514 LYS B N 1
ATOM 8228 C CA . LYS B 1 514 ? 25.906 -14.844 -6.078 1 98.19 514 LYS B CA 1
ATOM 8229 C C . LYS B 1 514 ? 25.438 -13.812 -5.055 1 98.19 514 LYS B C 1
ATOM 8231 O O . LYS B 1 514 ? 25.359 -12.625 -5.352 1 98.19 514 LYS B O 1
ATOM 8236 N N . PRO B 1 515 ? 25.125 -14.305 -3.857 1 98.25 515 PRO B N 1
ATOM 8237 C CA . PRO B 1 515 ? 24.719 -13.344 -2.828 1 98.25 515 PRO B CA 1
ATOM 8238 C C . PRO B 1 515 ? 25.844 -12.391 -2.438 1 98.25 515 PRO B C 1
ATOM 8240 O O . PRO B 1 515 ? 27.016 -12.797 -2.375 1 98.25 515 PRO B O 1
ATOM 8243 N N . ASN B 1 516 ? 25.516 -11.188 -2.309 1 98.06 516 ASN B N 1
ATOM 8244 C CA . ASN B 1 516 ? 26.391 -10.203 -1.683 1 98.06 516 ASN B CA 1
ATOM 8245 C C . ASN B 1 516 ? 26.266 -10.227 -0.162 1 98.06 516 ASN B C 1
ATOM 8247 O O . ASN B 1 516 ? 25.188 -9.961 0.377 1 98.06 516 ASN B O 1
ATOM 8251 N N . ALA B 1 517 ? 27.344 -10.477 0.546 1 97.62 517 ALA B N 1
ATOM 8252 C CA . ALA B 1 517 ? 27.328 -10.711 1.986 1 97.62 517 ALA B CA 1
ATOM 8253 C C . ALA B 1 517 ? 26.781 -9.5 2.736 1 97.62 517 ALA B C 1
ATOM 8255 O O . ALA B 1 517 ? 26.031 -9.648 3.697 1 97.62 517 ALA B O 1
ATOM 8256 N N . GLU B 1 518 ? 27.203 -8.328 2.391 1 96.75 518 GLU B N 1
ATOM 8257 C CA . GLU B 1 518 ? 26.75 -7.109 3.053 1 96.75 518 GLU B CA 1
ATOM 8258 C C . GLU B 1 518 ? 25.25 -6.898 2.838 1 96.75 518 GLU B C 1
ATOM 8260 O O . GLU B 1 518 ? 24.516 -6.559 3.775 1 96.75 518 GLU B O 1
ATOM 8265 N N . ARG B 1 519 ? 24.812 -7.078 1.622 1 97.81 519 ARG B N 1
ATOM 8266 C CA . ARG B 1 519 ? 23.406 -6.938 1.308 1 97.81 519 ARG B CA 1
ATOM 8267 C C . ARG B 1 519 ? 22.578 -7.992 2.031 1 97.81 519 ARG B C 1
ATOM 8269 O O . ARG B 1 519 ? 21.484 -7.699 2.537 1 97.81 519 ARG B O 1
ATOM 8276 N N . ALA B 1 520 ? 23.094 -9.195 2.049 1 98.38 520 ALA B N 1
ATOM 8277 C CA . ALA B 1 520 ? 22.391 -10.297 2.707 1 98.38 520 ALA B CA 1
ATOM 8278 C C . ALA B 1 520 ? 22.172 -9.992 4.188 1 98.38 520 ALA B C 1
ATOM 8280 O O . ALA B 1 520 ? 21.125 -10.352 4.746 1 98.38 520 ALA B O 1
ATOM 8281 N N . GLN B 1 521 ? 23.109 -9.352 4.785 1 97.56 521 GLN B N 1
ATOM 8282 C CA . GLN B 1 521 ? 23 -9.016 6.199 1 97.56 521 GLN B CA 1
ATOM 8283 C C . GLN B 1 521 ? 21.875 -8 6.434 1 97.56 521 GLN B C 1
ATOM 8285 O O . GLN B 1 521 ? 21.109 -8.125 7.395 1 97.56 521 GLN B O 1
ATOM 8290 N N . VAL B 1 522 ? 21.781 -6.996 5.625 1 97.69 522 VAL B N 1
ATOM 8291 C CA . VAL B 1 522 ? 20.719 -6.004 5.734 1 97.69 522 VAL B CA 1
ATOM 8292 C C . VAL B 1 522 ? 19.375 -6.668 5.5 1 97.69 522 VAL B C 1
ATOM 8294 O O . VAL B 1 522 ? 18.422 -6.434 6.25 1 97.69 522 VAL B O 1
ATOM 8297 N N . TYR B 1 523 ? 19.297 -7.52 4.48 1 98.5 523 TYR B N 1
ATOM 8298 C CA . TYR B 1 523 ? 18.031 -8.195 4.168 1 98.5 523 TYR B CA 1
ATOM 8299 C C . TYR B 1 523 ? 17.625 -9.125 5.297 1 98.5 523 TYR B C 1
ATOM 8301 O O . TYR B 1 523 ? 16.422 -9.336 5.531 1 98.5 523 TYR B O 1
ATOM 8309 N N . LYS B 1 524 ? 18.609 -9.695 5.992 1 98.12 524 LYS B N 1
ATOM 8310 C CA . LYS B 1 524 ? 18.297 -10.539 7.145 1 98.12 524 LYS B CA 1
ATOM 8311 C C . LYS B 1 524 ? 17.5 -9.758 8.188 1 98.12 524 LYS B C 1
ATOM 8313 O O . LYS B 1 524 ? 16.547 -10.281 8.766 1 98.12 524 LYS B O 1
ATOM 8318 N N . GLU B 1 525 ? 17.859 -8.539 8.43 1 97.31 525 GLU B N 1
ATOM 8319 C CA . GLU B 1 525 ? 17.156 -7.68 9.383 1 97.31 525 GLU B CA 1
ATOM 8320 C C . GLU B 1 525 ? 15.75 -7.355 8.898 1 97.31 525 GLU B C 1
ATOM 8322 O O . GLU B 1 525 ? 14.789 -7.414 9.672 1 97.31 525 GLU B O 1
ATOM 8327 N N . ILE B 1 526 ? 15.625 -7.02 7.695 1 98.44 526 ILE B N 1
ATOM 8328 C CA . ILE B 1 526 ? 14.336 -6.664 7.117 1 98.44 526 ILE B CA 1
ATOM 8329 C C . ILE B 1 526 ? 13.438 -7.898 7.074 1 98.44 526 ILE B C 1
ATOM 8331 O O . ILE B 1 526 ? 12.227 -7.801 7.301 1 98.44 526 ILE B O 1
ATOM 8335 N N . TYR B 1 527 ? 14.023 -9.07 6.824 1 98.69 527 TYR B N 1
ATOM 8336 C CA . TYR B 1 527 ? 13.266 -10.312 6.746 1 98.69 527 TYR B CA 1
ATOM 8337 C C . TYR B 1 527 ? 12.625 -10.648 8.086 1 98.69 527 TYR B C 1
ATOM 8339 O O . TYR B 1 527 ? 11.516 -11.188 8.133 1 98.69 527 TYR B O 1
ATOM 8347 N N . LYS B 1 528 ? 13.305 -10.359 9.164 1 98.44 528 LYS B N 1
ATOM 8348 C CA . LYS B 1 528 ? 12.703 -10.57 10.477 1 98.44 528 LYS B CA 1
ATOM 8349 C C . LYS B 1 528 ? 11.375 -9.836 10.594 1 98.44 528 LYS B C 1
ATOM 8351 O O . LYS B 1 528 ? 10.406 -10.375 11.125 1 98.44 528 LYS B O 1
ATOM 8356 N N . GLU B 1 529 ? 11.328 -8.602 10.117 1 98.5 529 GLU B N 1
ATOM 8357 C CA . GLU B 1 529 ? 10.102 -7.82 10.141 1 98.5 529 GLU B CA 1
ATOM 8358 C C . GLU B 1 529 ? 9.055 -8.406 9.188 1 98.5 529 GLU B C 1
ATOM 8360 O O . GLU B 1 529 ? 7.875 -8.469 9.516 1 98.5 529 GLU B O 1
ATOM 8365 N N . TYR B 1 530 ? 9.523 -8.836 8.016 1 98.62 530 TYR B N 1
ATOM 8366 C CA . TYR B 1 530 ? 8.625 -9.5 7.07 1 98.62 530 TYR B CA 1
ATOM 8367 C C . TYR B 1 530 ? 7.965 -10.711 7.707 1 98.62 530 TYR B C 1
ATOM 8369 O O . TYR B 1 530 ? 6.746 -10.883 7.609 1 98.62 530 TYR B O 1
ATOM 8377 N N . SER B 1 531 ? 8.75 -11.508 8.289 1 98.56 531 SER B N 1
ATOM 8378 C CA . SER B 1 531 ? 8.281 -12.75 8.883 1 98.56 531 SER B CA 1
ATOM 8379 C C . SER B 1 531 ? 7.262 -12.484 9.992 1 98.56 531 SER B C 1
ATOM 8381 O O . SER B 1 531 ? 6.273 -13.211 10.117 1 98.56 531 SER B O 1
ATOM 8383 N N . LYS B 1 532 ? 7.492 -11.469 10.766 1 98 532 LYS B N 1
ATOM 8384 C CA . LYS B 1 532 ? 6.555 -11.078 11.812 1 98 532 LYS B CA 1
ATOM 8385 C C . LYS B 1 532 ? 5.203 -10.688 11.227 1 98 532 LYS B C 1
ATOM 8387 O O . LYS B 1 532 ? 4.156 -11.117 11.719 1 98 532 LYS B O 1
ATOM 8392 N N . LEU B 1 533 ? 5.203 -9.867 10.234 1 98.5 533 LEU B N 1
ATOM 8393 C CA . LEU B 1 533 ? 3.963 -9.445 9.594 1 98.5 533 LEU B CA 1
ATOM 8394 C C . LEU B 1 533 ? 3.281 -10.617 8.898 1 98.5 533 LEU B C 1
ATOM 8396 O O . LEU B 1 533 ? 2.055 -10.734 8.922 1 98.5 533 LEU B O 1
ATOM 8400 N N . HIS B 1 534 ? 4.133 -11.438 8.195 1 98.38 534 HIS B N 1
ATOM 8401 C CA . HIS B 1 534 ? 3.633 -12.656 7.574 1 98.38 534 HIS B CA 1
ATOM 8402 C C . HIS B 1 534 ? 2.814 -13.484 8.555 1 98.38 534 HIS B C 1
ATOM 8404 O O . HIS B 1 534 ? 1.689 -13.891 8.25 1 98.38 534 HIS B O 1
ATOM 8410 N N . ASP B 1 535 ? 3.342 -13.734 9.727 1 97.88 535 ASP B N 1
ATOM 8411 C CA . ASP B 1 535 ? 2.674 -14.57 10.719 1 97.88 535 ASP B CA 1
ATOM 8412 C C . ASP B 1 535 ? 1.465 -13.852 11.32 1 97.88 535 ASP B C 1
ATOM 8414 O O . ASP B 1 535 ? 0.427 -14.477 11.555 1 97.88 535 ASP B O 1
ATOM 8418 N N . TYR B 1 536 ? 1.561 -12.531 11.547 1 98.31 536 TYR B N 1
ATOM 8419 C CA . TYR B 1 536 ? 0.488 -11.758 12.164 1 98.31 536 TYR B CA 1
ATOM 8420 C C . TYR B 1 536 ? -0.76 -11.766 11.297 1 98.31 536 TYR B C 1
ATOM 8422 O O . TYR B 1 536 ? -1.873 -11.953 11.789 1 98.31 536 TYR B O 1
ATOM 8430 N N . PHE B 1 537 ? -0.609 -11.594 10.008 1 98.06 537 PHE B N 1
ATOM 8431 C CA . PHE B 1 537 ? -1.753 -11.484 9.109 1 98.06 537 PHE B CA 1
ATOM 8432 C C . PHE B 1 537 ? -2.137 -12.859 8.562 1 98.06 537 PHE B C 1
ATOM 8434 O O . PHE B 1 537 ? -3.277 -13.062 8.141 1 98.06 537 PHE B O 1
ATOM 8441 N N . GLY B 1 538 ? -1.166 -13.812 8.57 1 97.19 538 GLY B N 1
ATOM 8442 C CA . GLY B 1 538 ? -1.373 -15.031 7.805 1 97.19 538 GLY B CA 1
ATOM 8443 C C . GLY B 1 538 ? -1.676 -16.234 8.672 1 97.19 538 GLY B C 1
ATOM 8444 O O . GLY B 1 538 ? -2.166 -17.25 8.18 1 97.19 538 GLY B O 1
ATOM 8445 N N . LYS B 1 539 ? -1.386 -16.203 9.953 1 95.56 539 LYS B N 1
ATOM 8446 C CA . LYS B 1 539 ? -1.501 -17.422 10.766 1 95.56 539 LYS B CA 1
ATOM 8447 C C . LYS B 1 539 ? -2.588 -17.266 11.828 1 95.56 539 LYS B C 1
ATOM 8449 O O . LYS B 1 539 ? -2.52 -17.891 12.891 1 95.56 539 LYS B O 1
ATOM 8454 N N . GLY B 1 540 ? -3.525 -16.297 11.656 1 91 540 GLY B N 1
ATOM 8455 C CA . GLY B 1 540 ? -4.754 -16.328 12.438 1 91 540 GLY B CA 1
ATOM 8456 C C . GLY B 1 540 ? -4.793 -15.281 13.523 1 91 540 GLY B C 1
ATOM 8457 O O . GLY B 1 540 ? -5.824 -15.086 14.172 1 91 540 GLY B O 1
ATOM 8458 N N . GLU B 1 541 ? -3.686 -14.523 13.836 1 93.94 541 GLU B N 1
ATOM 8459 C CA . GLU B 1 541 ? -3.693 -13.5 14.867 1 93.94 541 GLU B CA 1
ATOM 8460 C C . GLU B 1 541 ? -4.535 -12.297 14.453 1 93.94 541 GLU B C 1
ATOM 8462 O O . GLU B 1 541 ? -5.117 -11.617 15.297 1 93.94 541 GLU B O 1
ATOM 8467 N N . ASN B 1 542 ? -4.562 -11.977 13.18 1 95.94 542 ASN B N 1
ATOM 8468 C CA . ASN B 1 542 ? -5.348 -10.859 12.656 1 95.94 542 ASN B CA 1
ATOM 8469 C C . ASN B 1 542 ? -6.117 -11.258 11.398 1 95.94 542 ASN B C 1
ATOM 8471 O O . ASN B 1 542 ? -5.527 -11.758 10.438 1 95.94 542 ASN B O 1
ATOM 8475 N N . ASP B 1 543 ? -7.418 -10.93 11.336 1 96.38 543 ASP B N 1
ATOM 8476 C CA . ASP B 1 543 ? -8.266 -11.383 10.234 1 96.38 543 ASP B CA 1
ATOM 8477 C C . ASP B 1 543 ? -8.75 -10.203 9.391 1 96.38 543 ASP B C 1
ATOM 8479 O O . ASP B 1 543 ? -9.789 -10.289 8.734 1 96.38 543 ASP B O 1
ATOM 8483 N N . VAL B 1 544 ? -8.07 -9.086 9.453 1 97.94 544 VAL B N 1
ATOM 8484 C CA . VAL B 1 544 ? -8.523 -7.855 8.812 1 97.94 544 VAL B CA 1
ATOM 8485 C C . VAL B 1 544 ? -8.727 -8.102 7.32 1 97.94 544 VAL B C 1
ATOM 8487 O O . VAL B 1 544 ? -9.695 -7.609 6.734 1 97.94 544 VAL B O 1
ATOM 8490 N N . MET B 1 545 ? -7.801 -8.836 6.68 1 97.19 545 MET B N 1
ATOM 8491 C CA . MET B 1 545 ? -7.898 -9.078 5.242 1 97.19 545 MET B CA 1
ATOM 8492 C C . MET B 1 545 ? -9.18 -9.836 4.906 1 97.19 545 MET B C 1
ATOM 8494 O O . MET B 1 545 ? -9.891 -9.469 3.971 1 97.19 545 MET B O 1
ATOM 8498 N N . LYS B 1 546 ? -9.5 -10.836 5.645 1 94.75 546 LYS B N 1
ATOM 8499 C CA . LYS B 1 546 ? -10.703 -11.633 5.434 1 94.75 546 LYS B CA 1
ATOM 8500 C C . LYS B 1 546 ? -11.953 -10.828 5.746 1 94.75 546 LYS B C 1
ATOM 8502 O O . LYS B 1 546 ? -12.969 -10.953 5.055 1 94.75 546 LYS B O 1
ATOM 8507 N N . THR B 1 547 ? -11.922 -10.023 6.824 1 96.56 547 THR B N 1
ATOM 8508 C CA . THR B 1 547 ? -13.039 -9.156 7.176 1 96.56 547 THR B CA 1
ATOM 8509 C C . THR B 1 547 ? -13.344 -8.18 6.039 1 96.56 547 THR B C 1
ATOM 8511 O O . THR B 1 547 ? -14.5 -8.023 5.645 1 96.56 547 THR B O 1
ATOM 8514 N N . LEU B 1 548 ? -12.336 -7.52 5.492 1 97 548 LEU B N 1
ATOM 8515 C CA . LEU B 1 548 ? -12.523 -6.551 4.414 1 97 548 LEU B CA 1
ATOM 8516 C C . LEU B 1 548 ? -13.078 -7.23 3.166 1 97 548 LEU B C 1
ATOM 8518 O O . LEU B 1 548 ? -13.914 -6.66 2.465 1 97 548 LEU B O 1
ATOM 8522 N N . ARG B 1 549 ? -12.562 -8.375 2.859 1 92.62 549 ARG B N 1
ATOM 8523 C CA . ARG B 1 549 ? -13.078 -9.133 1.722 1 92.62 549 ARG B CA 1
ATOM 8524 C C . ARG B 1 549 ? -14.562 -9.453 1.906 1 92.62 549 ARG B C 1
ATOM 8526 O O . ARG B 1 549 ? -15.344 -9.359 0.96 1 92.62 549 ARG B O 1
ATOM 8533 N N . SER B 1 550 ? -14.898 -9.898 3.113 1 93.06 550 SER B N 1
ATOM 8534 C CA . SER B 1 550 ? -16.297 -10.203 3.416 1 93.06 550 SER B CA 1
ATOM 8535 C C . SER B 1 550 ? -17.188 -8.984 3.227 1 93.06 550 SER B C 1
ATOM 8537 O O . SER B 1 550 ? -18.266 -9.078 2.639 1 93.06 550 SER B O 1
ATOM 8539 N N . VAL B 1 551 ? -16.766 -7.836 3.725 1 94.56 551 VAL B N 1
ATOM 8540 C CA . VAL B 1 551 ? -17.516 -6.59 3.582 1 94.56 551 VAL B CA 1
ATOM 8541 C C . VAL B 1 551 ? -17.656 -6.238 2.102 1 94.56 551 VAL B C 1
ATOM 8543 O O . VAL B 1 551 ? -18.719 -5.832 1.649 1 94.56 551 VAL B O 1
ATOM 8546 N N . ARG B 1 552 ? -16.609 -6.371 1.351 1 93 552 ARG B N 1
ATOM 8547 C CA . ARG B 1 552 ? -16.609 -6.102 -0.083 1 93 552 ARG B CA 1
ATOM 8548 C C . ARG B 1 552 ? -17.625 -6.973 -0.809 1 93 552 ARG B C 1
ATOM 8550 O O . ARG B 1 552 ? -18.406 -6.477 -1.619 1 93 552 ARG B O 1
ATOM 8557 N N . ASP B 1 553 ? -17.547 -8.258 -0.539 1 87.38 553 ASP B N 1
ATOM 8558 C CA . ASP B 1 553 ? -18.438 -9.203 -1.215 1 87.38 553 ASP B CA 1
ATOM 8559 C C . ASP B 1 553 ? -19.906 -8.922 -0.883 1 87.38 553 ASP B C 1
ATOM 8561 O O . ASP B 1 553 ? -20.766 -9.055 -1.742 1 87.38 553 ASP B O 1
ATOM 8565 N N . LYS B 1 554 ? -20.172 -8.594 0.36 1 87.88 554 LYS B N 1
ATOM 8566 C CA . LYS B 1 554 ? -21.531 -8.227 0.771 1 87.88 554 LYS B CA 1
ATOM 8567 C C . LYS B 1 554 ? -22 -6.973 0.041 1 87.88 554 LYS B C 1
ATOM 8569 O O . LYS B 1 554 ? -23.172 -6.883 -0.356 1 87.88 554 LYS B O 1
ATOM 8574 N N . THR B 1 555 ? -21.172 -5.996 -0.113 1 86.69 555 THR B N 1
ATOM 8575 C CA . THR B 1 555 ? -21.5 -4.719 -0.733 1 86.69 555 THR B CA 1
ATOM 8576 C C . THR B 1 555 ? -21.75 -4.895 -2.229 1 86.69 555 THR B C 1
ATOM 8578 O O . THR B 1 555 ? -22.625 -4.234 -2.797 1 86.69 555 THR B O 1
ATOM 8581 N N . LYS B 1 556 ? -20.969 -5.77 -3.012 1 79 556 LYS B N 1
ATOM 8582 C CA . LYS B 1 556 ? -21.125 -6 -4.445 1 79 556 LYS B CA 1
ATOM 8583 C C . LYS B 1 556 ? -22.344 -6.879 -4.738 1 79 556 LYS B C 1
ATOM 8585 O O . LYS B 1 556 ? -22.766 -7 -5.891 1 79 556 LYS B O 1
ATOM 8590 N N . GLY B 1 557 ? -23.109 -7.172 -3.764 1 66.88 557 GLY B N 1
ATOM 8591 C CA . GLY B 1 557 ? -24.25 -8.062 -3.98 1 66.88 557 GLY B CA 1
ATOM 8592 C C . GLY B 1 557 ? -23.828 -9.508 -4.188 1 66.88 557 GLY B C 1
ATOM 8593 O O . GLY B 1 557 ? -24.609 -10.305 -4.707 1 66.88 557 GLY B O 1
ATOM 8594 N N . GLY B 1 558 ? -22.562 -9.836 -4.348 1 51.28 558 GLY B N 1
ATOM 8595 C CA . GLY B 1 558 ? -22.141 -11.18 -4.684 1 51.28 558 GLY B CA 1
ATOM 8596 C C . GLY B 1 558 ? -22.312 -12.164 -3.545 1 51.28 558 GLY B C 1
ATOM 8597 O O . GLY B 1 558 ? -22.547 -11.766 -2.402 1 51.28 558 GLY B O 1
ATOM 8598 N N . VAL B 1 559 ? -22.578 -13.57 -3.84 1 44.31 559 VAL B N 1
ATOM 8599 C CA . VAL B 1 559 ? -22.688 -14.703 -2.92 1 44.31 559 VAL B CA 1
ATOM 8600 C C . VAL B 1 559 ? -21.453 -14.734 -2.006 1 44.31 559 VAL B C 1
ATOM 8602 O O . VAL B 1 559 ? -20.328 -14.82 -2.48 1 44.31 559 VAL B O 1
ATOM 8605 N N . VAL B 1 560 ? -21.406 -14.359 -0.775 1 46.72 560 VAL B N 1
ATOM 8606 C CA . VAL B 1 560 ? -20.375 -14.484 0.261 1 46.72 560 VAL B CA 1
ATOM 8607 C C . VAL B 1 560 ? -20.016 -15.953 0.451 1 46.72 560 VAL B C 1
ATOM 8609 O O . VAL B 1 560 ? -20.859 -16.781 0.81 1 46.72 560 VAL B O 1
ATOM 8612 N N . HIS B 1 561 ? -19.047 -16.484 -0.144 1 30.88 561 HIS B N 1
ATOM 8613 C CA . HIS B 1 561 ? -18.609 -17.828 0.21 1 30.88 561 HIS B CA 1
ATOM 8614 C C . HIS B 1 561 ? -18.016 -17.875 1.609 1 30.88 561 HIS B C 1
ATOM 8616 O O . HIS B 1 561 ? -17.141 -17.062 1.935 1 30.88 561 HIS B O 1
ATOM 8622 N N . ALA B 1 562 ? -18.703 -18.484 2.484 1 32.78 562 ALA B N 1
ATOM 8623 C CA . ALA B 1 562 ? -18.203 -18.656 3.846 1 32.78 562 ALA B CA 1
ATOM 8624 C C . ALA B 1 562 ? -16.891 -19.422 3.85 1 32.78 562 ALA B C 1
ATOM 8626 O O . ALA B 1 562 ? -16.75 -20.422 3.148 1 32.78 562 ALA B O 1
#

Organism: NCBI:txid1246626